Protein 5YUD (pdb70)

Foldseek 3Di:
DEDDDDLDDDDPVVCVVVCVLPFFCVCVVVVSVVVSVPLNVDPLDAADAALQCQLVQCPVQDLQDAADSVLCRLQSWHADPDQGWTARHQYSDIDDDDDLVDGVCCVVCVPPVDCRVVPPPAHDALFALCVLWVVPLVVCVVLDPDDPALPVQLVQCVQAPPNPPADDSVQVSVVPWHQSPPHNKTARVQQSTIGGRDDRPDGCLLVVCLRVVPRCSCCVPVPPPVVVVSNDDQFEPHVLLVLLVLVLVLLVDDDQFLVQVQGRLPRDQPDDFFKWWAADPDGDTHGDDVLSVLRVFWFEAAQEDAPLQCLVVRVSVCSNVLSPDDRHSSVPASDEQEDADPPCLQPLDDVCSSVVSSVDPDDVDDCVSDVVSCQVPQESDEYEYNHADLPRDYCPCRVPRLPDCVSRRYTYYYRDHQQRCQRPVVSGGTHIYGPFGRNNSLSVVVVPLDPPPCQVVLVVSVCVVFPLLHRPLHGRCVLVSLLSNQPLPDGLDSDPDPRCSSVVSSVVVCCVVPVPPCVVVVLLLQLCLVVLLCLLVADDFFCWQPCCVSSPCRPVPDVSNSVWFHWDDDPDPGTGGTDDDSSSLLSNLVSLVVQLLVVDDVCVVVNVVRLVVCQWLLSCVAVCVVSLVSNLSVQDPRRLLVSLLSLLCRCPPPPQTPFLDPDHVSCVSGPCSVVVSVVLQVVCVVPVQVSSQVSLQVSVLSLVSSCVSPHCDPSNVVSVLVSAAAEEYELQVLVSPPPLPPDLHDRYAYEDEFEDDDDDDDVVVCVVVVVVVCLFPQFAADPCLCVQAAAPVRVVCVVVVVVVVVVVVSPSRPDGDDPPCSVVSNPVDPQRAAAYYHYEYEACPQLDDVSVVVVLCVLPNHQEAEYAYHHDLPCQVSCCVSCVVLSLHAEEYAYEDHNNQCRCCVVVVSLSQHQEYHYAEDDDDVSSPLVVNQVSYQHEEYYDHYDLDDCPLVSDPPCLPHQHAHLEYEEEQSDLHDVSNLVSQQVHNLSYNHEAYHYAEHNAHDPCCSVCVSHADYAHDAYEYQHHDLPCQLPVVLPHQAYAEEHYEHDDADDLVSVCSCLVSVLVRAAYAYYEDYADNVNQPCCLSVQQSLLVHPHYEYYYYQDHAQPPVLVSVVVCQVDDRNALYAEEEYNYDVNDDPPCVCVSLVPNADHLNYEEYEDDDDPNADEDDCLVSVLPPCVRSQDYQEYEYARHSDDVVSVVSVVVSPPPRGDHDYYDHHDHRHDYDSDNVVVVVD/DDDDDDPLVVLVVLLVVLVVLVVVQDDDADPCNVVVCVVVVVSVVVSVVVSCVSVVVNCVSCVVVVCVVVCVVVD

Secondary structure (DSSP, 8-state):
------------SGGGTHHHHSS-STTHHHHHHHHHHHHHHS--------GGGHHHHTTTS-TT-SS-HHHHHHHT-EE-SSTT-EE-SSS--EE-S--TTS-HHHHHHHH--SSTTTT------S--SSTTSTTHHHHTTT-SS--SSHHHHHGGGGTSTTS-S-S-HHHHHHTTEEE-SSTT-EEETTTTEEE----TT--HHHHHHHH-TT-HHHHTTS-SHHHHHHT--SS----TTHHHHHHHHHHHSSSSSS-SSS--SSSS------EE---SSS----B--HHHHHHT--SS---EE-SSSSHHHHHHHHHHHHHSS-SHHHHH-S--EEE--STTTTS---THHHHHHHTS--SS--TIIIIIHHHHSSTT-EEEEE--SS-S--TTIIIIIIT-STTT--EEEEEEEGGGHHHHTTTS-S--EE----HHHHHHHHHHHS---SSHHHHHHHHHH-SHHHHTS--SHHHHHHHHT--SSSSS-S-S-TTHHHHHHHHHHHHHHHTTS-HHHHHHHHHHHHHHHHHHH-------TTTHHHHT-GGG--HHHHTTEE----SSSS--EES-HHHHHHHHHHHHHHTT-TT--TTTHHHHHHHTT--SHHIIIIITHHHHHHHHHH--TTHHHHHHHHHHHTT-SS---S-S----SGGGG-SHHHHHHHHHHHHHHH-HHHHHHHHHHHHHHHHHHHHTSS--TTTHHHHHHHHTTTEEEETHHHHT-STTSS----SEEEEEEE-------STTGGGGGGGGGTTTS-----TTTTTT---HHHHHHHHHHHHHHHHHHHHH-----S-SSTTHHHHSSS---EEEEEEEE--GGG--HHHHHHHHHHHTTEEEE-EEESS-SSHHHHHHHHHTT-----S-EEESS--TTTTTHHHHHH----S-EEE-SS---IIIIITT-TTT--SS-EEE--SS---SSTT-TTSTT---S---EE---SSS--HHHHHHHHHHGGGS----EE-S-----S-SHHHHTS--S-S------SS---STTTTTGGG----S-----S---S-HHHHHHHHHHHHHT---S---PPPPSSGGGGGGHHHHGGGG-SS------SS--TTTHHHHHHHHHHSSSSTT--EEEE--STT--GGGHHHHTTT--S-TT--EEEE---SS----TTHHHHTTHHHHH---S--EESS----HHHHHHHHHTTTTS-SS---B----PPS-----GGGGT-/------HHHHHHHHHHHHHHHHHS------SS-HHHHHHHHHHHHHHHHHHHHHHHHHHHHHTTHHHHHHHHHH-

Organism: Mus musculus (NCBI:txid10090)

Solvent-accessible surface area: 63124 Å² total; per-residue (Å²): 155,109,66,61,138,90,68,36,156,33,57,89,129,86,7,73,89,19,16,115,68,25,27,67,41,57,77,7,116,85,22,29,68,70,17,51,122,49,17,112,167,27,41,51,90,72,60,130,107,40,26,46,55,2,18,94,18,14,114,112,8,74,65,23,29,4,0,7,12,60,29,2,8,48,4,1,1,72,15,24,62,69,121,31,0,5,21,4,14,13,4,18,1,8,10,12,1,5,5,24,103,22,86,2,72,60,13,9,147,112,73,25,98,60,31,48,138,121,133,50,135,25,54,40,52,58,42,23,44,17,74,13,5,120,147,29,31,106,172,30,186,69,32,55,75,204,48,168,93,46,126,19,0,50,113,24,5,148,111,10,31,136,72,40,161,53,21,41,37,168,61,2,6,57,6,0,0,3,14,35,39,138,152,15,6,0,19,0,50,53,50,24,0,0,1,0,51,34,89,138,52,25,62,0,62,75,20,6,19,66,58,28,78,172,3,132,28,6,90,89,120,27,64,72,124,50,58,48,95,86,91,125,52,130,58,10,130,97,80,126,105,98,56,8,68,106,20,49,32,32,4,111,122,139,74,35,20,96,93,33,117,65,97,2,89,56,95,99,51,72,26,30,17,40,13,26,3,75,57,96,82,123,90,84,98,91,50,24,27,13,34,37,10,11,20,44,7,46,40,10,18,0,12,26,10,33,29,32,10,9,26,52,78,16,1,21,48,6,1,51,28,13,11,56,80,46,22,27,14,12,58,37,10,57,34,0,15,24,20,24,60,56,87,20,19,100,62,147,19,106,17,84,24,34,33,60,56,24,158,32,87,42,74,98,37,36,128,124,30,25,63,68,36,48,102,128,61,59,43,40,1,6,33,0,24,53,30,82,48,23,148,18,71,14,81,70,23,52,140,58,15,29,80,114,45,187,96,20,113,5,0,0,14,16,2,3,28,23,24,94,9,49,101,23,72,167,154,11,24,48,16,10,39,39,110,62,13,7,10,30,2,1,6,11,12,5,23,62,42,26,92,77,88,74,26,14,22,82,12,16,44,25,0,16,32,22,50,118,9,0,78,26,5,6,46,7,31,27,2,4,34,0,12,5,41,22,163,43,91,133,14,11,3,130,58,162,63,13,17,21,35,4,1,86,6,5,33,95,43,5,30,123,121,62,145,103,93,18,144,28,17,116,53,22,18,24,40,13,1,51,14,4,8,35,17,11,122,28,40,45,56,90,4,81,83,113,47,13,78,134,4,44,19,78,145,109,59,108,120,27,13,29,12,14,12,42,57,53,44,51,224,136,176,122,58,23,108,15,17,5,49,12,4,7,14,4,4,4,0,14,24,3,8,51,7,5,34,47,120,94,94,124,56,41,72,72,0,50,150,29,6,125,42,0,68,1,7,2,32,0,4,16,3,13,6,40,6,2,26,9,9,17,26,96,55,27,51,87,4,10,9,64,4,3,42,25,3,13,113,18,35,68,154,208,95,47,18,80,65,7,16,62,42,73,110,11,3,143,36,9,50,31,6,98,54,24,20,66,1,2,48,8,1,35,28,31,12,89,146,24,2,55,21,4,5,3,4,10,2,2,8,1,2,4,17,3,3,30,25,66,93,19,109,74,85,1,42,61,51,3,58,107,8,6,125,61,40,51,3,14,7,42,0,4,55,43,7,126,8,20,88,109,46,74,20,89,108,13,52,12,33,22,28,20,21,86,47,30,84,153,122,58,60,71,78,54,21,45,73,31,48,183,39,95,22,106,111,44,7,24,108,8,126,36,17,63,56,8,30,36,28,32,54,76,12,84,129,45,53,48,78,35,60,105,58,31,84,77,6,50,80,35,44,97,120,62,37,39,18,147,36,26,2,107,73,1,39,58,52,179,98,10,78,8,37,89,2,31,13,45,3,8,19,52,66,3,36,76,151,61,51,23,94,34,16,61,80,4,21,40,29,8,110,20,3,4,22,94,10,45,47,9,35,21,20,13,77,47,14,30,77,11,22,123,115,81,37,51,12,33,12,92,5,9,12,6,54,71,2,54,44,164,0,2,64,21,25,82,130,34,85,21,29,20,89,22,12,60,0,47,56,40,50,23,68,52,118,7,19,8,57,68,13,30,111,116,44,6,50,66,28,25,5,4,32,31,108,66,80,91,101,14,48,52,20,26,81,88,18,70,98,24,152,32,101,13,20,65,40,0,25,15,8,30,46,134,13,50,108,31,6,3,79,26,35,44,104,11,21,85,103,19,105,18,58,42,31,43,21,56,24,8,1,0,42,116,55,0,82,29,16,10,51,20,15,101,120,10,59,57,13,43,4,1,0,102,64,31,42,20,122,0,21,11,72,43,34,19,94,62,93,48,18,89,60,13,42,10,54,23,108,16,70,93,82,94,121,10,2,65,85,25,4,93,19,20,5,96,28,28,49,11,34,18,14,40,5,2,25,24,34,25,2,32,85,22,1,47,34,6,14,132,78,14,68,105,22,70,47,8,70,51,33,17,16,42,16,12,14,49,78,58,8,27,53,28,23,7,135,6,5,66,71,33,27,10,85,102,5,54,34,25,29,26,11,25,62,136,9,20,39,57,101,12,26,85,61,29,21,131,47,28,49,71,8,61,51,13,87,45,28,21,12,3,48,32,82,103,25,19,53,110,93,12,37,70,36,24,94,49,14,25,78,67,11,39,160,18,28,10,24,2,9,15,18,12,12,14,142,88,132,40,15,92,48,32,78,89,55,35,62,95,64,29,148,29,7,47,19,23,69,51,25,10,35,72,108,32,113,19,28,70,64,62,67,146,163,205,104,65,73,190,21,39,23,38,83,24,23,55,2,1,46,41,17,14,33,14,20,60,9,50,40,89,60,81,42,23,58,46,82,64,110,30,14,9,118,28,22,12,38,35,4,47,12,7,24,24,22,64,86,9,21,17,16,5,11,76,14,1,44,39,8,47,52,25,25,49,58,16,25,26,26

Nearest PDB structures (foldseek):
  5yud-assembly1_A  TM=1.001E+00  e=0.000E+00  Mus musculus
  8fml-assembly1_A  TM=8.914E-01  e=0.000E+00  Mus musculus
  8fvu-assembly1_A  TM=9.067E-01  e=2.645E-96  Homo sapiens
  7rav-assembly1_A  TM=8.375E-01  e=1.268E-72  Mus musculus
  8fw9-assembly1_C  TM=7.090E-01  e=2.696E-23  Homo sapiens

Sequence (1313 aa):
DRISEIDYEFLPELSALLGVDAFQVAKSQEEEEHKERMKMKKGFNSQMRSEAKRLKTFETYDTFRSWTPQEMAAAGFYHTGVRLGVQCFCCSLILFGNSLRKLPIERHKKLRPECEFLQGKDVGNIGKYDIRVKRPEKMLRGGKARYHEEEARLESFEDWPFYAHGTSPRVLSAAGFVFTGKRDTVQCFSCGGSLGNWEEGDDPWKEHAKWFPKCEFLQSKKSSEEIAQYIQSYEGFVSEQLRDNYTKATFRHMNLPEVCSSLGTDHLLSCDVSIISKHISQPVQEALTIPEVFSNLNSVMCVEGETGSGKTTFLKRIAFLWASGCCPLLYRFQLVFYLSLSSITPDQGLANIICAQLLGAGGCISEVCLSSSIQQLQHQVLFLLDDYSGLASLPQALHTLITKNYLSRTCLLIAVHTNRVRDIRLYLGTSLEIQEFPFYNTVSVLRKFFSHDIICVEKLIIYFIDNKDLQGVYKTPLFVAAVCTDWIQNASAQDKFQDVTLFQSYMQYLSLKYKATAEPLQATVSSCGQLALTGLFSSCFEFNSDDLAEAGVDEDEKLTTLLMSKFTAQRLRPVYRFLGPLFQEFLAAVRLTELLSSDRQEDQDLGLYYLRQIDSPLKAINSFNIFLYYVSSHSSSKAAPTVVSHLLQLVDEKESLENMSENEDYMKLHPQTFLWFQFVRGLWLVSPESSSSFVSEHLLRLALIFAYESNTVAECSPFILQFLRGKTLALRVLNLQYFRDHPESLLLLRSLKVSINGNKMSSYVDYSFKTYFENLQPPAIDEEYTSAFEHISEWRRNFAQDEEIIKNYENIRPRALPDISEGYWKLSPKPCKIPKLEVQVNNTDAADQALLQVLMEVFSASQSIEFRLFNSSGFLESICPALELSKASVTKCSMSRLELSRAEQELLLTLPALQSLEVSETNQLPEQLFHNLHKFLGLKELCVRLDGKPNVLSVLPREFPNLLHMEKLSIQTSTESDLSKLVKFIQNFPNLHVFHLKCDFLSNCESLMAVLASCKKLREIEFSGRCFEAMTFVNILPNFVSLKILNLKDQQFPDKETSEKFAQALGSLRNLEELLVPTGDGIHQVAKLIVRQCLQLPCLRVLTFHDILDDDSVIEIARAATSGGFQKLENLDISMNHKITEEGYRNFFQALDNLPNLQELNICRNIPGRIQVQATTVKALGQCVSRLPSLIRLHMLSWLLDEEDMKVINDVKERHPQSKRLIIFWKLIVPFSPVILEAAARLSSGLRINSAKDDAAGQAIANSGSGSGSRIEDSDYATEVSNMSRAQILQQAGTSVLAQANQVPQNVLSLLR

Radius of gyration: 41.06 Å; Cα contacts (8 Å, |Δi|>4): 2087; chains: 2; bounding box: 75×101×120 Å

B-factor: mean 105.03, std 44.94, range [1.0, 519.92]

GO terms:
  GO:0005524 ATP binding (F, IDA)
  GO:0072557 IPAF inflammasome complex (C, IDA)
  GO:0032731 positive regulation of interleukin-1 beta production (P, IDA)
  GO:0050829 defense response to Gram-negative bacterium (P, TAS)
  GO:0042742 defense response to bacterium (P, IMP)
  GO:0016045 detection of bacterium (P, IMP)
  GO:0050829 defense response to Gram-negative bacterium (P, IMP)
  GO:0006954 inflammatory response (P, IMP)
  GO:0070269 pyroptotic inflammatory response (P, IMP)
  GO:0046718 symbiont entry into host cell (P, IDA)
  GO:0046718 symbiont entry into host cell (P, IMP)
  GO:0005515 protein binding (F, IPI)

Structure (mmCIF, N/CA/C/O backbone):
data_5YUD
#
_entry.id   5YUD
#
_cell.length_a   1
_cell.length_b   1
_cell.length_c   1
_cell.angle_alpha   90.00
_cell.angle_beta   90.00
_cell.angle_gamma   90.00
#
_symmetry.space_group_name_H-M   'P 1'
#
loop_
_entity.id
_entity.type
_entity.pdbx_description
1 polymer 'Baculoviral IAP repeat-containing protein 1e'
2 polymer 'Phase 2 flagellin,Flagellin'
3 non-polymer "ADENOSINE-5'-TRIPHOSPHATE"
#
loop_
_atom_site.group_PDB
_atom_site.id
_atom_site.type_symbol
_atom_site.label_atom_id
_atom_site.label_alt_id
_atom_site.label_comp_id
_atom_site.label_asym_id
_atom_site.label_entity_id
_atom_site.label_seq_id
_atom_site.pdbx_PDB_ins_code
_atom_site.Cartn_x
_atom_site.Cartn_y
_atom_site.Cartn_z
_atom_site.occupancy
_atom_site.B_iso_or_equiv
_atom_site.auth_seq_id
_atom_site.auth_comp_id
_atom_site.auth_asym_id
_atom_site.auth_atom_id
_atom_site.pdbx_PDB_model_num
ATOM 1 N N . ASP A 1 10 ? 106.332 119.845 175.390 1.00 30.00 10 ASP A N 1
ATOM 2 C CA . ASP A 1 10 ? 106.400 118.396 175.541 1.00 30.00 10 ASP A CA 1
ATOM 3 C C . ASP A 1 10 ? 106.528 117.709 174.188 1.00 30.00 10 ASP A C 1
ATOM 4 O O . ASP A 1 10 ? 105.554 117.592 173.449 1.00 30.00 10 ASP A O 1
ATOM 9 N N . ARG A 1 11 ? 107.734 117.254 173.871 1.00 30.00 11 ARG A N 1
ATOM 10 C CA . ARG A 1 11 ? 107.990 116.582 172.608 1.00 30.00 11 ARG A CA 1
ATOM 11 C C . ARG A 1 11 ? 107.182 115.293 172.511 1.00 30.00 11 ARG A C 1
ATOM 12 O O . ARG A 1 11 ? 106.440 114.912 173.419 1.00 30.00 11 ARG A O 1
ATOM 20 N N . ILE A 1 12 ? 107.339 114.614 171.379 1.00 30.00 12 ILE A N 1
ATOM 21 C CA . ILE A 1 12 ? 106.732 113.314 171.138 1.00 30.00 12 ILE A CA 1
ATOM 22 C C . ILE A 1 12 ? 107.659 112.534 170.214 1.00 30.00 12 ILE A C 1
ATOM 23 O O . ILE A 1 12 ? 108.780 112.966 169.931 1.00 30.00 12 ILE A O 1
ATOM 28 N N . SER A 1 13 ? 107.194 111.384 169.732 1.00 30.00 13 SER A N 1
ATOM 29 C CA . SER A 1 13 ? 108.070 110.516 168.960 1.00 30.00 13 SER A CA 1
ATOM 30 C C . SER A 1 13 ? 107.285 109.764 167.894 1.00 30.00 13 SER A C 1
ATOM 31 O O . SER A 1 13 ? 106.060 109.631 167.966 1.00 30.00 13 SER A O 1
ATOM 34 N N . GLU A 1 14 ? 108.031 109.289 166.895 1.00 30.00 14 GLU A N 1
ATOM 35 C CA . GLU A 1 14 ? 107.521 108.500 165.769 1.00 30.00 14 GLU A CA 1
ATOM 36 C C . GLU A 1 14 ? 106.405 109.191 164.997 1.00 30.00 14 GLU A C 1
ATOM 37 O O . GLU A 1 14 ? 106.488 110.381 164.699 1.00 30.00 14 GLU A O 1
ATOM 43 N N . ILE A 1 15 ? 105.360 108.434 164.674 1.00 123.33 15 ILE A N 1
ATOM 44 C CA . ILE A 1 15 ? 104.205 109.009 163.983 1.00 123.33 15 ILE A CA 1
ATOM 45 C C . ILE A 1 15 ? 104.611 109.680 162.669 1.00 123.33 15 ILE A C 1
ATOM 46 O O . ILE A 1 15 ? 104.629 110.905 162.542 1.00 123.33 15 ILE A O 1
ATOM 51 N N . ASP A 1 16 ? 104.917 108.851 161.676 1.00 124.51 16 ASP A N 1
ATOM 52 C CA . ASP A 1 16 ? 105.269 109.357 160.363 1.00 124.51 16 ASP A CA 1
ATOM 53 C C . ASP A 1 16 ? 104.061 110.156 159.903 1.00 124.51 16 ASP A C 1
ATOM 54 O O . ASP A 1 16 ? 102.926 109.699 160.021 1.00 124.51 16 ASP A O 1
ATOM 59 N N . TYR A 1 17 ? 104.304 111.349 159.380 1.00 124.32 17 TYR A N 1
ATOM 60 C CA . TYR A 1 17 ? 103.227 112.232 158.956 1.00 124.32 17 TYR A CA 1
ATOM 61 C C . TYR A 1 17 ? 102.778 111.859 157.546 1.00 124.32 17 TYR A C 1
ATOM 62 O O . TYR A 1 17 ? 103.207 110.851 156.980 1.00 124.32 17 TYR A O 1
ATOM 71 N N . GLU A 1 18 ? 101.899 112.669 156.958 1.00 113.75 18 GLU A N 1
ATOM 72 C CA . GLU A 1 18 ? 101.343 112.372 155.646 1.00 113.75 18 GLU A CA 1
ATOM 73 C C . GLU A 1 18 ? 101.056 113.655 154.881 1.00 113.75 18 GLU A C 1
ATOM 74 O O . GLU A 1 18 ? 100.777 114.701 155.470 1.00 113.75 18 GLU A O 1
ATOM 80 N N . PHE A 1 19 ? 101.130 113.558 153.555 1.00 106.62 19 PHE A N 1
ATOM 81 C CA . PHE A 1 19 ? 100.685 114.606 152.651 1.00 106.62 19 PHE A CA 1
ATOM 82 C C . PHE A 1 19 ? 99.558 114.063 151.784 1.00 106.62 19 PHE A C 1
ATOM 83 O O . PHE A 1 19 ? 99.524 112.874 151.458 1.00 106.62 19 PHE A O 1
ATOM 91 N N . LEU A 1 20 ? 98.652 114.948 151.405 1.00 100.46 20 LEU A N 1
ATOM 92 C CA . LEU A 1 20 ? 97.350 114.555 150.879 1.00 100.46 20 LEU A CA 1
ATOM 93 C C . LEU A 1 20 ? 97.430 113.803 149.555 1.00 100.46 20 LEU A C 1
ATOM 94 O O . LEU A 1 20 ? 97.867 114.379 148.550 1.00 100.46 20 LEU A O 1
ATOM 99 N N . PRO A 1 21 ? 97.029 112.531 149.508 1.00 99.36 21 PRO A N 1
ATOM 100 C CA . PRO A 1 21 ? 96.830 111.869 148.211 1.00 99.36 21 PRO A CA 1
ATOM 101 C C . PRO A 1 21 ? 95.568 112.303 147.485 1.00 99.36 21 PRO A C 1
ATOM 102 O O . PRO A 1 21 ? 95.484 112.116 146.265 1.00 99.36 21 PRO A O 1
ATOM 106 N N . GLU A 1 22 ? 94.586 112.858 148.191 1.00 90.46 22 GLU A N 1
ATOM 107 C CA . GLU A 1 22 ? 93.230 113.011 147.676 1.00 90.46 22 GLU A CA 1
ATOM 108 C C . GLU A 1 22 ? 93.140 113.787 146.370 1.00 90.46 22 GLU A C 1
ATOM 109 O O . GLU A 1 22 ? 92.921 113.207 145.303 1.00 90.46 22 GLU A O 1
ATOM 115 N N . LEU A 1 23 ? 93.317 115.104 146.452 1.00 73.20 23 LEU A N 1
ATOM 116 C CA . LEU A 1 23 ? 93.224 115.974 145.291 1.00 73.20 23 LEU A CA 1
ATOM 117 C C . LEU A 1 23 ? 94.412 115.825 144.365 1.00 73.20 23 LEU A C 1
ATOM 118 O O . LEU A 1 23 ? 94.361 116.307 143.230 1.00 73.20 23 LEU A O 1
ATOM 123 N N . SER A 1 24 ? 95.470 115.162 144.819 1.00 72.38 24 SER A N 1
ATOM 124 C CA . SER A 1 24 ? 96.705 115.128 144.062 1.00 72.38 24 SER A CA 1
ATOM 125 C C . SER A 1 24 ? 96.569 114.408 142.732 1.00 72.38 24 SER A C 1
ATOM 126 O O . SER A 1 24 ? 97.479 114.506 141.905 1.00 72.38 24 SER A O 1
ATOM 129 N N . ALA A 1 25 ? 95.465 113.700 142.497 1.00 59.54 25 ALA A N 1
ATOM 130 C CA . ALA A 1 25 ? 95.265 113.070 141.200 1.00 59.54 25 ALA A CA 1
ATOM 131 C C . ALA A 1 25 ? 95.163 114.088 140.078 1.00 59.54 25 ALA A C 1
ATOM 132 O O . ALA A 1 25 ? 95.377 113.737 138.914 1.00 59.54 25 ALA A O 1
ATOM 134 N N . LEU A 1 26 ? 94.823 115.333 140.401 1.00 64.48 26 LEU A N 1
ATOM 135 C CA . LEU A 1 26 ? 94.833 116.393 139.404 1.00 64.48 26 LEU A CA 1
ATOM 136 C C . LEU A 1 26 ? 96.236 116.610 138.864 1.00 64.48 26 LEU A C 1
ATOM 137 O O . LEU A 1 26 ? 96.486 116.507 137.658 1.00 64.48 26 LEU A O 1
ATOM 142 N N . LEU A 1 27 ? 97.172 116.899 139.768 1.00 69.07 27 LEU A N 1
ATOM 143 C CA . LEU A 1 27 ? 98.526 117.263 139.384 1.00 69.07 27 LEU A CA 1
ATOM 144 C C . LEU A 1 27 ? 99.161 116.198 138.513 1.00 69.07 27 LEU A C 1
ATOM 145 O O . LEU A 1 27 ? 100.046 116.500 137.706 1.00 69.07 27 LEU A O 1
ATOM 150 N N . GLY A 1 28 ? 98.714 114.950 138.652 1.00 66.13 28 GLY A N 1
ATOM 151 C CA . GLY A 1 28 ? 99.195 113.888 137.793 1.00 66.13 28 GLY A CA 1
ATOM 152 C C . GLY A 1 28 ? 98.983 114.164 136.325 1.00 66.13 28 GLY A C 1
ATOM 153 O O . GLY A 1 28 ? 99.651 113.556 135.484 1.00 66.13 28 GLY A O 1
ATOM 154 N N . VAL A 1 29 ? 98.062 115.064 135.994 1.00 61.11 29 VAL A N 1
ATOM 155 C CA . VAL A 1 29 ? 97.898 115.478 134.608 1.00 61.11 29 VAL A CA 1
ATOM 156 C C . VAL A 1 29 ? 99.072 116.339 134.170 1.00 61.11 29 VAL A C 1
ATOM 157 O O . VAL A 1 29 ? 99.740 116.056 133.170 1.00 61.11 29 VAL A O 1
ATOM 161 N N . ASP A 1 30 ? 99.340 117.405 134.919 1.00 62.32 30 ASP A N 1
ATOM 162 C CA . ASP A 1 30 ? 100.400 118.330 134.545 1.00 62.32 30 ASP A CA 1
ATOM 163 C C . ASP A 1 30 ? 101.760 117.660 134.652 1.00 62.32 30 ASP A C 1
ATOM 164 O O . ASP A 1 30 ? 102.591 117.755 133.743 1.00 62.32 30 ASP A O 1
ATOM 169 N N . ALA A 1 31 ? 101.995 116.970 135.757 1.00 69.04 31 ALA A N 1
ATOM 170 C CA . ALA A 1 31 ? 103.154 116.107 135.895 1.00 69.04 31 ALA A CA 1
ATOM 171 C C . ALA A 1 31 ? 102.862 114.768 135.233 1.00 69.04 31 ALA A C 1
ATOM 172 O O . ALA A 1 31 ? 101.918 114.653 134.447 1.00 69.04 31 ALA A O 1
ATOM 174 N N . PHE A 1 32 ? 103.684 113.761 135.512 1.00 97.01 32 PHE A N 1
ATOM 175 C CA . PHE A 1 32 ? 103.499 112.432 134.919 1.00 97.01 32 PHE A CA 1
ATOM 176 C C . PHE A 1 32 ? 102.616 111.552 135.799 1.00 97.01 32 PHE A C 1
ATOM 177 O O . PHE A 1 32 ? 101.454 111.301 135.470 1.00 97.01 32 PHE A O 1
ATOM 185 N N . GLN A 1 33 ? 103.155 111.082 136.923 1.00 114.22 33 GLN A N 1
ATOM 186 C CA . GLN A 1 33 ? 102.435 110.152 137.783 1.00 114.22 33 GLN A CA 1
ATOM 187 C C . GLN A 1 33 ? 102.675 110.465 139.251 1.00 114.22 33 GLN A C 1
ATOM 188 O O . GLN A 1 33 ? 103.821 110.624 139.679 1.00 114.22 33 GLN A O 1
ATOM 194 N N . VAL A 1 34 ? 101.587 110.529 140.017 1.00 120.45 34 VAL A N 1
ATOM 195 C CA . VAL A 1 34 ? 101.685 110.827 141.440 1.00 120.45 34 VAL A CA 1
ATOM 196 C C . VAL A 1 34 ? 102.073 109.596 142.240 1.00 120.45 34 VAL A C 1
ATOM 197 O O . VAL A 1 34 ? 102.713 109.714 143.289 1.00 120.45 34 VAL A O 1
ATOM 201 N N . ALA A 1 35 ? 101.716 108.403 141.761 1.00 121.19 35 ALA A N 1
ATOM 202 C CA . ALA A 1 35 ? 101.959 107.189 142.528 1.00 121.19 35 ALA A CA 1
ATOM 203 C C . ALA A 1 35 ? 103.403 107.104 142.983 1.00 121.19 35 ALA A C 1
ATOM 204 O O . ALA A 1 35 ? 103.699 106.498 144.018 1.00 121.19 35 ALA A O 1
ATOM 206 N N . LYS A 1 36 ? 104.307 107.730 142.247 1.00 133.73 36 LYS A N 1
ATOM 207 C CA . LYS A 1 36 ? 105.706 107.781 142.618 1.00 133.73 36 LYS A CA 1
ATOM 208 C C . LYS A 1 36 ? 106.027 108.938 143.552 1.00 133.73 36 LYS A C 1
ATOM 209 O O . LYS A 1 36 ? 107.192 109.112 143.922 1.00 133.73 36 LYS A O 1
ATOM 215 N N . SER A 1 37 ? 105.036 109.732 143.945 1.00 142.89 37 SER A N 1
ATOM 216 C CA . SER A 1 37 ? 105.312 110.814 144.879 1.00 142.89 37 SER A CA 1
ATOM 217 C C . SER A 1 37 ? 105.620 110.278 146.267 1.00 142.89 37 SER A C 1
ATOM 218 O O . SER A 1 37 ? 106.600 110.689 146.897 1.00 142.89 37 SER A O 1
ATOM 221 N N . GLN A 1 38 ? 104.772 109.378 146.768 1.00 151.72 38 GLN A N 1
ATOM 222 C CA . GLN A 1 38 ? 104.945 108.844 148.115 1.00 151.72 38 GLN A CA 1
ATOM 223 C C . GLN A 1 38 ? 106.367 108.368 148.334 1.00 151.72 38 GLN A C 1
ATOM 224 O O . GLN A 1 38 ? 106.941 108.558 149.412 1.00 151.72 38 GLN A O 1
ATOM 230 N N . GLU A 1 39 ? 106.952 107.757 147.308 1.00 151.12 39 GLU A N 1
ATOM 231 C CA . GLU A 1 39 ? 108.331 107.301 147.389 1.00 151.12 39 GLU A CA 1
ATOM 232 C C . GLU A 1 39 ? 109.265 108.437 147.769 1.00 151.12 39 GLU A C 1
ATOM 233 O O . GLU A 1 39 ? 110.187 108.250 148.570 1.00 151.12 39 GLU A O 1
ATOM 239 N N . GLU A 1 40 ? 109.048 109.624 147.206 1.00 149.93 40 GLU A N 1
ATOM 240 C CA . GLU A 1 40 ? 109.819 110.776 147.650 1.00 149.93 40 GLU A CA 1
ATOM 241 C C . GLU A 1 40 ? 109.561 111.059 149.120 1.00 149.93 40 GLU A C 1
ATOM 242 O O . GLU A 1 40 ? 110.500 111.257 149.897 1.00 149.93 40 GLU A O 1
ATOM 248 N N . GLU A 1 41 ? 108.295 111.073 149.525 1.00 144.88 41 GLU A N 1
ATOM 249 C CA . GLU A 1 41 ? 108.001 111.401 150.911 1.00 144.88 41 GLU A CA 1
ATOM 250 C C . GLU A 1 41 ? 108.500 110.339 151.876 1.00 144.88 41 GLU A C 1
ATOM 251 O O . GLU A 1 41 ? 108.536 110.592 153.084 1.00 144.88 41 GLU A O 1
ATOM 257 N N . GLU A 1 42 ? 108.897 109.170 151.376 1.00 138.98 42 GLU A N 1
ATOM 258 C CA . GLU A 1 42 ? 109.524 108.183 152.241 1.00 138.98 42 GLU A CA 1
ATOM 259 C C . GLU A 1 42 ? 110.786 108.731 152.879 1.00 138.98 42 GLU A C 1
ATOM 260 O O . GLU A 1 42 ? 111.114 108.367 154.012 1.00 138.98 42 GLU A O 1
ATOM 266 N N . HIS A 1 43 ? 111.500 109.612 152.176 1.00 133.13 43 HIS A N 1
ATOM 267 C CA . HIS A 1 43 ? 112.692 110.217 152.755 1.00 133.13 43 HIS A CA 1
ATOM 268 C C . HIS A 1 43 ? 112.364 110.977 154.022 1.00 133.13 43 HIS A C 1
ATOM 269 O O . HIS A 1 43 ? 113.191 111.050 154.935 1.00 133.13 43 HIS A O 1
ATOM 276 N N . LYS A 1 44 ? 111.162 111.540 154.096 1.00 128.74 44 LYS A N 1
ATOM 277 C CA . LYS A 1 44 ? 110.842 112.444 155.189 1.00 128.74 44 LYS A CA 1
ATOM 278 C C . LYS A 1 44 ? 110.998 111.751 156.534 1.00 128.74 44 LYS A C 1
ATOM 279 O O . LYS A 1 44 ? 111.784 112.190 157.381 1.00 128.74 44 LYS A O 1
ATOM 285 N N . GLU A 1 45 ? 110.280 110.646 156.740 1.00 135.56 45 GLU A N 1
ATOM 286 C CA . GLU A 1 45 ? 110.473 109.888 157.970 1.00 135.56 45 GLU A CA 1
ATOM 287 C C . GLU A 1 45 ? 111.915 109.421 158.087 1.00 135.56 45 GLU A C 1
ATOM 288 O O . GLU A 1 45 ? 112.478 109.386 159.186 1.00 135.56 45 GLU A O 1
ATOM 294 N N . ARG A 1 46 ? 112.536 109.078 156.961 1.00 134.26 46 ARG A N 1
ATOM 295 C CA . ARG A 1 46 ? 113.955 108.761 156.988 1.00 134.26 46 ARG A CA 1
ATOM 296 C C . ARG A 1 46 ? 114.756 109.965 157.442 1.00 134.26 46 ARG A C 1
ATOM 297 O O . ARG A 1 46 ? 115.720 109.836 158.203 1.00 134.26 46 ARG A O 1
ATOM 305 N N . MET A 1 47 ? 114.351 111.151 157.006 1.00 127.71 47 MET A N 1
ATOM 306 C CA . MET A 1 47 ? 115.020 112.370 157.433 1.00 127.71 47 MET A CA 1
ATOM 307 C C . MET A 1 47 ? 114.622 112.745 158.854 1.00 127.71 47 MET A C 1
ATOM 308 O O . MET A 1 47 ? 115.477 112.865 159.739 1.00 127.71 47 MET A O 1
ATOM 313 N N . LYS A 1 48 ? 113.323 112.961 159.078 1.00 115.93 48 LYS A N 1
ATOM 314 C CA . LYS A 1 48 ? 112.829 113.473 160.354 1.00 115.93 48 LYS A CA 1
ATOM 315 C C . LYS A 1 48 ? 113.442 112.739 161.539 1.00 115.93 48 LYS A C 1
ATOM 316 O O . LYS A 1 48 ? 113.942 113.365 162.480 1.00 115.93 48 LYS A O 1
ATOM 322 N N . MET A 1 49 ? 113.410 111.406 161.506 1.00 125.23 49 MET A N 1
ATOM 323 C CA . MET A 1 49 ? 113.932 110.621 162.619 1.00 125.23 49 MET A CA 1
ATOM 324 C C . MET A 1 49 ? 115.377 110.986 162.913 1.00 125.23 49 MET A C 1
ATOM 325 O O . MET A 1 49 ? 115.781 111.086 164.076 1.00 125.23 49 MET A O 1
ATOM 330 N N . LYS A 1 50 ? 116.161 111.213 161.867 1.00 122.82 50 LYS A N 1
ATOM 331 C CA . LYS A 1 50 ? 117.554 111.581 162.044 1.00 122.82 50 LYS A CA 1
ATOM 332 C C . LYS A 1 50 ? 117.707 113.000 162.572 1.00 122.82 50 LYS A C 1
ATOM 333 O O . LYS A 1 50 ? 118.790 113.361 163.040 1.00 122.82 50 LYS A O 1
ATOM 339 N N . LYS A 1 51 ? 116.660 113.809 162.501 1.00 113.06 51 LYS A N 1
ATOM 340 C CA . LYS A 1 51 ? 116.699 115.140 163.080 1.00 113.06 51 LYS A CA 1
ATOM 341 C C . LYS A 1 51 ? 116.445 115.073 164.577 1.00 113.06 51 LYS A C 1
ATOM 342 O O .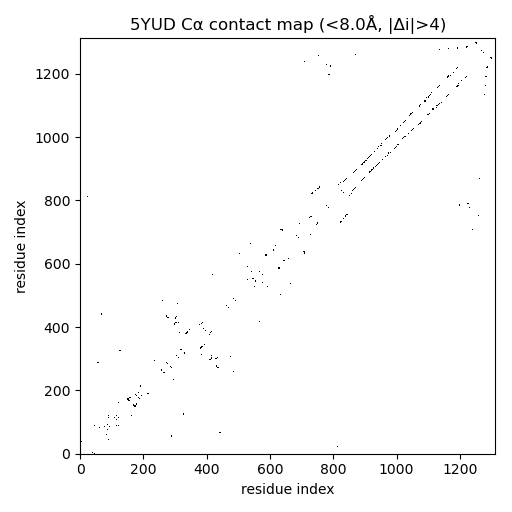 LYS A 1 51 ? 115.800 114.148 165.076 1.00 113.06 51 LYS A O 1
ATOM 348 N N . GLY A 1 52 ? 116.963 116.062 165.300 1.00 111.68 52 GLY A N 1
ATOM 349 C CA . GLY A 1 52 ? 116.630 116.195 166.701 1.00 111.68 52 GLY A CA 1
ATOM 350 C C . GLY A 1 52 ? 115.180 116.596 166.849 1.00 111.68 52 GLY A C 1
ATOM 351 O O . GLY A 1 52 ? 114.772 117.655 166.347 1.00 111.68 52 GLY A O 1
ATOM 352 N N . PHE A 1 53 ? 114.386 115.775 167.539 1.00 99.02 53 PHE A N 1
ATOM 353 C CA . PHE A 1 53 ? 113.021 116.180 167.852 1.00 99.02 53 PHE A CA 1
ATOM 354 C C . PHE A 1 53 ? 113.023 117.300 168.871 1.00 99.02 53 PHE A C 1
ATOM 355 O O . PHE A 1 53 ? 112.106 118.126 168.899 1.00 99.02 53 PHE A O 1
ATOM 363 N N . ASN A 1 54 ? 114.089 117.339 169.656 1.00 100.42 54 ASN A N 1
ATOM 364 C CA . ASN A 1 54 ? 114.391 118.467 170.526 1.00 100.42 54 ASN A CA 1
ATOM 365 C C . ASN A 1 54 ? 113.324 119.004 171.460 1.00 100.42 54 ASN A C 1
ATOM 366 O O . ASN A 1 54 ? 112.652 118.257 172.167 1.00 100.42 54 ASN A O 1
ATOM 371 N N . SER A 1 55 ? 113.173 120.327 171.431 1.00 30.00 55 SER A N 1
ATOM 372 C CA . SER A 1 55 ? 112.217 120.998 172.309 1.00 30.00 55 SER A CA 1
ATOM 373 C C . SER A 1 55 ? 112.251 122.497 172.041 1.00 30.00 55 SER A C 1
ATOM 374 O O . SER A 1 55 ? 112.823 122.961 171.047 1.00 30.00 55 SER A O 1
ATOM 377 N N . GLN A 1 56 ? 111.610 123.246 172.934 1.00 30.00 56 GLN A N 1
ATOM 378 C CA . GLN A 1 56 ? 111.498 124.691 172.814 1.00 30.00 56 GLN A CA 1
ATOM 379 C C . GLN A 1 56 ? 112.853 125.339 172.586 1.00 30.00 56 GLN A C 1
ATOM 380 O O . GLN A 1 56 ? 113.872 124.895 173.116 1.00 30.00 56 GLN A O 1
ATOM 386 N N . MET A 1 57 ? 112.855 126.393 171.779 1.00 30.00 57 MET A N 1
ATOM 387 C CA . MET A 1 57 ? 114.076 127.115 171.465 1.00 30.00 57 MET A CA 1
ATOM 388 C C . MET A 1 57 ? 113.901 128.613 171.640 1.00 30.00 57 MET A C 1
ATOM 389 O O . MET A 1 57 ? 114.587 129.242 172.450 1.00 30.00 57 MET A O 1
ATOM 394 N N . ARG A 1 58 ? 113.000 129.188 170.851 1.00 30.00 58 ARG A N 1
ATOM 395 C CA . ARG A 1 58 ? 112.905 130.626 170.695 1.00 30.00 58 ARG A CA 1
ATOM 396 C C . ARG A 1 58 ? 111.456 131.033 170.498 1.00 30.00 58 ARG A C 1
ATOM 397 O O . ARG A 1 58 ? 110.663 130.288 169.919 1.00 30.00 58 ARG A O 1
ATOM 405 N N . SER A 1 59 ? 111.123 132.232 170.965 1.00 30.00 59 SER A N 1
ATOM 406 C CA . SER A 1 59 ? 109.876 132.858 170.559 1.00 30.00 59 SER A CA 1
ATOM 407 C C . SER A 1 59 ? 109.993 133.317 169.117 1.00 30.00 59 SER A C 1
ATOM 408 O O . SER A 1 59 ? 111.079 133.656 168.641 1.00 30.00 59 SER A O 1
ATOM 411 N N . GLU A 1 60 ? 108.847 133.349 168.434 1.00 30.00 60 GLU A N 1
ATOM 412 C CA . GLU A 1 60 ? 108.822 133.473 166.978 1.00 30.00 60 GLU A CA 1
ATOM 413 C C . GLU A 1 60 ? 109.711 134.591 166.449 1.00 30.00 60 GLU A C 1
ATOM 414 O O . GLU A 1 60 ? 110.449 134.388 165.481 1.00 30.00 60 GLU A O 1
ATOM 420 N N . ALA A 1 61 ? 109.691 135.762 167.086 1.00 30.00 61 ALA A N 1
ATOM 421 C CA . ALA A 1 61 ? 110.282 136.943 166.459 1.00 30.00 61 ALA A CA 1
ATOM 422 C C . ALA A 1 61 ? 111.706 136.697 165.986 1.00 30.00 61 ALA A C 1
ATOM 423 O O . ALA A 1 61 ? 112.185 137.371 165.070 1.00 30.00 61 ALA A O 1
ATOM 425 N N . LYS A 1 62 ? 112.392 135.732 166.586 1.00 30.00 62 LYS A N 1
ATOM 426 C CA . LYS A 1 62 ? 113.663 135.288 166.037 1.00 30.00 62 LYS A CA 1
ATOM 427 C C . LYS A 1 62 ? 113.470 134.603 164.694 1.00 30.00 62 LYS A C 1
ATOM 428 O O . LYS A 1 62 ? 114.267 134.792 163.770 1.00 30.00 62 LYS A O 1
ATOM 434 N N . ARG A 1 63 ? 112.412 133.798 164.570 1.00 30.00 63 ARG A N 1
ATOM 435 C CA . ARG A 1 63 ? 112.364 132.809 163.502 1.00 30.00 63 ARG A CA 1
ATOM 436 C C . ARG A 1 63 ? 112.551 133.432 162.133 1.00 30.00 63 ARG A C 1
ATOM 437 O O . ARG A 1 63 ? 113.063 132.777 161.222 1.00 30.00 63 ARG A O 1
ATOM 445 N N . LEU A 1 64 ? 112.164 134.692 161.964 1.00 30.00 64 LEU A N 1
ATOM 446 C CA . LEU A 1 64 ? 112.359 135.332 160.671 1.00 30.00 64 LEU A CA 1
ATOM 447 C C . LEU A 1 64 ? 113.817 135.283 160.258 1.00 30.00 64 LEU A C 1
ATOM 448 O O . LEU A 1 64 ? 114.140 134.983 159.103 1.00 30.00 64 LEU A O 1
ATOM 453 N N . LYS A 1 65 ? 114.717 135.551 161.199 1.00 30.00 65 LYS A N 1
ATOM 454 C CA . LYS A 1 65 ? 116.129 135.417 160.891 1.00 30.00 65 LYS A CA 1
ATOM 455 C C . LYS A 1 65 ? 116.454 134.022 160.400 1.00 30.00 65 LYS A C 1
ATOM 456 O O . LYS A 1 65 ? 117.306 133.859 159.522 1.00 30.00 65 LYS A O 1
ATOM 462 N N . THR A 1 66 ? 115.783 133.005 160.933 1.00 30.00 66 THR A N 1
ATOM 463 C CA . THR A 1 66 ? 116.060 131.656 160.470 1.00 30.00 66 THR A CA 1
ATOM 464 C C . THR A 1 66 ? 115.768 131.506 158.992 1.00 30.00 66 THR A C 1
ATOM 465 O O . THR A 1 66 ? 116.350 130.637 158.341 1.00 30.00 66 THR A O 1
ATOM 469 N N . PHE A 1 67 ? 114.884 132.335 158.453 1.00 30.00 67 PHE A N 1
ATOM 470 C CA . PHE A 1 67 ? 114.492 132.275 157.055 1.00 30.00 67 PHE A CA 1
ATOM 471 C C . PHE A 1 67 ? 115.289 133.211 156.171 1.00 30.00 67 PHE A C 1
ATOM 472 O O . PHE A 1 67 ? 114.953 133.360 154.994 1.00 30.00 67 PHE A O 1
ATOM 480 N N . GLU A 1 68 ? 116.314 133.865 156.714 1.00 99.24 68 GLU A N 1
ATOM 481 C CA . GLU A 1 68 ? 117.201 134.665 155.882 1.00 99.24 68 GLU A CA 1
ATOM 482 C C . GLU A 1 68 ? 117.668 133.885 154.663 1.00 99.24 68 GLU A C 1
ATOM 483 O O . GLU A 1 68 ? 117.579 134.366 153.530 1.00 99.24 68 GLU A O 1
ATOM 489 N N . THR A 1 69 ? 118.162 132.672 154.875 1.00 90.93 69 THR A N 1
ATOM 490 C CA . THR A 1 69 ? 118.623 131.831 153.783 1.00 90.93 69 THR A CA 1
ATOM 491 C C . THR A 1 69 ? 117.531 130.946 153.219 1.00 90.93 69 THR A C 1
ATOM 492 O O . THR A 1 69 ? 117.813 130.134 152.335 1.00 90.93 69 THR A O 1
ATOM 496 N N . TYR A 1 70 ? 116.310 131.055 153.727 1.00 87.18 70 TYR A N 1
ATOM 497 C CA . TYR A 1 70 ? 115.227 130.244 153.203 1.00 87.18 70 TYR A CA 1
ATOM 498 C C . TYR A 1 70 ? 115.076 130.519 151.719 1.00 87.18 70 TYR A C 1
ATOM 499 O O . TYR A 1 70 ? 115.012 131.676 151.298 1.00 87.18 70 TYR A O 1
ATOM 508 N N . ASP A 1 71 ? 115.054 129.456 150.924 1.00 101.78 71 ASP A N 1
ATOM 509 C CA . ASP A 1 71 ? 114.953 129.612 149.483 1.00 101.78 71 ASP A CA 1
ATOM 510 C C . ASP A 1 71 ? 113.717 130.423 149.129 1.00 101.78 71 ASP A C 1
ATOM 511 O O . ASP A 1 71 ? 112.605 130.091 149.539 1.00 101.78 71 ASP A O 1
ATOM 516 N N . THR A 1 72 ? 113.915 131.478 148.339 1.00 99.69 72 THR A N 1
ATOM 517 C CA . THR A 1 72 ? 112.832 132.420 148.090 1.00 99.69 72 THR A CA 1
ATOM 518 C C . THR A 1 72 ? 111.731 131.813 147.237 1.00 99.69 72 THR A C 1
ATOM 519 O O . THR A 1 72 ? 110.558 132.151 147.410 1.00 99.69 72 THR A O 1
ATOM 523 N N . PHE A 1 73 ? 112.079 130.915 146.322 1.00 94.67 73 PHE A N 1
ATOM 524 C CA . PHE A 1 73 ? 111.119 130.492 145.316 1.00 94.67 73 PHE A CA 1
ATOM 525 C C . PHE A 1 73 ? 109.931 129.738 145.898 1.00 94.67 73 PHE A C 1
ATOM 526 O O . PHE A 1 73 ? 108.966 129.483 145.173 1.00 94.67 73 PHE A O 1
ATOM 534 N N . ARG A 1 74 ? 109.952 129.412 147.182 1.00 82.30 74 ARG A N 1
ATOM 535 C CA . ARG A 1 74 ? 108.975 128.482 147.717 1.00 82.30 74 ARG A CA 1
ATOM 536 C C . ARG A 1 74 ? 107.564 129.041 147.707 1.00 82.30 74 ARG A C 1
ATOM 537 O O . ARG A 1 74 ? 107.333 130.249 147.662 1.00 82.30 74 ARG A O 1
ATOM 545 N N . SER A 1 75 ? 106.614 128.113 147.740 1.00 74.95 75 SER A N 1
ATOM 546 C CA . SER A 1 75 ? 105.203 128.427 147.851 1.00 74.95 75 SER A CA 1
ATOM 547 C C . SER A 1 75 ? 104.912 129.243 149.096 1.00 74.95 75 SER A C 1
ATOM 548 O O . SER A 1 75 ? 104.621 130.437 149.010 1.00 74.95 75 SER A O 1
ATOM 551 N N . TRP A 1 76 ? 105.011 128.615 150.260 1.00 64.12 76 TRP A N 1
ATOM 552 C CA . TRP A 1 76 ? 104.493 129.233 151.467 1.00 64.12 76 TRP A CA 1
ATOM 553 C C . TRP A 1 76 ? 105.279 130.479 151.840 1.00 64.12 76 TRP A C 1
ATOM 554 O O . TRP A 1 76 ? 106.429 130.666 151.447 1.00 64.12 76 TRP A O 1
ATOM 565 N N . THR A 1 77 ? 104.699 131.249 152.538 1.00 63.19 77 THR A N 1
ATOM 566 C CA . THR A 1 77 ? 105.356 132.498 152.880 1.00 63.19 77 THR A CA 1
ATOM 567 C C . THR A 1 77 ? 106.132 132.362 154.180 1.00 63.19 77 THR A C 1
ATOM 568 O O . THR A 1 77 ? 105.683 131.677 155.097 1.00 63.19 77 THR A O 1
ATOM 572 N N . PRO A 1 78 ? 107.310 132.976 154.268 1.00 72.39 78 PRO A N 1
ATOM 573 C CA . PRO A 1 78 ? 107.988 133.054 155.564 1.00 72.39 78 PRO A CA 1
ATOM 574 C C . PRO A 1 78 ? 107.084 133.585 156.647 1.00 72.39 78 PRO A C 1
ATOM 575 O O . PRO A 1 78 ? 107.005 133.006 157.735 1.00 72.39 78 PRO A O 1
ATOM 579 N N . GLN A 1 79 ? 106.364 134.659 156.369 1.00 69.99 79 GLN A N 1
ATOM 580 C CA . GLN A 1 79 ? 105.466 135.165 157.384 1.00 69.99 79 GLN A CA 1
ATOM 581 C C . GLN A 1 79 ? 104.271 134.258 157.613 1.00 69.99 79 GLN A C 1
ATOM 582 O O . GLN A 1 79 ? 103.578 134.429 158.617 1.00 69.99 79 GLN A O 1
ATOM 588 N N . GLU A 1 80 ? 104.003 133.308 156.718 1.00 68.27 80 GLU A N 1
ATOM 589 C CA . GLU A 1 80 ? 103.082 132.231 157.062 1.00 68.27 80 GLU A CA 1
ATOM 590 C C . GLU A 1 80 ? 103.702 131.326 158.108 1.00 68.27 80 GLU A C 1
ATOM 591 O O . GLU A 1 80 ? 103.087 131.023 159.133 1.00 68.27 80 GLU A O 1
ATOM 597 N N . MET A 1 81 ? 104.931 130.881 157.858 1.00 71.76 81 MET A N 1
ATOM 598 C CA . MET A 1 81 ? 105.637 130.097 158.856 1.00 71.76 81 MET A CA 1
ATOM 599 C C . MET A 1 81 ? 105.789 130.884 160.142 1.00 71.76 81 MET A C 1
ATOM 600 O O . MET A 1 81 ? 105.893 130.299 161.223 1.00 71.76 81 MET A O 1
ATOM 605 N N . ALA A 1 82 ? 105.811 132.209 160.035 1.00 65.73 82 ALA A N 1
ATOM 606 C CA . ALA A 1 82 ? 106.030 133.085 161.168 1.00 65.73 82 ALA A CA 1
ATOM 607 C C . ALA A 1 82 ? 105.048 132.778 162.282 1.00 65.73 82 ALA A C 1
ATOM 608 O O . ALA A 1 82 ? 105.431 132.194 163.293 1.00 65.73 82 ALA A O 1
ATOM 610 N N . ALA A 1 83 ? 103.778 133.132 162.106 1.00 69.23 83 ALA A N 1
ATOM 611 C CA . ALA A 1 83 ? 102.808 132.876 163.160 1.00 69.23 83 ALA A CA 1
ATOM 612 C C . ALA A 1 83 ? 102.784 131.413 163.566 1.00 69.23 83 ALA A C 1
ATOM 613 O O . ALA A 1 83 ? 102.377 131.099 164.688 1.00 69.23 83 ALA A O 1
ATOM 615 N N . ALA A 1 84 ? 103.206 130.513 162.686 1.00 71.23 84 ALA A N 1
ATOM 616 C CA . ALA A 1 84 ? 103.480 129.147 163.095 1.00 71.23 84 ALA A CA 1
ATOM 617 C C . ALA A 1 84 ? 104.737 129.042 163.936 1.00 71.23 84 ALA A C 1
ATOM 618 O O . ALA A 1 84 ? 104.928 128.031 164.617 1.00 71.23 84 ALA A O 1
ATOM 620 N N . GLY A 1 85 ? 105.597 130.052 163.899 1.00 66.69 85 GLY A N 1
ATOM 621 C CA . GLY A 1 85 ? 106.777 130.065 164.735 1.00 66.69 85 GLY A CA 1
ATOM 622 C C . GLY A 1 85 ? 107.785 129.018 164.339 1.00 66.69 85 GLY A C 1
ATOM 623 O O . GLY A 1 85 ? 108.798 128.855 165.020 1.00 66.69 85 GLY A O 1
ATOM 624 N N . PHE A 1 86 ? 107.531 128.315 163.237 1.00 61.70 86 PHE A N 1
ATOM 625 C CA . PHE A 1 86 ? 108.384 127.197 162.865 1.00 61.70 86 PHE A CA 1
ATOM 626 C C . PHE A 1 86 ? 109.811 127.655 162.647 1.00 61.70 86 PHE A C 1
ATOM 627 O O . PHE A 1 86 ? 110.077 128.547 161.841 1.00 61.70 86 PHE A O 1
ATOM 635 N N . TYR A 1 87 ? 110.734 127.026 163.355 1.00 73.67 87 TYR A N 1
ATOM 636 C CA . TYR A 1 87 ? 112.133 127.245 163.057 1.00 73.67 87 TYR A CA 1
ATOM 637 C C . TYR A 1 87 ? 112.430 126.772 161.644 1.00 73.67 87 TYR A C 1
ATOM 638 O O . TYR A 1 87 ? 111.794 125.850 161.130 1.00 73.67 87 TYR A O 1
ATOM 647 N N . HIS A 1 88 ? 113.384 127.431 160.998 1.00 78.10 88 HIS A N 1
ATOM 648 C CA . HIS A 1 88 ? 113.898 126.979 159.713 1.00 78.10 88 HIS A CA 1
ATOM 649 C C . HIS A 1 88 ? 115.209 126.243 159.910 1.00 78.10 88 HIS A C 1
ATOM 650 O O . HIS A 1 88 ? 116.227 126.859 160.234 1.00 78.10 88 HIS A O 1
ATOM 657 N N . THR A 1 89 ? 115.200 124.945 159.662 1.00 75.38 89 THR A N 1
ATOM 658 C CA . THR A 1 89 ? 116.425 124.169 159.690 1.00 75.38 89 THR A CA 1
ATOM 659 C C . THR A 1 89 ? 116.977 124.008 158.285 1.00 75.38 89 THR A C 1
ATOM 660 O O . THR A 1 89 ? 116.233 123.895 157.308 1.00 75.38 89 THR A O 1
ATOM 664 N N . GLY A 1 90 ? 118.305 124.023 158.195 1.00 30.00 90 GLY A N 1
ATOM 665 C CA . GLY A 1 90 ? 118.961 123.968 156.907 1.00 30.00 90 GLY A CA 1
ATOM 666 C C . GLY A 1 90 ? 118.795 122.654 156.182 1.00 30.00 90 GLY A C 1
ATOM 667 O O . GLY A 1 90 ? 118.892 122.624 154.953 1.00 30.00 90 GLY A O 1
ATOM 668 N N . VAL A 1 91 ? 118.559 121.567 156.911 1.00 80.24 91 VAL A N 1
ATOM 669 C CA . VAL A 1 91 ? 118.465 120.252 156.291 1.00 80.24 91 VAL A CA 1
ATOM 670 C C . VAL A 1 91 ? 117.246 120.213 155.382 1.00 80.24 91 VAL A C 1
ATOM 671 O O . VAL A 1 91 ? 116.124 120.506 155.811 1.00 80.24 91 VAL A O 1
ATOM 675 N N . ARG A 1 92 ? 117.464 119.842 154.120 1.00 73.92 92 ARG A N 1
ATOM 676 C CA . ARG A 1 92 ? 116.466 119.998 153.060 1.00 73.92 92 ARG A CA 1
ATOM 677 C C . ARG A 1 92 ? 115.895 121.403 153.212 1.00 73.92 92 ARG A C 1
ATOM 678 O O . ARG A 1 92 ? 116.666 122.365 153.325 1.00 73.92 92 ARG A O 1
ATOM 686 N N . LEU A 1 93 ? 114.585 121.569 153.220 1.00 80.45 93 LEU A N 1
ATOM 687 C CA . LEU A 1 93 ? 113.982 122.853 153.505 1.00 80.45 93 LEU A CA 1
ATOM 688 C C . LEU A 1 93 ? 113.475 122.968 154.935 1.00 80.45 93 LEU A C 1
ATOM 689 O O . LEU A 1 93 ? 113.011 124.041 155.323 1.00 80.45 93 LEU A O 1
ATOM 694 N N . GLY A 1 94 ? 113.603 121.918 155.739 1.00 76.46 94 GLY A N 1
ATOM 695 C CA . GLY A 1 94 ? 112.699 121.690 156.853 1.00 76.46 94 GLY A CA 1
ATOM 696 C C . GLY A 1 94 ? 112.346 122.850 157.764 1.00 76.46 94 GLY A C 1
ATOM 697 O O . GLY A 1 94 ? 113.167 123.723 158.057 1.00 76.46 94 GLY A O 1
ATOM 698 N N . VAL A 1 95 ? 111.087 122.875 158.188 1.00 73.50 95 VAL A N 1
ATOM 699 C CA . VAL A 1 95 ? 110.593 123.838 159.156 1.00 73.50 95 VAL A CA 1
ATOM 700 C C . VAL A 1 95 ? 110.014 123.059 160.323 1.00 73.50 95 VAL A C 1
ATOM 701 O O . VAL A 1 95 ? 109.575 121.920 160.175 1.00 73.50 95 VAL A O 1
ATOM 705 N N . GLN A 1 96 ? 110.005 123.688 161.495 1.00 62.22 96 GLN A N 1
ATOM 706 C CA . GLN A 1 96 ? 109.992 122.932 162.742 1.00 62.22 96 GLN A CA 1
ATOM 707 C C . GLN A 1 96 ? 108.974 123.501 163.714 1.00 62.22 96 GLN A C 1
ATOM 708 O O . GLN A 1 96 ? 109.112 124.644 164.152 1.00 62.22 96 GLN A O 1
ATOM 714 N N . CYS A 1 97 ? 107.987 122.697 164.095 1.00 62.21 97 CYS A N 1
ATOM 715 C CA . CYS A 1 97 ? 107.091 123.113 165.164 1.00 62.21 97 CYS A CA 1
ATOM 716 C C . CYS A 1 97 ? 107.878 123.134 166.454 1.00 62.21 97 CYS A C 1
ATOM 717 O O . CYS A 1 97 ? 108.479 122.125 166.827 1.00 62.21 97 CYS A O 1
ATOM 720 N N . PHE A 1 98 ? 107.936 124.284 167.106 1.00 67.98 98 PHE A N 1
ATOM 721 C CA . PHE A 1 98 ? 108.600 124.266 168.395 1.00 67.98 98 PHE A CA 1
ATOM 722 C C . PHE A 1 98 ? 107.661 123.833 169.514 1.00 67.98 98 PHE A C 1
ATOM 723 O O . PHE A 1 98 ? 108.001 122.938 170.291 1.00 67.98 98 PHE A O 1
ATOM 731 N N . CYS A 1 99 ? 106.471 124.424 169.607 1.00 68.30 99 CYS A N 1
ATOM 732 C CA . CYS A 1 99 ? 105.531 123.946 170.610 1.00 68.30 99 CYS A CA 1
ATOM 733 C C . CYS A 1 99 ? 105.176 122.503 170.336 1.00 68.30 99 CYS A C 1
ATOM 734 O O . CYS A 1 99 ? 105.417 121.617 171.160 1.00 68.30 99 CYS A O 1
ATOM 737 N N . CYS A 1 100 ? 104.628 122.245 169.160 1.00 66.88 100 CYS A N 1
ATOM 738 C CA . CYS A 1 100 ? 104.523 120.876 168.720 1.00 66.88 100 CYS A CA 1
ATOM 739 C C . CYS A 1 100 ? 105.921 120.377 168.387 1.00 66.88 100 CYS A C 1
ATOM 740 O O . CYS A 1 100 ? 106.914 121.086 168.544 1.00 66.88 100 CYS A O 1
ATOM 743 N N . SER A 1 101 ? 106.020 119.124 167.970 1.00 64.16 101 SER A N 1
ATOM 744 C CA . SER A 1 101 ? 107.283 118.623 167.456 1.00 64.16 101 SER A CA 1
ATOM 745 C C . SER A 1 101 ? 107.385 118.695 165.945 1.00 64.16 101 SER A C 1
ATOM 746 O O . SER A 1 101 ? 108.486 118.555 165.409 1.00 64.16 101 SER A O 1
ATOM 749 N N . LEU A 1 102 ? 106.280 118.943 165.260 1.00 61.68 102 LEU A N 1
ATOM 750 C CA . LEU A 1 102 ? 106.156 118.531 163.874 1.00 61.68 102 LEU A CA 1
ATOM 751 C C . LEU A 1 102 ? 107.119 119.302 162.981 1.00 61.68 102 LEU A C 1
ATOM 752 O O . LEU A 1 102 ? 107.563 120.404 163.305 1.00 61.68 102 LEU A O 1
ATOM 757 N N . ILE A 1 103 ? 107.464 118.686 161.856 1.00 59.60 103 ILE A N 1
ATOM 758 C CA . ILE A 1 103 ? 108.413 119.242 160.903 1.00 59.60 103 ILE A CA 1
ATOM 759 C C . ILE A 1 103 ? 107.942 118.916 159.497 1.00 59.60 103 ILE A C 1
ATOM 760 O O . ILE A 1 103 ? 107.541 117.781 159.221 1.00 59.60 103 ILE A O 1
ATOM 765 N N . LEU A 1 104 ? 107.998 119.904 158.605 1.00 65.92 104 LEU A N 1
ATOM 766 C CA . LEU A 1 104 ? 107.347 119.809 157.309 1.00 65.92 104 LEU A CA 1
ATOM 767 C C . LEU A 1 104 ? 108.298 120.089 156.161 1.00 65.92 104 LEU A C 1
ATOM 768 O O . LEU A 1 104 ? 109.240 120.878 156.279 1.00 65.92 104 LEU A O 1
ATOM 773 N N . PHE A 1 105 ? 107.999 119.448 155.030 1.00 79.19 105 PHE A N 1
ATOM 774 C CA . PHE A 1 105 ? 108.721 119.667 153.782 1.00 79.19 105 PHE A CA 1
ATOM 775 C C . PHE A 1 105 ? 107.760 120.116 152.689 1.00 79.19 105 PHE A C 1
ATOM 776 O O . PHE A 1 105 ? 107.781 121.287 152.304 1.00 79.19 105 PHE A O 1
ATOM 784 N N . GLY A 1 106 ? 106.909 119.224 152.186 1.00 90.58 106 GLY A N 1
ATOM 785 C CA . GLY A 1 106 ? 106.050 119.552 151.063 1.00 90.58 106 GLY A CA 1
ATOM 786 C C . GLY A 1 106 ? 105.013 120.599 151.420 1.00 90.58 106 GLY A C 1
ATOM 787 O O . GLY A 1 106 ? 104.198 120.390 152.333 1.00 90.58 106 GLY A O 1
ATOM 788 N N . ASN A 1 107 ? 104.993 121.703 150.683 1.00 77.78 107 ASN A N 1
ATOM 789 C CA . ASN A 1 107 ? 104.053 122.789 150.903 1.00 77.78 107 ASN A CA 1
ATOM 790 C C . ASN A 1 107 ? 102.820 122.611 150.033 1.00 77.78 107 ASN A C 1
ATOM 791 O O . ASN A 1 107 ? 102.873 121.996 148.968 1.00 77.78 107 ASN A O 1
ATOM 796 N N . SER A 1 108 ? 101.709 123.174 150.488 1.00 84.21 108 SER A N 1
ATOM 797 C CA . SER A 1 108 ? 100.459 123.095 149.752 1.00 84.21 108 SER A CA 1
ATOM 798 C C . SER A 1 108 ? 99.924 124.489 149.466 1.00 84.21 108 SER A C 1
ATOM 799 O O . SER A 1 108 ? 99.862 125.330 150.360 1.00 84.21 108 SER A O 1
ATOM 802 N N . LEU A 1 109 ? 99.539 124.733 148.220 1.00 30.00 109 LEU A N 1
ATOM 803 C CA . LEU A 1 109 ? 99.003 126.032 147.844 1.00 30.00 109 LEU A CA 1
ATOM 804 C C . LEU A 1 109 ? 97.616 126.249 148.424 1.00 30.00 109 LEU A C 1
ATOM 805 O O . LEU A 1 109 ? 97.308 127.339 148.915 1.00 30.00 109 LEU A O 1
ATOM 810 N N . ARG A 1 110 ? 96.777 125.220 148.389 1.00 70.77 110 ARG A N 1
ATOM 811 C CA . ARG A 1 110 ? 95.403 125.311 148.856 1.00 70.77 110 ARG A CA 1
ATOM 812 C C . ARG A 1 110 ? 95.296 125.415 150.360 1.00 70.77 110 ARG A C 1
ATOM 813 O O . ARG A 1 110 ? 94.185 125.562 150.873 1.00 70.77 110 ARG A O 1
ATOM 821 N N . LYS A 1 111 ? 96.409 125.325 151.078 1.00 73.72 111 LYS A N 1
ATOM 822 C CA . LYS A 1 111 ? 96.381 125.083 152.511 1.00 73.72 111 LYS A CA 1
ATOM 823 C C . LYS A 1 111 ? 97.366 126.005 153.198 1.00 73.72 111 LYS A C 1
ATOM 824 O O . LYS A 1 111 ? 98.561 125.969 152.894 1.00 73.72 111 LYS A O 1
ATOM 830 N N . LEU A 1 112 ? 96.878 126.819 154.124 1.00 64.67 112 LEU A N 1
ATOM 831 C CA . LEU A 1 112 ? 97.786 127.613 154.928 1.00 64.67 112 LEU A CA 1
ATOM 832 C C . LEU A 1 112 ? 98.520 126.734 155.935 1.00 64.67 112 LEU A C 1
ATOM 833 O O . LEU A 1 112 ? 98.002 125.701 156.365 1.00 64.67 112 LEU A O 1
ATOM 838 N N . PRO A 1 113 ? 99.733 127.127 156.322 1.00 54.68 113 PRO A N 1
ATOM 839 C CA . PRO A 1 113 ? 100.456 126.363 157.345 1.00 54.68 113 PRO A CA 1
ATOM 840 C C . PRO A 1 113 ? 99.659 126.112 158.610 1.00 54.68 113 PRO A C 1
ATOM 841 O O . PRO A 1 113 ? 99.653 124.980 159.110 1.00 54.68 113 PRO A O 1
ATOM 845 N N . ILE A 1 114 ? 98.966 127.128 159.127 1.00 51.26 114 ILE A N 1
ATOM 846 C CA . ILE A 1 114 ? 98.260 126.984 160.397 1.00 51.26 114 ILE A CA 1
ATOM 847 C C . ILE A 1 114 ? 97.474 125.688 160.412 1.00 51.26 114 ILE A C 1
ATOM 848 O O . ILE A 1 114 ? 97.547 124.907 161.365 1.00 51.26 114 ILE A O 1
ATOM 853 N N . GLU A 1 115 ? 96.747 125.425 159.330 1.00 49.13 115 GLU A N 1
ATOM 854 C CA . GLU A 1 115 ? 96.026 124.175 159.158 1.00 49.13 115 GLU A CA 1
ATOM 855 C C . GLU A 1 115 ? 96.912 123.000 159.508 1.00 49.13 115 GLU A C 1
ATOM 856 O O . GLU A 1 115 ? 96.683 122.314 160.508 1.00 49.13 115 GLU A O 1
ATOM 862 N N . ARG A 1 116 ? 97.938 122.787 158.684 1.00 52.22 116 ARG A N 1
ATOM 863 C CA . ARG A 1 116 ? 98.809 121.634 158.854 1.00 52.22 116 ARG A CA 1
ATOM 864 C C . ARG A 1 116 ? 99.287 121.525 160.290 1.00 52.22 116 ARG A C 1
ATOM 865 O O . ARG A 1 116 ? 99.304 120.433 160.865 1.00 52.22 116 ARG A O 1
ATOM 873 N N . HIS A 1 117 ? 99.639 122.648 160.907 1.00 57.60 117 HIS A N 1
ATOM 874 C CA . HIS A 1 117 ? 99.984 122.582 162.318 1.00 57.60 117 HIS A CA 1
ATOM 875 C C . HIS A 1 117 ? 98.740 122.303 163.143 1.00 57.60 117 HIS A C 1
ATOM 876 O O . HIS A 1 117 ? 98.731 121.403 163.989 1.00 57.60 117 HIS A O 1
ATOM 883 N N . LYS A 1 118 ? 97.663 123.037 162.874 1.00 55.33 118 LYS A N 1
ATOM 884 C CA . LYS A 1 118 ? 96.462 122.898 163.687 1.00 55.33 118 LYS A CA 1
ATOM 885 C C . LYS A 1 118 ? 95.808 121.543 163.471 1.00 55.33 118 LYS A C 1
ATOM 886 O O . LYS A 1 118 ? 95.379 120.897 164.432 1.00 55.33 118 LYS A O 1
ATOM 892 N N . LYS A 1 119 ? 95.722 121.096 162.220 1.00 54.79 119 LYS A N 1
ATOM 893 C CA . LYS A 1 119 ? 95.201 119.763 161.955 1.00 54.79 119 LYS A CA 1
ATOM 894 C C . LYS A 1 119 ? 96.002 118.710 162.696 1.00 54.79 119 LYS A C 1
ATOM 895 O O . LYS A 1 119 ? 95.496 118.033 163.598 1.00 54.79 119 LYS A O 1
ATOM 901 N N . LEU A 1 120 ? 97.275 118.583 162.342 1.00 57.48 120 LEU A N 1
ATOM 902 C CA . LEU A 1 120 ? 97.988 117.344 162.600 1.00 57.48 120 LEU A CA 1
ATOM 903 C C . LEU A 1 120 ? 98.312 117.163 164.076 1.00 57.48 120 LEU A C 1
ATOM 904 O O . LEU A 1 120 ? 98.191 116.055 164.608 1.00 57.48 120 LEU A O 1
ATOM 909 N N . ARG A 1 121 ? 98.723 118.227 164.757 1.00 65.95 121 ARG A N 1
ATOM 910 C CA . ARG A 1 121 ? 99.083 118.162 166.170 1.00 65.95 121 ARG A CA 1
ATOM 911 C C . ARG A 1 121 ? 98.151 119.067 166.960 1.00 65.95 121 ARG A C 1
ATOM 912 O O . ARG A 1 121 ? 98.555 120.133 167.440 1.00 65.95 121 ARG A O 1
ATOM 920 N N . PRO A 1 122 ? 96.915 118.668 167.125 1.00 74.31 122 PRO A N 1
ATOM 921 C CA . PRO A 1 122 ? 95.951 119.533 167.806 1.00 74.31 122 PRO A CA 1
ATOM 922 C C . PRO A 1 122 ? 96.248 119.616 169.289 1.00 74.31 122 PRO A C 1
ATOM 923 O O . PRO A 1 122 ? 95.514 119.054 170.106 1.00 74.31 122 PRO A O 1
ATOM 927 N N . GLU A 1 123 ? 97.340 120.283 169.652 1.00 88.05 123 GLU A N 1
ATOM 928 C CA . GLU A 1 123 ? 97.759 120.235 171.042 1.00 88.05 123 GLU A CA 1
ATOM 929 C C . GLU A 1 123 ? 98.120 121.565 171.704 1.00 88.05 123 GLU A C 1
ATOM 930 O O . GLU A 1 123 ? 97.376 122.062 172.552 1.00 88.05 123 GLU A O 1
ATOM 936 N N . CYS A 1 124 ? 99.290 122.111 171.396 1.00 87.47 124 CYS A N 1
ATOM 937 C CA . CYS A 1 124 ? 99.889 123.109 172.262 1.00 87.47 124 CYS A CA 1
ATOM 938 C C . CYS A 1 124 ? 99.908 124.535 171.741 1.00 87.47 124 CYS A C 1
ATOM 939 O O . CYS A 1 124 ? 100.295 125.430 172.497 1.00 87.47 124 CYS A O 1
ATOM 942 N N . GLU A 1 125 ? 99.520 124.798 170.499 1.00 100.25 125 GLU A N 1
ATOM 943 C CA . GLU A 1 125 ? 99.932 126.102 169.998 1.00 100.25 125 GLU A CA 1
ATOM 944 C C . GLU A 1 125 ? 98.955 127.219 170.327 1.00 100.25 125 GLU A C 1
ATOM 945 O O . GLU A 1 125 ? 99.203 128.006 171.243 1.00 100.25 125 GLU A O 1
ATOM 951 N N . PHE A 1 126 ? 97.844 127.302 169.609 1.00 104.44 126 PHE A N 1
ATOM 952 C CA . PHE A 1 126 ? 96.815 128.256 169.984 1.00 104.44 126 PHE A CA 1
ATOM 953 C C . PHE A 1 126 ? 95.872 127.687 171.022 1.00 104.44 126 PHE A C 1
ATOM 954 O O . PHE A 1 126 ? 95.046 128.424 171.563 1.00 104.44 126 PHE A O 1
ATOM 962 N N . LEU A 1 127 ? 96.002 126.405 171.336 1.00 108.40 127 LEU A N 1
ATOM 963 C CA . LEU A 1 127 ? 95.355 125.877 172.522 1.00 108.40 127 LEU A CA 1
ATOM 964 C C . LEU A 1 127 ? 95.920 126.487 173.788 1.00 108.40 127 LEU A C 1
ATOM 965 O O . LEU A 1 127 ? 95.457 126.154 174.882 1.00 108.40 127 LEU A O 1
ATOM 970 N N . GLN A 1 128 ? 96.927 127.348 173.648 1.00 120.58 128 GLN A N 1
ATOM 971 C CA . GLN A 1 128 ? 97.377 128.232 174.713 1.00 120.58 128 GLN A CA 1
ATOM 972 C C . GLN A 1 128 ? 98.094 127.482 175.828 1.00 120.58 128 GLN A C 1
ATOM 973 O O . GLN A 1 128 ? 97.900 127.760 177.011 1.00 120.58 128 GLN A O 1
ATOM 979 N N . GLY A 1 129 ? 98.937 126.526 175.445 1.00 132.67 129 GLY A N 1
ATOM 980 C CA . GLY A 1 129 ? 100.010 126.135 176.337 1.00 132.67 129 GLY A CA 1
ATOM 981 C C . GLY A 1 129 ? 100.972 127.264 176.647 1.00 132.67 129 GLY A C 1
ATOM 982 O O . GLY A 1 129 ? 101.812 127.116 177.542 1.00 132.67 129 GLY A O 1
ATOM 983 N N . LYS A 1 130 ? 100.861 128.386 175.932 1.00 147.94 130 LYS A N 1
AT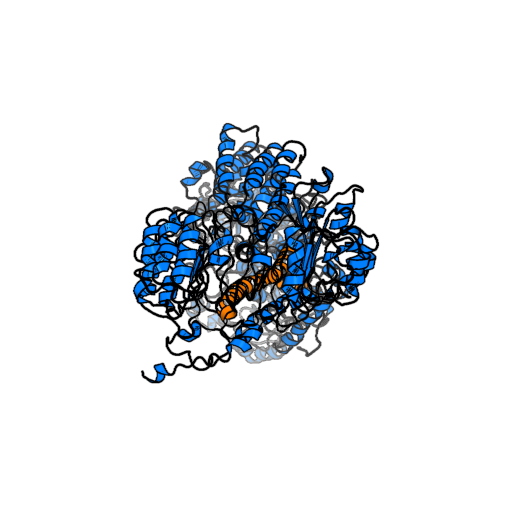OM 984 C CA . LYS A 1 130 ? 101.562 129.628 176.245 1.00 147.94 130 LYS A CA 1
ATOM 985 C C . LYS A 1 130 ? 103.080 129.451 176.157 1.00 147.94 130 LYS A C 1
ATOM 986 O O . LYS A 1 130 ? 103.792 129.364 177.152 1.00 147.94 130 LYS A O 1
ATOM 992 N N . ASP A 1 131 ? 103.534 129.296 174.920 1.00 156.19 131 ASP A N 1
ATOM 993 C CA . ASP A 1 131 ? 104.950 129.324 174.626 1.00 156.19 131 ASP A CA 1
ATOM 994 C C . ASP A 1 131 ? 105.662 130.651 174.416 1.00 156.19 131 ASP A C 1
ATOM 995 O O . ASP A 1 131 ? 106.682 130.903 175.059 1.00 156.19 131 ASP A O 1
ATOM 1000 N N . VAL A 1 132 ? 105.151 131.513 173.533 1.00 146.74 132 VAL A N 1
ATOM 1001 C CA . VAL A 1 132 ? 105.988 132.539 172.916 1.00 146.74 132 VAL A CA 1
ATOM 1002 C C . VAL A 1 132 ? 105.236 133.849 172.769 1.00 146.74 132 VAL A C 1
ATOM 1003 O O . VAL A 1 132 ? 104.015 133.907 172.904 1.00 146.74 132 VAL A O 1
ATOM 1007 N N . GLY A 1 133 ? 105.990 134.891 172.415 1.00 137.74 133 GLY A N 1
ATOM 1008 C CA . GLY A 1 133 ? 105.469 136.230 172.185 1.00 137.74 133 GLY A CA 1
ATOM 1009 C C . GLY A 1 133 ? 106.257 136.893 171.063 1.00 137.74 133 GLY A C 1
ATOM 1010 O O . GLY A 1 133 ? 107.472 136.710 170.968 1.00 137.74 133 GLY A O 1
ATOM 1011 N N . ASN A 1 134 ? 105.578 137.688 170.245 1.00 122.86 134 ASN A N 1
ATOM 1012 C CA . ASN A 1 134 ? 106.239 138.431 169.178 1.00 122.86 134 ASN A CA 1
ATOM 1013 C C . ASN A 1 134 ? 105.991 139.910 169.419 1.00 122.86 134 ASN A C 1
ATOM 1014 O O . ASN A 1 134 ? 105.602 140.312 170.514 1.00 122.86 134 ASN A O 1
ATOM 1019 N N . ILE A 1 135 ? 106.217 140.732 168.404 1.00 110.25 135 ILE A N 1
ATOM 1020 C CA . ILE A 1 135 ? 105.962 142.151 168.572 1.00 110.25 135 ILE A CA 1
ATOM 1021 C C . ILE A 1 135 ? 106.340 142.629 169.953 1.00 110.25 135 ILE A C 1
ATOM 1022 O O . ILE A 1 135 ? 105.765 143.598 170.461 1.00 110.25 135 ILE A O 1
ATOM 1027 N N . GLY A 1 136 ? 107.307 141.954 170.579 1.00 112.86 136 GLY A N 1
ATOM 1028 C CA . GLY A 1 136 ? 107.610 142.163 171.977 1.00 112.86 136 GLY A CA 1
ATOM 1029 C C . GLY A 1 136 ? 108.090 143.558 172.282 1.00 112.86 136 GLY A C 1
ATOM 1030 O O . GLY A 1 136 ? 108.722 144.212 171.466 1.00 112.86 136 GLY A O 1
ATOM 1031 N N . LYS A 1 137 ? 107.779 144.016 173.488 1.00 142.00 137 LYS A N 1
ATOM 1032 C CA . LYS A 1 137 ? 107.923 145.435 173.766 1.00 142.00 137 LYS A CA 1
ATOM 1033 C C . LYS A 1 137 ? 108.749 145.699 175.013 1.00 142.00 137 LYS A C 1
ATOM 1034 O O . LYS A 1 137 ? 109.796 146.343 174.920 1.00 142.00 137 LYS A O 1
ATOM 1040 N N . TYR A 1 138 ? 108.312 145.187 176.162 1.00 163.30 138 TYR A N 1
ATOM 1041 C CA . TYR A 1 138 ? 108.697 145.660 177.489 1.00 163.30 138 TYR A CA 1
ATOM 1042 C C . TYR A 1 138 ? 108.106 147.026 177.799 1.00 163.30 138 TYR A C 1
ATOM 1043 O O . TYR A 1 138 ? 108.655 147.765 178.615 1.00 163.30 138 TYR A O 1
ATOM 1052 N N . ASP A 1 139 ? 107.013 147.389 177.127 1.00 180.84 139 ASP A N 1
ATOM 1053 C CA . ASP A 1 139 ? 106.115 148.467 177.536 1.00 180.84 139 ASP A CA 1
ATOM 1054 C C . ASP A 1 139 ? 104.766 147.889 177.950 1.00 180.84 139 ASP A C 1
ATOM 1055 O O . ASP A 1 139 ? 104.369 148.008 179.112 1.00 180.84 139 ASP A O 1
ATOM 1060 N N . ILE A 1 140 ? 104.054 147.236 177.025 1.00 198.59 140 ILE A N 1
ATOM 1061 C CA . ILE A 1 140 ? 102.882 146.442 177.376 1.00 198.59 140 ILE A CA 1
ATOM 1062 C C . ILE A 1 140 ? 103.268 145.266 178.255 1.00 198.59 140 ILE A C 1
ATOM 1063 O O . ILE A 1 140 ? 102.403 144.508 178.696 1.00 198.59 140 ILE A O 1
ATOM 1068 N N . ARG A 1 141 ? 104.562 145.044 178.443 1.00 176.48 141 ARG A N 1
ATOM 1069 C CA . ARG A 1 141 ? 105.019 144.253 179.565 1.00 176.48 141 ARG A CA 1
ATOM 1070 C C . ARG A 1 141 ? 105.071 145.085 180.827 1.00 176.48 141 ARG A C 1
ATOM 1071 O O . ARG A 1 141 ? 104.947 144.547 181.929 1.00 176.48 141 ARG A O 1
ATOM 1079 N N . VAL A 1 142 ? 105.260 146.393 180.684 1.00 168.36 142 VAL A N 1
ATOM 1080 C CA . VAL A 1 142 ? 105.793 147.184 181.783 1.00 168.36 142 VAL A CA 1
ATOM 1081 C C . VAL A 1 142 ? 104.965 148.437 182.044 1.00 168.36 142 VAL A C 1
ATOM 1082 O O . VAL A 1 142 ? 104.239 148.501 183.044 1.00 168.36 142 VAL A O 1
ATOM 1086 N N . LYS A 1 143 ? 105.044 149.424 181.135 1.00 174.45 143 LYS A N 1
ATOM 1087 C CA . LYS A 1 143 ? 104.456 150.751 181.345 1.00 174.45 143 LYS A CA 1
ATOM 1088 C C . LYS A 1 143 ? 103.032 150.646 181.868 1.00 174.45 143 LYS A C 1
ATOM 1089 O O . LYS A 1 143 ? 102.768 150.960 183.032 1.00 174.45 143 LYS A O 1
ATOM 1095 N N . ARG A 1 144 ? 102.112 150.190 181.028 1.00 169.07 144 ARG A N 1
ATOM 1096 C CA . ARG A 1 144 ? 100.771 149.902 181.525 1.00 169.07 144 ARG A CA 1
ATOM 1097 C C . ARG A 1 144 ? 100.785 148.797 182.575 1.00 169.07 144 ARG A C 1
ATOM 1098 O O . ARG A 1 144 ? 100.214 149.000 183.659 1.00 169.07 144 ARG A O 1
ATOM 1106 N N . PRO A 1 145 ? 101.405 147.635 182.347 1.00 160.66 145 PRO A N 1
ATOM 1107 C CA . PRO A 1 145 ? 101.208 146.524 183.292 1.00 160.66 145 PRO A CA 1
ATOM 1108 C C . PRO A 1 145 ? 101.713 146.778 184.693 1.00 160.66 145 PRO A C 1
ATOM 1109 O O . PRO A 1 145 ? 100.993 146.500 185.661 1.00 160.66 145 PRO A O 1
ATOM 1113 N N . GLU A 1 146 ? 102.927 147.294 184.847 1.00 160.62 146 GLU A N 1
ATOM 1114 C CA . GLU A 1 146 ? 103.464 147.266 186.196 1.00 160.62 146 GLU A CA 1
ATOM 1115 C C . GLU A 1 146 ? 102.738 148.227 187.113 1.00 160.62 146 GLU A C 1
ATOM 1116 O O . GLU A 1 146 ? 102.982 148.210 188.323 1.00 160.62 146 GLU A O 1
ATOM 1122 N N . LYS A 1 147 ? 101.849 149.044 186.561 1.00 168.31 147 LYS A N 1
ATOM 1123 C CA . LYS A 1 147 ? 100.916 149.831 187.347 1.00 168.31 147 LYS A CA 1
ATOM 1124 C C . LYS A 1 147 ? 100.194 148.939 188.344 1.00 168.31 147 LYS A C 1
ATOM 1125 O O . LYS A 1 147 ? 100.459 149.000 189.546 1.00 168.31 147 LYS A O 1
ATOM 1131 N N . MET A 1 148 ? 99.310 148.075 187.840 1.00 173.66 148 MET A N 1
ATOM 1132 C CA . MET A 1 148 ? 98.507 147.225 188.710 1.00 173.66 148 MET A CA 1
ATOM 1133 C C . MET A 1 148 ? 99.363 146.394 189.646 1.00 173.66 148 MET A C 1
ATOM 1134 O O . MET A 1 148 ? 98.877 145.941 190.687 1.00 173.66 148 MET A O 1
ATOM 1139 N N . LEU A 1 149 ? 100.638 146.220 189.323 1.00 162.50 149 LEU A N 1
ATOM 1140 C CA . LEU A 1 149 ? 101.530 145.445 190.166 1.00 162.50 149 LEU A CA 1
ATOM 1141 C C . LEU A 1 149 ? 101.718 146.122 191.513 1.00 162.50 149 LEU A C 1
ATOM 1142 O O . LEU A 1 149 ? 102.412 145.592 192.385 1.00 162.50 149 LEU A O 1
ATOM 1147 N N . ARG A 1 150 ? 101.125 147.302 191.681 1.00 163.56 150 ARG A N 1
ATOM 1148 C CA . ARG A 1 150 ? 100.976 147.862 193.012 1.00 163.56 150 ARG A CA 1
ATOM 1149 C C . ARG A 1 150 ? 100.386 146.811 193.934 1.00 163.56 150 ARG A C 1
ATOM 1150 O O . ARG A 1 150 ? 99.352 146.211 193.629 1.00 163.56 150 ARG A O 1
ATOM 1158 N N . GLY A 1 151 ? 101.052 146.591 195.062 1.00 154.00 151 GLY A N 1
ATOM 1159 C CA . GLY A 1 151 ? 100.676 145.494 195.926 1.00 154.00 151 GLY A CA 1
ATOM 1160 C C . GLY A 1 151 ? 100.702 144.145 195.253 1.00 154.00 151 GLY A C 1
ATOM 1161 O O . GLY A 1 151 ? 100.085 143.202 195.751 1.00 154.00 151 GLY A O 1
ATOM 1162 N N . GLY A 1 152 ? 101.419 144.013 194.138 1.00 153.94 152 GLY A N 1
ATOM 1163 C CA . GLY A 1 152 ? 101.432 142.757 193.419 1.00 153.94 152 GLY A CA 1
ATOM 1164 C C . GLY A 1 152 ? 102.095 141.618 194.149 1.00 153.94 152 GLY A C 1
ATOM 1165 O O . GLY A 1 152 ? 102.166 140.511 193.608 1.00 153.94 152 GLY A O 1
ATOM 1166 N N . LYS A 1 153 ? 102.575 141.858 195.364 1.00 159.20 153 LYS A N 1
ATOM 1167 C CA . LYS A 1 153 ? 103.323 140.862 196.112 1.00 159.20 153 LYS A CA 1
ATOM 1168 C C . LYS A 1 153 ? 103.204 141.177 197.595 1.00 159.20 153 LYS A C 1
ATOM 1169 O O . LYS A 1 153 ? 102.788 142.269 197.990 1.00 159.20 153 LYS A O 1
ATOM 1175 N N . ALA A 1 154 ? 103.576 140.200 198.412 1.00 167.89 154 ALA A N 1
ATOM 1176 C CA . ALA A 1 154 ? 103.832 140.471 199.814 1.00 167.89 154 ALA A CA 1
ATOM 1177 C C . ALA A 1 154 ? 105.144 141.232 199.961 1.00 167.89 154 ALA A C 1
ATOM 1178 O O . ALA A 1 154 ? 105.997 141.230 199.070 1.00 167.89 154 ALA A O 1
ATOM 1180 N N . ARG A 1 155 ? 105.299 141.882 201.110 1.00 153.46 155 ARG A N 1
ATOM 1181 C CA . ARG A 1 155 ? 106.407 142.806 201.305 1.00 153.46 155 ARG A CA 1
ATOM 1182 C C . ARG A 1 155 ? 107.748 142.131 201.072 1.00 153.46 155 ARG A C 1
ATOM 1183 O O . ARG A 1 155 ? 108.061 141.107 201.685 1.00 153.46 155 ARG A O 1
ATOM 1191 N N . TYR A 1 156 ? 108.537 142.712 200.170 1.00 152.33 156 TYR A N 1
ATOM 1192 C CA . TYR A 1 156 ? 109.912 142.291 199.930 1.00 152.33 156 TYR A CA 1
ATOM 1193 C C . TYR A 1 156 ? 110.817 143.511 199.976 1.00 152.33 156 TYR A C 1
ATOM 1194 O O . TYR A 1 156 ? 110.746 144.376 199.098 1.00 152.33 156 TYR A O 1
ATOM 1203 N N . HIS A 1 157 ? 111.664 143.585 200.994 1.00 140.82 157 HIS A N 1
ATOM 1204 C CA . HIS A 1 157 ? 112.812 144.469 200.946 1.00 140.82 157 HIS A CA 1
ATOM 1205 C C . HIS A 1 157 ? 114.082 143.760 200.491 1.00 140.82 157 HIS A C 1
ATOM 1206 O O . HIS A 1 157 ? 115.067 144.430 200.164 1.00 140.82 157 HIS A O 1
ATOM 1213 N N . GLU A 1 158 ? 114.069 142.434 200.414 1.00 150.88 158 GLU A N 1
ATOM 1214 C CA . GLU A 1 158 ? 115.273 141.652 200.196 1.00 150.88 158 GLU A CA 1
ATOM 1215 C C . GLU A 1 158 ? 115.085 140.723 199.007 1.00 150.88 158 GLU A C 1
ATOM 1216 O O . GLU A 1 158 ? 113.966 140.310 198.687 1.00 150.88 158 GLU A O 1
ATOM 1222 N N . GLU A 1 159 ? 116.199 140.385 198.360 1.00 150.45 159 GLU A N 1
ATOM 1223 C CA . GLU A 1 159 ? 116.136 139.631 197.116 1.00 150.45 159 GLU A CA 1
ATOM 1224 C C . GLU A 1 159 ? 115.903 138.144 197.324 1.00 150.45 159 GLU A C 1
ATOM 1225 O O . GLU A 1 159 ? 115.452 137.468 196.395 1.00 150.45 159 GLU A O 1
ATOM 1231 N N . GLU A 1 160 ? 116.184 137.622 198.514 1.00 152.12 160 GLU A N 1
ATOM 1232 C CA . GLU A 1 160 ? 116.016 136.194 198.745 1.00 152.12 160 GLU A CA 1
ATOM 1233 C C . GLU A 1 160 ? 114.545 135.822 198.827 1.00 152.12 160 GLU A C 1
ATOM 1234 O O . GLU A 1 160 ? 114.087 134.892 198.154 1.00 152.12 160 GLU A O 1
ATOM 1240 N N . ALA A 1 161 ? 113.796 136.532 199.671 1.00 159.52 161 ALA A N 1
ATOM 1241 C CA . ALA A 1 161 ? 112.380 136.241 199.837 1.00 159.52 161 ALA A CA 1
ATOM 1242 C C . ALA A 1 161 ? 111.617 136.429 198.534 1.00 159.52 161 ALA A C 1
ATOM 1243 O O . ALA A 1 161 ? 110.623 135.738 198.290 1.00 159.52 161 ALA A O 1
ATOM 1245 N N . ARG A 1 162 ? 112.060 137.362 197.693 1.00 163.09 162 ARG A N 1
ATOM 1246 C CA . ARG A 1 162 ? 111.431 137.541 196.392 1.00 163.09 162 ARG A CA 1
ATOM 1247 C C . ARG A 1 162 ? 111.939 136.526 195.375 1.00 163.09 162 ARG A C 1
ATOM 1248 O O . ARG A 1 162 ? 111.174 136.078 194.516 1.00 163.09 162 ARG A O 1
ATOM 1256 N N . LEU A 1 163 ? 113.221 136.154 195.458 1.00 157.82 163 LEU A N 1
ATOM 1257 C CA . LEU A 1 163 ? 113.723 135.030 194.671 1.00 157.82 163 LEU A CA 1
ATOM 1258 C C . LEU A 1 163 ? 112.799 133.836 194.790 1.00 157.82 163 LEU A C 1
ATOM 1259 O O . LEU A 1 163 ? 112.559 133.114 193.817 1.00 157.82 163 LEU A O 1
ATOM 1264 N N . GLU A 1 164 ? 112.270 133.627 195.989 1.00 164.30 164 GLU A N 1
ATOM 1265 C CA . GLU A 1 164 ? 111.319 132.559 196.234 1.00 164.30 164 GLU A CA 1
ATOM 1266 C C . GLU A 1 164 ? 110.178 132.592 195.232 1.00 164.30 164 GLU A C 1
ATOM 1267 O O . GLU A 1 164 ? 109.714 131.543 194.772 1.00 164.30 164 GLU A O 1
ATOM 1273 N N . SER A 1 165 ? 109.721 133.792 194.869 1.00 179.57 165 SER A N 1
ATOM 1274 C CA . SER A 1 165 ? 108.618 133.904 193.923 1.00 179.57 165 SER A CA 1
ATOM 1275 C C . SER A 1 165 ? 108.955 133.258 192.587 1.00 179.57 165 SER A C 1
ATOM 1276 O O . SER A 1 165 ? 108.061 132.752 191.900 1.00 179.57 165 SER A O 1
ATOM 1279 N N . PHE A 1 166 ? 110.237 133.238 192.217 1.00 192.40 166 PHE A N 1
ATOM 1280 C CA . PHE A 1 166 ? 110.650 132.648 190.949 1.00 192.40 166 PHE A CA 1
ATOM 1281 C C . PHE A 1 166 ? 110.388 131.158 190.868 1.00 192.40 166 PHE A C 1
ATOM 1282 O O . PHE A 1 166 ? 110.586 130.575 189.797 1.00 192.40 166 PHE A O 1
ATOM 1290 N N . GLU A 1 167 ? 109.976 130.531 191.970 1.00 194.85 167 GLU A N 1
ATOM 1291 C CA . GLU A 1 167 ? 109.591 129.126 191.937 1.00 194.85 167 GLU A CA 1
ATOM 1292 C C . GLU A 1 167 ? 108.622 128.853 190.799 1.00 194.85 167 GLU A C 1
ATOM 1293 O O . GLU A 1 167 ? 108.748 127.861 190.074 1.00 194.85 167 GLU A O 1
ATOM 1299 N N . ASP A 1 168 ? 107.658 129.745 190.616 1.00 191.50 168 ASP A N 1
ATOM 1300 C CA . ASP A 1 168 ? 106.596 129.527 189.653 1.00 191.50 168 ASP A CA 1
ATOM 1301 C C . ASP A 1 168 ? 107.023 129.844 188.230 1.00 191.50 168 ASP A C 1
ATOM 1302 O O . ASP A 1 168 ? 106.526 129.223 187.285 1.00 191.50 168 ASP A O 1
ATOM 1307 N N . TRP A 1 169 ? 107.958 130.774 188.078 1.00 188.40 169 TRP A N 1
ATOM 1308 C CA . TRP A 1 169 ? 108.176 131.459 186.806 1.00 188.40 169 TRP A CA 1
ATOM 1309 C C . TRP A 1 169 ? 108.543 130.546 185.640 1.00 188.40 169 TRP A C 1
ATOM 1310 O O . TRP A 1 169 ? 107.819 130.544 184.629 1.00 188.40 169 TRP A O 1
ATOM 1321 N N . PRO A 1 170 ? 109.521 129.813 185.695 1.00 179.64 170 PRO A N 1
ATOM 1322 C CA . PRO A 1 170 ? 110.082 129.311 184.423 1.00 179.64 170 PRO A CA 1
ATOM 1323 C C . PRO A 1 170 ? 109.548 127.977 183.914 1.00 179.64 170 PRO A C 1
ATOM 1324 O O . PRO A 1 170 ? 110.237 126.953 183.938 1.00 179.64 170 PRO A O 1
ATOM 1328 N N . PHE A 1 171 ? 108.320 127.934 183.416 1.00 157.34 171 PHE A N 1
ATOM 1329 C CA . PHE A 1 171 ? 108.138 126.888 182.423 1.00 157.34 171 PHE A CA 1
ATOM 1330 C C . PHE A 1 171 ? 108.568 127.358 181.045 1.00 157.34 171 PHE A C 1
ATOM 1331 O O . PHE A 1 171 ? 109.156 126.586 180.280 1.00 157.34 171 PHE A O 1
ATOM 1339 N N . TYR A 1 172 ? 108.236 128.604 180.702 1.00 164.97 172 TYR A N 1
ATOM 1340 C CA . TYR A 1 172 ? 108.699 129.176 179.446 1.00 164.97 172 TYR A CA 1
ATOM 1341 C C . TYR A 1 172 ? 110.188 128.966 179.287 1.00 164.97 172 TYR A C 1
ATOM 1342 O O . TYR A 1 172 ? 110.649 128.382 178.302 1.00 164.97 172 TYR A O 1
ATOM 1351 N N . ALA A 1 173 ? 110.954 129.411 180.274 1.00 172.81 173 ALA A N 1
ATOM 1352 C CA . ALA A 1 173 ? 112.397 129.416 180.144 1.00 172.81 173 ALA A CA 1
ATOM 1353 C C . ALA A 1 173 ? 113.005 128.139 180.690 1.00 172.81 173 ALA A C 1
ATOM 1354 O O . ALA A 1 173 ? 113.434 127.274 179.921 1.00 172.81 173 ALA A O 1
ATOM 1356 N N . HIS A 1 174 ? 113.031 128.007 182.015 1.00 158.91 174 HIS A N 1
ATOM 1357 C CA . HIS A 1 174 ? 113.916 127.050 182.677 1.00 158.91 174 HIS A CA 1
ATOM 1358 C C . HIS A 1 174 ? 115.327 127.170 182.113 1.00 158.91 174 HIS A C 1
ATOM 1359 O O . HIS A 1 174 ? 116.064 126.188 182.006 1.00 158.91 174 HIS A O 1
ATOM 1366 N N . GLY A 1 175 ? 115.698 128.395 181.735 1.00 148.79 175 GLY A N 1
ATOM 1367 C CA . GLY A 1 175 ? 116.982 128.657 181.096 1.00 148.79 175 GLY A CA 1
ATOM 1368 C C . GLY A 1 175 ? 117.735 129.744 181.849 1.00 148.79 175 GLY A C 1
ATOM 1369 O O . GLY A 1 175 ? 118.703 129.436 182.546 1.00 148.79 175 GLY A O 1
ATOM 1370 N N . THR A 1 176 ? 117.314 131.000 181.753 1.00 134.88 176 THR A N 1
ATOM 1371 C CA . THR A 1 176 ? 118.003 132.063 182.462 1.00 134.88 176 THR A CA 1
ATOM 1372 C C . THR A 1 176 ? 117.750 131.949 183.957 1.00 134.88 176 THR A C 1
ATOM 1373 O O . THR A 1 176 ? 116.620 131.732 184.400 1.00 134.88 176 THR A O 1
ATOM 1377 N N . SER A 1 177 ? 118.810 132.108 184.733 1.00 129.17 177 SER A N 1
ATOM 1378 C CA . SER A 1 177 ? 118.736 131.812 186.152 1.00 129.17 177 SER A CA 1
ATOM 1379 C C . SER A 1 177 ? 117.824 132.805 186.850 1.00 129.17 177 SER A C 1
ATOM 1380 O O . SER A 1 177 ? 117.980 134.017 186.672 1.00 129.17 177 SER A O 1
ATOM 1383 N N . PRO A 1 178 ? 116.879 132.339 187.650 1.00 139.02 178 PRO A N 1
ATOM 1384 C CA . PRO A 1 178 ? 116.249 133.228 188.629 1.00 139.02 178 PRO A CA 1
ATOM 1385 C C . PRO A 1 178 ? 117.261 133.967 189.474 1.00 139.02 178 PRO A C 1
ATOM 1386 O O . PRO A 1 178 ? 116.973 135.062 189.970 1.00 139.02 178 PRO A O 1
ATOM 1390 N N . ARG A 1 179 ? 118.451 133.395 189.648 1.00 142.69 179 ARG A N 1
ATOM 1391 C CA . ARG A 1 179 ? 119.487 134.041 190.440 1.00 142.69 179 ARG A CA 1
ATOM 1392 C C . ARG A 1 179 ? 119.834 135.413 189.886 1.00 142.69 179 ARG A C 1
ATOM 1393 O O . ARG A 1 179 ? 119.740 136.424 190.590 1.00 142.69 179 ARG A O 1
ATOM 1401 N N . VAL A 1 180 ? 120.247 135.464 188.621 1.00 142.93 180 VAL A N 1
ATOM 1402 C CA . VAL A 1 180 ? 120.734 136.716 188.054 1.00 142.93 180 VAL A CA 1
ATOM 1403 C C . VAL A 1 180 ? 119.672 137.795 188.160 1.00 142.93 180 VAL A C 1
ATOM 1404 O O . VAL A 1 180 ? 119.962 138.948 188.503 1.00 142.93 180 VAL A O 1
ATOM 1408 N N . LEU A 1 181 ? 118.425 137.440 187.877 1.00 153.37 181 LEU A N 1
ATOM 1409 C CA . LEU A 1 181 ? 117.351 138.406 188.037 1.00 153.37 181 LEU A CA 1
ATOM 1410 C C . LEU A 1 181 ? 117.226 138.818 189.492 1.00 153.37 181 LEU A C 1
ATOM 1411 O O . LEU A 1 181 ? 117.074 140.005 189.801 1.00 153.37 181 LEU A O 1
ATOM 1416 N N . SER A 1 182 ? 117.288 137.846 190.400 1.00 153.77 182 SER A N 1
ATOM 1417 C CA . SER A 1 182 ? 117.401 138.177 191.811 1.00 153.77 182 SER A CA 1
ATOM 1418 C C . SER A 1 182 ? 118.676 138.956 192.064 1.00 153.77 182 SER A C 1
ATOM 1419 O O . SER A 1 182 ? 118.669 139.961 192.776 1.00 153.77 182 SER A O 1
ATOM 1422 N N . ALA A 1 183 ? 119.781 138.526 191.456 1.00 154.45 183 ALA A N 1
ATOM 1423 C CA . ALA A 1 183 ? 120.997 139.321 191.527 1.00 154.45 183 ALA A CA 1
ATOM 1424 C C . ALA A 1 183 ? 120.771 140.733 191.024 1.00 154.45 183 ALA A C 1
ATOM 1425 O O . ALA A 1 183 ? 121.518 141.643 191.391 1.00 154.45 183 ALA A O 1
ATOM 1427 N N . ALA A 1 184 ? 119.766 140.934 190.183 1.00 155.43 184 ALA A N 1
ATOM 1428 C CA . ALA A 1 184 ? 119.300 142.266 189.856 1.00 155.43 184 ALA A CA 1
ATOM 1429 C C . ALA A 1 184 ? 118.094 142.682 190.684 1.00 155.43 184 ALA A C 1
ATOM 1430 O O . ALA A 1 184 ? 117.607 143.804 190.522 1.00 155.43 184 ALA A O 1
ATOM 1432 N N . GLY A 1 185 ? 117.604 141.815 191.563 1.00 157.38 185 GLY A N 1
ATOM 1433 C CA . GLY A 1 185 ? 116.490 142.174 192.415 1.00 157.38 185 GLY A CA 1
ATOM 1434 C C . GLY A 1 185 ? 115.177 142.370 191.689 1.00 157.38 185 GLY A C 1
ATOM 1435 O O . GLY A 1 185 ? 114.570 143.441 191.782 1.00 157.38 185 GLY A O 1
ATOM 1436 N N . PHE A 1 186 ? 114.719 141.354 190.968 1.00 171.19 186 PHE A N 1
ATOM 1437 C CA . PHE A 1 186 ? 113.419 141.398 190.319 1.00 171.19 186 PHE A CA 1
ATOM 1438 C C . PHE A 1 186 ? 112.459 140.405 190.955 1.00 171.19 186 PHE A C 1
ATOM 1439 O O . PHE A 1 186 ? 112.872 139.396 191.530 1.00 171.19 186 PHE A O 1
ATOM 1447 N N . VAL A 1 187 ? 111.168 140.710 190.852 1.00 176.51 187 VAL A N 1
ATOM 1448 C CA . VAL A 1 187 ? 110.112 139.917 191.469 1.00 176.51 187 VAL A CA 1
ATOM 1449 C C . VAL A 1 187 ? 109.221 139.365 190.374 1.00 176.51 187 VAL A C 1
ATOM 1450 O O . VAL A 1 187 ? 108.805 140.105 189.477 1.00 176.51 187 VAL A O 1
ATOM 1454 N N . PHE A 1 188 ? 108.885 138.086 190.479 1.00 183.65 188 PHE A N 1
ATOM 1455 C CA . PHE A 1 188 ? 107.946 137.458 189.561 1.00 183.65 188 PHE A CA 1
ATOM 1456 C C . PHE A 1 188 ? 106.552 137.595 190.150 1.00 183.65 188 PHE A C 1
ATOM 1457 O O . PHE A 1 188 ? 106.228 136.963 191.159 1.00 183.65 188 PHE A O 1
ATOM 1465 N N . THR A 1 189 ? 105.729 138.427 189.519 1.00 172.96 189 THR A N 1
ATOM 1466 C CA . THR A 1 189 ? 104.389 138.653 190.030 1.00 172.96 189 THR A CA 1
ATOM 1467 C C . THR A 1 189 ? 103.494 137.457 189.799 1.00 172.96 189 THR A C 1
ATOM 1468 O O . THR A 1 189 ? 102.490 137.301 190.498 1.00 172.96 189 THR A O 1
ATOM 1472 N N . GLY A 1 190 ? 103.841 136.612 188.838 1.00 177.81 190 GLY A N 1
ATOM 1473 C CA . GLY A 1 190 ? 103.042 135.492 188.453 1.00 177.81 190 GLY A CA 1
ATOM 1474 C C . GLY A 1 190 ? 102.258 135.713 187.181 1.00 177.81 190 GLY A C 1
ATOM 1475 O O . GLY A 1 190 ? 101.958 134.746 186.478 1.00 177.81 190 GLY A O 1
ATOM 1476 N N . LYS A 1 191 ? 101.976 136.954 186.812 1.00 175.15 191 LYS A N 1
ATOM 1477 C CA . LYS A 1 191 ? 101.257 137.141 185.566 1.00 175.15 191 LYS A CA 1
ATOM 1478 C C . LYS A 1 191 ? 102.289 136.882 184.479 1.00 175.15 191 LYS A C 1
ATOM 1479 O O . LYS A 1 191 ? 103.325 137.544 184.438 1.00 175.15 191 LYS A O 1
ATOM 1485 N N . ARG A 1 192 ? 102.014 135.896 183.624 1.00 168.48 192 ARG A N 1
ATOM 1486 C CA . ARG A 1 192 ? 102.923 135.504 182.543 1.00 168.48 192 ARG A CA 1
ATOM 1487 C C . ARG A 1 192 ? 104.311 135.239 183.109 1.00 168.48 192 ARG A C 1
ATOM 1488 O O . ARG A 1 192 ? 104.461 134.537 184.106 1.00 168.48 192 ARG A O 1
ATOM 1496 N N . ASP A 1 193 ? 105.325 135.807 182.465 1.00 174.42 193 ASP A N 1
ATOM 1497 C CA . ASP A 1 193 ? 106.697 135.699 182.942 1.00 174.42 193 ASP A CA 1
ATOM 1498 C C . ASP A 1 193 ? 107.206 136.983 183.583 1.00 174.42 193 ASP A C 1
ATOM 1499 O O . ASP A 1 193 ? 108.405 137.095 183.852 1.00 174.42 193 ASP A O 1
ATOM 1504 N N . THR A 1 194 ? 106.331 137.961 183.787 1.00 181.26 194 THR A N 1
ATOM 1505 C CA . THR A 1 194 ? 106.733 139.288 184.231 1.00 181.26 194 THR A CA 1
ATOM 1506 C C . THR A 1 194 ? 107.617 139.243 185.469 1.00 181.26 194 THR A C 1
ATOM 1507 O O . THR A 1 194 ? 107.365 138.487 186.409 1.00 181.26 194 THR A O 1
ATOM 1511 N N . VAL A 1 195 ? 108.657 140.073 185.458 1.00 172.09 195 VAL A N 1
ATOM 1512 C CA . VAL A 1 195 ? 109.539 140.272 186.599 1.00 172.09 195 VAL A CA 1
ATOM 1513 C C . VAL A 1 195 ? 109.755 141.766 186.772 1.00 172.09 195 VAL A C 1
ATOM 1514 O O . VAL A 1 195 ? 109.796 142.516 185.795 1.00 172.09 195 VAL A O 1
ATOM 1518 N N . GLN A 1 196 ? 109.904 142.202 188.022 1.00 166.13 196 GLN A N 1
ATOM 1519 C CA . GLN A 1 196 ? 109.822 143.625 188.317 1.00 166.13 196 GLN A CA 1
ATOM 1520 C C . GLN A 1 196 ? 110.839 144.055 189.363 1.00 166.13 196 GLN A C 1
ATOM 1521 O O . GLN A 1 196 ? 111.080 143.338 190.336 1.00 166.13 196 GLN A O 1
ATOM 1527 N N . CYS A 1 197 ? 111.398 145.252 189.179 1.00 149.92 197 CYS A N 1
ATOM 1528 C CA . CYS A 1 197 ? 112.312 145.849 190.148 1.00 149.92 197 CYS A CA 1
ATOM 1529 C C . CYS A 1 197 ? 111.498 146.682 191.124 1.00 149.92 197 CYS A C 1
ATOM 1530 O O . CYS A 1 197 ? 110.992 147.749 190.768 1.00 149.92 197 CYS A O 1
ATOM 1533 N N . PHE A 1 198 ? 111.428 146.212 192.368 1.00 141.17 198 PHE A N 1
ATOM 1534 C CA . PHE A 1 198 ? 110.512 146.779 193.349 1.00 141.17 198 PHE A CA 1
ATOM 1535 C C . PHE A 1 198 ? 110.792 148.253 193.597 1.00 141.17 198 PHE A C 1
ATOM 1536 O O . PHE A 1 198 ? 109.861 149.060 193.695 1.00 141.17 198 PHE A O 1
ATOM 1544 N N . SER A 1 199 ? 112.064 148.621 193.706 1.00 131.98 199 SER A N 1
ATOM 1545 C CA . SER A 1 199 ? 112.442 149.986 194.033 1.00 131.98 199 SER A CA 1
ATOM 1546 C C . SER A 1 199 ? 111.863 150.953 193.018 1.00 131.98 199 SER A C 1
ATOM 1547 O O . SER A 1 199 ? 110.945 151.717 193.328 1.00 131.98 199 SER A O 1
ATOM 1550 N N . CYS A 1 200 ? 112.384 150.909 191.794 1.00 124.90 200 CYS A N 1
ATOM 1551 C CA . CYS A 1 200 ? 111.832 151.736 190.735 1.00 124.90 200 CYS A CA 1
ATOM 1552 C C . CYS A 1 200 ? 110.426 151.312 190.355 1.00 124.90 200 CYS A C 1
ATOM 1553 O O . CYS A 1 200 ? 109.776 152.014 189.576 1.00 124.90 200 CYS A O 1
ATOM 1556 N N . GLY A 1 201 ? 109.952 150.182 190.865 1.00 139.43 201 GLY A N 1
ATOM 1557 C CA . GLY A 1 201 ? 108.672 149.657 190.447 1.00 139.43 201 GLY A CA 1
ATOM 1558 C C . GLY A 1 201 ? 108.743 149.144 189.028 1.00 139.43 201 GLY A C 1
ATOM 1559 O O . GLY A 1 201 ? 107.727 148.759 188.447 1.00 139.43 201 GLY A O 1
ATOM 1560 N N . GLY A 1 202 ? 109.942 149.128 188.461 1.00 147.98 202 GLY A N 1
ATOM 1561 C CA . GLY A 1 202 ? 110.104 148.815 187.062 1.00 147.98 202 GLY A CA 1
ATOM 1562 C C . GLY A 1 202 ? 110.144 147.326 186.779 1.00 147.98 202 GLY A C 1
ATOM 1563 O O . GLY A 1 202 ? 110.700 146.551 187.543 1.00 147.98 202 GLY A O 1
ATOM 1564 N N . SER A 1 203 ? 109.565 146.935 185.642 1.00 160.84 203 SER A N 1
ATOM 1565 C CA . SER A 1 203 ? 109.436 145.528 185.279 1.00 160.84 203 SER A CA 1
ATOM 1566 C C . SER A 1 203 ? 109.915 145.296 183.856 1.00 160.84 203 SER A C 1
ATOM 1567 O O . SER A 1 203 ? 110.308 146.225 183.153 1.00 160.84 203 SER A O 1
ATOM 1570 N N . LEU A 1 204 ? 109.865 144.033 183.439 1.00 173.73 204 LEU A N 1
ATOM 1571 C CA . LEU A 1 204 ? 110.237 143.588 182.098 1.00 173.73 204 LEU A CA 1
ATOM 1572 C C . LEU A 1 204 ? 109.642 142.209 181.858 1.00 173.73 204 LEU A C 1
ATOM 1573 O O . LEU A 1 204 ? 108.823 141.717 182.641 1.00 173.73 204 LEU A O 1
ATOM 1578 N N . GLY A 1 205 ? 110.089 141.578 180.786 1.00 182.90 205 GLY A N 1
ATOM 1579 C CA . GLY A 1 205 ? 109.645 140.248 180.452 1.00 182.90 205 GLY A CA 1
ATOM 1580 C C . GLY A 1 205 ? 110.418 139.742 179.261 1.00 182.90 205 GLY A C 1
ATOM 1581 O O . GLY A 1 205 ? 111.535 140.188 179.002 1.00 182.90 205 GLY A O 1
ATOM 1582 N N . ASN A 1 206 ? 109.831 138.765 178.572 1.00 187.80 206 ASN A N 1
ATOM 1583 C CA . ASN A 1 206 ? 110.268 138.340 177.242 1.00 187.80 206 ASN A CA 1
ATOM 1584 C C . ASN A 1 206 ? 111.781 138.147 177.195 1.00 187.80 206 ASN A C 1
ATOM 1585 O O . ASN A 1 206 ? 112.525 138.931 176.610 1.00 187.80 206 ASN A O 1
ATOM 1590 N N . TRP A 1 207 ? 112.223 137.095 177.847 1.00 182.99 207 TRP A N 1
ATOM 1591 C CA . TRP A 1 207 ? 113.635 136.934 178.145 1.00 182.99 207 TRP A CA 1
ATOM 1592 C C . TRP A 1 207 ? 114.295 136.037 177.112 1.00 182.99 207 TRP A C 1
ATOM 1593 O O . TRP A 1 207 ? 114.053 134.827 177.077 1.00 182.99 207 TRP A O 1
ATOM 1604 N N . GLU A 1 208 ? 115.139 136.632 176.279 1.00 186.19 208 GLU A N 1
ATOM 1605 C CA . GLU A 1 208 ? 116.022 135.826 175.460 1.00 186.19 208 GLU A CA 1
ATOM 1606 C C . GLU A 1 208 ? 117.077 135.200 176.350 1.00 186.19 208 GLU A C 1
ATOM 1607 O O . GLU A 1 208 ? 117.587 135.833 177.277 1.00 186.19 208 GLU A O 1
ATOM 1613 N N . GLU A 1 209 ? 117.375 133.939 176.090 1.00 191.94 209 GLU A N 1
ATOM 1614 C CA . GLU A 1 209 ? 118.450 133.286 176.808 1.00 191.94 209 GLU A CA 1
ATOM 1615 C C . GLU A 1 209 ? 119.723 134.098 176.624 1.00 191.94 209 GLU A C 1
ATOM 1616 O O . GLU A 1 209 ? 120.135 134.378 175.495 1.00 191.94 209 GLU A O 1
ATOM 1622 N N . GLY A 1 210 ? 120.324 134.504 177.736 1.00 186.54 210 GLY A N 1
ATOM 1623 C CA . GLY A 1 210 ? 121.506 135.338 177.705 1.00 186.54 210 GLY A CA 1
ATOM 1624 C C . GLY A 1 210 ? 121.290 136.811 177.969 1.00 186.54 210 GLY A C 1
ATOM 1625 O O . GLY A 1 210 ? 122.197 137.603 177.702 1.00 186.54 210 GLY A O 1
ATOM 1626 N N . ASP A 1 211 ? 120.132 137.206 178.485 1.00 184.49 211 ASP A N 1
ATOM 1627 C CA . ASP A 1 211 ? 119.829 138.616 178.694 1.00 184.49 211 ASP A CA 1
ATOM 1628 C C . ASP A 1 211 ? 120.250 139.037 180.096 1.00 184.49 211 ASP A C 1
ATOM 1629 O O . ASP A 1 211 ? 119.738 138.509 181.088 1.00 184.49 211 ASP A O 1
ATOM 1634 N N . ASP A 1 212 ? 121.173 139.997 180.178 1.00 166.66 212 ASP A N 1
ATOM 1635 C CA . ASP A 1 212 ? 121.403 140.388 181.563 1.00 166.66 212 ASP A CA 1
ATOM 1636 C C . ASP A 1 212 ? 120.498 141.549 181.942 1.00 166.66 212 ASP A C 1
ATOM 1637 O O . ASP A 1 212 ? 120.295 142.466 181.147 1.00 166.66 212 ASP A O 1
ATOM 1642 N N . PRO A 1 213 ? 119.934 141.529 183.138 1.00 153.84 213 PRO A N 1
ATOM 1643 C CA . PRO A 1 213 ? 119.247 142.731 183.610 1.00 153.84 213 PRO A CA 1
ATOM 1644 C C . PRO A 1 213 ? 120.208 143.880 183.732 1.00 153.84 213 PRO A C 1
ATOM 1645 O O . PRO A 1 213 ? 119.924 144.997 183.289 1.00 153.84 213 PRO A O 1
ATOM 1649 N N . TRP A 1 214 ? 121.371 143.605 184.316 1.00 156.10 214 TRP A N 1
ATOM 1650 C CA . TRP A 1 214 ? 122.413 144.611 184.430 1.00 156.10 214 TRP A CA 1
ATOM 1651 C C . TRP A 1 214 ? 122.782 145.156 183.061 1.00 156.10 214 TRP A C 1
ATOM 1652 O O . TRP A 1 214 ? 123.170 146.321 182.932 1.00 156.10 214 TRP A O 1
ATOM 1663 N N . LYS A 1 215 ? 122.676 144.326 182.026 1.00 159.83 215 LYS A N 1
ATOM 1664 C CA . LYS A 1 215 ? 122.481 144.862 180.686 1.00 159.83 215 LYS A CA 1
ATOM 1665 C C . LYS A 1 215 ? 121.185 145.657 180.611 1.00 159.83 215 LYS A C 1
ATOM 1666 O O . LYS A 1 215 ? 121.190 146.873 180.399 1.00 159.83 215 LYS A O 1
ATOM 1672 N N . GLU A 1 216 ? 120.058 144.976 180.798 1.00 163.05 216 GLU A N 1
ATOM 1673 C CA . GLU A 1 216 ? 118.776 145.547 180.409 1.00 163.05 216 GLU A CA 1
ATOM 1674 C C . GLU A 1 216 ? 118.392 146.753 181.256 1.00 163.05 216 GLU A C 1
ATOM 1675 O O . GLU A 1 216 ? 117.829 147.722 180.735 1.00 163.05 216 GLU A O 1
ATOM 1681 N N . HIS A 1 217 ? 118.685 146.716 182.553 1.00 156.48 217 HIS A N 1
ATOM 1682 C CA . HIS A 1 217 ? 117.920 147.500 183.517 1.00 156.48 217 HIS A CA 1
ATOM 1683 C C . HIS A 1 217 ? 117.893 148.987 183.188 1.00 156.48 217 HIS A C 1
ATOM 1684 O O . HIS A 1 217 ? 116.835 149.537 182.864 1.00 156.48 217 HIS A O 1
ATOM 1691 N N . ALA A 1 218 ? 119.051 149.645 183.255 1.00 149.57 218 ALA A N 1
ATOM 1692 C CA . ALA A 1 218 ? 119.085 151.090 183.048 1.00 149.57 218 ALA A CA 1
ATOM 1693 C C . ALA A 1 218 ? 118.585 151.471 181.669 1.00 149.57 218 ALA A C 1
ATOM 1694 O O . ALA A 1 218 ? 117.960 152.525 181.513 1.00 149.57 218 ALA A O 1
ATOM 1696 N N . LYS A 1 219 ? 118.866 150.643 180.660 1.00 153.82 219 LYS A N 1
ATOM 1697 C CA . LYS A 1 219 ? 118.292 150.880 179.345 1.00 153.82 219 LYS A CA 1
ATOM 1698 C C . LYS A 1 219 ? 116.811 151.141 179.472 1.00 153.82 219 LYS A C 1
ATOM 1699 O O . LYS A 1 219 ? 116.280 152.116 178.932 1.00 153.82 219 LYS A O 1
ATOM 1705 N N . TRP A 1 220 ? 116.131 150.278 180.192 1.00 155.04 220 TRP A N 1
ATOM 1706 C CA . TRP A 1 220 ? 114.717 150.467 180.393 1.00 155.04 220 TRP A CA 1
ATOM 1707 C C . TRP A 1 220 ? 114.404 151.204 181.680 1.00 155.04 220 TRP A C 1
ATOM 1708 O O . TRP A 1 220 ? 113.274 151.666 181.852 1.00 155.04 220 TRP A O 1
ATOM 1719 N N . PHE A 1 221 ? 115.377 151.352 182.575 1.00 145.22 221 PHE A N 1
ATOM 1720 C CA . PHE A 1 221 ? 115.161 152.048 183.841 1.00 145.22 221 PHE A CA 1
ATOM 1721 C C . PHE A 1 221 ? 116.433 152.770 184.232 1.00 145.22 221 PHE A C 1
ATOM 1722 O O . PHE A 1 221 ? 117.162 152.349 185.133 1.00 145.22 221 PHE A O 1
ATOM 1730 N N . PRO A 1 222 ? 116.729 153.874 183.568 1.00 131.93 222 PRO A N 1
ATOM 1731 C CA . PRO A 1 222 ? 117.970 154.590 183.867 1.00 131.93 222 PRO A CA 1
ATOM 1732 C C . PRO A 1 222 ? 117.989 155.182 185.252 1.00 131.93 222 PRO A C 1
ATOM 1733 O O . PRO A 1 222 ? 119.048 155.244 185.883 1.00 131.93 222 PRO A O 1
ATOM 1737 N N . LYS A 1 223 ? 116.844 155.629 185.743 1.00 133.84 223 LYS A N 1
ATOM 1738 C CA . LYS A 1 223 ? 116.773 156.348 187.000 1.00 133.84 223 LYS A CA 1
ATOM 1739 C C . LYS A 1 223 ? 116.450 155.445 188.179 1.00 133.84 223 LYS A C 1
ATOM 1740 O O . LYS A 1 223 ? 116.208 155.951 189.278 1.00 133.84 223 LYS A O 1
ATOM 1746 N N . CYS A 1 224 ? 116.416 154.130 187.972 1.00 149.37 224 CYS A N 1
ATOM 1747 C CA . CYS A 1 224 ? 116.180 153.198 189.069 1.00 149.37 224 CYS A CA 1
ATOM 1748 C C . CYS A 1 224 ? 117.199 153.395 190.183 1.00 149.37 224 CYS A C 1
ATOM 1749 O O . CYS A 1 224 ? 118.408 153.262 189.967 1.00 149.37 224 CYS A O 1
ATOM 1752 N N . GLU A 1 225 ? 116.699 153.668 191.388 1.00 152.14 225 GLU A N 1
ATOM 1753 C CA . GLU A 1 225 ? 117.580 153.992 192.505 1.00 152.14 225 GLU A CA 1
ATOM 1754 C C . GLU A 1 225 ? 118.372 152.774 192.944 1.00 152.14 225 GLU A C 1
ATOM 1755 O O . GLU A 1 225 ? 119.600 152.831 193.070 1.00 152.14 225 GLU A O 1
ATOM 1761 N N . PHE A 1 226 ? 117.673 151.662 193.176 1.00 150.37 226 PHE A N 1
ATOM 1762 C CA . PHE A 1 226 ? 118.294 150.410 193.583 1.00 150.37 226 PHE A CA 1
ATOM 1763 C C . PHE A 1 226 ? 119.515 150.126 192.733 1.00 150.37 226 PHE A C 1
ATOM 1764 O O . PHE A 1 226 ? 120.612 149.876 193.243 1.00 150.37 226 PHE A O 1
ATOM 1772 N N . LEU A 1 227 ? 119.333 150.196 191.420 1.00 148.47 227 LEU A N 1
ATOM 1773 C CA . LEU A 1 227 ? 120.457 150.113 190.506 1.00 148.47 227 LEU A CA 1
ATOM 1774 C C . LEU A 1 227 ? 121.474 151.206 190.793 1.00 148.47 227 LEU A C 1
ATOM 1775 O O . LEU A 1 227 ? 122.621 150.930 191.163 1.00 148.47 227 LEU A O 1
ATOM 1780 N N . GLN A 1 228 ? 121.062 152.464 190.616 1.00 143.92 228 GLN A N 1
ATOM 1781 C CA . GLN A 1 228 ? 121.986 153.583 190.753 1.00 143.92 228 GLN A CA 1
ATOM 1782 C C . GLN A 1 228 ? 122.605 153.634 192.140 1.00 143.92 228 GLN A C 1
ATOM 1783 O O . GLN A 1 228 ? 123.699 154.181 192.313 1.00 143.92 228 GLN A O 1
ATOM 1789 N N . SER A 1 229 ? 121.933 153.061 193.135 1.00 143.32 229 SER A N 1
ATOM 1790 C CA . SER A 1 229 ? 122.525 152.966 194.459 1.00 143.32 229 SER A CA 1
ATOM 1791 C C . SER A 1 229 ? 123.649 151.949 194.525 1.00 143.32 229 SER A C 1
ATOM 1792 O O . SER A 1 229 ? 124.309 151.847 195.563 1.00 143.32 229 SER A O 1
ATOM 1795 N N . LYS A 1 230 ? 123.872 151.184 193.462 1.00 138.78 230 LYS A N 1
ATOM 1796 C CA . LYS A 1 230 ? 124.856 150.116 193.521 1.00 138.78 230 LYS A CA 1
ATOM 1797 C C . LYS A 1 230 ? 125.820 150.148 192.349 1.00 138.78 230 LYS A C 1
ATOM 1798 O O . LYS A 1 230 ? 127.026 150.328 192.532 1.00 138.78 230 LYS A O 1
ATOM 1804 N N . LYS A 1 231 ? 125.297 149.958 191.146 1.00 145.35 231 LYS A N 1
ATOM 1805 C CA . LYS A 1 231 ? 126.140 149.743 189.980 1.00 145.35 231 LYS A CA 1
ATOM 1806 C C . LYS A 1 231 ? 126.966 150.972 189.601 1.00 145.35 231 LYS A C 1
ATOM 1807 O O . LYS A 1 231 ? 127.753 150.895 188.653 1.00 145.35 231 LYS A O 1
ATOM 1813 N N . SER A 1 232 ? 126.803 152.088 190.300 1.00 143.38 232 SER A N 1
ATOM 1814 C CA . SER A 1 232 ? 127.484 153.371 190.029 1.00 143.38 232 SER A CA 1
ATOM 1815 C C . SER A 1 232 ? 127.058 153.892 188.653 1.00 143.38 232 SER A C 1
ATOM 1816 O O . SER A 1 232 ? 125.878 153.782 188.291 1.00 143.38 232 SER A O 1
ATOM 1819 N N . SER A 1 233 ? 127.981 154.445 187.867 1.00 136.25 233 SER A N 1
ATOM 1820 C CA . SER A 1 233 ? 127.581 155.284 186.745 1.00 136.25 233 SER A CA 1
ATOM 1821 C C . SER A 1 233 ? 128.275 154.910 185.451 1.00 136.25 233 SER A C 1
ATOM 1822 O O . SER A 1 233 ? 127.659 154.320 184.561 1.00 136.25 233 SER A O 1
ATOM 1825 N N . GLU A 1 234 ? 129.575 155.194 185.374 1.00 136.26 234 GLU A N 1
ATOM 1826 C CA . GLU A 1 234 ? 130.309 155.020 184.128 1.00 136.26 234 GLU A CA 1
ATOM 1827 C C . GLU A 1 234 ? 129.989 153.687 183.489 1.00 136.26 234 GLU A C 1
ATOM 1828 O O . GLU A 1 234 ? 129.956 153.570 182.261 1.00 136.26 234 GLU A O 1
ATOM 1834 N N . GLU A 1 235 ? 129.712 152.689 184.318 1.00 146.24 235 GLU A N 1
ATOM 1835 C CA . GLU A 1 235 ? 129.260 151.394 183.843 1.00 146.24 235 GLU A CA 1
ATOM 1836 C C . GLU A 1 235 ? 128.127 151.526 182.843 1.00 146.24 235 GLU A C 1
ATOM 1837 O O . GLU A 1 235 ? 128.083 150.803 181.845 1.00 146.24 235 GLU A O 1
ATOM 1843 N N . ILE A 1 236 ? 127.204 152.449 183.085 1.00 145.59 236 ILE A N 1
ATOM 1844 C CA . ILE A 1 236 ? 125.946 152.405 182.356 1.00 145.59 236 ILE A CA 1
ATOM 1845 C C . ILE A 1 236 ? 126.174 152.682 180.878 1.00 145.59 236 ILE A C 1
ATOM 1846 O O . ILE A 1 236 ? 125.764 151.896 180.018 1.00 145.59 236 ILE A O 1
ATOM 1851 N N . ALA A 1 237 ? 126.881 153.768 180.563 1.00 137.83 237 ALA A N 1
ATOM 1852 C CA . ALA A 1 237 ? 127.126 154.119 179.174 1.00 137.83 237 ALA A CA 1
ATOM 1853 C C . ALA A 1 237 ? 127.868 153.014 178.455 1.00 137.83 237 ALA A C 1
ATOM 1854 O O . ALA A 1 237 ? 127.879 152.965 177.221 1.00 137.83 237 ALA A O 1
ATOM 1856 N N . GLN A 1 238 ? 128.491 152.131 179.211 1.00 138.90 238 GLN A N 1
ATOM 1857 C CA . GLN A 1 238 ? 129.119 150.952 178.666 1.00 138.90 238 GLN A CA 1
ATOM 1858 C C . GLN A 1 238 ? 127.996 149.981 178.364 1.00 138.90 238 GLN A C 1
ATOM 1859 O O . GLN A 1 238 ? 127.753 149.626 177.208 1.00 138.90 238 GLN A O 1
ATOM 1865 N N . TYR A 1 239 ? 127.292 149.574 179.417 1.00 144.31 239 TYR A N 1
ATOM 1866 C CA . TYR A 1 239 ? 126.123 148.723 179.254 1.00 144.31 239 TYR A CA 1
ATOM 1867 C C . TYR A 1 239 ? 125.105 149.335 178.311 1.00 144.31 239 TYR A C 1
ATOM 1868 O O . TYR A 1 239 ? 124.405 148.611 177.595 1.00 144.31 239 TYR A O 1
ATOM 1877 N N . ILE A 1 240 ? 125.007 150.665 178.286 1.00 140.40 240 ILE A N 1
ATOM 1878 C CA . ILE A 1 240 ? 123.972 151.287 177.476 1.00 140.40 240 ILE A CA 1
ATOM 1879 C C . ILE A 1 240 ? 124.130 150.887 176.025 1.00 140.40 240 ILE A C 1
ATOM 1880 O O . ILE A 1 240 ? 123.186 150.997 175.238 1.00 140.40 240 ILE A O 1
ATOM 1885 N N . GLN A 1 241 ? 125.300 150.390 175.653 1.00 148.61 241 GLN A N 1
ATOM 1886 C CA . GLN A 1 241 ? 125.527 149.974 174.286 1.00 148.61 241 GLN A CA 1
ATOM 1887 C C . GLN A 1 241 ? 124.869 148.620 174.089 1.00 148.61 241 GLN A C 1
ATOM 1888 O O . GLN A 1 241 ? 125.236 147.640 174.743 1.00 148.61 241 GLN A O 1
ATOM 1894 N N . SER A 1 242 ? 123.900 148.571 173.192 1.00 163.52 242 SER A N 1
ATOM 1895 C CA . SER A 1 242 ? 123.072 147.394 173.004 1.00 163.52 242 SER A CA 1
ATOM 1896 C C . SER A 1 242 ? 122.401 147.510 171.650 1.00 163.52 242 SER A C 1
ATOM 1897 O O . SER A 1 242 ? 122.714 148.407 170.864 1.00 163.52 242 SER A O 1
ATOM 1900 N N . TYR A 1 243 ? 121.470 146.603 171.371 1.00 130.10 243 TYR A N 1
ATOM 1901 C CA . TYR A 1 243 ? 120.927 146.553 170.022 1.00 130.10 243 TYR A CA 1
ATOM 1902 C C . TYR A 1 243 ? 119.983 147.710 169.711 1.00 130.10 243 TYR A C 1
ATOM 1903 O O . TYR A 1 243 ? 120.185 148.434 168.733 1.00 130.10 243 TYR A O 1
ATOM 1912 N N . GLU A 1 244 ? 118.939 147.884 170.513 1.00 100.14 244 GLU A N 1
ATOM 1913 C CA . GLU A 1 244 ? 117.786 148.661 170.081 1.00 100.14 244 GLU A CA 1
ATOM 1914 C C . GLU A 1 244 ? 118.145 150.134 169.923 1.00 100.14 244 GLU A C 1
ATOM 1915 O O . GLU A 1 244 ? 119.195 150.602 170.364 1.00 100.14 244 GLU A O 1
ATOM 1921 N N . GLY A 1 245 ? 117.260 150.860 169.254 1.00 63.57 245 GLY A N 1
ATOM 1922 C CA . GLY A 1 245 ? 117.464 152.257 168.960 1.00 63.57 245 GLY A CA 1
ATOM 1923 C C . GLY A 1 245 ? 117.700 153.129 170.171 1.00 63.57 245 GLY A C 1
ATOM 1924 O O . GLY A 1 245 ? 117.524 152.699 171.312 1.00 63.57 245 GLY A O 1
ATOM 1925 N N . PHE A 1 246 ? 118.093 154.374 169.903 1.00 53.60 246 PHE A N 1
ATOM 1926 C CA . PHE A 1 246 ? 118.689 155.251 170.903 1.00 53.60 246 PHE A CA 1
ATOM 1927 C C . PHE A 1 246 ? 117.890 155.336 172.194 1.00 53.60 246 PHE A C 1
ATOM 1928 O O . PHE A 1 246 ? 118.463 155.585 173.258 1.00 53.60 246 PHE A O 1
ATOM 1936 N N . VAL A 1 247 ? 116.580 155.152 172.132 1.00 57.67 247 VAL A N 1
ATOM 1937 C CA . VAL A 1 247 ? 115.793 155.056 173.350 1.00 57.67 247 VAL A CA 1
ATOM 1938 C C . VAL A 1 247 ? 114.848 153.875 173.253 1.00 57.67 247 VAL A C 1
ATOM 1939 O O . VAL A 1 247 ? 115.030 152.993 172.416 0.00 63.21 247 VAL A O 1
ATOM 1943 N N . SER A 1 404 ? 95.240 169.862 174.281 1.00 106.91 404 SER A N 1
ATOM 1944 C CA . SER A 1 404 ? 95.135 169.005 173.109 1.00 106.91 404 SER A CA 1
ATOM 1945 C C . SER A 1 404 ? 96.496 168.608 172.618 1.00 106.91 404 SER A C 1
ATOM 1946 O O . SER A 1 404 ? 96.660 168.261 171.449 1.00 106.91 404 SER A O 1
ATOM 1949 N N . GLU A 1 405 ? 97.479 168.699 173.511 1.00 109.68 405 GLU A N 1
ATOM 1950 C CA . GLU A 1 405 ? 98.830 168.312 173.143 1.00 109.68 405 GLU A CA 1
ATOM 1951 C C . GLU A 1 405 ? 98.828 166.944 172.482 1.00 109.68 405 GLU A C 1
ATOM 1952 O O . GLU A 1 405 ? 99.357 166.770 171.380 1.00 109.68 405 GLU A O 1
ATOM 1958 N N . GLN A 1 406 ? 98.187 165.972 173.119 1.00 108.47 406 GLN A N 1
ATOM 1959 C CA . GLN A 1 406 ? 98.054 164.651 172.530 1.00 108.47 406 GLN A CA 1
ATOM 1960 C C . GLN A 1 406 ? 96.770 164.461 171.730 1.00 108.47 406 GLN A C 1
ATOM 1961 O O . GLN A 1 406 ? 96.672 163.484 170.982 1.00 108.47 406 GLN A O 1
ATOM 1967 N N . LEU A 1 407 ? 95.789 165.358 171.846 1.00 108.17 407 LEU A N 1
ATOM 1968 C CA . LEU A 1 407 ? 94.522 165.120 171.155 1.00 108.17 407 LEU A CA 1
ATOM 1969 C C . LEU A 1 407 ? 94.670 165.256 169.654 1.00 108.17 407 LEU A C 1
ATOM 1970 O O . LEU A 1 407 ? 93.985 164.563 168.893 1.00 108.17 407 LEU A O 1
ATOM 1975 N N . ARG A 1 408 ? 95.566 166.133 169.218 1.00 110.81 408 ARG A N 1
ATOM 1976 C CA . ARG A 1 408 ? 95.868 166.297 167.810 1.00 110.81 408 ARG A CA 1
ATOM 1977 C C . ARG A 1 408 ? 96.283 164.991 167.175 1.00 110.81 408 ARG A C 1
ATOM 1978 O O . ARG A 1 408 ? 96.236 164.857 165.950 1.00 110.81 408 ARG A O 1
ATOM 1986 N N . ASP A 1 409 ? 96.677 164.032 167.990 1.00 112.85 409 ASP A N 1
ATOM 1987 C CA . ASP A 1 409 ? 97.204 162.786 167.486 1.00 112.85 409 ASP A CA 1
ATOM 1988 C C . ASP A 1 409 ? 96.087 161.829 167.112 1.00 112.85 409 ASP A C 1
ATOM 1989 O O . ASP A 1 409 ? 96.164 161.156 166.081 1.00 112.85 409 ASP A O 1
ATOM 1994 N N . ASN A 1 410 ? 95.052 161.740 167.949 1.00 119.65 410 ASN A N 1
ATOM 1995 C CA . ASN A 1 410 ? 93.923 160.878 167.624 1.00 119.65 410 ASN A CA 1
ATOM 1996 C C . ASN A 1 410 ? 93.398 161.204 166.243 1.00 119.65 410 ASN A C 1
ATOM 1997 O O . ASN A 1 410 ? 93.058 160.311 165.461 1.00 119.65 410 ASN A O 1
ATOM 2002 N N . TYR A 1 411 ? 93.345 162.492 165.924 1.00 132.40 411 TYR A N 1
ATOM 2003 C CA . TYR A 1 411 ? 93.013 162.905 164.574 1.00 132.40 411 TYR A CA 1
ATOM 2004 C C . TYR A 1 411 ? 93.942 162.221 163.591 1.00 132.40 411 TYR A C 1
ATOM 2005 O O . TYR A 1 411 ? 93.505 161.462 162.720 1.00 132.40 411 TYR A O 1
ATOM 2014 N N . THR A 1 412 ? 95.245 162.436 163.772 1.00 134.88 412 THR A N 1
ATOM 2015 C CA . THR A 1 412 ? 96.229 161.715 162.982 1.00 134.88 412 THR A CA 1
ATOM 2016 C C . THR A 1 412 ? 95.912 160.231 162.985 1.00 134.88 412 THR A C 1
ATOM 2017 O O . THR A 1 412 ? 95.815 159.601 161.928 1.00 134.88 412 THR A O 1
ATOM 2021 N N . LYS A 1 413 ? 95.690 159.667 164.171 1.00 139.81 413 LYS A N 1
ATOM 2022 C CA . LYS A 1 413 ? 95.269 158.277 164.246 1.00 139.81 413 LYS A CA 1
ATOM 2023 C C . LYS A 1 413 ? 94.011 158.060 163.424 1.00 139.81 413 LYS A C 1
ATOM 2024 O O . LYS A 1 413 ? 94.009 157.292 162.456 1.00 139.81 413 LYS A O 1
ATOM 2030 N N . ALA A 1 414 ? 92.947 158.787 163.765 1.00 143.87 414 ALA A N 1
ATOM 2031 C CA . ALA A 1 414 ? 91.664 158.580 163.109 1.00 143.87 414 ALA A CA 1
ATOM 2032 C C . ALA A 1 414 ? 91.796 158.662 161.600 1.00 143.87 414 ALA A C 1
ATOM 2033 O O . ALA A 1 414 ? 91.215 157.846 160.878 1.00 143.87 414 ALA A O 1
ATOM 2035 N N . THR A 1 415 ? 92.582 159.622 161.108 1.00 150.57 415 THR A N 1
ATOM 2036 C CA . THR A 1 415 ? 92.736 159.794 159.669 1.00 150.57 415 THR A CA 1
ATOM 2037 C C . THR A 1 415 ? 93.077 158.475 158.998 1.00 150.57 415 THR A C 1
ATOM 2038 O O . THR A 1 415 ? 92.363 158.009 158.105 1.00 150.57 415 THR A O 1
ATOM 2042 N N . PHE A 1 416 ? 94.155 157.841 159.443 1.00 144.42 416 PHE A N 1
ATOM 2043 C CA . PHE A 1 416 ? 94.532 156.575 158.840 1.00 144.42 416 PHE A CA 1
ATOM 2044 C C . PHE A 1 416 ? 93.566 155.481 159.233 1.00 144.42 416 PHE A C 1
ATOM 2045 O O . PHE A 1 416 ? 93.354 154.530 158.474 1.00 144.42 416 PHE A O 1
ATOM 2053 N N . ARG A 1 417 ? 92.978 155.599 160.418 1.00 144.58 417 ARG A N 1
ATOM 2054 C CA . ARG A 1 417 ? 91.937 154.669 160.819 1.00 144.58 417 ARG A CA 1
ATOM 2055 C C . ARG A 1 417 ? 90.778 154.701 159.834 1.00 144.58 417 ARG A C 1
ATOM 2056 O O . ARG A 1 417 ? 90.188 153.661 159.523 1.00 144.58 417 ARG A O 1
ATOM 2064 N N . HIS A 1 418 ? 90.460 155.877 159.306 1.00 157.60 418 HIS A N 1
ATOM 2065 C CA . HIS A 1 418 ? 89.494 155.952 158.225 1.00 157.60 418 HIS A CA 1
ATOM 2066 C C . HIS A 1 418 ? 90.095 155.387 156.948 1.00 157.60 418 HIS A C 1
ATOM 2067 O O . HIS A 1 418 ? 91.313 155.268 156.801 1.00 157.60 418 HIS A O 1
ATOM 2074 N N . MET A 1 419 ? 89.225 155.040 156.012 1.00 166.39 419 MET A N 1
ATOM 2075 C CA . MET A 1 419 ? 89.692 154.399 154.797 1.00 166.39 419 MET A CA 1
ATOM 2076 C C . MET A 1 419 ? 90.272 155.438 153.854 1.00 166.39 419 MET A C 1
ATOM 2077 O O . MET A 1 419 ? 89.576 156.357 153.413 1.00 166.39 419 MET A O 1
ATOM 2082 N N . ASN A 1 420 ? 91.557 155.291 153.569 1.00 168.01 420 ASN A N 1
ATOM 2083 C CA . ASN A 1 420 ? 92.248 156.068 152.556 1.00 168.01 420 ASN A CA 1
ATOM 2084 C C . ASN A 1 420 ? 93.061 155.133 151.673 1.00 168.01 420 ASN A C 1
ATOM 2085 O O . ASN A 1 420 ? 92.805 155.003 150.473 1.00 168.01 420 ASN A O 1
ATOM 2090 N N . LEU A 1 421 ? 94.042 154.480 152.275 1.00 178.23 421 LEU A N 1
ATOM 2091 C CA . LEU A 1 421 ? 95.019 153.619 151.630 1.00 178.23 421 LEU A CA 1
ATOM 2092 C C . LEU A 1 421 ? 94.394 152.331 151.097 1.00 178.23 421 LEU A C 1
ATOM 2093 O O . LEU A 1 421 ? 94.708 151.934 149.968 1.00 178.23 421 LEU A O 1
ATOM 2098 N N . PRO A 1 422 ? 93.530 151.644 151.855 1.00 184.07 422 PRO A N 1
ATOM 2099 C CA . PRO A 1 422 ? 92.930 150.409 151.336 1.00 184.07 422 PRO A CA 1
ATOM 2100 C C . PRO A 1 422 ? 92.211 150.622 150.012 1.00 184.07 422 PRO A C 1
ATOM 2101 O O . PRO A 1 422 ? 91.759 151.720 149.684 1.00 184.07 422 PRO A O 1
ATOM 2105 N N . GLU A 1 423 ? 92.106 149.528 149.254 1.00 182.38 423 GLU A N 1
ATOM 2106 C CA . GLU A 1 423 ? 91.680 149.556 147.854 1.00 182.38 423 GLU A CA 1
ATOM 2107 C C . GLU A 1 423 ? 92.585 150.498 147.054 1.00 182.38 423 GLU A C 1
ATOM 2108 O O . GLU A 1 423 ? 92.134 151.416 146.366 1.00 182.38 423 GLU A O 1
ATOM 2114 N N . VAL A 1 424 ? 93.894 150.272 147.185 1.00 180.37 424 VAL A N 1
ATOM 2115 C CA . VAL A 1 424 ? 94.876 151.004 146.392 1.00 180.37 424 VAL A CA 1
ATOM 2116 C C . VAL A 1 424 ? 94.985 150.420 144.988 1.00 180.37 424 VAL A C 1
ATOM 2117 O O . VAL A 1 424 ? 95.166 151.154 144.010 1.00 180.37 424 VAL A O 1
ATOM 2121 N N . CYS A 1 425 ? 94.873 149.099 144.862 1.00 181.39 425 CYS A N 1
ATOM 2122 C CA . CYS A 1 425 ? 94.841 148.465 143.552 1.00 181.39 425 CYS A CA 1
ATOM 2123 C C . CYS A 1 425 ? 93.520 148.800 142.872 1.00 181.39 425 CYS A C 1
ATOM 2124 O O . CYS A 1 425 ? 92.448 148.510 143.414 1.00 181.39 425 CYS A O 1
ATOM 2127 N N . SER A 1 426 ? 93.594 149.397 141.680 1.00 174.94 426 SER A N 1
ATOM 2128 C CA . SER A 1 426 ? 92.390 149.869 141.003 1.00 174.94 426 SER A CA 1
ATOM 2129 C C . SER A 1 426 ? 91.408 148.746 140.709 1.00 174.94 426 SER A C 1
ATOM 2130 O O . SER A 1 426 ? 90.237 149.021 140.420 1.00 174.94 426 SER A O 1
ATOM 2133 N N . SER A 1 427 ? 91.863 147.494 140.759 1.00 174.65 427 SER A N 1
ATOM 2134 C CA . SER A 1 427 ? 90.995 146.336 140.603 1.00 174.65 427 SER A CA 1
ATOM 2135 C C . SER A 1 427 ? 89.852 146.399 141.604 1.00 174.65 427 SER A C 1
ATOM 2136 O O . SER A 1 427 ? 88.709 146.680 141.231 1.00 174.65 427 SER A O 1
ATOM 2139 N N . LEU A 1 428 ? 90.167 146.181 142.878 1.00 176.41 428 LEU A N 1
ATOM 2140 C CA . LEU A 1 428 ? 89.207 146.242 143.970 1.00 176.41 428 LEU A CA 1
ATOM 2141 C C . LEU A 1 428 ? 89.966 145.950 145.255 1.00 176.41 428 LEU A C 1
ATOM 2142 O O . LEU A 1 428 ? 91.079 145.416 145.231 1.00 176.41 428 LEU A O 1
ATOM 2147 N N . GLY A 1 429 ? 89.355 146.315 146.375 1.00 176.26 429 GLY A N 1
ATOM 2148 C CA . GLY A 1 429 ? 89.966 146.171 147.678 1.00 176.26 429 GLY A CA 1
ATOM 2149 C C . GLY A 1 429 ? 89.590 144.904 148.417 1.00 176.26 429 GLY A C 1
ATOM 2150 O O . GLY A 1 429 ? 89.639 144.892 149.649 1.00 176.26 429 GLY A O 1
ATOM 2151 N N . THR A 1 430 ? 89.229 143.835 147.694 1.00 171.51 430 THR A N 1
ATOM 2152 C CA . THR A 1 430 ? 88.617 142.644 148.285 1.00 171.51 430 THR A CA 1
ATOM 2153 C C . THR A 1 430 ? 89.315 142.230 149.572 1.00 171.51 430 THR A C 1
ATOM 2154 O O . THR A 1 430 ? 88.659 141.908 150.568 1.00 171.51 430 THR A O 1
ATOM 2158 N N . ASP A 1 431 ? 90.640 142.255 149.567 1.00 165.90 431 ASP A N 1
ATOM 2159 C CA . ASP A 1 431 ? 91.422 142.247 150.793 1.00 165.90 431 ASP A CA 1
ATOM 2160 C C . ASP A 1 431 ? 92.067 143.621 150.900 1.00 165.90 431 ASP A C 1
ATOM 2161 O O . ASP A 1 431 ? 92.997 143.940 150.153 1.00 165.90 431 ASP A O 1
ATOM 2166 N N . HIS A 1 432 ? 91.558 144.436 151.822 1.00 170.88 432 HIS A N 1
ATOM 2167 C CA . HIS A 1 432 ? 91.992 145.823 151.917 1.00 170.88 432 HIS A CA 1
ATOM 2168 C C . HIS A 1 432 ? 93.342 145.930 152.610 1.00 170.88 432 HIS A C 1
ATOM 2169 O O . HIS A 1 432 ? 94.202 146.712 152.189 1.00 170.88 432 HIS A O 1
ATOM 2176 N N . LEU A 1 433 ? 93.542 145.152 153.668 1.00 162.25 433 LEU A N 1
ATOM 2177 C CA . LEU A 1 433 ? 94.861 144.964 154.253 1.00 162.25 433 LEU A CA 1
ATOM 2178 C C . LEU A 1 433 ? 95.479 143.736 153.602 1.00 162.25 433 LEU A C 1
ATOM 2179 O O . LEU A 1 433 ? 95.021 142.609 153.817 1.00 162.25 433 LEU A O 1
ATOM 2184 N N . LEU A 1 434 ? 96.510 143.956 152.802 1.00 144.29 434 LEU A N 1
ATOM 2185 C CA . LEU A 1 434 ? 97.234 142.886 152.134 1.00 144.29 434 LEU A CA 1
ATOM 2186 C C . LEU A 1 434 ? 98.527 142.673 152.903 1.00 144.29 434 LEU A C 1
ATOM 2187 O O . LEU A 1 434 ? 99.421 143.522 152.855 1.00 144.29 434 LEU A O 1
ATOM 2192 N N . SER A 1 435 ? 98.648 141.547 153.601 1.00 113.13 435 SER A N 1
ATOM 2193 C CA . SER A 1 435 ? 99.896 141.286 154.306 1.00 113.13 435 SER A CA 1
ATOM 2194 C C . SER A 1 435 ? 100.689 140.339 153.422 1.00 113.13 435 SER A C 1
ATOM 2195 O O . SER A 1 435 ? 100.534 139.121 153.465 1.00 113.13 435 SER A O 1
ATOM 2198 N N . CYS A 1 436 ? 101.558 140.934 152.622 1.00 114.44 436 CYS A N 1
ATOM 2199 C CA . CYS A 1 436 ? 102.675 140.269 151.978 1.00 114.44 436 CYS A CA 1
ATOM 2200 C C . CYS A 1 436 ? 103.717 141.360 151.896 1.00 114.44 436 CYS A C 1
ATOM 2201 O O . CYS A 1 436 ? 103.403 142.470 151.463 1.00 114.44 436 CYS A O 1
ATOM 2204 N N . ASP A 1 437 ? 104.928 141.083 152.330 1.00 106.65 437 ASP A N 1
ATOM 2205 C CA . ASP A 1 437 ? 105.782 142.179 152.735 1.00 106.65 437 ASP A CA 1
ATOM 2206 C C . ASP A 1 437 ? 107.066 142.203 151.927 1.00 106.65 437 ASP A C 1
ATOM 2207 O O . ASP A 1 437 ? 107.554 141.176 151.451 1.00 106.65 437 ASP A O 1
ATOM 2212 N N . VAL A 1 438 ? 107.603 143.398 151.788 1.00 86.53 438 VAL A N 1
ATOM 2213 C CA . VAL A 1 438 ? 108.735 143.646 150.914 1.00 86.53 438 VAL A CA 1
ATOM 2214 C C . VAL A 1 438 ? 110.026 143.339 151.656 1.00 86.53 438 VAL A C 1
ATOM 2215 O O . VAL A 1 438 ? 110.208 143.740 152.812 1.00 86.53 438 VAL A O 1
ATOM 2219 N N . SER A 1 439 ? 110.925 142.622 150.993 1.00 78.47 439 SER A N 1
ATOM 2220 C CA . SER A 1 439 ? 112.180 142.224 151.607 1.00 78.47 439 SER A CA 1
ATOM 2221 C C . SER A 1 439 ? 113.141 143.396 151.596 1.00 78.47 439 SER A C 1
ATOM 2222 O O . SER A 1 439 ? 113.513 143.893 150.531 1.00 78.47 439 SER A O 1
ATOM 2225 N N . ILE A 1 440 ? 113.563 143.818 152.771 1.00 77.87 440 ILE A N 1
ATOM 2226 C CA . ILE A 1 440 ? 114.427 144.977 152.895 1.00 77.87 440 ILE A CA 1
ATOM 2227 C C . ILE A 1 440 ? 115.834 144.520 153.226 1.00 77.87 440 ILE A C 1
ATOM 2228 O O . ILE A 1 440 ? 116.045 143.527 153.930 1.00 77.87 440 ILE A O 1
ATOM 2233 N N . ILE A 1 441 ? 116.804 145.249 152.697 1.00 76.86 441 ILE A N 1
ATOM 2234 C CA . ILE A 1 441 ? 118.206 145.055 153.014 1.00 76.86 441 ILE A CA 1
ATOM 2235 C C . ILE A 1 441 ? 118.747 146.360 153.566 1.00 76.86 441 ILE A C 1
ATOM 2236 O O . ILE A 1 441 ? 118.351 147.443 153.119 1.00 76.86 441 ILE A O 1
ATOM 2241 N N . SER A 1 442 ? 119.627 146.260 154.555 1.00 78.71 442 SER A N 1
ATOM 2242 C CA . SER A 1 442 ? 120.311 147.414 155.115 1.00 78.71 442 SER A CA 1
ATOM 2243 C C . SER A 1 442 ? 121.786 147.302 154.780 1.00 78.71 442 SER A C 1
ATOM 2244 O O . SER A 1 442 ? 122.505 146.507 155.388 1.00 78.71 442 SER A O 1
ATOM 2247 N N . LYS A 1 443 ? 122.240 148.134 153.856 1.00 87.26 443 LYS A N 1
ATOM 2248 C CA . LYS A 1 443 ? 123.619 148.141 153.400 1.00 87.26 443 LYS A CA 1
ATOM 2249 C C . LYS A 1 443 ? 124.383 149.194 154.186 1.00 87.26 443 LYS A C 1
ATOM 2250 O O . LYS A 1 443 ? 123.828 150.242 154.528 1.00 87.26 443 LYS A O 1
ATOM 2256 N N . HIS A 1 444 ? 125.642 148.911 154.490 1.00 87.24 444 HIS A N 1
ATOM 2257 C CA . HIS A 1 444 ? 126.414 149.850 155.281 1.00 87.24 444 HIS A CA 1
ATOM 2258 C C . HIS A 1 444 ? 127.055 150.930 154.422 1.00 87.24 444 HIS A C 1
ATOM 2259 O O . HIS A 1 444 ? 127.508 150.684 153.300 1.00 87.24 444 HIS A O 1
ATOM 2266 N N . ILE A 1 445 ? 127.088 152.142 154.975 1.00 92.91 445 ILE A N 1
ATOM 2267 C CA . ILE A 1 445 ? 127.723 153.267 154.298 1.00 92.91 445 ILE A CA 1
ATOM 2268 C C . ILE A 1 445 ? 129.191 152.974 154.025 1.00 92.91 445 ILE A C 1
ATOM 2269 O O . ILE A 1 445 ? 129.606 152.792 152.876 1.00 92.91 445 ILE A O 1
ATOM 2274 N N . SER A 1 446 ? 129.996 152.927 155.087 1.00 99.64 446 SER A N 1
ATOM 2275 C CA . SER A 1 446 ? 131.433 153.138 154.978 1.00 99.64 446 SER A CA 1
ATOM 2276 C C . SER A 1 446 ? 132.207 151.890 154.561 1.00 99.64 446 SER A C 1
ATOM 2277 O O . SER A 1 446 ? 133.390 152.008 154.229 1.00 99.64 446 SER A O 1
ATOM 2280 N N . GLN A 1 447 ? 131.586 150.712 154.581 1.00 105.39 447 GLN A N 1
ATOM 2281 C CA . GLN A 1 447 ? 132.186 149.466 154.117 1.00 105.39 447 GLN A CA 1
ATOM 2282 C C . GLN A 1 447 ? 131.091 148.572 153.548 1.00 105.39 447 GLN A C 1
ATOM 2283 O O . GLN A 1 447 ? 129.908 148.762 153.853 1.00 105.39 447 GLN A O 1
ATOM 2289 N N . PRO A 1 448 ? 131.454 147.585 152.715 1.00 97.92 448 PRO A N 1
ATOM 2290 C CA . PRO A 1 448 ? 130.467 146.968 151.812 1.00 97.92 448 PRO A CA 1
ATOM 2291 C C . PRO A 1 448 ? 129.333 146.189 152.468 1.00 97.92 448 PRO A C 1
ATOM 2292 O O . PRO A 1 448 ? 128.390 145.845 151.751 1.00 97.92 448 PRO A O 1
ATOM 2296 N N . VAL A 1 449 ? 129.391 145.860 153.759 1.00 107.22 449 VAL A N 1
ATOM 2297 C CA . VAL A 1 449 ? 128.508 144.825 154.303 1.00 107.22 449 VAL A CA 1
ATOM 2298 C C . VAL A 1 449 ? 127.040 145.129 154.024 1.00 107.22 449 VAL A C 1
ATOM 2299 O O . VAL A 1 449 ? 126.554 146.238 154.268 1.00 107.22 449 VAL A O 1
ATOM 2303 N N . GLN A 1 450 ? 126.338 144.136 153.465 1.00 109.66 450 GLN A N 1
ATOM 2304 C CA . GLN A 1 450 ? 124.949 144.280 153.048 1.00 109.66 450 GLN A CA 1
ATOM 2305 C C . GLN A 1 450 ? 123.921 143.937 154.114 1.00 109.66 450 GLN A C 1
ATOM 2306 O O . GLN A 1 450 ? 122.768 144.347 153.970 1.00 109.66 450 GLN A O 1
ATOM 2312 N N . GLU A 1 451 ? 124.289 143.190 155.153 1.00 97.50 451 GLU A N 1
ATOM 2313 C CA . GLU A 1 451 ? 123.464 143.050 156.352 1.00 97.50 451 GLU A CA 1
ATOM 2314 C C . GLU A 1 451 ? 121.978 142.830 156.063 1.00 97.50 451 GLU A C 1
ATOM 2315 O O . GLU A 1 451 ? 121.178 143.758 156.214 1.00 97.50 451 GLU A O 1
ATOM 2321 N N . ALA A 1 452 ? 121.600 141.641 155.599 1.00 86.08 452 ALA A N 1
ATOM 2322 C CA . ALA A 1 452 ? 120.188 141.354 155.368 1.00 86.08 452 ALA A CA 1
ATOM 2323 C C . ALA A 1 452 ? 119.399 141.452 156.669 1.00 86.08 452 ALA A C 1
ATOM 2324 O O . ALA A 1 452 ? 119.906 141.148 157.749 1.00 86.08 452 ALA A O 1
ATOM 2326 N N . LEU A 1 453 ? 118.141 141.879 156.562 1.00 30.00 453 LEU A N 1
ATOM 2327 C CA . LEU A 1 453 ? 117.305 142.122 157.728 1.00 30.00 453 LEU A CA 1
ATOM 2328 C C . LEU A 1 453 ? 115.906 141.573 157.510 1.00 30.00 453 LEU A C 1
ATOM 2329 O O . LEU A 1 453 ? 115.544 141.135 156.418 1.00 30.00 453 LEU A O 1
ATOM 2334 N N . THR A 1 454 ? 115.129 141.587 158.587 1.00 88.06 454 THR A N 1
ATOM 2335 C CA . THR A 1 454 ? 113.712 141.264 158.569 1.00 88.06 454 THR A CA 1
ATOM 2336 C C . THR A 1 454 ? 112.935 142.459 159.090 1.00 88.06 454 THR A C 1
ATOM 2337 O O . THR A 1 454 ? 113.403 143.169 159.983 1.00 88.06 454 THR A O 1
ATOM 2341 N N . ILE A 1 455 ? 111.737 142.651 158.556 1.00 102.24 455 ILE A N 1
ATOM 2342 C CA . ILE A 1 455 ? 110.997 143.884 158.818 1.00 102.24 455 ILE A CA 1
ATOM 2343 C C . ILE A 1 455 ? 110.843 144.178 160.304 1.00 102.24 455 ILE A C 1
ATOM 2344 O O . ILE A 1 455 ? 111.211 145.280 160.730 1.00 102.24 455 ILE A O 1
ATOM 2349 N N . PRO A 1 456 ? 110.301 143.282 161.127 1.00 101.57 456 PRO A N 1
ATOM 2350 C CA . PRO A 1 456 ? 110.114 143.641 162.534 1.00 101.57 456 PRO A CA 1
ATOM 2351 C C . PRO A 1 456 ? 111.401 144.081 163.178 1.00 101.57 456 PRO A C 1
ATOM 2352 O O . PRO A 1 456 ? 111.420 145.051 163.941 1.00 101.57 456 PRO A O 1
ATOM 2356 N N . GLU A 1 457 ? 112.493 143.394 162.868 1.00 87.77 457 GLU A N 1
ATOM 2357 C CA . GLU A 1 457 ? 113.799 143.874 163.286 1.00 87.77 457 GLU A CA 1
ATOM 2358 C C . GLU A 1 457 ? 114.024 145.299 162.812 1.00 87.77 457 GLU A C 1
ATOM 2359 O O . GLU A 1 457 ? 114.432 146.172 163.586 1.00 87.77 457 GLU A O 1
ATOM 2365 N N . VAL A 1 458 ? 113.757 145.546 161.531 1.00 87.72 458 VAL A N 1
ATOM 2366 C CA . VAL A 1 458 ? 114.042 146.847 160.941 1.00 87.72 458 VAL A CA 1
ATOM 2367 C C . VAL A 1 458 ? 113.352 147.944 161.724 1.00 87.72 458 VAL A C 1
ATOM 2368 O O . VAL A 1 458 ? 113.878 149.052 161.873 1.00 87.72 458 VAL A O 1
ATOM 2372 N N . PHE A 1 459 ? 112.169 147.647 162.242 1.00 93.18 459 PHE A N 1
ATOM 2373 C CA . PHE A 1 459 ? 111.470 148.576 163.109 1.00 93.18 459 PHE A CA 1
ATOM 2374 C C . PHE A 1 459 ? 112.394 149.140 164.170 1.00 93.18 459 PHE A C 1
ATOM 2375 O O . PHE A 1 459 ? 112.799 150.303 164.099 1.00 93.18 459 PHE A O 1
ATOM 2383 N N . SER A 1 460 ? 112.763 148.299 165.132 1.00 102.61 460 SER A N 1
ATOM 2384 C CA . SER A 1 460 ? 113.583 148.751 166.245 1.00 102.61 460 SER A CA 1
ATOM 2385 C C . SER A 1 460 ? 114.911 149.310 165.781 1.00 102.61 460 SER A C 1
ATOM 2386 O O . SER A 1 460 ? 115.542 150.076 166.515 1.00 102.61 460 SER A O 1
ATOM 2389 N N . ASN A 1 461 ? 115.345 148.954 164.578 1.00 87.19 461 ASN A N 1
ATOM 2390 C CA . ASN A 1 461 ? 116.561 149.532 164.040 1.00 87.19 461 ASN A CA 1
ATOM 2391 C C . ASN A 1 461 ? 116.414 151.008 163.713 1.00 87.19 461 ASN A C 1
ATOM 2392 O O . ASN A 1 461 ? 117.413 151.660 163.402 1.00 87.19 461 ASN A O 1
ATOM 2397 N N . LEU A 1 462 ? 115.211 151.555 163.785 1.00 76.04 462 LEU A N 1
ATOM 2398 C CA . LEU A 1 462 ? 115.004 152.933 163.373 1.00 76.04 462 LEU A CA 1
ATOM 2399 C C . LEU A 1 462 ? 115.687 153.905 164.326 1.00 76.04 462 LEU A C 1
ATOM 2400 O O . LEU A 1 462 ? 115.370 153.942 165.518 1.00 76.04 462 LEU A O 1
ATOM 2405 N N . ASN A 1 463 ? 116.676 154.633 163.824 1.00 81.95 463 ASN A N 1
ATOM 2406 C CA . ASN A 1 463 ? 117.315 155.678 164.611 1.00 81.95 463 ASN A CA 1
ATOM 2407 C C . ASN A 1 463 ? 117.487 156.915 163.743 1.00 81.95 463 ASN A C 1
ATOM 2408 O O . ASN A 1 463 ? 118.161 156.861 162.717 1.00 81.95 463 ASN A O 1
ATOM 2413 N N . SER A 1 464 ? 116.875 158.024 164.148 1.00 78.44 464 SER A N 1
ATOM 2414 C CA . SER A 1 464 ? 116.979 159.282 163.408 1.00 78.44 464 SER A CA 1
ATOM 2415 C C . SER A 1 464 ? 116.619 159.111 161.930 1.00 78.44 464 SER A C 1
ATOM 2416 O O . SER A 1 464 ? 115.584 158.539 161.594 1.00 78.44 464 SER A O 1
ATOM 2419 N N . VAL A 1 465 ? 117.487 159.617 161.061 1.00 69.82 465 VAL A N 1
ATOM 2420 C CA . VAL A 1 465 ? 117.312 159.532 159.616 1.00 69.82 465 VAL A CA 1
ATOM 2421 C C . VAL A 1 465 ? 117.534 158.122 159.089 1.00 69.82 465 VAL A C 1
ATOM 2422 O O . VAL A 1 465 ? 118.224 157.320 159.711 1.00 69.82 465 VAL A O 1
ATOM 2426 N N . MET A 1 466 ? 116.939 157.821 157.940 1.00 60.44 466 MET A N 1
ATOM 2427 C CA . MET A 1 466 ? 117.076 156.504 157.349 1.00 60.44 466 MET A CA 1
ATOM 2428 C C . MET A 1 466 ? 116.729 156.563 155.871 1.00 60.44 466 MET A C 1
ATOM 2429 O O . MET A 1 466 ? 116.159 157.537 155.378 1.00 60.44 466 MET A O 1
ATOM 2434 N N . CYS A 1 467 ? 117.060 155.483 155.170 1.00 60.62 467 CYS A N 1
ATOM 2435 C CA . CYS A 1 467 ? 117.213 155.526 153.712 1.00 60.62 467 CYS A CA 1
ATOM 2436 C C . CYS A 1 467 ? 115.930 155.191 152.960 1.00 60.62 467 CYS A C 1
ATOM 2437 O O . CYS A 1 467 ? 115.348 156.061 152.310 1.00 60.62 467 CYS A O 1
ATOM 2440 N N . VAL A 1 468 ? 115.499 153.932 153.019 1.00 60.00 468 VAL A N 1
ATOM 2441 C CA . VAL A 1 468 ? 114.319 153.474 152.290 1.00 60.00 468 VAL A CA 1
ATOM 2442 C C . VAL A 1 468 ? 114.530 153.660 150.794 1.00 60.00 468 VAL A C 1
ATOM 2443 O O . VAL A 1 468 ? 113.971 154.576 150.181 1.00 60.00 468 VAL A O 1
ATOM 2447 N N . GLU A 1 469 ? 115.359 152.811 150.202 1.00 58.34 469 GLU A N 1
ATOM 2448 C CA . GLU A 1 469 ? 115.721 152.925 148.799 1.00 58.34 469 GLU A CA 1
ATOM 2449 C C . GLU A 1 469 ? 115.060 151.831 147.974 1.00 58.34 469 GLU A C 1
ATOM 2450 O O . GLU A 1 469 ? 114.804 150.728 148.460 1.00 58.34 469 GLU A O 1
ATOM 2456 N N . GLY A 1 470 ? 114.796 152.157 146.715 1.00 52.81 470 GLY A N 1
ATOM 2457 C CA . GLY A 1 470 ? 114.242 151.205 145.776 1.00 52.81 470 GLY A CA 1
ATOM 2458 C C . GLY A 1 470 ? 114.140 151.856 144.414 1.00 52.81 470 GLY A C 1
ATOM 2459 O O . GLY A 1 470 ? 114.737 152.907 144.175 1.00 52.81 470 GLY A O 1
ATOM 2460 N N . GLU A 1 471 ? 113.340 151.304 143.506 1.00 30.00 471 GLU A N 1
ATOM 2461 C CA . GLU A 1 471 ? 113.255 151.911 142.174 1.00 30.00 471 GLU A CA 1
ATOM 2462 C C . GLU A 1 471 ? 111.964 152.685 141.938 1.00 30.00 471 GLU A C 1
ATOM 2463 O O . GLU A 1 471 ? 111.918 153.903 142.112 1.00 30.00 471 GLU A O 1
ATOM 2469 N N . THR A 1 472 ? 110.922 151.964 141.536 1.00 30.00 472 THR A N 1
ATOM 2470 C CA . THR A 1 472 ? 109.605 152.537 141.301 1.00 30.00 472 THR A CA 1
ATOM 2471 C C . THR A 1 472 ? 108.594 151.405 141.258 1.00 30.00 472 THR A C 1
ATOM 2472 O O . THR A 1 472 ? 108.909 150.296 140.819 1.00 30.00 472 THR A O 1
ATOM 2476 N N . GLY A 1 473 ? 107.386 151.686 141.738 1.00 30.00 473 GLY A N 1
ATOM 2477 C CA . GLY A 1 473 ? 106.337 150.687 141.772 1.00 30.00 473 GLY A CA 1
ATOM 2478 C C . GLY A 1 473 ? 106.807 149.436 142.480 1.00 30.00 473 GLY A C 1
ATOM 2479 O O . GLY A 1 473 ? 106.220 148.361 142.348 1.00 30.00 473 GLY A O 1
ATOM 2480 N N . SER A 1 474 ? 107.886 149.576 143.229 1.00 4.73 474 SER A N 1
ATOM 2481 C CA . SER A 1 474 ? 108.550 148.465 143.877 1.00 4.54 474 SER A CA 1
ATOM 2482 C C . SER A 1 474 ? 108.092 148.285 145.307 1.00 4.42 474 SER A C 1
ATOM 2483 O O . SER A 1 474 ? 108.638 147.441 146.019 1.00 4.19 474 SER A O 1
ATOM 2486 N N . GLY A 1 475 ? 107.096 149.048 145.738 1.00 7.11 475 GLY A N 1
ATOM 2487 C CA . GLY A 1 475 ? 106.676 149.047 147.118 1.00 6.23 475 GLY A CA 1
ATOM 2488 C C . GLY A 1 475 ? 107.061 150.270 147.907 1.00 5.46 475 GLY A C 1
ATOM 2489 O O . GLY A 1 475 ? 106.943 150.246 149.135 1.00 5.97 475 GLY A O 1
ATOM 2490 N N . LYS A 1 476 ? 107.530 151.328 147.251 1.00 3.91 476 LYS A N 1
ATOM 2491 C CA . LYS A 1 476 ? 107.925 152.546 147.940 1.00 5.42 476 LYS A CA 1
ATOM 2492 C C . LYS A 1 476 ? 106.876 152.964 148.950 1.00 8.94 476 LYS A C 1
ATOM 2493 O O . LYS A 1 476 ? 107.068 152.837 150.161 1.00 7.58 476 LYS A O 1
ATOM 2499 N N . THR A 1 477 ? 105.744 153.437 148.440 1.00 15.53 477 THR A N 1
ATOM 2500 C CA . THR A 1 477 ? 104.731 154.009 149.311 1.00 15.53 477 THR A CA 1
ATOM 2501 C C . THR A 1 477 ? 104.106 152.943 150.194 1.00 14.11 477 THR A C 1
ATOM 2502 O O . THR A 1 477 ? 103.895 153.163 151.392 1.00 13.08 477 THR A O 1
ATOM 2506 N N . THR A 1 478 ? 103.829 151.774 149.619 1.00 7.31 478 THR A N 1
ATOM 2507 C CA . THR A 1 478 ? 103.085 150.736 150.321 1.00 8.57 478 THR A CA 1
ATOM 2508 C C . THR A 1 478 ? 103.705 150.430 151.673 1.00 5.13 478 THR A C 1
ATOM 2509 O O . THR A 1 478 ? 103.016 150.391 152.697 1.00 4.94 478 THR A O 1
ATOM 2513 N N . PHE A 1 479 ? 105.018 150.218 151.690 1.00 3.92 479 PHE A N 1
ATOM 2514 C CA . PHE A 1 479 ? 105.691 149.810 152.914 1.00 3.95 479 PHE A CA 1
ATOM 2515 C C . PHE A 1 479 ? 105.458 150.809 154.033 1.00 3.89 479 PHE A C 1
ATOM 2516 O O . PHE A 1 479 ? 105.058 150.436 155.140 1.00 3.91 479 PHE A O 1
ATOM 2524 N N . LEU A 1 480 ? 105.706 152.088 153.762 1.00 3.81 480 LEU A N 1
ATOM 2525 C CA . LEU A 1 480 ? 105.399 153.113 154.748 1.00 3.75 480 LEU A CA 1
ATOM 2526 C C . LEU A 1 480 ? 103.934 153.082 155.134 1.00 3.75 480 LEU A C 1
ATOM 2527 O O . LEU A 1 480 ? 103.583 153.239 156.307 1.00 3.74 480 LEU A O 1
ATOM 2532 N N . LYS A 1 481 ? 103.061 152.882 154.153 1.00 3.75 481 LYS A N 1
ATOM 2533 C CA . LYS A 1 481 ? 101.641 152.942 154.448 1.00 3.76 481 LYS A CA 1
ATOM 2534 C C . LYS A 1 481 ? 101.244 151.935 155.514 1.00 3.83 481 LYS A C 1
ATOM 2535 O O . LYS A 1 481 ? 100.376 152.230 156.341 1.00 3.83 481 LYS A O 1
ATOM 2541 N N . ARG A 1 482 ? 101.863 150.752 155.523 1.00 17.18 482 ARG A N 1
ATOM 2542 C CA . ARG A 1 482 ? 101.578 149.807 156.595 1.00 17.18 482 ARG A CA 1
ATOM 2543 C C . ARG A 1 482 ? 101.793 150.441 157.952 1.00 17.18 482 ARG A C 1
ATOM 2544 O O . ARG A 1 482 ? 100.985 150.253 158.867 1.00 17.18 482 ARG A O 1
ATOM 2552 N N . ILE A 1 483 ? 102.865 151.218 158.093 1.00 15.54 483 ILE A N 1
ATOM 2553 C CA . ILE A 1 483 ? 103.227 151.749 159.401 1.00 15.54 483 ILE A CA 1
ATOM 2554 C C . ILE A 1 483 ? 102.035 152.436 160.041 1.00 15.54 483 ILE A C 1
ATOM 2555 O O . ILE A 1 483 ? 101.572 152.044 161.116 1.00 15.54 483 ILE A O 1
ATOM 2560 N N . ALA A 1 484 ? 101.490 153.432 159.355 1.00 15.42 484 ALA A N 1
ATOM 2561 C CA . ALA A 1 484 ? 100.358 154.176 159.879 1.00 15.42 484 ALA A CA 1
ATOM 2562 C C . ALA A 1 484 ? 99.223 153.238 160.246 1.00 15.42 484 ALA A C 1
ATOM 2563 O O . ALA A 1 484 ? 98.897 153.083 161.427 1.00 15.42 484 ALA A O 1
ATOM 2565 N N . PHE A 1 485 ? 98.647 152.582 159.237 1.00 14.00 485 PHE A N 1
ATOM 2566 C CA . PHE A 1 485 ? 97.497 151.717 159.456 1.00 14.00 485 PHE A CA 1
ATOM 2567 C C . PHE A 1 485 ? 97.781 150.695 160.535 1.00 14.00 485 PHE A C 1
ATOM 2568 O O . PHE A 1 485 ? 96.849 150.201 161.176 1.00 14.00 485 PHE A O 1
ATOM 2576 N N . LEU A 1 486 ? 99.052 150.376 160.751 1.00 13.56 486 LEU A N 1
ATOM 2577 C CA . LEU A 1 486 ? 99.458 149.727 161.985 1.00 13.56 486 LEU A CA 1
ATOM 2578 C C . LEU A 1 486 ? 99.515 150.734 163.122 1.00 13.56 486 LEU A C 1
ATOM 2579 O O . LEU A 1 486 ? 98.793 150.605 164.112 1.00 13.56 486 LEU A O 1
ATOM 2584 N N . TRP A 1 487 ? 100.350 151.761 162.973 1.00 13.04 487 TRP A N 1
ATOM 2585 C CA . TRP A 1 487 ? 100.651 152.701 164.044 1.00 13.04 487 TRP A CA 1
ATOM 2586 C C . TRP A 1 487 ? 99.410 153.135 164.794 1.00 13.04 487 TRP A C 1
ATOM 2587 O O . TRP A 1 487 ? 99.440 153.294 166.015 1.00 13.04 487 TRP A O 1
ATOM 2598 N N . ALA A 1 488 ? 98.312 153.328 164.078 1.00 13.12 488 ALA A N 1
ATOM 2599 C CA . ALA A 1 488 ? 97.056 153.591 164.757 1.00 13.12 488 ALA A CA 1
ATOM 2600 C C . ALA A 1 488 ? 96.631 152.395 165.594 1.00 13.12 488 ALA A C 1
ATOM 2601 O O . ALA A 1 488 ? 96.300 152.537 166.775 1.00 13.12 488 ALA A O 1
ATOM 2603 N N . SER A 1 489 ? 96.649 151.210 165.001 1.00 12.36 489 SER A N 1
ATOM 2604 C CA . SER A 1 489 ? 96.108 150.018 165.630 1.00 12.36 489 SER A CA 1
ATOM 2605 C C . SER A 1 489 ? 97.091 149.424 166.632 1.00 12.36 489 SER A C 1
ATOM 2606 O O . SER A 1 489 ? 98.302 149.637 166.556 1.00 12.36 489 SER A O 1
ATOM 2609 N N . GLY A 1 490 ? 96.553 148.677 167.592 1.00 438.13 490 GLY A N 1
ATOM 2610 C CA . GLY A 1 490 ? 97.394 147.949 168.521 1.00 419.09 490 GLY A CA 1
ATOM 2611 C C . GLY A 1 490 ? 98.129 146.834 167.810 1.00 374.15 490 GLY A C 1
ATOM 2612 O O . GLY A 1 490 ? 97.499 145.901 167.286 1.00 369.77 490 GLY A O 1
ATOM 2613 N N . CYS A 1 491 ? 99.454 146.885 167.828 1.00 400.01 491 CYS A N 1
ATOM 2614 C CA . CYS A 1 491 ? 100.306 145.973 167.079 1.00 411.94 491 CYS A CA 1
ATOM 2615 C C . CYS A 1 491 ? 101.746 146.048 167.571 1.00 417.81 491 CYS A C 1
ATOM 2616 O O . CYS A 1 491 ? 102.014 146.525 168.680 1.00 420.61 491 CYS A O 1
ATOM 2619 N N . CYS A 1 492 ? 102.671 145.565 166.738 1.00 426.10 492 CYS A N 1
ATOM 2620 C CA . CYS A 1 492 ? 104.090 145.339 166.991 1.00 442.69 492 CYS A CA 1
ATOM 2621 C C . CYS A 1 492 ? 104.767 146.559 167.613 1.00 456.90 492 CYS A C 1
ATOM 2622 O O . CYS A 1 492 ? 104.250 147.679 167.514 1.00 446.89 492 CYS A O 1
ATOM 2625 N N . PRO A 1 493 ? 105.909 146.376 168.284 1.00 476.41 493 PRO A N 1
ATOM 2626 C CA . PRO A 1 493 ? 106.368 147.400 169.234 1.00 484.37 493 PRO A CA 1
ATOM 2627 C C . PRO A 1 493 ? 106.614 148.764 168.644 1.00 430.85 493 PRO A C 1
ATOM 2628 O O . PRO A 1 493 ? 106.087 149.757 169.159 1.00 429.69 493 PRO A O 1
ATOM 2632 N N . LEU A 1 494 ? 107.370 148.823 167.547 1.00 431.44 494 LEU A N 1
ATOM 2633 C CA . LEU A 1 494 ? 107.995 150.069 167.123 1.00 449.14 494 LEU A CA 1
ATOM 2634 C C . LEU A 1 494 ? 107.011 151.210 167.186 1.00 492.14 494 LEU A C 1
ATOM 2635 O O . LEU A 1 494 ? 107.337 152.319 167.619 1.00 493.29 494 LEU A O 1
ATOM 2640 N N . LEU A 1 495 ? 105.786 150.934 166.770 1.00 506.55 495 LEU A N 1
ATOM 2641 C CA . LEU A 1 495 ? 104.727 151.914 166.855 1.00 519.92 495 LEU A CA 1
ATOM 2642 C C . LEU A 1 495 ? 104.589 152.415 168.278 1.00 500.54 495 LEU A C 1
ATOM 2643 O O . LEU A 1 495 ? 104.641 153.621 168.540 1.00 509.28 495 LEU A O 1
ATOM 2648 N N . TYR A 1 496 ? 104.491 151.485 169.220 1.00 508.48 496 TYR A N 1
ATOM 2649 C CA . TYR A 1 496 ? 103.901 151.801 170.504 1.00 472.58 496 TYR A CA 1
ATOM 2650 C C . TYR A 1 496 ? 104.696 152.851 171.264 1.00 447.71 496 TYR A C 1
ATOM 2651 O O . TYR A 1 496 ? 104.223 153.331 172.296 1.00 444.80 496 TYR A O 1
ATOM 2660 N N . ARG A 1 497 ? 105.883 153.224 170.778 1.00 119.26 497 ARG A N 1
ATOM 2661 C CA . ARG A 1 497 ? 106.682 154.239 171.458 1.00 119.26 497 ARG A CA 1
ATOM 2662 C C . ARG A 1 497 ? 106.271 155.667 171.090 1.00 119.26 497 ARG A C 1
ATOM 2663 O O . ARG A 1 497 ? 106.264 156.549 171.954 1.00 119.26 497 ARG A O 1
ATOM 2671 N N . PHE A 1 498 ? 105.941 155.929 169.831 1.00 119.59 498 PHE A N 1
ATOM 2672 C CA . PHE A 1 498 ? 105.634 157.293 169.425 1.00 119.59 498 PHE A CA 1
ATOM 2673 C C . PHE A 1 498 ? 104.186 157.638 169.722 1.00 119.59 498 PHE A C 1
ATOM 2674 O O . PHE A 1 498 ? 103.297 156.789 169.641 1.00 119.59 498 PHE A O 1
ATOM 2682 N N . GLN A 1 499 ? 103.946 158.896 170.066 1.00 120.97 499 GLN A N 1
ATOM 2683 C CA . GLN A 1 499 ? 102.606 159.443 169.943 1.00 120.97 499 GLN A CA 1
ATOM 2684 C C . GLN A 1 499 ? 102.410 160.291 168.691 1.00 120.97 499 GLN A C 1
ATOM 2685 O O . GLN A 1 499 ? 101.322 160.840 168.508 1.00 120.97 499 GLN A O 1
ATOM 2691 N N . LEU A 1 500 ? 103.415 160.415 167.822 1.00 122.08 500 LEU A N 1
ATOM 2692 C CA . LEU A 1 500 ? 103.223 161.148 166.575 1.00 122.08 500 LEU A CA 1
ATOM 2693 C C . LEU A 1 500 ? 103.846 160.445 165.380 1.00 122.08 500 LEU A C 1
ATOM 2694 O O . LEU A 1 500 ? 104.936 159.874 165.468 1.00 122.08 500 LEU A O 1
ATOM 2699 N N . VAL A 1 501 ? 103.130 160.498 164.261 1.00 117.51 501 VAL A N 1
ATOM 2700 C CA . VAL A 1 501 ? 103.608 160.031 162.967 1.00 117.51 501 VAL A CA 1
ATOM 2701 C C . VAL A 1 501 ? 103.125 161.008 161.912 1.00 117.51 501 VAL A C 1
ATOM 2702 O O . VAL A 1 501 ? 101.941 161.355 161.880 1.00 117.51 501 VAL A O 1
ATOM 2706 N N . PHE A 1 502 ? 104.023 161.449 161.047 1.00 109.90 502 PHE A N 1
ATOM 2707 C CA . PHE A 1 502 ? 103.669 162.392 159.997 1.00 109.90 502 PHE A CA 1
ATOM 2708 C C . PHE A 1 502 ? 103.929 161.721 158.664 1.00 109.90 502 PHE A C 1
ATOM 2709 O O . PHE A 1 502 ? 105.081 161.464 158.305 1.00 109.90 502 PHE A O 1
ATOM 2717 N N . TYR A 1 503 ? 102.871 161.427 157.941 1.00 114.91 503 TYR A N 1
ATOM 2718 C CA . TYR A 1 503 ? 102.991 160.824 156.626 1.00 114.91 503 TYR A CA 1
ATOM 2719 C C . TYR A 1 503 ? 102.648 161.871 155.586 1.00 114.91 503 TYR A C 1
ATOM 2720 O O . TYR A 1 503 ? 101.478 162.226 155.416 1.00 114.91 503 TYR A O 1
ATOM 2729 N N . LEU A 1 504 ? 103.662 162.355 154.887 1.00 115.25 504 LEU A N 1
ATOM 2730 C CA . LEU A 1 504 ? 103.462 163.203 153.723 1.00 115.25 504 LEU A CA 1
ATOM 2731 C C . LEU A 1 504 ? 104.393 162.715 152.627 1.00 115.25 504 LEU A C 1
ATOM 2732 O O . LEU A 1 504 ? 105.615 162.851 152.736 1.00 115.25 504 LEU A O 1
ATOM 2737 N N . SER A 1 505 ? 103.815 162.179 151.565 1.00 108.53 505 SER A N 1
ATOM 2738 C CA . SER A 1 505 ? 104.571 161.699 150.423 1.00 108.53 505 SER A CA 1
ATOM 2739 C C . SER A 1 505 ? 104.795 162.794 149.399 1.00 108.53 505 SER A C 1
ATOM 2740 O O . SER A 1 505 ? 105.270 162.522 148.292 1.00 108.53 505 SER A O 1
ATOM 2743 N N . LEU A 1 506 ? 104.442 164.019 149.739 1.00 96.50 506 LEU A N 1
ATOM 2744 C CA . LEU A 1 506 ? 104.253 165.052 148.743 1.00 96.50 506 LEU A CA 1
ATOM 2745 C C . LEU A 1 506 ? 105.595 165.612 148.312 1.00 96.50 506 LEU A C 1
ATOM 2746 O O . LEU A 1 506 ? 106.358 166.122 149.136 1.00 96.50 506 LEU A O 1
ATOM 2751 N N . SER A 1 507 ? 105.895 165.487 147.026 1.00 92.55 507 SER A N 1
ATOM 2752 C CA . SER A 1 507 ? 106.858 166.392 146.427 1.00 92.55 507 SER A CA 1
ATOM 2753 C C . SER A 1 507 ? 106.193 167.708 146.081 1.00 92.55 507 SER A C 1
ATOM 2754 O O . SER A 1 507 ? 106.872 168.723 145.904 1.00 92.55 507 SER A O 1
ATOM 2757 N N . SER A 1 508 ? 104.866 167.696 145.983 1.00 106.58 508 SER A N 1
ATOM 2758 C CA . SER A 1 508 ? 104.131 168.881 145.569 1.00 106.58 508 SER A CA 1
ATOM 2759 C C . SER A 1 508 ? 104.367 170.029 146.527 1.00 106.58 508 SER A C 1
ATOM 2760 O O . SER A 1 508 ? 104.482 171.188 146.119 1.00 106.58 508 SER A O 1
ATOM 2763 N N . ILE A 1 509 ? 104.418 169.723 147.815 1.00 109.76 509 ILE A N 1
ATOM 2764 C CA . ILE A 1 509 ? 104.621 170.751 148.818 1.00 109.76 509 ILE A CA 1
ATOM 2765 C C . ILE A 1 509 ? 105.978 171.412 148.660 1.00 109.76 509 ILE A C 1
ATOM 2766 O O . ILE A 1 509 ? 106.133 172.598 148.964 1.00 109.76 509 ILE A O 1
ATOM 2771 N N . THR A 1 510 ? 106.967 170.675 148.163 1.00 120.19 510 THR A N 1
ATOM 2772 C CA . THR A 1 510 ? 108.361 171.089 148.300 1.00 120.19 510 THR A CA 1
ATOM 2773 C C . THR A 1 510 ? 108.658 172.500 147.813 1.00 120.19 510 THR A C 1
ATOM 2774 O O . THR A 1 510 ? 109.435 173.197 148.486 1.00 120.19 510 THR A O 1
ATOM 2778 N N . PRO A 1 511 ? 108.107 172.989 146.701 1.00 126.53 511 PRO A N 1
ATOM 2779 C CA . PRO A 1 511 ? 108.401 174.375 146.326 1.00 126.53 511 PRO A CA 1
ATOM 2780 C C . PRO A 1 511 ? 107.899 175.360 147.348 1.00 126.53 511 PRO A C 1
ATOM 2781 O O . PRO A 1 511 ? 108.537 176.394 147.579 1.00 126.53 511 PRO A O 1
ATOM 2785 N N . ASP A 1 512 ? 106.781 175.043 147.986 1.00 114.83 512 ASP A N 1
ATOM 2786 C CA . ASP A 1 512 ? 106.125 175.977 148.877 1.00 114.83 512 ASP A CA 1
ATOM 2787 C C . ASP A 1 512 ? 107.103 176.443 149.935 1.00 114.83 512 ASP A C 1
ATOM 2788 O O . ASP A 1 512 ? 108.005 175.708 150.335 1.00 114.83 512 ASP A O 1
ATOM 2793 N N . GLN A 1 513 ? 106.944 177.688 150.369 1.00 115.60 513 GLN A N 1
ATOM 2794 C CA . GLN A 1 513 ? 107.512 178.052 151.655 1.00 115.60 513 GLN A CA 1
ATOM 2795 C C . GLN A 1 513 ? 107.019 177.087 152.715 1.00 115.60 513 GLN A C 1
ATOM 2796 O O . GLN A 1 513 ? 107.757 176.725 153.638 1.00 115.60 513 GLN A O 1
ATOM 2802 N N . GLY A 1 514 ? 105.775 176.642 152.583 1.00 125.56 514 GLY A N 1
ATOM 2803 C CA . GLY A 1 514 ? 105.256 175.563 153.388 1.00 125.56 514 GLY A CA 1
ATOM 2804 C C . GLY A 1 514 ? 104.527 176.037 154.628 1.00 125.56 514 GLY A C 1
ATOM 2805 O O . GLY A 1 514 ? 104.545 177.211 155.003 1.00 125.56 514 GLY A O 1
ATOM 2806 N N . LEU A 1 515 ? 103.878 175.078 155.280 1.00 120.16 515 LEU A N 1
ATOM 2807 C CA . LEU A 1 515 ? 103.057 175.329 156.452 1.00 120.16 515 LEU A CA 1
ATOM 2808 C C . LEU A 1 515 ? 102.967 174.056 157.270 1.00 120.16 515 LEU A C 1
ATOM 2809 O O . LEU A 1 515 ? 103.357 172.975 156.830 1.00 120.16 515 LEU A O 1
ATOM 2814 N N . ALA A 1 516 ? 102.471 174.206 158.491 1.00 123.25 516 ALA A N 1
ATOM 2815 C CA . ALA A 1 516 ? 101.812 173.077 159.122 1.00 123.25 516 ALA A CA 1
ATOM 2816 C C . ALA A 1 516 ? 100.710 172.555 158.216 1.00 123.25 516 ALA A C 1
ATOM 2817 O O . ALA A 1 516 ? 100.458 171.349 158.151 1.00 123.25 516 ALA A O 1
ATOM 2819 N N . ASN A 1 517 ? 100.054 173.460 157.493 1.00 133.91 517 ASN A N 1
ATOM 2820 C CA . ASN A 1 517 ? 98.995 173.074 156.575 1.00 133.91 517 ASN A CA 1
ATOM 2821 C C . ASN A 1 517 ? 99.480 172.112 155.510 1.00 133.91 517 ASN A C 1
ATOM 2822 O O . ASN A 1 517 ? 98.660 171.440 154.876 1.00 133.91 517 ASN A O 1
ATOM 2827 N N . ILE A 1 518 ? 100.791 172.039 155.292 1.00 132.42 518 ILE A N 1
ATOM 2828 C CA . ILE A 1 518 ? 101.340 170.917 154.544 1.00 132.42 518 ILE A CA 1
ATOM 2829 C C . ILE A 1 518 ? 100.761 169.627 155.089 1.00 132.42 518 ILE A C 1
ATOM 2830 O O . ILE A 1 518 ? 100.322 168.744 154.343 1.00 132.42 518 ILE A O 1
ATOM 2835 N N . ILE A 1 519 ? 100.729 169.519 156.413 1.00 148.06 519 ILE A N 1
ATOM 2836 C CA . ILE A 1 519 ? 100.127 168.361 157.045 1.00 148.06 519 ILE A CA 1
ATOM 2837 C C . ILE A 1 519 ? 98.622 168.385 156.856 1.00 148.06 519 ILE A C 1
ATOM 2838 O O . ILE A 1 519 ? 97.982 167.329 156.773 1.00 148.06 519 ILE A O 1
ATOM 2843 N N . CYS A 1 520 ? 98.031 169.578 156.753 1.00 152.16 520 CYS A N 1
ATOM 2844 C CA . CYS A 1 520 ? 96.584 169.656 156.621 1.00 152.16 520 CYS A CA 1
ATOM 2845 C C . CYS A 1 520 ? 96.098 168.913 155.395 1.00 152.16 520 CYS A C 1
ATOM 2846 O O . CYS A 1 520 ? 94.908 168.595 155.307 1.00 152.16 520 CYS A O 1
ATOM 2849 N N . ALA A 1 521 ? 96.997 168.621 154.457 1.00 148.34 521 ALA A N 1
ATOM 2850 C CA . ALA A 1 521 ? 96.710 167.604 153.461 1.00 148.34 521 ALA A CA 1
ATOM 2851 C C . ALA A 1 521 ? 96.145 166.363 154.129 1.00 148.34 521 ALA A C 1
ATOM 2852 O O . ALA A 1 521 ? 95.115 165.828 153.709 1.00 148.34 521 ALA A O 1
ATOM 2854 N N . GLN A 1 522 ? 96.808 165.889 155.177 1.00 151.28 522 GLN A N 1
ATOM 2855 C CA . GLN A 1 522 ? 96.292 164.730 155.887 1.00 151.28 522 GLN A CA 1
ATOM 2856 C C . GLN A 1 522 ? 95.247 165.108 156.925 1.00 151.28 522 GLN A C 1
ATOM 2857 O O . GLN A 1 522 ? 94.321 164.328 157.171 1.00 151.28 522 GLN A O 1
ATOM 2863 N N . LEU A 1 523 ? 95.387 166.282 157.548 1.00 158.59 523 LEU A N 1
ATOM 2864 C CA . LEU A 1 523 ? 94.420 166.716 158.552 1.00 158.59 523 LEU A CA 1
ATOM 2865 C C . LEU A 1 523 ? 93.003 166.669 158.026 1.00 158.59 523 LEU A C 1
ATOM 2866 O O . LEU A 1 523 ? 92.076 166.289 158.748 1.00 158.59 523 LEU A O 1
ATOM 2871 N N . LEU A 1 524 ? 92.821 167.053 156.769 1.00 178.54 524 LEU A N 1
ATOM 2872 C CA . LEU A 1 524 ? 91.521 167.460 156.260 1.00 178.54 524 LEU A CA 1
ATOM 2873 C C . LEU A 1 524 ? 90.920 168.486 157.221 1.00 178.54 524 LEU A C 1
ATOM 2874 O O . LEU A 1 524 ? 89.941 168.246 157.925 1.00 178.54 524 LEU A O 1
ATOM 2879 N N . GLY A 1 525 ? 91.587 169.634 157.262 1.00 163.98 525 GLY A N 1
ATOM 2880 C CA . GLY A 1 525 ? 91.183 170.669 158.189 1.00 163.98 525 GLY A CA 1
ATOM 2881 C C . GLY A 1 525 ? 91.225 170.166 159.614 1.00 163.98 525 GLY A C 1
ATOM 2882 O O . GLY A 1 525 ? 92.111 169.400 160.005 1.00 163.98 525 GLY A O 1
ATOM 2883 N N . ALA A 1 526 ? 90.242 170.593 160.402 1.00 149.48 526 ALA A N 1
ATOM 2884 C CA . ALA A 1 526 ? 90.171 170.298 161.827 1.00 149.48 526 ALA A CA 1
ATOM 2885 C C . ALA A 1 526 ? 91.403 170.795 162.563 1.00 149.48 526 ALA A C 1
ATOM 2886 O O . ALA A 1 526 ? 91.723 170.305 163.647 1.00 149.48 526 ALA A O 1
ATOM 2888 N N . GLY A 1 527 ? 92.103 171.762 161.980 1.00 157.88 527 GLY A N 1
ATOM 2889 C CA . GLY A 1 527 ? 93.296 172.326 162.573 1.00 157.88 527 GLY A CA 1
ATOM 2890 C C . GLY A 1 527 ? 93.096 173.745 163.055 1.00 157.88 527 GLY A C 1
ATOM 2891 O O . GLY A 1 527 ? 91.980 174.146 163.393 1.00 157.88 527 GLY A O 1
ATOM 2892 N N . GLY A 1 528 ? 94.179 174.515 163.083 1.00 156.77 528 GLY A N 1
ATOM 2893 C CA . GLY A 1 528 ? 94.131 175.946 163.289 1.00 156.77 528 GLY A CA 1
ATOM 2894 C C . GLY A 1 528 ? 94.643 176.432 164.627 1.00 156.77 528 GLY A C 1
ATOM 2895 O O . GLY A 1 528 ? 95.044 177.597 164.728 1.00 156.77 528 GLY A O 1
ATOM 2896 N N . CYS A 1 529 ? 94.670 175.589 165.651 1.00 135.35 529 CYS A N 1
ATOM 2897 C CA . CYS A 1 529 ? 95.545 175.909 166.766 1.00 135.35 529 CYS A CA 1
ATOM 2898 C C . CYS A 1 529 ? 96.954 175.436 166.477 1.00 135.35 529 CYS A C 1
ATOM 2899 O O . CYS A 1 529 ? 97.906 175.899 167.115 1.00 135.35 529 CYS A O 1
ATOM 2902 N N . ILE A 1 530 ? 97.088 174.541 165.499 1.00 135.25 530 ILE A N 1
ATOM 2903 C CA . ILE A 1 530 ? 98.381 174.038 165.076 1.00 135.25 530 ILE A CA 1
ATOM 2904 C C . ILE A 1 530 ? 99.255 175.202 164.666 1.00 135.25 530 ILE A C 1
ATOM 2905 O O . ILE A 1 530 ? 98.870 176.018 163.824 1.00 135.25 530 ILE A O 1
ATOM 2910 N N . SER A 1 531 ? 100.439 175.286 165.258 1.00 119.69 531 SER A N 1
ATOM 2911 C CA . SER A 1 531 ? 101.294 176.438 165.032 1.00 119.69 531 SER A CA 1
ATOM 2912 C C . SER A 1 531 ? 102.730 176.031 165.291 1.00 119.69 531 SER A C 1
ATOM 2913 O O . SER A 1 531 ? 102.991 175.083 166.028 1.00 119.69 531 SER A O 1
ATOM 2916 N N . GLU A 1 532 ? 103.661 176.767 164.680 1.00 104.69 532 GLU A N 1
ATOM 2917 C CA . GLU A 1 532 ? 105.065 176.585 165.024 1.00 104.69 532 GLU A CA 1
ATOM 2918 C C . GLU A 1 532 ? 105.241 176.618 166.530 1.00 104.69 532 GLU A C 1
ATOM 2919 O O . GLU A 1 532 ? 105.995 175.819 167.097 1.00 104.69 532 GLU A O 1
ATOM 2925 N N . VAL A 1 533 ? 104.543 177.540 167.188 1.00 105.18 533 VAL A N 1
ATOM 2926 C CA . VAL A 1 533 ? 104.366 177.516 168.631 1.00 105.18 533 VAL A CA 1
ATOM 2927 C C . VAL A 1 533 ? 103.970 176.105 169.020 1.00 105.18 533 VAL A C 1
ATOM 2928 O O . VAL A 1 533 ? 104.750 175.369 169.631 1.00 105.18 533 VAL A O 1
ATOM 2932 N N . CYS A 1 534 ? 102.762 175.709 168.628 1.00 110.31 534 CYS A N 1
ATOM 2933 C CA . CYS A 1 534 ? 102.263 174.392 168.982 1.00 110.31 534 CYS A CA 1
ATOM 2934 C C . CYS A 1 534 ? 103.041 173.269 168.317 1.00 110.31 534 CYS A C 1
ATOM 2935 O O . CYS A 1 534 ? 102.851 172.109 168.688 1.00 110.31 534 CYS A O 1
ATOM 2938 N N . LEU A 1 535 ? 103.910 173.570 167.356 1.00 106.41 535 LEU A N 1
ATOM 2939 C CA . LEU A 1 535 ? 104.666 172.506 166.718 1.00 106.41 535 LEU A CA 1
ATOM 2940 C C . LEU A 1 535 ? 106.134 172.562 167.078 1.00 106.41 535 LEU A C 1
ATOM 2941 O O . LEU A 1 535 ? 106.600 171.771 167.895 1.00 106.41 535 LEU A O 1
ATOM 2946 N N . SER A 1 536 ? 106.853 173.511 166.487 1.00 99.96 536 SER A N 1
ATOM 2947 C CA . SER A 1 536 ? 108.309 173.478 166.449 1.00 99.96 536 SER A CA 1
ATOM 2948 C C . SER A 1 536 ? 108.928 173.148 167.798 1.00 99.96 536 SER A C 1
ATOM 2949 O O . SER A 1 536 ? 109.536 172.085 167.963 1.00 99.96 536 SER A O 1
ATOM 2952 N N . SER A 1 537 ? 108.778 174.042 168.773 1.00 98.54 537 SER A N 1
ATOM 2953 C CA . SER A 1 537 ? 109.334 173.765 170.090 1.00 98.54 537 SER A CA 1
ATOM 2954 C C . SER A 1 537 ? 108.659 172.566 170.733 1.00 98.54 537 SER A C 1
ATOM 2955 O O . SER A 1 537 ? 109.295 171.831 171.495 1.00 98.54 537 SER A O 1
ATOM 2958 N N . SER A 1 538 ? 107.377 172.353 170.443 1.00 99.34 538 SER A N 1
ATOM 2959 C CA . SER A 1 538 ? 106.730 171.121 170.874 1.00 99.34 538 SER A CA 1
ATOM 2960 C C . SER A 1 538 ? 107.313 169.929 170.132 1.00 99.34 538 SER A C 1
ATOM 2961 O O . SER A 1 538 ? 107.468 168.842 170.700 1.00 99.34 538 SER A O 1
ATOM 2964 N N . ILE A 1 539 ? 107.652 170.119 168.857 1.00 96.83 539 ILE A N 1
ATOM 2965 C CA . ILE A 1 539 ? 108.330 169.068 168.117 1.00 96.83 539 ILE A CA 1
ATOM 2966 C C . ILE A 1 539 ? 109.688 168.779 168.731 1.00 96.83 539 ILE A C 1
ATOM 2967 O O . ILE A 1 539 ? 110.172 167.646 168.672 1.00 96.83 539 ILE A O 1
ATOM 2972 N N . GLN A 1 540 ? 110.328 169.779 169.334 1.00 93.08 540 GLN A N 1
ATOM 2973 C CA . GLN A 1 540 ? 111.519 169.509 170.126 1.00 93.08 540 GLN A CA 1
ATOM 2974 C C . GLN A 1 540 ? 111.226 169.403 171.614 1.00 93.08 540 GLN A C 1
ATOM 2975 O O . GLN A 1 540 ? 112.152 169.143 172.387 1.00 93.08 540 GLN A O 1
ATOM 2981 N N . GLN A 1 541 ? 109.979 169.624 172.037 1.00 90.63 541 GLN A N 1
ATOM 2982 C CA . GLN A 1 541 ? 109.612 169.368 173.424 1.00 90.63 541 GLN A CA 1
ATOM 2983 C C . GLN A 1 541 ? 109.985 167.933 173.730 1.00 90.63 541 GLN A C 1
ATOM 2984 O O . GLN A 1 541 ? 110.935 167.671 174.472 1.00 90.63 541 GLN A O 1
ATOM 2990 N N . LEU A 1 542 ? 109.264 166.998 173.135 1.00 89.89 542 LEU A N 1
ATOM 2991 C CA . LEU A 1 542 ? 109.771 165.647 173.028 1.00 89.89 542 LEU A CA 1
ATOM 2992 C C . LEU A 1 542 ? 110.654 165.572 171.800 1.00 89.89 542 LEU A C 1
ATOM 2993 O O . LEU A 1 542 ? 110.366 166.199 170.781 1.00 89.89 542 LEU A O 1
ATOM 2998 N N . GLN A 1 543 ? 111.759 164.849 171.905 1.00 30.00 543 GLN A N 1
ATOM 2999 C CA . GLN A 1 543 ? 112.482 164.551 170.680 1.00 30.00 543 GLN A CA 1
ATOM 3000 C C . GLN A 1 543 ? 111.872 163.369 169.946 1.00 30.00 543 GLN A C 1
ATOM 3001 O O . GLN A 1 543 ? 111.593 163.450 168.748 1.00 30.00 543 GLN A O 1
ATOM 3007 N N . HIS A 1 544 ? 111.650 162.264 170.648 1.00 99.94 544 HIS A N 1
ATOM 3008 C CA . HIS A 1 544 ? 111.613 161.012 169.910 1.00 99.94 544 HIS A CA 1
ATOM 3009 C C . HIS A 1 544 ? 110.271 160.726 169.265 1.00 99.94 544 HIS A C 1
ATOM 3010 O O . HIS A 1 544 ? 110.234 160.278 168.118 1.00 99.94 544 HIS A O 1
ATOM 3017 N N . GLN A 1 545 ? 109.161 160.950 169.967 1.00 107.00 545 GLN A N 1
ATOM 3018 C CA . GLN A 1 545 ? 107.879 160.583 169.374 1.00 107.00 545 GLN A CA 1
ATOM 3019 C C . GLN A 1 545 ? 107.633 161.289 168.052 1.00 107.00 545 GLN A C 1
ATOM 3020 O O . GLN A 1 545 ? 106.696 160.922 167.336 1.00 107.00 545 GLN A O 1
ATOM 3026 N N . VAL A 1 546 ? 108.443 162.294 167.724 1.00 110.45 546 VAL A N 1
ATOM 3027 C CA . VAL A 1 546 ? 108.446 162.851 166.384 1.00 110.45 546 VAL A CA 1
ATOM 3028 C C . VAL A 1 546 ? 108.715 161.752 165.371 1.00 110.45 546 VAL A C 1
ATOM 3029 O O . VAL A 1 546 ? 109.605 160.912 165.553 1.00 110.45 546 VAL A O 1
ATOM 3033 N N . LEU A 1 547 ? 107.939 161.746 164.294 1.00 105.99 547 LEU A N 1
ATOM 3034 C CA . LEU A 1 547 ? 108.233 160.874 163.171 1.00 105.99 547 LEU A CA 1
ATOM 3035 C C . LEU A 1 547 ? 107.688 161.503 161.899 1.00 105.99 547 LEU A C 1
ATOM 3036 O O . LEU A 1 547 ? 106.655 162.178 161.914 1.00 105.99 547 LEU A O 1
ATOM 3041 N N . PHE A 1 548 ? 108.396 161.276 160.799 1.00 97.13 548 PHE A N 1
ATOM 3042 C CA . PHE A 1 548 ? 107.959 161.718 159.490 1.00 97.13 548 PHE A CA 1
ATOM 3043 C C . PHE A 1 548 ? 108.019 160.572 158.498 1.00 97.13 548 PHE A C 1
ATOM 3044 O O . PHE A 1 548 ? 108.808 159.636 158.645 1.00 97.13 548 PHE A O 1
ATOM 3052 N N . LEU A 1 549 ? 107.166 160.661 157.486 1.00 99.05 549 LEU A N 1
ATOM 3053 C CA . LEU A 1 549 ? 107.185 159.750 156.352 1.00 99.05 549 LEU A CA 1
ATOM 3054 C C . LEU A 1 549 ? 107.170 160.592 155.089 1.00 99.05 549 LEU A C 1
ATOM 3055 O O . LEU A 1 549 ? 106.215 161.338 154.855 1.00 99.05 549 LEU A O 1
ATOM 3060 N N . LEU A 1 550 ? 108.222 160.478 154.283 1.00 93.72 550 LEU A N 1
ATOM 3061 C CA . LEU A 1 550 ? 108.422 161.366 153.149 1.00 93.72 550 LEU A CA 1
ATOM 3062 C C . LEU A 1 550 ? 108.642 160.581 151.867 1.00 93.72 550 LEU A C 1
ATOM 3063 O O . LEU A 1 550 ? 109.469 159.665 151.826 1.00 93.72 550 LEU A O 1
ATOM 3068 N N . ASP A 1 551 ? 107.897 160.948 150.828 1.00 94.68 551 ASP A N 1
ATOM 3069 C CA . ASP A 1 551 ? 108.269 160.687 149.443 1.00 94.68 551 ASP A CA 1
ATOM 3070 C C . ASP A 1 551 ? 108.765 161.998 148.849 1.00 94.68 551 ASP A C 1
ATOM 3071 O O . ASP A 1 551 ? 107.971 162.906 148.582 1.00 94.68 551 ASP A O 1
ATOM 3076 N N . ASP A 1 552 ? 110.074 162.078 148.617 1.00 86.85 552 ASP A N 1
ATOM 3077 C CA . ASP A 1 552 ? 110.748 163.333 148.313 1.00 86.85 552 ASP A CA 1
ATOM 3078 C C . ASP A 1 552 ? 112.228 163.064 148.094 1.00 86.85 552 ASP A C 1
ATOM 3079 O O . ASP A 1 552 ? 112.683 161.924 148.220 1.00 86.85 552 ASP A O 1
ATOM 3084 N N . TYR A 1 553 ? 112.981 164.104 147.783 1.00 74.01 553 TYR A N 1
ATOM 3085 C CA . TYR A 1 553 ? 114.395 163.908 147.564 1.00 74.01 553 TYR A CA 1
ATOM 3086 C C . TYR A 1 553 ? 115.156 165.207 147.399 1.00 74.01 553 TYR A C 1
ATOM 3087 O O . TYR A 1 553 ? 114.576 166.286 147.282 1.00 74.01 553 TYR A O 1
ATOM 3096 N N . SER A 1 554 ? 116.473 165.073 147.387 1.00 30.00 554 SER A N 1
ATOM 3097 C CA . SER A 1 554 ? 117.377 166.215 147.256 1.00 30.00 554 SER A CA 1
ATOM 3098 C C . SER A 1 554 ? 117.553 167.179 148.433 1.00 30.00 554 SER A C 1
ATOM 3099 O O . SER A 1 554 ? 118.670 167.451 148.867 1.00 30.00 554 SER A O 1
ATOM 3102 N N . GLY A 1 555 ? 116.440 167.694 148.929 1.00 74.01 555 GLY A N 1
ATOM 3103 C CA . GLY A 1 555 ? 116.419 168.717 149.959 1.00 74.01 555 GLY A CA 1
ATOM 3104 C C . GLY A 1 555 ? 116.444 170.108 149.340 1.00 74.01 555 GLY A C 1
ATOM 3105 O O . GLY A 1 555 ? 116.482 171.116 150.040 1.00 74.01 555 GLY A O 1
ATOM 3106 N N . LEU A 1 556 ? 116.367 170.104 148.015 1.00 79.32 556 LEU A N 1
ATOM 3107 C CA . LEU A 1 556 ? 116.411 171.301 147.206 1.00 79.32 556 LEU A CA 1
ATOM 3108 C C . LEU A 1 556 ? 115.266 172.226 147.540 1.00 79.32 556 LEU A C 1
ATOM 3109 O O . LEU A 1 556 ? 115.436 173.442 147.531 1.00 79.32 556 LEU A O 1
ATOM 3114 N N . ALA A 1 557 ? 114.096 171.660 147.818 1.00 30.00 557 ALA A N 1
ATOM 3115 C CA . ALA A 1 557 ? 112.950 172.484 148.163 1.00 30.00 557 ALA A CA 1
ATOM 3116 C C . ALA A 1 557 ? 113.331 173.254 149.417 1.00 30.00 557 ALA A C 1
ATOM 3117 O O . ALA A 1 557 ? 113.837 172.681 150.383 1.00 30.00 557 ALA A O 1
ATOM 3119 N N . SER A 1 558 ? 113.056 174.552 149.416 1.00 103.02 558 SER A N 1
ATOM 3120 C CA . SER A 1 558 ? 113.448 175.381 150.541 1.00 103.02 558 SER A CA 1
ATOM 3121 C C . SER A 1 558 ? 112.357 175.505 151.576 1.00 103.02 558 SER A C 1
ATOM 3122 O O . SER A 1 558 ? 111.347 176.173 151.353 1.00 103.02 558 SER A O 1
ATOM 3125 N N . LEU A 1 559 ? 112.557 174.837 152.707 1.00 97.99 559 LEU A N 1
ATOM 3126 C CA . LEU A 1 559 ? 111.604 174.910 153.798 1.00 97.99 559 LEU A CA 1
ATOM 3127 C C . LEU A 1 559 ? 112.279 175.057 155.154 1.00 97.99 559 LEU A C 1
ATOM 3128 O O . LEU A 1 559 ? 113.082 174.208 155.541 1.00 97.99 559 LEU A O 1
ATOM 3133 N N . PRO A 1 560 ? 111.966 176.131 155.889 1.00 83.21 560 PRO A N 1
ATOM 3134 C CA . PRO A 1 560 ? 112.558 176.087 157.224 1.00 83.21 560 PRO A CA 1
ATOM 3135 C C . PRO A 1 560 ? 112.252 174.785 157.922 1.00 83.21 560 PRO A C 1
ATOM 3136 O O . PRO A 1 560 ? 113.012 174.359 158.796 1.00 83.21 560 PRO A O 1
ATOM 3140 N N . GLN A 1 561 ? 111.164 174.124 157.538 1.00 81.90 561 GLN A N 1
ATOM 3141 C CA . GLN A 1 561 ? 110.698 172.982 158.305 1.00 81.90 561 GLN A CA 1
ATOM 3142 C C . GLN A 1 561 ? 111.597 171.785 158.050 1.00 81.90 561 GLN A C 1
ATOM 3143 O O . GLN A 1 561 ? 112.431 171.437 158.888 1.00 81.90 561 GLN A O 1
ATOM 3149 N N . ALA A 1 562 ? 111.476 171.172 156.878 1.00 82.61 562 ALA A N 1
ATOM 3150 C CA . ALA A 1 562 ? 112.287 169.999 156.596 1.00 82.61 562 ALA A CA 1
ATOM 3151 C C . ALA A 1 562 ? 113.700 170.406 156.223 1.00 82.61 562 ALA A C 1
ATOM 3152 O O . ALA A 1 562 ? 114.681 169.863 156.743 1.00 82.61 562 ALA A O 1
ATOM 3154 N N . LEU A 1 563 ? 113.822 171.385 155.334 1.00 80.19 563 LEU A N 1
ATOM 3155 C CA . LEU A 1 563 ? 115.128 171.733 154.800 1.00 80.19 563 LEU A CA 1
ATOM 3156 C C . LEU A 1 563 ? 115.952 172.482 155.825 1.00 80.19 563 LEU A C 1
ATOM 3157 O O . LEU A 1 563 ? 116.875 171.918 156.418 1.00 80.19 563 LEU A O 1
ATOM 3162 N N . HIS A 1 564 ? 115.585 173.736 156.081 1.00 89.88 564 HIS A N 1
ATOM 3163 C CA . HIS A 1 564 ? 116.434 174.600 156.884 1.00 89.88 564 HIS A CA 1
ATOM 3164 C C . HIS A 1 564 ? 116.576 174.091 158.309 1.00 89.88 564 HIS A C 1
ATOM 3165 O O . HIS A 1 564 ? 117.396 174.620 159.066 1.00 89.88 564 HIS A O 1
ATOM 3172 N N . THR A 1 565 ? 115.821 173.063 158.681 1.00 81.80 565 THR A N 1
ATOM 3173 C CA . THR A 1 565 ? 115.907 172.492 160.015 1.00 81.80 565 THR A CA 1
ATOM 3174 C C . THR A 1 565 ? 116.218 171.005 159.979 1.00 81.80 565 THR A C 1
ATOM 3175 O O . THR A 1 565 ? 117.260 170.582 160.491 1.00 81.80 565 THR A O 1
ATOM 3179 N N . LEU A 1 566 ? 115.352 170.202 159.374 1.00 74.49 566 LEU A N 1
ATOM 3180 C CA . LEU A 1 566 ? 115.255 168.808 159.766 1.00 74.49 566 LEU A CA 1
ATOM 3181 C C . LEU A 1 566 ? 116.467 168.009 159.334 1.00 74.49 566 LEU A C 1
ATOM 3182 O O . LEU A 1 566 ? 117.282 167.612 160.170 1.00 74.49 566 LEU A O 1
ATOM 3187 N N . ILE A 1 567 ? 116.602 167.770 158.033 1.00 73.27 567 ILE A N 1
ATOM 3188 C CA . ILE A 1 567 ? 117.679 166.903 157.580 1.00 73.27 567 ILE A CA 1
ATOM 3189 C C . ILE A 1 567 ? 119.025 167.527 157.884 1.00 73.27 567 ILE A C 1
ATOM 3190 O O . ILE A 1 567 ? 119.994 166.823 158.188 1.00 73.27 567 ILE A O 1
ATOM 3195 N N . THR A 1 568 ? 119.109 168.849 157.816 1.00 81.30 568 THR A N 1
ATOM 3196 C CA . THR A 1 568 ? 120.353 169.540 158.105 1.00 81.30 568 THR A CA 1
ATOM 3197 C C . THR A 1 568 ? 120.864 169.211 159.497 1.00 81.30 568 THR A C 1
ATOM 3198 O O . THR A 1 568 ? 121.848 168.481 159.634 1.00 81.30 568 THR A O 1
ATOM 3202 N N . LYS A 1 569 ? 120.200 169.709 160.532 1.00 77.19 569 LYS A N 1
ATOM 3203 C CA . LYS A 1 569 ? 120.700 169.589 161.897 1.00 77.19 569 LYS A CA 1
ATOM 3204 C C . LYS A 1 569 ? 119.877 168.560 162.658 1.00 77.19 569 LYS A C 1
ATOM 3205 O O . LYS A 1 569 ? 118.720 168.815 163.004 1.00 77.19 569 LYS A O 1
ATOM 3211 N N . ASN A 1 570 ? 120.472 167.399 162.922 1.00 71.73 570 ASN A N 1
ATOM 3212 C CA . ASN A 1 570 ? 119.826 166.462 163.826 1.00 71.73 570 ASN A CA 1
ATOM 3213 C C . ASN A 1 570 ? 120.103 166.789 165.278 1.00 71.73 570 ASN A C 1
ATOM 3214 O O . ASN A 1 570 ? 119.192 166.722 166.103 1.00 71.73 570 ASN A O 1
ATOM 3219 N N . TYR A 1 571 ? 121.340 167.139 165.627 1.00 71.49 571 TYR A N 1
ATOM 3220 C CA . TYR A 1 571 ? 121.610 167.148 167.056 1.00 71.49 571 TYR A CA 1
ATOM 3221 C C . TYR A 1 571 ? 120.904 168.289 167.761 1.00 71.49 571 TYR A C 1
ATOM 3222 O O . TYR A 1 571 ? 120.981 168.374 168.988 1.00 71.49 571 TYR A O 1
ATOM 3231 N N . LEU A 1 572 ? 120.236 169.171 167.022 1.00 74.17 572 LEU A N 1
ATOM 3232 C CA . LEU A 1 572 ? 119.207 169.994 167.635 1.00 74.17 572 LEU A CA 1
ATOM 3233 C C . LEU A 1 572 ? 117.917 169.217 167.844 1.00 74.17 572 LEU A C 1
ATOM 3234 O O . LEU A 1 572 ? 117.116 169.584 168.708 1.00 74.17 572 LEU A O 1
ATOM 3239 N N . SER A 1 573 ? 117.708 168.152 167.077 1.00 73.73 573 SER A N 1
ATOM 3240 C CA . SER A 1 573 ? 116.420 167.479 166.993 1.00 73.73 573 SER A CA 1
ATOM 3241 C C . SER A 1 573 ? 116.585 165.988 167.214 1.00 73.73 573 SER A C 1
ATOM 3242 O O . SER A 1 573 ? 115.940 165.406 168.089 1.00 73.73 573 SER A O 1
ATOM 3245 N N . ARG A 1 574 ? 117.396 165.372 166.353 1.00 80.15 574 ARG A N 1
ATOM 3246 C CA . ARG A 1 574 ? 117.727 163.947 166.381 1.00 80.15 574 ARG A CA 1
ATOM 3247 C C . ARG A 1 574 ? 116.459 163.091 166.329 1.00 80.15 574 ARG A C 1
ATOM 3248 O O . ARG A 1 574 ? 116.201 162.240 167.179 1.00 80.15 574 ARG A O 1
ATOM 3256 N N . THR A 1 575 ? 115.671 163.327 165.289 1.00 83.67 575 THR A N 1
ATOM 3257 C CA . THR A 1 575 ? 114.408 162.637 165.107 1.00 83.67 575 THR A CA 1
ATOM 3258 C C . THR A 1 575 ? 114.465 161.769 163.863 1.00 83.67 575 THR A C 1
ATOM 3259 O O . THR A 1 575 ? 115.266 161.997 162.956 1.00 83.67 575 THR A O 1
ATOM 3263 N N . CYS A 1 576 ? 113.593 160.773 163.832 1.00 89.86 576 CYS A N 1
ATOM 3264 C CA . CYS A 1 576 ? 113.694 159.673 162.888 1.00 89.86 576 CYS A CA 1
ATOM 3265 C C . CYS A 1 576 ? 112.819 159.896 161.668 1.00 89.86 576 CYS A C 1
ATOM 3266 O O . CYS A 1 576 ? 111.707 160.419 161.774 1.00 89.86 576 CYS A O 1
ATOM 3269 N N . LEU A 1 577 ? 113.330 159.490 160.508 1.00 75.74 577 LEU A N 1
ATOM 3270 C CA . LEU A 1 577 ? 112.568 159.580 159.275 1.00 75.74 577 LEU A CA 1
ATOM 3271 C C . LEU A 1 577 ? 112.868 158.390 158.385 1.00 75.74 577 LEU A C 1
ATOM 3272 O O . LEU A 1 577 ? 114.001 157.905 158.336 1.00 75.74 577 LEU A O 1
ATOM 3277 N N . LEU A 1 578 ? 111.849 157.945 157.668 1.00 77.38 578 LEU A N 1
ATOM 3278 C CA . LEU A 1 578 ? 111.999 157.006 156.571 1.00 77.38 578 LEU A CA 1
ATOM 3279 C C . LEU A 1 578 ? 111.638 157.744 155.295 1.00 77.38 578 LEU A C 1
ATOM 3280 O O . LEU A 1 578 ? 110.588 158.387 155.228 1.00 77.38 578 LEU A O 1
ATOM 3285 N N . ILE A 1 579 ? 112.502 157.670 154.292 1.00 69.32 579 ILE A N 1
ATOM 3286 C CA . ILE A 1 579 ? 112.367 158.508 153.111 1.00 69.32 579 ILE A CA 1
ATOM 3287 C C . ILE A 1 579 ? 112.211 157.622 151.892 1.00 69.32 579 ILE A C 1
ATOM 3288 O O . ILE A 1 579 ? 113.171 156.979 151.457 1.00 69.32 579 ILE A O 1
ATOM 3293 N N . ALA A 1 580 ? 111.023 157.618 151.306 1.00 66.53 580 ALA A N 1
ATOM 3294 C CA . ALA A 1 580 ? 110.873 156.979 150.012 1.00 66.53 580 ALA A CA 1
ATOM 3295 C C . ALA A 1 580 ? 111.765 157.694 149.015 1.00 66.53 580 ALA A C 1
ATOM 3296 O O . ALA A 1 580 ? 111.697 158.916 148.871 1.00 66.53 580 ALA A O 1
ATOM 3298 N N . VAL A 1 581 ? 112.633 156.941 148.352 1.00 52.98 581 VAL A N 1
ATOM 3299 C CA . VAL A 1 581 ? 113.561 157.533 147.402 1.00 52.98 581 VAL A CA 1
ATOM 3300 C C . VAL A 1 581 ? 113.601 156.659 146.167 1.00 52.98 581 VAL A C 1
ATOM 3301 O O . VAL A 1 581 ? 113.930 155.472 146.254 1.00 52.98 581 VAL A O 1
ATOM 3305 N N . HIS A 1 582 ? 113.266 157.233 145.022 1.00 54.71 582 HIS A N 1
ATOM 3306 C CA . HIS A 1 582 ? 113.567 156.549 143.782 1.00 54.71 582 HIS A CA 1
ATOM 3307 C C . HIS A 1 582 ? 115.074 156.465 143.630 1.00 54.71 582 HIS A C 1
ATOM 3308 O O . HIS A 1 582 ? 115.791 157.433 143.891 1.00 54.71 582 HIS A O 1
ATOM 3315 N N . THR A 1 583 ? 115.552 155.302 143.190 1.00 57.28 583 THR A N 1
ATOM 3316 C CA . THR A 1 583 ? 116.984 155.031 143.212 1.00 57.28 583 THR A CA 1
ATOM 3317 C C . THR A 1 583 ? 117.804 156.147 142.594 1.00 57.28 583 THR A C 1
ATOM 3318 O O . THR A 1 583 ? 118.896 156.453 143.080 1.00 57.28 583 THR A O 1
ATOM 3322 N N . ASN A 1 584 ? 117.289 156.790 141.555 1.00 58.00 584 ASN A N 1
ATOM 3323 C CA . ASN A 1 584 ? 118.071 157.807 140.881 1.00 58.00 584 ASN A CA 1
ATOM 3324 C C . ASN A 1 584 ? 118.283 159.044 141.733 1.00 58.00 584 ASN A C 1
ATOM 3325 O O . ASN A 1 584 ? 119.093 159.899 141.367 1.00 58.00 584 ASN A O 1
ATOM 3330 N N . ARG A 1 585 ? 117.590 159.156 142.851 1.00 60.81 585 ARG A N 1
ATOM 3331 C CA . ARG A 1 585 ? 117.688 160.328 143.698 1.00 60.81 585 ARG A CA 1
ATOM 3332 C C . ARG A 1 585 ? 118.632 160.146 144.878 1.00 60.81 585 ARG A C 1
ATOM 3333 O O . ARG A 1 585 ? 118.825 161.090 145.648 1.00 60.81 585 ARG A O 1
ATOM 3341 N N . VAL A 1 586 ? 119.229 158.967 145.036 1.00 56.91 586 VAL A N 1
ATOM 3342 C CA . VAL A 1 586 ? 120.055 158.707 146.211 1.00 56.91 586 VAL A CA 1
ATOM 3343 C C . VAL A 1 586 ? 121.338 159.514 146.163 1.00 56.91 586 VAL A C 1
ATOM 3344 O O . VAL A 1 586 ? 121.670 160.247 147.102 1.00 56.91 586 VAL A O 1
ATOM 3348 N N . ARG A 1 587 ? 122.072 159.396 145.062 1.00 53.69 587 ARG A N 1
ATOM 3349 C CA . ARG A 1 587 ? 123.475 159.781 145.014 1.00 53.69 587 ARG A CA 1
ATOM 3350 C C . ARG A 1 587 ? 123.668 161.274 145.126 1.00 53.69 587 ARG A C 1
ATOM 3351 O O . ARG A 1 587 ? 124.806 161.752 145.087 1.00 53.69 587 ARG A O 1
ATOM 3359 N N . ASP A 1 588 ? 122.579 162.025 145.199 1.00 63.06 588 ASP A N 1
ATOM 3360 C CA . ASP A 1 588 ? 122.685 163.425 145.561 1.00 63.06 588 ASP A CA 1
ATOM 3361 C C . ASP A 1 588 ? 122.733 163.621 147.075 1.00 63.06 588 ASP A C 1
ATOM 3362 O O . ASP A 1 588 ? 123.548 164.405 147.571 1.00 63.06 588 ASP A O 1
ATOM 3367 N N . ILE A 1 589 ? 121.836 162.997 147.821 1.00 50.16 589 ILE A N 1
ATOM 3368 C CA . ILE A 1 589 ? 121.774 163.249 149.261 1.00 50.16 589 ILE A CA 1
ATOM 3369 C C . ILE A 1 589 ? 122.251 162.123 150.157 1.00 50.16 589 ILE A C 1
ATOM 3370 O O . ILE A 1 589 ? 121.836 162.036 151.311 1.00 50.16 589 ILE A O 1
ATOM 3375 N N . ARG A 1 590 ? 123.107 161.251 149.651 1.00 50.02 590 ARG A N 1
ATOM 3376 C CA . ARG A 1 590 ? 123.463 160.101 150.475 1.00 50.02 590 ARG A CA 1
ATOM 3377 C C . ARG A 1 590 ? 124.314 160.479 151.689 1.00 50.02 590 ARG A C 1
ATOM 3378 O O . ARG A 1 590 ? 124.138 159.902 152.766 1.00 50.02 590 ARG A O 1
ATOM 3386 N N . LEU A 1 591 ? 125.225 161.450 151.556 1.00 51.24 591 LEU A N 1
ATOM 3387 C CA . LEU A 1 591 ? 126.164 161.700 152.652 1.00 51.24 591 LEU A CA 1
ATOM 3388 C C . LEU A 1 591 ? 125.452 162.122 153.926 1.00 51.24 591 LEU A C 1
ATOM 3389 O O . LEU A 1 591 ? 125.926 161.820 155.025 1.00 51.24 591 LEU A O 1
ATOM 3394 N N . TYR A 1 592 ? 124.317 162.802 153.815 1.00 50.83 592 TYR A N 1
ATOM 3395 C CA . TYR A 1 592 ? 123.567 163.100 155.024 1.00 50.83 592 TYR A CA 1
ATOM 3396 C C . TYR A 1 592 ? 122.888 161.863 155.563 1.00 50.83 592 TYR A C 1
ATOM 3397 O O . TYR A 1 592 ? 122.503 161.831 156.734 1.00 50.83 592 TYR A O 1
ATOM 3406 N N . LEU A 1 593 ? 122.770 160.841 154.738 1.00 59.61 593 LEU A N 1
ATOM 3407 C CA . LEU A 1 593 ? 121.857 159.746 154.975 1.00 59.61 593 LEU A CA 1
ATOM 3408 C C . LEU A 1 593 ? 122.586 158.628 155.699 1.00 59.61 593 LEU A C 1
ATOM 3409 O O . LEU A 1 593 ? 123.741 158.330 155.392 1.00 59.61 593 LEU A O 1
ATOM 3414 N N . GLY A 1 594 ? 121.905 158.006 156.650 1.00 62.47 594 GLY A N 1
ATOM 3415 C CA . GLY A 1 594 ? 122.516 156.947 157.414 1.00 62.47 594 GLY A CA 1
ATOM 3416 C C . GLY A 1 594 ? 122.729 155.714 156.558 1.00 62.47 594 GLY A C 1
ATOM 3417 O O . GLY A 1 594 ? 122.644 155.740 155.331 1.00 62.47 594 GLY A O 1
ATOM 3418 N N . THR A 1 595 ? 123.054 154.615 157.231 1.00 78.13 595 THR A N 1
ATOM 3419 C CA . THR A 1 595 ? 123.285 153.365 156.525 1.00 78.13 595 THR A CA 1
ATOM 3420 C C . THR A 1 595 ? 122.002 152.884 155.860 1.00 78.13 595 THR A C 1
ATOM 3421 O O . THR A 1 595 ? 120.889 153.219 156.270 1.00 78.13 595 THR A O 1
ATOM 3425 N N . SER A 1 596 ? 122.176 152.075 154.826 1.00 76.77 596 SER A N 1
ATOM 3426 C CA . SER A 1 596 ? 121.117 151.888 153.854 1.00 76.77 596 SER A CA 1
ATOM 3427 C C . SER A 1 596 ? 119.901 151.217 154.468 1.00 76.77 596 SER A C 1
ATOM 3428 O O . SER A 1 596 ? 120.002 150.442 155.418 1.00 76.77 596 SER A O 1
ATOM 3431 N N . LEU A 1 597 ? 118.737 151.571 153.944 1.00 68.47 597 LEU A N 1
ATOM 3432 C CA . LEU A 1 597 ? 117.561 150.715 153.959 1.00 68.47 597 LEU A CA 1
ATOM 3433 C C . LEU A 1 597 ? 117.157 150.538 152.509 1.00 68.47 597 LEU A C 1
ATOM 3434 O O . LEU A 1 597 ? 116.651 151.476 151.886 1.00 68.47 597 LEU A O 1
ATOM 3439 N N . GLU A 1 598 ? 117.357 149.344 151.973 1.00 68.53 598 GLU A N 1
ATOM 3440 C CA . GLU A 1 598 ? 117.148 149.138 150.554 1.00 68.53 598 GLU A CA 1
ATOM 3441 C C . GLU A 1 598 ? 116.406 147.834 150.338 1.00 68.53 598 GLU A C 1
ATOM 3442 O O . GLU A 1 598 ? 116.276 147.006 151.241 1.00 68.53 598 GLU A O 1
ATOM 3448 N N . ILE A 1 599 ? 115.928 147.657 149.114 1.00 53.29 599 ILE A N 1
ATOM 3449 C CA . ILE A 1 599 ? 115.048 146.557 148.763 1.00 53.29 599 ILE A CA 1
ATOM 3450 C C . ILE A 1 599 ? 115.765 145.649 147.787 1.00 53.29 599 ILE A C 1
ATOM 3451 O O . ILE A 1 599 ? 116.325 146.118 146.792 1.00 53.29 599 ILE A O 1
ATOM 3456 N N . GLN A 1 600 ? 115.944 144.390 148.160 1.00 67.92 600 GLN A N 1
ATOM 3457 C CA . GLN A 1 600 ? 116.704 143.488 147.306 1.00 67.92 600 GLN A CA 1
ATOM 3458 C C . GLN A 1 600 ? 116.062 143.236 145.959 1.00 67.92 600 GLN A C 1
ATOM 3459 O O . GLN A 1 600 ? 116.714 143.395 144.925 1.00 67.92 600 GLN A O 1
ATOM 3465 N N . GLU A 1 601 ? 114.787 142.898 146.050 1.00 30.00 601 GLU A N 1
ATOM 3466 C CA . GLU A 1 601 ? 113.885 142.595 144.960 1.00 30.00 601 GLU A CA 1
ATOM 3467 C C . GLU A 1 601 ? 112.587 142.083 145.600 1.00 30.00 601 GLU A C 1
ATOM 3468 O O . GLU A 1 601 ? 112.384 142.187 146.812 1.00 30.00 601 GLU A O 1
ATOM 3474 N N . PHE A 1 602 ? 111.681 141.548 144.801 1.00 88.09 602 PHE A N 1
ATOM 3475 C CA . PHE A 1 602 ? 110.452 141.044 145.375 1.00 88.09 602 PHE A CA 1
ATOM 3476 C C . PHE A 1 602 ? 110.503 139.528 145.480 1.00 88.09 602 PHE A C 1
ATOM 3477 O O . PHE A 1 602 ? 110.623 138.830 144.480 1.00 88.09 602 PHE A O 1
ATOM 3485 N N . PRO A 1 603 ? 110.390 139.014 146.705 1.00 89.76 603 PRO A N 1
ATOM 3486 C CA . PRO A 1 603 ? 110.363 137.572 146.936 1.00 89.76 603 PRO A CA 1
ATOM 3487 C C . PRO A 1 603 ? 109.280 136.931 146.090 1.00 89.76 603 PRO A C 1
ATOM 3488 O O . PRO A 1 603 ? 108.138 137.387 146.069 1.00 89.76 603 PRO A O 1
ATOM 3492 N N . PHE A 1 604 ? 109.642 135.848 145.415 1.00 91.80 604 PHE A N 1
ATOM 3493 C CA . PHE A 1 604 ? 108.689 135.176 144.548 1.00 91.80 604 PHE A CA 1
ATOM 3494 C C . PHE A 1 604 ? 107.474 134.668 145.301 1.00 91.80 604 PHE A C 1
ATOM 3495 O O . PHE A 1 604 ? 106.419 134.481 144.694 1.00 91.80 604 PHE A O 1
ATOM 3503 N N . TYR A 1 605 ? 107.588 134.445 146.606 1.00 91.32 605 TYR A N 1
ATOM 3504 C CA . TYR A 1 605 ? 106.454 133.889 147.324 1.00 91.32 605 TYR A CA 1
ATOM 3505 C C . TYR A 1 605 ? 105.361 134.917 147.572 1.00 91.32 605 TYR A C 1
ATOM 3506 O O . TYR A 1 605 ? 104.175 134.592 147.446 1.00 91.32 605 TYR A O 1
ATOM 3515 N N . ASN A 1 606 ? 105.720 136.155 147.917 1.00 102.80 606 ASN A N 1
ATOM 3516 C CA . ASN A 1 606 ? 104.683 137.150 148.171 1.00 102.80 606 ASN A CA 1
ATOM 3517 C C . ASN A 1 606 ? 103.772 137.304 146.969 1.00 102.80 606 ASN A C 1
ATOM 3518 O O . ASN A 1 606 ? 102.563 137.505 147.118 1.00 102.80 606 ASN A O 1
ATOM 3523 N N . THR A 1 607 ? 104.335 137.211 145.770 1.00 104.44 607 THR A N 1
ATOM 3524 C CA . THR A 1 607 ? 103.524 137.070 144.575 1.00 104.44 607 THR A CA 1
ATOM 3525 C C . THR A 1 607 ? 102.521 135.955 144.792 1.00 104.44 607 THR A C 1
ATOM 3526 O O . THR A 1 607 ? 101.310 136.188 144.835 1.00 104.44 607 THR A O 1
ATOM 3530 N N . VAL A 1 608 ? 103.033 134.735 144.940 1.00 107.23 608 VAL A N 1
ATOM 3531 C CA . VAL A 1 608 ? 102.153 133.598 145.151 1.00 107.23 608 VAL A CA 1
ATOM 3532 C C . VAL A 1 608 ? 101.249 133.848 146.341 1.00 107.23 608 VAL A C 1
ATOM 3533 O O . VAL A 1 608 ? 100.085 133.435 146.344 1.00 107.23 608 VAL A O 1
ATOM 3537 N N . SER A 1 609 ? 101.747 134.549 147.355 1.00 107.53 609 SER A N 1
ATOM 3538 C CA . SER A 1 609 ? 100.854 135.023 148.400 1.00 107.53 609 SER A CA 1
ATOM 3539 C C . SER A 1 609 ? 99.767 135.909 147.816 1.00 107.53 609 SER A C 1
ATOM 3540 O O . SER A 1 609 ? 98.575 135.688 148.049 1.00 107.53 609 SER A O 1
ATOM 3543 N N . VAL A 1 610 ? 100.164 136.930 147.056 1.00 110.80 610 VAL A N 1
ATOM 3544 C CA . VAL A 1 610 ? 99.175 137.808 146.440 1.00 110.80 610 VAL A CA 1
ATOM 3545 C C . VAL A 1 610 ? 98.237 137.002 145.566 1.00 110.80 610 VAL A C 1
ATOM 3546 O O . VAL A 1 610 ? 97.011 137.089 145.688 1.00 110.80 610 VAL A O 1
ATOM 3550 N N . LEU A 1 611 ? 98.806 136.193 144.680 1.00 110.19 611 LEU A N 1
ATOM 3551 C CA . LEU A 1 611 ? 97.980 135.483 143.720 1.00 110.19 611 LEU A CA 1
ATOM 3552 C C . LEU A 1 611 ? 96.976 134.583 144.410 1.00 110.19 611 LEU A C 1
ATOM 3553 O O . LEU A 1 611 ? 95.906 134.316 143.858 1.00 110.19 611 LEU A O 1
ATOM 3558 N N . ARG A 1 612 ? 97.286 134.123 145.620 1.00 122.52 612 ARG A N 1
ATOM 3559 C CA . ARG A 1 612 ? 96.266 133.459 146.417 1.00 122.52 612 ARG A CA 1
ATOM 3560 C C . ARG A 1 612 ? 95.071 134.367 146.637 1.00 122.52 612 ARG A C 1
ATOM 3561 O O . ARG A 1 612 ? 93.964 134.077 146.176 1.00 122.52 612 ARG A O 1
ATOM 3569 N N . LYS A 1 613 ? 95.277 135.464 147.358 1.00 128.83 613 LYS A N 1
ATOM 3570 C CA . LYS A 1 613 ? 94.181 136.332 147.758 1.00 128.83 613 LYS A CA 1
ATOM 3571 C C . LYS A 1 613 ? 93.269 136.672 146.592 1.00 128.83 613 LYS A C 1
ATOM 3572 O O . LYS A 1 613 ? 92.132 136.196 146.529 1.00 128.83 613 LYS A O 1
ATOM 3578 N N . PHE A 1 614 ? 93.776 137.448 145.638 1.00 129.59 614 PHE A N 1
ATOM 3579 C CA . PHE A 1 614 ? 92.904 138.026 144.628 1.00 129.59 614 PHE A CA 1
ATOM 3580 C C . PHE A 1 614 ? 92.240 136.985 143.751 1.00 129.59 614 PHE A C 1
ATOM 3581 O O . PHE A 1 614 ? 91.395 137.347 142.928 1.00 129.59 614 PHE A O 1
ATOM 3589 N N . PHE A 1 615 ? 92.581 135.715 143.905 1.00 122.02 615 PHE A N 1
ATOM 3590 C CA . PHE A 1 615 ? 91.918 134.668 143.155 1.00 122.02 615 PHE A CA 1
ATOM 3591 C C . PHE A 1 615 ? 91.201 133.706 144.078 1.00 122.02 615 PHE A C 1
ATOM 3592 O O . PHE A 1 615 ? 91.429 133.664 145.289 1.00 122.02 615 PHE A O 1
ATOM 3600 N N . SER A 1 616 ? 90.310 132.947 143.463 1.00 125.12 616 SER A N 1
ATOM 3601 C CA . SER A 1 616 ? 89.680 131.792 144.063 1.00 125.12 616 SER A CA 1
ATOM 3602 C C . SER A 1 616 ? 90.564 130.563 143.955 1.00 125.12 616 SER A C 1
ATOM 3603 O O . SER A 1 616 ? 90.100 129.457 144.245 1.00 125.12 616 SER A O 1
ATOM 3606 N N . HIS A 1 617 ? 91.810 130.750 143.503 1.00 122.58 617 HIS A N 1
ATOM 3607 C CA . HIS A 1 617 ? 92.841 129.709 143.507 1.00 122.58 617 HIS A CA 1
ATOM 3608 C C . HIS A 1 617 ? 92.491 128.609 142.509 1.00 122.58 617 HIS A C 1
ATOM 3609 O O . HIS A 1 617 ? 92.623 127.416 142.782 1.00 122.58 617 HIS A O 1
ATOM 3616 N N . ASP A 1 618 ? 92.116 129.032 141.316 1.00 118.17 618 ASP A N 1
ATOM 3617 C CA . ASP A 1 618 ? 91.267 128.281 140.408 1.00 118.17 618 ASP A CA 1
ATOM 3618 C C . ASP A 1 618 ? 92.022 127.274 139.598 1.00 118.17 618 ASP A C 1
ATOM 3619 O O . ASP A 1 618 ? 91.514 126.847 138.557 1.00 118.17 618 ASP A O 1
ATOM 3624 N N . ILE A 1 619 ? 93.236 126.941 140.028 1.00 101.74 619 ILE A N 1
ATOM 3625 C CA . ILE A 1 619 ? 94.157 126.108 139.272 1.00 101.74 619 ILE A CA 1
ATOM 3626 C C . ILE A 1 619 ? 94.601 126.962 138.098 1.00 101.74 619 ILE A C 1
ATOM 3627 O O . ILE A 1 619 ? 94.987 126.459 137.040 1.00 101.74 619 ILE A O 1
ATOM 3632 N N . ILE A 1 620 ? 94.515 128.277 138.272 1.00 103.59 620 ILE A N 1
ATOM 3633 C CA . ILE A 1 620 ? 95.321 129.170 137.454 1.00 103.59 620 ILE A CA 1
ATOM 3634 C C . ILE A 1 620 ? 96.728 129.264 138.017 1.00 103.59 620 ILE A C 1
ATOM 3635 O O . ILE A 1 620 ? 97.716 129.071 137.300 1.00 103.59 620 ILE A O 1
ATOM 3640 N N . CYS A 1 621 ? 96.840 129.515 139.320 1.00 102.49 621 CYS A N 1
ATOM 3641 C CA . CYS A 1 621 ? 98.157 129.520 139.939 1.00 102.49 621 CYS A CA 1
ATOM 3642 C C . CYS A 1 621 ? 98.789 128.151 139.852 1.00 102.49 621 CYS A C 1
ATOM 3643 O O . CYS A 1 621 ? 99.998 128.030 139.636 1.00 102.49 621 CYS A O 1
ATOM 3646 N N . VAL A 1 622 ? 97.987 127.106 140.022 1.00 103.19 622 VAL A N 1
ATOM 3647 C CA . VAL A 1 622 ? 98.502 125.758 139.838 1.00 103.19 622 VAL A CA 1
ATOM 3648 C C . VAL A 1 622 ? 99.175 125.652 138.484 1.00 103.19 622 VAL A C 1
ATOM 3649 O O . VAL A 1 622 ? 100.295 125.149 138.358 1.00 103.19 622 VAL A O 1
ATOM 3653 N N . GLU A 1 623 ? 98.516 126.165 137.456 1.00 96.15 623 GLU A N 1
ATOM 3654 C CA . GLU A 1 623 ? 99.117 126.124 136.138 1.00 96.15 623 GLU A CA 1
ATOM 3655 C C . GLU A 1 623 ? 100.302 127.064 136.014 1.00 96.15 623 GLU A C 1
ATOM 3656 O O . GLU A 1 623 ? 101.065 126.939 135.055 1.00 96.15 623 GLU A O 1
ATOM 3662 N N . LYS A 1 624 ? 100.497 127.975 136.964 1.00 85.33 624 LYS A N 1
ATOM 3663 C CA . LYS A 1 624 ? 101.633 128.877 136.867 1.00 85.33 624 LYS A CA 1
ATOM 3664 C C . LYS A 1 624 ? 102.944 128.190 137.191 1.00 85.33 624 LYS A C 1
ATOM 3665 O O . LYS A 1 624 ? 103.815 128.069 136.327 1.00 85.33 624 LYS A O 1
ATOM 3671 N N . LEU A 1 625 ? 103.098 127.765 138.444 1.00 86.32 625 LEU A N 1
ATOM 3672 C CA . LEU A 1 625 ? 104.394 127.305 138.921 1.00 86.32 625 LEU A CA 1
ATOM 3673 C C . LEU A 1 625 ? 104.991 126.278 137.985 1.00 86.32 625 LEU A C 1
ATOM 3674 O O . LEU A 1 625 ? 106.208 126.245 137.772 1.00 86.32 625 LEU A O 1
ATOM 3679 N N . ILE A 1 626 ? 104.138 125.443 137.401 1.00 91.00 626 ILE A N 1
ATOM 3680 C CA . ILE A 1 626 ? 104.607 124.400 136.503 1.00 91.00 626 ILE A CA 1
ATOM 3681 C C . ILE A 1 626 ? 105.443 125.000 135.387 1.00 91.00 626 ILE A C 1
ATOM 3682 O O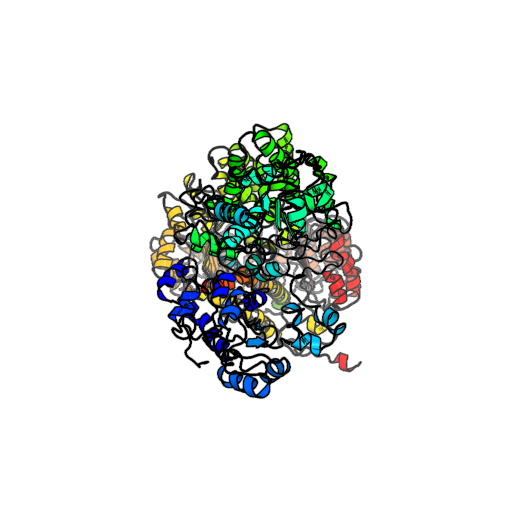 . ILE A 1 626 ? 106.509 124.480 135.039 1.00 91.00 626 ILE A O 1
ATOM 3687 N N . ILE A 1 627 ? 104.987 126.116 134.820 1.00 98.15 627 ILE A N 1
ATOM 3688 C CA . ILE A 1 627 ? 105.881 126.924 133.998 1.00 98.15 627 ILE A CA 1
ATOM 3689 C C . ILE A 1 627 ? 107.124 127.277 134.793 1.00 98.15 627 ILE A C 1
ATOM 3690 O O . ILE A 1 627 ? 108.242 126.889 134.439 1.00 98.15 627 ILE A O 1
ATOM 3695 N N . TYR A 1 628 ? 106.947 127.994 135.899 1.00 92.39 628 TYR A N 1
ATOM 3696 C CA . TYR A 1 628 ? 108.131 128.447 136.608 1.00 92.39 628 TYR A CA 1
ATOM 3697 C C . TYR A 1 628 ? 108.944 127.303 137.187 1.00 92.39 628 TYR A C 1
ATOM 3698 O O . TYR A 1 628 ? 110.022 127.553 137.726 1.00 92.39 628 TYR A O 1
ATOM 3707 N N . PHE A 1 629 ? 108.466 126.065 137.114 1.00 99.88 629 PHE A N 1
ATOM 3708 C CA . PHE A 1 629 ? 109.432 124.983 137.182 1.00 99.88 629 PHE A CA 1
ATOM 3709 C C . PHE A 1 629 ? 110.148 124.783 135.862 1.00 99.88 629 PHE A C 1
ATOM 3710 O O . PHE A 1 629 ? 111.375 124.653 135.839 1.00 99.88 629 PHE A O 1
ATOM 3718 N N . ILE A 1 630 ? 109.408 124.733 134.755 1.00 112.40 630 ILE A N 1
ATOM 3719 C CA . ILE A 1 630 ? 110.056 124.535 133.463 1.00 112.40 630 ILE A CA 1
ATOM 3720 C C . ILE A 1 630 ? 111.124 125.596 133.257 1.00 112.40 630 ILE A C 1
ATOM 3721 O O . ILE A 1 630 ? 112.324 125.305 133.213 1.00 112.40 630 ILE A O 1
ATOM 3726 N N . ASP A 1 631 ? 110.700 126.841 133.158 1.00 112.39 631 ASP A N 1
ATOM 3727 C CA . ASP A 1 631 ? 111.627 127.948 133.102 1.00 112.39 631 ASP A CA 1
ATOM 3728 C C . ASP A 1 631 ? 112.228 128.156 134.483 1.00 112.39 631 ASP A C 1
ATOM 3729 O O . ASP A 1 631 ? 111.577 127.922 135.501 1.00 112.39 631 ASP A O 1
ATOM 3734 N N . ASN A 1 632 ? 113.486 128.577 134.521 1.00 113.58 632 ASN A N 1
ATOM 3735 C CA . ASN A 1 632 ? 114.092 128.834 135.817 1.00 113.58 632 ASN A CA 1
ATOM 3736 C C . ASN A 1 632 ? 114.569 130.269 135.902 1.00 113.58 632 ASN A C 1
ATOM 3737 O O . ASN A 1 632 ? 113.900 131.122 136.495 1.00 113.58 632 ASN A O 1
ATOM 3742 N N . LYS A 1 633 ? 115.713 130.552 135.283 1.00 116.04 633 LYS A N 1
ATOM 3743 C CA . LYS A 1 633 ? 116.102 131.941 135.103 1.00 116.04 633 LYS A CA 1
ATOM 3744 C C . LYS A 1 633 ? 115.054 132.658 134.286 1.00 116.04 633 LYS A C 1
ATOM 3745 O O . LYS A 1 633 ? 114.693 133.802 134.577 1.00 116.04 633 LYS A O 1
ATOM 3751 N N . ASP A 1 634 ? 114.518 131.969 133.283 1.00 112.96 634 ASP A N 1
ATOM 3752 C CA . ASP A 1 634 ? 113.443 132.512 132.480 1.00 112.96 634 ASP A CA 1
ATOM 3753 C C . ASP A 1 634 ? 112.194 132.745 133.301 1.00 112.96 634 ASP A C 1
ATOM 3754 O O . ASP A 1 634 ? 111.208 133.263 132.770 1.00 112.96 634 ASP A O 1
ATOM 3759 N N . LEU A 1 635 ? 112.205 132.345 134.566 1.00 97.71 635 LEU A N 1
ATOM 3760 C CA . LEU A 1 635 ? 111.044 132.473 135.425 1.00 97.71 635 LEU A CA 1
ATOM 3761 C C . LEU A 1 635 ? 111.386 133.242 136.683 1.00 97.71 635 LEU A C 1
ATOM 3762 O O . LEU A 1 635 ? 110.917 134.362 136.888 1.00 97.71 635 LEU A O 1
ATOM 3767 N N . GLN A 1 636 ? 112.219 132.640 137.526 1.00 90.94 636 GLN A N 1
ATOM 3768 C CA . GLN A 1 636 ? 112.367 133.118 138.888 1.00 90.94 636 GLN A CA 1
ATOM 3769 C C . GLN A 1 636 ? 112.759 134.581 138.947 1.00 90.94 636 GLN A C 1
ATOM 3770 O O . GLN A 1 636 ? 112.498 135.238 139.957 1.00 90.94 636 GLN A O 1
ATOM 3776 N N . GLY A 1 637 ? 113.357 135.109 137.889 1.00 86.21 637 GLY A N 1
ATOM 3777 C CA . GLY A 1 637 ? 113.683 136.514 137.843 1.00 86.21 637 GLY A CA 1
ATOM 3778 C C . GLY A 1 637 ? 112.642 137.398 137.206 1.00 86.21 637 GLY A C 1
ATOM 3779 O O . GLY A 1 637 ? 112.840 138.614 137.139 1.00 86.21 637 GLY A O 1
ATOM 3780 N N . VAL A 1 638 ? 111.531 136.827 136.740 1.00 80.43 638 VAL A N 1
ATOM 3781 C CA . VAL A 1 638 ? 110.530 137.614 136.028 1.00 80.43 638 VAL A CA 1
ATOM 3782 C C . VAL A 1 638 ? 109.996 138.732 136.909 1.00 80.43 638 VAL A C 1
ATOM 3783 O O . VAL A 1 638 ? 109.887 139.886 136.483 1.00 80.43 638 VAL A O 1
ATOM 3787 N N . TYR A 1 639 ? 109.662 138.411 138.145 1.00 73.71 639 TYR A N 1
ATOM 3788 C CA . TYR A 1 639 ? 109.020 139.367 139.028 1.00 73.71 639 TYR A CA 1
ATOM 3789 C C . TYR A 1 639 ? 110.067 140.166 139.776 1.00 73.71 639 TYR A C 1
ATOM 3790 O O . TYR A 1 639 ? 111.003 139.601 140.344 1.00 73.71 639 TYR A O 1
ATOM 3799 N N . LYS A 1 640 ? 109.929 141.482 139.733 1.00 85.62 640 LYS A N 1
ATOM 3800 C CA . LYS A 1 640 ? 110.808 142.364 140.479 1.00 85.62 640 LYS A CA 1
ATOM 3801 C C . LYS A 1 640 ? 109.961 143.359 141.244 1.00 85.62 640 LYS A C 1
ATOM 3802 O O . LYS A 1 640 ? 110.023 143.431 142.470 1.00 85.62 640 LYS A O 1
ATOM 3808 N N . THR A 1 641 ? 109.200 144.160 140.535 1.00 96.18 641 THR A N 1
ATOM 3809 C CA . THR A 1 641 ? 108.206 144.967 141.200 1.00 96.18 641 THR A CA 1
ATOM 3810 C C . THR A 1 641 ? 106.930 144.167 141.359 1.00 96.18 641 THR A C 1
ATOM 3811 O O . THR A 1 641 ? 106.431 143.566 140.409 1.00 96.18 641 THR A O 1
ATOM 3815 N N . PRO A 1 642 ? 106.361 144.159 142.561 1.00 107.45 642 PRO A N 1
ATOM 3816 C CA . PRO A 1 642 ? 104.984 143.683 142.698 1.00 107.45 642 PRO A CA 1
ATOM 3817 C C . PRO A 1 642 ? 104.057 144.404 141.762 1.00 107.45 642 PRO A C 1
ATOM 3818 O O . PRO A 1 642 ? 102.988 143.885 141.433 1.00 107.45 642 PRO A O 1
ATOM 3822 N N . LEU A 1 643 ? 104.446 145.596 141.324 1.00 103.99 643 LEU A N 1
ATOM 3823 C CA . LEU A 1 643 ? 103.731 146.263 140.255 1.00 103.99 643 LEU A CA 1
ATOM 3824 C C . LEU A 1 643 ? 103.545 145.342 139.065 1.00 103.99 643 LEU A C 1
ATOM 3825 O O . LEU A 1 643 ? 102.490 145.365 138.426 1.00 103.99 643 LEU A O 1
ATOM 3830 N N . PHE A 1 644 ? 104.542 144.512 138.759 1.00 98.44 644 PHE A N 1
ATOM 3831 C CA . PHE A 1 644 ? 104.334 143.501 137.733 1.00 98.44 644 PHE A CA 1
ATOM 3832 C C . PHE A 1 644 ? 103.181 142.593 138.108 1.00 98.44 644 PHE A C 1
ATOM 3833 O O . PHE A 1 644 ? 102.312 142.299 137.282 1.00 98.44 644 PHE A O 1
ATOM 3841 N N . VAL A 1 645 ? 103.151 142.139 139.355 1.00 115.45 645 VAL A N 1
ATOM 3842 C CA . VAL A 1 645 ? 101.962 141.450 139.828 1.00 115.45 645 VAL A CA 1
ATOM 3843 C C . VAL A 1 645 ? 100.760 142.366 139.708 1.00 115.45 645 VAL A C 1
ATOM 3844 O O . VAL A 1 645 ? 99.705 141.977 139.195 1.00 115.45 645 VAL A O 1
ATOM 3848 N N . ALA A 1 646 ? 100.912 143.611 140.164 1.00 132.31 646 ALA A N 1
ATOM 3849 C CA . ALA A 1 646 ? 99.824 144.572 140.052 1.00 132.31 646 ALA A CA 1
ATOM 3850 C C . ALA A 1 646 ? 99.369 144.707 138.610 1.00 132.31 646 ALA A C 1
ATOM 3851 O O . ALA A 1 646 ? 98.175 144.871 138.338 1.00 132.31 646 ALA A O 1
ATOM 3853 N N . ALA A 1 647 ? 100.307 144.631 137.668 1.00 135.75 647 ALA A N 1
ATOM 3854 C CA . ALA A 1 647 ? 99.917 144.582 136.267 1.00 135.75 647 ALA A CA 1
ATOM 3855 C C . ALA A 1 647 ? 99.059 143.359 136.005 1.00 135.75 647 ALA A C 1
ATOM 3856 O O . ALA A 1 647 ? 97.988 143.454 135.398 1.00 135.75 647 ALA A O 1
ATOM 3858 N N . VAL A 1 648 ? 99.498 142.199 136.481 1.00 143.09 648 VAL A N 1
ATOM 3859 C CA . VAL A 1 648 ? 98.635 141.032 136.409 1.00 143.09 648 VAL A CA 1
ATOM 3860 C C . VAL A 1 648 ? 97.372 141.277 137.210 1.00 143.09 648 VAL A C 1
ATOM 3861 O O . VAL A 1 648 ? 96.266 140.961 136.760 1.00 143.09 648 VAL A O 1
ATOM 3865 N N . CYS A 1 649 ? 97.509 141.950 138.358 1.00 147.04 649 CYS A N 1
ATOM 3866 C CA . CYS A 1 649 ? 96.404 142.111 139.300 1.00 147.04 649 CYS A CA 1
ATOM 3867 C C . CYS A 1 649 ? 95.156 142.676 138.651 1.00 147.04 649 CYS A C 1
ATOM 3868 O O . CYS A 1 649 ? 94.070 142.576 139.232 1.00 147.04 649 CYS A O 1
ATOM 3871 N N . THR A 1 650 ? 95.282 143.277 137.468 1.00 152.44 650 THR A N 1
ATOM 3872 C CA . THR A 1 650 ? 94.099 143.526 136.660 1.00 152.44 650 THR A CA 1
ATOM 3873 C C . THR A 1 650 ? 93.234 142.280 136.611 1.00 152.44 650 THR A C 1
ATOM 3874 O O . THR A 1 650 ? 92.025 142.337 136.858 1.00 152.44 650 THR A O 1
ATOM 3878 N N . ASP A 1 651 ? 93.839 141.140 136.286 1.00 169.41 651 ASP A N 1
ATOM 3879 C CA . ASP A 1 651 ? 93.275 139.829 136.587 1.00 169.41 651 ASP A CA 1
ATOM 3880 C C . ASP A 1 651 ? 91.882 139.635 136.008 1.00 169.41 651 ASP A C 1
ATOM 3881 O O . ASP A 1 651 ? 91.128 138.780 136.476 1.00 169.41 651 ASP A O 1
ATOM 3886 N N . TRP A 1 652 ? 91.489 140.457 135.046 1.00 187.25 652 TRP A N 1
ATOM 3887 C CA . TRP A 1 652 ? 90.404 140.136 134.137 1.00 187.25 652 TRP A CA 1
ATOM 3888 C C . TRP A 1 652 ? 90.920 139.742 132.768 1.00 187.25 652 TRP A C 1
ATOM 3889 O O . TRP A 1 652 ? 90.116 139.368 131.911 1.00 187.25 652 TRP A O 1
ATOM 3900 N N . ILE A 1 653 ? 92.243 139.788 132.564 1.00 192.45 653 ILE A N 1
ATOM 3901 C CA . ILE A 1 653 ? 92.826 140.130 131.262 1.00 192.45 653 ILE A CA 1
ATOM 3902 C C . ILE A 1 653 ? 92.130 139.380 130.136 1.00 192.45 653 ILE A C 1
ATOM 3903 O O . ILE A 1 653 ? 91.724 139.970 129.128 1.00 192.45 653 ILE A O 1
ATOM 3908 N N . GLN A 1 654 ? 91.963 138.073 130.296 1.00 201.56 654 GLN A N 1
ATOM 3909 C CA . GLN A 1 654 ? 91.059 137.367 129.406 1.00 201.56 654 GLN A CA 1
ATOM 3910 C C . GLN A 1 654 ? 89.761 137.154 130.157 1.00 201.56 654 GLN A C 1
ATOM 3911 O O . GLN A 1 654 ? 88.801 137.909 129.974 1.00 201.56 654 GLN A O 1
ATOM 3917 N N . ASN A 1 655 ? 89.726 136.145 131.020 1.00 198.03 655 ASN A N 1
ATOM 3918 C CA . ASN A 1 655 ? 88.808 136.136 132.147 1.00 198.03 655 ASN A CA 1
ATOM 3919 C C . ASN A 1 655 ? 89.499 136.481 133.461 1.00 198.03 655 ASN A C 1
ATOM 3920 O O . ASN A 1 655 ? 88.819 136.669 134.475 1.00 198.03 655 ASN A O 1
ATOM 3925 N N . ALA A 1 656 ? 90.821 136.594 133.451 1.00 177.69 656 ALA A N 1
ATOM 3926 C CA . ALA A 1 656 ? 91.634 136.458 134.651 1.00 177.69 656 ALA A CA 1
ATOM 3927 C C . ALA A 1 656 ? 93.023 136.999 134.333 1.00 177.69 656 ALA A C 1
ATOM 3928 O O . ALA A 1 656 ? 93.195 137.736 133.356 1.00 177.69 656 ALA A O 1
ATOM 3930 N N . SER A 1 657 ? 93.994 136.689 135.191 1.00 156.28 657 SER A N 1
ATOM 3931 C CA . SER A 1 657 ? 95.384 136.794 134.777 1.00 156.28 657 SER A CA 1
ATOM 3932 C C . SER A 1 657 ? 95.460 136.194 133.385 1.00 156.28 657 SER A C 1
ATOM 3933 O O . SER A 1 657 ? 95.609 136.919 132.398 1.00 156.28 657 SER A O 1
ATOM 3936 N N . ALA A 1 658 ? 95.291 134.879 133.305 1.00 156.42 658 ALA A N 1
ATOM 3937 C CA . ALA A 1 658 ? 94.986 134.164 132.076 1.00 156.42 658 ALA A CA 1
ATOM 3938 C C . ALA A 1 658 ? 94.878 132.691 132.423 1.00 156.42 658 ALA A C 1
ATOM 3939 O O . ALA A 1 658 ? 95.395 132.235 133.446 1.00 156.42 658 ALA A O 1
ATOM 3941 N N . GLN A 1 659 ? 94.197 131.958 131.559 1.00 152.19 659 GLN A N 1
ATOM 3942 C CA . GLN A 1 659 ? 94.229 130.508 131.560 1.00 152.19 659 GLN A CA 1
ATOM 3943 C C . GLN A 1 659 ? 95.256 129.971 130.580 1.00 152.19 659 GLN A C 1
ATOM 3944 O O . GLN A 1 659 ? 95.319 128.758 130.361 1.00 152.19 659 GLN A O 1
ATOM 3950 N N . ASP A 1 660 ? 96.059 130.851 129.991 1.00 152.65 660 ASP A N 1
ATOM 3951 C CA . ASP A 1 660 ? 96.859 130.549 128.817 1.00 152.65 660 ASP A CA 1
ATOM 3952 C C . ASP A 1 660 ? 98.308 130.255 129.177 1.00 152.65 660 ASP A C 1
ATOM 3953 O O . ASP A 1 660 ? 98.861 130.802 130.134 1.00 152.65 660 ASP A O 1
ATOM 3958 N N . LYS A 1 661 ? 98.914 129.388 128.374 1.00 127.82 661 LYS A N 1
ATOM 3959 C CA . LYS A 1 661 ? 100.273 128.937 128.598 1.00 127.82 661 LYS A CA 1
ATOM 3960 C C . LYS A 1 661 ? 101.256 130.065 128.305 1.00 127.82 661 LYS A C 1
ATOM 3961 O O . LYS A 1 661 ? 100.877 131.179 127.935 1.00 127.82 661 LYS A O 1
ATOM 3967 N N . PHE A 1 662 ? 102.541 129.753 128.464 1.00 114.22 662 PHE A N 1
ATOM 3968 C CA . PHE A 1 662 ? 103.592 130.756 128.396 1.00 114.22 662 PHE A CA 1
ATOM 3969 C C . PHE A 1 662 ? 103.211 132.015 129.150 1.00 114.22 662 PHE A C 1
ATOM 3970 O O . PHE A 1 662 ? 102.975 133.047 128.517 1.00 114.22 662 PHE A O 1
ATOM 3978 N N . GLN A 1 663 ? 103.150 131.990 130.476 1.00 105.81 663 GLN A N 1
ATOM 3979 C CA . GLN A 1 663 ? 102.933 133.275 131.120 1.00 105.81 663 GLN A CA 1
ATOM 3980 C C . GLN A 1 663 ? 104.314 133.850 131.339 1.00 105.81 663 GLN A C 1
ATOM 3981 O O . GLN A 1 663 ? 104.969 133.609 132.348 1.00 105.81 663 GLN A O 1
ATOM 3987 N N . ASP A 1 664 ? 104.722 134.653 130.370 1.00 111.23 664 ASP A N 1
ATOM 3988 C CA . ASP A 1 664 ? 105.876 135.529 130.396 1.00 111.23 664 ASP A CA 1
ATOM 3989 C C . ASP A 1 664 ? 105.406 136.806 129.738 1.00 111.23 664 ASP A C 1
ATOM 3990 O O . ASP A 1 664 ? 105.292 137.871 130.355 1.00 111.23 664 ASP A O 1
ATOM 3995 N N . VAL A 1 665 ? 105.137 136.651 128.442 1.00 122.35 665 VAL A N 1
ATOM 3996 C CA . VAL A 1 665 ? 104.474 137.673 127.647 1.00 122.35 665 VAL A CA 1
ATOM 3997 C C . VAL A 1 665 ? 103.271 138.209 128.395 1.00 122.35 665 VAL A C 1
ATOM 3998 O O . VAL A 1 665 ? 103.210 139.391 128.750 1.00 122.35 665 VAL A O 1
ATOM 4002 N N . THR A 1 666 ? 102.304 137.327 128.654 1.00 117.56 666 THR A N 1
ATOM 4003 C CA . THR A 1 666 ? 101.048 137.733 129.266 1.00 117.56 666 THR A CA 1
ATOM 4004 C C . THR A 1 666 ? 101.293 138.652 130.442 1.00 117.56 666 THR A C 1
ATOM 4005 O O . THR A 1 666 ? 100.568 139.632 130.639 1.00 117.56 666 THR A O 1
ATOM 4009 N N . LEU A 1 667 ? 102.316 138.361 131.228 1.00 107.87 667 LEU A N 1
ATOM 4010 C CA . LEU A 1 667 ? 102.775 139.343 132.188 1.00 107.87 667 LEU A CA 1
ATOM 4011 C C . LEU A 1 667 ? 103.194 140.611 131.464 1.00 107.87 667 LEU A C 1
ATOM 4012 O O . LEU A 1 667 ? 102.510 141.637 131.536 1.00 107.87 667 LEU A O 1
ATOM 4017 N N . PHE A 1 668 ? 104.314 140.534 130.752 1.00 105.19 668 PHE A N 1
ATOM 4018 C CA . PHE A 1 668 ? 104.840 141.702 130.061 1.00 105.19 668 PHE A CA 1
ATOM 4019 C C . PHE A 1 668 ? 103.774 142.359 129.202 1.00 105.19 668 PHE A C 1
ATOM 4020 O O . PHE A 1 668 ? 103.486 143.552 129.353 1.00 105.19 668 PHE A O 1
ATOM 4028 N N . GLN A 1 669 ? 103.152 141.575 128.321 1.00 97.98 669 GLN A N 1
ATOM 4029 C CA . GLN A 1 669 ? 102.142 142.104 127.415 1.00 97.98 669 GLN A CA 1
ATOM 4030 C C . GLN A 1 669 ? 101.147 142.976 128.154 1.00 97.98 669 GLN A C 1
ATOM 4031 O O . GLN A 1 669 ? 100.792 144.063 127.688 1.00 97.98 669 GLN A O 1
ATOM 4037 N N . SER A 1 670 ? 100.711 142.531 129.325 1.00 94.08 670 SER A N 1
ATOM 4038 C CA . SER A 1 670 ? 99.851 143.372 130.143 1.00 94.08 670 SER A CA 1
ATOM 4039 C C . SER A 1 670 ? 100.614 144.576 130.662 1.00 94.08 670 SER A C 1
ATOM 4040 O O . SER A 1 670 ? 100.131 145.712 130.594 1.00 94.08 670 SER A O 1
ATOM 4043 N N . TYR A 1 671 ? 101.815 144.341 131.183 1.00 76.90 671 TYR A N 1
ATOM 4044 C CA . TYR A 1 671 ? 102.496 145.375 131.944 1.00 76.90 671 TYR A CA 1
ATOM 4045 C C . TYR A 1 671 ? 102.666 146.644 131.134 1.00 76.90 671 TYR A C 1
ATOM 4046 O O . TYR A 1 671 ? 102.478 147.749 131.651 1.00 76.90 671 TYR A O 1
ATOM 4055 N N . MET A 1 672 ? 103.040 146.508 129.871 1.00 79.32 672 MET A N 1
ATOM 4056 C CA . MET A 1 672 ? 103.114 147.674 129.012 1.00 79.32 672 MET A CA 1
ATOM 4057 C C . MET A 1 672 ? 101.769 148.360 128.985 1.00 79.32 672 MET A C 1
ATOM 4058 O O . MET A 1 672 ? 101.600 149.452 129.535 1.00 79.32 672 MET A O 1
ATOM 4063 N N . GLN A 1 673 ? 100.799 147.696 128.367 1.00 81.37 673 GLN A N 1
ATOM 4064 C CA . GLN A 1 673 ? 99.499 148.310 128.180 1.00 81.37 673 GLN A CA 1
ATOM 4065 C C . GLN A 1 673 ? 98.872 148.700 129.501 1.00 81.37 673 GLN A C 1
ATOM 4066 O O . GLN A 1 673 ? 97.945 149.513 129.514 1.00 81.37 673 GLN A O 1
ATOM 4072 N N . TYR A 1 674 ? 99.363 148.160 130.612 1.00 76.55 674 TYR A N 1
ATOM 4073 C CA . TYR A 1 674 ? 99.082 148.805 131.882 1.00 76.55 674 TYR A CA 1
ATOM 4074 C C . TYR A 1 674 ? 99.557 150.246 131.849 1.00 76.55 674 TYR A C 1
ATOM 4075 O O . TYR A 1 674 ? 98.746 151.175 131.855 1.00 76.55 674 TYR A O 1
ATOM 4084 N N . LEU A 1 675 ? 100.878 150.432 131.805 1.00 75.96 675 LEU A N 1
ATOM 4085 C CA . LEU A 1 675 ? 101.450 151.765 131.941 1.00 75.96 675 LEU A CA 1
ATOM 4086 C C . LEU A 1 675 ? 100.858 152.743 130.952 1.00 75.96 675 LEU A C 1
ATOM 4087 O O . LEU A 1 675 ? 100.814 153.947 131.222 1.00 75.96 675 LEU A O 1
ATOM 4092 N N . SER A 1 676 ? 100.419 152.252 129.800 1.00 71.27 676 SER A N 1
ATOM 4093 C CA . SER A 1 676 ? 99.614 153.073 128.919 1.00 71.27 676 SER A CA 1
ATOM 4094 C C . SER A 1 676 ? 98.489 153.672 129.739 1.00 71.27 676 SER A C 1
ATOM 4095 O O . SER A 1 676 ? 98.513 154.863 130.051 1.00 71.27 676 SER A O 1
ATOM 4098 N N . LEU A 1 677 ? 97.559 152.822 130.167 1.00 77.47 677 LEU A N 1
ATOM 4099 C CA . LEU A 1 677 ? 96.316 153.243 130.803 1.00 77.47 677 LEU A CA 1
ATOM 4100 C C . LEU A 1 677 ? 96.536 154.314 131.857 1.00 77.47 677 LEU A C 1
ATOM 4101 O O . LEU A 1 677 ? 96.069 155.447 131.707 1.00 77.47 677 LEU A O 1
ATOM 4106 N N . LYS A 1 678 ? 97.238 153.953 132.928 1.00 72.41 678 LYS A N 1
ATOM 4107 C CA . LYS A 1 678 ? 97.545 154.913 133.978 1.00 72.41 678 LYS A CA 1
ATOM 4108 C C . LYS A 1 678 ? 98.129 156.189 133.404 1.00 72.41 678 LYS A C 1
ATOM 4109 O O . LYS A 1 678 ? 97.670 157.293 133.708 1.00 72.41 678 LYS A O 1
ATOM 4115 N N . TYR A 1 679 ? 99.141 156.058 132.566 1.00 68.34 679 TYR A N 1
ATOM 4116 C CA . TYR A 1 679 ? 99.836 157.218 132.048 1.00 68.34 679 TYR A CA 1
ATOM 4117 C C . TYR A 1 679 ? 99.314 157.683 130.708 1.00 68.34 679 TYR A C 1
ATOM 4118 O O . TYR A 1 679 ? 99.933 158.551 130.087 1.00 68.34 679 TYR A O 1
ATOM 4127 N N . LYS A 1 680 ? 98.191 157.150 130.240 1.00 71.54 680 LYS A N 1
ATOM 4128 C CA . LYS A 1 680 ? 97.650 157.660 128.990 1.00 71.54 680 LYS A CA 1
ATOM 4129 C C . LYS A 1 680 ? 96.779 158.843 129.366 1.00 71.54 680 LYS A C 1
ATOM 4130 O O . LYS A 1 680 ? 95.610 158.699 129.731 1.00 71.54 680 LYS A O 1
ATOM 4136 N N . ALA A 1 681 ? 97.376 160.016 129.244 1.00 78.01 681 ALA A N 1
ATOM 4137 C CA . ALA A 1 681 ? 96.750 161.321 129.227 1.00 78.01 681 ALA A CA 1
ATOM 4138 C C . ALA A 1 681 ? 97.424 161.976 128.040 1.00 78.01 681 ALA A C 1
ATOM 4139 O O . ALA A 1 681 ? 96.776 162.330 127.053 1.00 78.01 681 ALA A O 1
ATOM 4141 N N . THR A 1 682 ? 98.742 162.126 128.144 1.00 96.61 682 THR A N 1
ATOM 4142 C CA . THR A 1 682 ? 99.624 162.209 126.988 1.00 96.61 682 THR A CA 1
ATOM 4143 C C . THR A 1 682 ? 100.504 160.967 127.004 1.00 96.61 682 THR A C 1
ATOM 4144 O O . THR A 1 682 ? 101.431 160.866 127.814 1.00 96.61 682 THR A O 1
ATOM 4148 N N . ALA A 1 683 ? 100.220 160.030 126.106 1.00 96.93 683 ALA A N 1
ATOM 4149 C CA . ALA A 1 683 ? 101.072 158.870 125.912 1.00 96.93 683 ALA A CA 1
ATOM 4150 C C . ALA A 1 683 ? 102.104 159.088 124.819 1.00 96.93 683 ALA A C 1
ATOM 4151 O O . ALA A 1 683 ? 103.002 158.255 124.654 1.00 96.93 683 ALA A O 1
ATOM 4153 N N . GLU A 1 684 ? 101.984 160.179 124.070 1.00 96.12 684 GLU A N 1
ATOM 4154 C CA . GLU A 1 684 ? 102.994 160.539 123.081 1.00 96.12 684 GLU A CA 1
ATOM 4155 C C . GLU A 1 684 ? 104.401 160.544 123.656 1.00 96.12 684 GLU A C 1
ATOM 4156 O O . GLU A 1 684 ? 105.284 159.907 123.061 1.00 96.12 684 GLU A O 1
ATOM 4162 N N . PRO A 1 685 ? 104.683 161.204 124.783 1.00 93.64 685 PRO A N 1
ATOM 4163 C CA . PRO A 1 685 ? 106.029 161.070 125.354 1.00 93.64 685 PRO A CA 1
ATOM 4164 C C . PRO A 1 685 ? 106.366 159.631 125.678 1.00 93.64 685 PRO A C 1
ATOM 4165 O O . PRO A 1 685 ? 107.455 159.154 125.342 1.00 93.64 685 PRO A O 1
ATOM 4169 N N . LEU A 1 686 ? 105.431 158.919 126.299 1.00 96.60 686 LEU A N 1
ATOM 4170 C CA . LEU A 1 686 ? 105.632 157.534 126.692 1.00 96.60 686 LEU A CA 1
ATOM 4171 C C . LEU A 1 686 ? 106.172 156.700 125.546 1.00 96.60 686 LEU A C 1
ATOM 4172 O O . LEU A 1 686 ? 107.316 156.237 125.592 1.00 96.60 686 LEU A O 1
ATOM 4177 N N . GLN A 1 687 ? 105.351 156.508 124.518 1.00 95.47 687 GLN A N 1
ATOM 4178 C CA . GLN A 1 687 ? 105.787 155.734 123.368 1.00 95.47 687 GLN A CA 1
ATOM 4179 C C . GLN A 1 687 ? 107.116 156.245 122.851 1.00 95.47 687 GLN A C 1
ATOM 4180 O O . GLN A 1 687 ? 108.023 155.458 122.563 1.00 95.47 687 GLN A O 1
ATOM 4186 N N . ALA A 1 688 ? 107.261 157.566 122.765 1.00 101.39 688 ALA A N 1
ATOM 4187 C CA . ALA A 1 688 ? 108.535 158.143 122.360 1.00 101.39 688 ALA A CA 1
ATOM 4188 C C . ALA A 1 688 ? 109.656 157.675 123.272 1.00 101.39 688 ALA A C 1
ATOM 4189 O O . ALA A 1 688 ? 110.694 157.195 122.804 1.00 101.39 688 ALA A O 1
ATOM 4191 N N . THR A 1 689 ? 109.463 157.803 124.584 1.00 101.43 689 THR A N 1
ATOM 4192 C CA . THR A 1 689 ? 110.448 157.279 125.522 1.00 101.43 689 THR A CA 1
ATOM 4193 C C . THR A 1 689 ? 110.674 155.796 125.293 1.00 101.43 689 THR A C 1
ATOM 4194 O O . THR A 1 689 ? 111.809 155.353 125.092 1.00 101.43 689 THR A O 1
ATOM 4198 N N . VAL A 1 690 ? 109.592 155.017 125.321 1.00 98.38 690 VAL A N 1
ATOM 4199 C CA . VAL A 1 690 ? 109.674 153.591 125.025 1.00 98.38 690 VAL A CA 1
ATOM 4200 C C . VAL A 1 690 ? 110.455 153.367 123.745 1.00 98.38 690 VAL A C 1
ATOM 4201 O O . VAL A 1 690 ? 111.365 152.534 123.683 1.00 98.38 690 VAL A O 1
ATOM 4205 N N . SER A 1 691 ? 110.108 154.119 122.705 1.00 107.12 691 SER A N 1
ATOM 4206 C CA . SER A 1 691 ? 110.789 153.976 121.427 1.00 107.12 691 SER A CA 1
ATOM 4207 C C . SER A 1 691 ? 112.265 154.299 121.562 1.00 107.12 691 SER A C 1
ATOM 4208 O O . SER A 1 691 ? 113.129 153.484 121.223 1.00 107.12 691 SER A O 1
ATOM 4211 N N . SER A 1 692 ? 112.573 155.487 122.071 1.00 108.06 692 SER A N 1
ATOM 4212 C CA . SER A 1 692 ? 113.953 155.945 122.054 1.00 108.06 692 SER A CA 1
ATOM 4213 C C . SER A 1 692 ? 114.829 155.138 123.002 1.00 108.06 692 SER A C 1
ATOM 4214 O O . SER A 1 692 ? 116.021 154.964 122.735 1.00 108.06 692 SER A O 1
ATOM 4217 N N . CYS A 1 693 ? 114.269 154.625 124.097 1.00 99.21 693 CYS A N 1
ATOM 4218 C CA . CYS A 1 693 ? 115.091 153.843 125.011 1.00 99.21 693 CYS A CA 1
ATOM 4219 C C . CYS A 1 693 ? 115.351 152.455 124.451 1.00 99.21 693 CYS A C 1
ATOM 4220 O O . CYS A 1 693 ? 116.485 151.973 124.472 1.00 99.21 693 CYS A O 1
ATOM 4223 N N . GLY A 1 694 ? 114.316 151.811 123.925 1.00 99.43 694 GLY A N 1
ATOM 4224 C CA . GLY A 1 694 ? 114.438 150.456 123.431 1.00 99.43 694 GLY A CA 1
ATOM 4225 C C . GLY A 1 694 ? 115.573 150.298 122.447 1.00 99.43 694 GLY A C 1
ATOM 4226 O O . GLY A 1 694 ? 116.081 149.195 122.245 1.00 99.43 694 GLY A O 1
ATOM 4227 N N . GLN A 1 695 ? 115.979 151.400 121.819 1.00 92.64 695 GLN A N 1
ATOM 4228 C CA . GLN A 1 695 ? 117.199 151.367 121.029 1.00 92.64 695 GLN A CA 1
ATOM 4229 C C . GLN A 1 695 ? 118.362 150.843 121.852 1.00 92.64 695 GLN A C 1
ATOM 4230 O O . GLN A 1 695 ? 119.298 150.251 121.305 1.00 92.64 695 GLN A O 1
ATOM 4236 N N . LEU A 1 696 ? 118.322 151.050 123.167 1.00 89.57 696 LEU A N 1
ATOM 4237 C CA . LEU A 1 696 ? 119.219 150.314 124.045 1.00 89.57 696 LEU A CA 1
ATOM 4238 C C . LEU A 1 696 ? 118.906 148.831 123.982 1.00 89.57 696 LEU A C 1
ATOM 4239 O O . LEU A 1 696 ? 119.794 147.999 123.765 1.00 89.57 696 LEU A O 1
ATOM 4244 N N . ALA A 1 697 ? 117.634 148.483 124.148 1.00 92.21 697 ALA A N 1
ATOM 4245 C CA . ALA A 1 697 ? 117.244 147.087 124.065 1.00 92.21 697 ALA A CA 1
ATOM 4246 C C . ALA A 1 697 ? 117.581 146.484 122.713 1.00 92.21 697 ALA A C 1
ATOM 4247 O O . ALA A 1 697 ? 117.743 145.264 122.621 1.00 92.21 697 ALA A O 1
ATOM 4249 N N . LEU A 1 698 ? 117.682 147.301 121.664 1.00 91.29 698 LEU A N 1
ATOM 4250 C CA . LEU A 1 698 ? 118.241 146.809 120.412 1.00 91.29 698 LEU A CA 1
ATOM 4251 C C . LEU A 1 698 ? 119.553 146.101 120.662 1.00 91.29 698 LEU A C 1
ATOM 4252 O O . LEU A 1 698 ? 119.794 145.002 120.153 1.00 91.29 698 LEU A O 1
ATOM 4257 N N . THR A 1 699 ? 120.409 146.714 121.468 1.00 96.15 699 THR A N 1
ATOM 4258 C CA . THR A 1 699 ? 121.705 146.123 121.727 1.00 96.15 699 THR A CA 1
ATOM 4259 C C . THR A 1 699 ? 121.603 144.803 122.467 1.00 96.15 699 THR A C 1
ATOM 4260 O O . THR A 1 699 ? 122.616 144.112 122.602 1.00 96.15 699 THR A O 1
ATO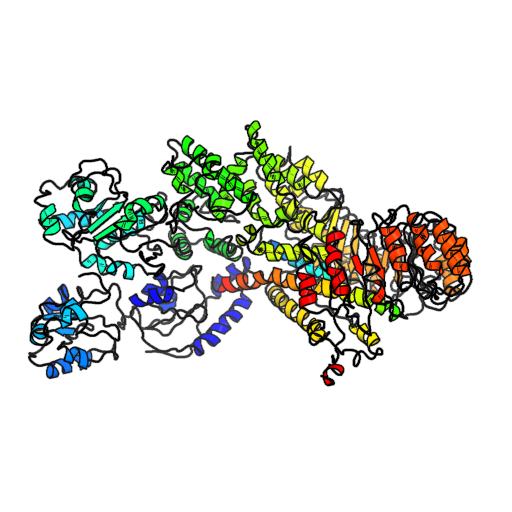M 4264 N N . GLY A 1 700 ? 120.415 144.437 122.946 1.00 90.51 700 GLY A N 1
ATOM 4265 C CA . GLY A 1 700 ? 120.237 143.101 123.485 1.00 90.51 700 GLY A CA 1
ATOM 4266 C C . GLY A 1 700 ? 120.655 142.035 122.499 1.00 90.51 700 GLY A C 1
ATOM 4267 O O . GLY A 1 700 ? 121.467 141.164 122.812 1.00 90.51 700 GLY A O 1
ATOM 4268 N N . LEU A 1 701 ? 120.116 142.099 121.280 1.00 92.18 701 LEU A N 1
ATOM 4269 C CA . LEU A 1 701 ? 120.590 141.217 120.218 1.00 92.18 701 LEU A CA 1
ATOM 4270 C C . LEU A 1 701 ? 122.056 141.463 119.922 1.00 92.18 701 LEU A C 1
ATOM 4271 O O . LEU A 1 701 ? 122.807 140.524 119.641 1.00 92.18 701 LEU A O 1
ATOM 4276 N N . PHE A 1 702 ? 122.470 142.728 119.946 1.00 106.07 702 PHE A N 1
ATOM 4277 C CA . PHE A 1 702 ? 123.858 143.075 119.679 1.00 106.07 702 PHE A CA 1
ATOM 4278 C C . PHE A 1 702 ? 124.799 142.276 120.564 1.00 106.07 702 PHE A C 1
ATOM 4279 O O . PHE A 1 702 ? 125.570 141.441 120.085 1.00 106.07 702 PHE A O 1
ATOM 4287 N N . SER A 1 703 ? 124.732 142.511 121.864 1.00 110.98 703 SER A N 1
ATOM 4288 C CA . SER A 1 703 ? 125.531 141.760 122.817 1.00 110.98 703 SER A CA 1
ATOM 4289 C C . SER A 1 703 ? 124.882 141.911 124.182 1.00 110.98 703 SER A C 1
ATOM 4290 O O . SER A 1 703 ? 123.818 142.518 124.320 1.00 110.98 703 SER A O 1
ATOM 4293 N N . SER A 1 704 ? 125.519 141.349 125.196 1.00 104.62 704 SER A N 1
ATOM 4294 C CA . SER A 1 704 ? 125.152 141.676 126.564 1.00 104.62 704 SER A CA 1
ATOM 4295 C C . SER A 1 704 ? 126.216 142.624 127.085 1.00 104.62 704 SER A C 1
ATOM 4296 O O . SER A 1 704 ? 127.303 142.201 127.480 1.00 104.62 704 SER A O 1
ATOM 4299 N N . CYS A 1 705 ? 125.896 143.908 127.092 1.00 99.71 705 CYS A N 1
ATOM 4300 C CA . CYS A 1 705 ? 126.615 144.881 127.898 1.00 99.71 705 CYS A CA 1
ATOM 4301 C C . CYS A 1 705 ? 125.541 145.775 128.487 1.00 99.71 705 CYS A C 1
ATOM 4302 O O . CYS A 1 705 ? 124.888 146.514 127.753 1.00 99.71 705 CYS A O 1
ATOM 4305 N N . PHE A 1 706 ? 125.339 145.696 129.793 1.00 92.43 706 PHE A N 1
ATOM 4306 C CA . PHE A 1 706 ? 124.236 146.397 130.429 1.00 92.43 706 PHE A CA 1
ATOM 4307 C C . PHE A 1 706 ? 124.665 147.677 131.122 1.00 92.43 706 PHE A C 1
ATOM 4308 O O . PHE A 1 706 ? 123.824 148.358 131.713 1.00 92.43 706 PHE A O 1
ATOM 4316 N N . GLU A 1 707 ? 125.951 148.018 131.054 1.00 90.31 707 GLU A N 1
ATOM 4317 C CA . GLU A 1 707 ? 126.451 149.206 131.735 1.00 90.31 707 GLU A CA 1
ATOM 4318 C C . GLU A 1 707 ? 125.719 150.457 131.271 1.00 90.31 707 GLU A C 1
ATOM 4319 O O . GLU A 1 707 ? 125.260 151.260 132.092 1.00 90.31 707 GLU A O 1
ATOM 4325 N N . PHE A 1 708 ? 125.585 150.629 129.957 1.00 82.69 708 PHE A N 1
ATOM 4326 C CA . PHE A 1 708 ? 124.835 151.731 129.372 1.00 82.69 708 PHE A CA 1
ATOM 4327 C C . PHE A 1 708 ? 125.333 153.069 129.917 1.00 82.69 708 PHE A C 1
ATOM 4328 O O . PHE A 1 708 ? 124.655 153.748 130.683 1.00 82.69 708 PHE A O 1
ATOM 4336 N N . ASN A 1 709 ? 126.537 153.437 129.508 1.00 88.26 709 ASN A N 1
ATOM 4337 C CA . ASN A 1 709 ? 127.110 154.636 130.083 1.00 88.26 709 ASN A CA 1
ATOM 4338 C C . ASN A 1 709 ? 126.350 155.855 129.575 1.00 88.26 709 ASN A C 1
ATOM 4339 O O . ASN A 1 709 ? 125.424 155.754 128.772 1.00 88.26 709 ASN A O 1
ATOM 4344 N N . SER A 1 710 ? 126.726 157.031 130.067 1.00 30.00 710 SER A N 1
ATOM 4345 C CA . SER A 1 710 ? 126.005 158.226 129.652 1.00 30.00 710 SER A CA 1
ATOM 4346 C C . SER A 1 710 ? 126.122 158.440 128.154 1.00 30.00 710 SER A C 1
ATOM 4347 O O . SER A 1 710 ? 125.252 159.070 127.544 1.00 30.00 710 SER A O 1
ATOM 4350 N N . ASP A 1 711 ? 127.182 157.913 127.546 1.00 99.07 711 ASP A N 1
ATOM 4351 C CA . ASP A 1 711 ? 127.443 158.186 126.142 1.00 99.07 711 ASP A CA 1
ATOM 4352 C C . ASP A 1 711 ? 126.469 157.458 125.226 1.00 99.07 711 ASP A C 1
ATOM 4353 O O . ASP A 1 711 ? 125.755 158.094 124.445 1.00 99.07 711 ASP A O 1
ATOM 4358 N N . ASP A 1 712 ? 126.403 156.129 125.319 1.00 97.98 712 ASP A N 1
ATOM 4359 C CA . ASP A 1 712 ? 125.575 155.396 124.369 1.00 97.98 712 ASP A CA 1
ATOM 4360 C C . ASP A 1 712 ? 124.106 155.730 124.538 1.00 97.98 712 ASP A C 1
ATOM 4361 O O . ASP A 1 712 ? 123.312 155.489 123.624 1.00 97.98 712 ASP A O 1
ATOM 4366 N N . LEU A 1 713 ? 123.739 156.304 125.681 1.00 108.38 713 LEU A N 1
ATOM 4367 C CA . LEU A 1 713 ? 122.409 156.865 125.846 1.00 108.38 713 LEU A CA 1
ATOM 4368 C C . LEU A 1 713 ? 122.104 157.928 124.804 1.00 108.38 713 LEU A C 1
ATOM 4369 O O . LEU A 1 713 ? 120.931 158.161 124.499 1.00 108.38 713 LEU A O 1
ATOM 4374 N N . ALA A 1 714 ? 123.130 158.586 124.262 1.00 106.70 714 ALA A N 1
ATOM 4375 C CA . ALA A 1 714 ? 122.894 159.530 123.178 1.00 106.70 714 ALA A CA 1
ATOM 4376 C C . ALA A 1 714 ? 122.258 158.832 121.990 1.00 106.70 714 ALA A C 1
ATOM 4377 O O . ALA A 1 714 ? 121.366 159.385 121.337 1.00 106.70 714 ALA A O 1
ATOM 4379 N N . GLU A 1 715 ? 122.699 157.610 121.700 1.00 99.43 715 GLU A N 1
ATOM 4380 C CA . GLU A 1 715 ? 122.024 156.821 120.683 1.00 99.43 715 GLU A CA 1
ATOM 4381 C C . GLU A 1 715 ? 120.567 156.601 121.045 1.00 99.43 715 GLU A C 1
ATOM 4382 O O . GLU A 1 715 ? 119.704 156.586 120.164 1.00 99.43 715 GLU A O 1
ATOM 4388 N N . ALA A 1 716 ? 120.274 156.438 122.333 1.00 106.72 716 ALA A N 1
ATOM 4389 C CA . ALA A 1 716 ? 118.889 156.426 122.780 1.00 106.72 716 ALA A CA 1
ATOM 4390 C C . ALA A 1 716 ? 118.324 157.833 122.889 1.00 106.72 716 ALA A C 1
ATOM 4391 O O . ALA A 1 716 ? 117.122 158.033 122.690 1.00 106.72 716 ALA A O 1
ATOM 4393 N N . GLY A 1 717 ? 119.163 158.810 123.214 1.00 116.53 717 GLY A N 1
ATOM 4394 C CA . GLY A 1 717 ? 118.734 160.187 123.269 1.00 116.53 717 GLY A CA 1
ATOM 4395 C C . GLY A 1 717 ? 117.923 160.580 124.483 1.00 116.53 717 GLY A C 1
ATOM 4396 O O . GLY A 1 717 ? 117.557 161.754 124.597 1.00 116.53 717 GLY A O 1
ATOM 4397 N N . VAL A 1 718 ? 117.612 159.654 125.391 1.00 122.59 718 VAL A N 1
ATOM 4398 C CA . VAL A 1 718 ? 116.837 160.027 126.572 1.00 122.59 718 VAL A CA 1
ATOM 4399 C C . VAL A 1 718 ? 117.677 160.853 127.534 1.00 122.59 718 VAL A C 1
ATOM 4400 O O . VAL A 1 718 ? 117.319 161.981 127.886 1.00 122.59 718 VAL A O 1
ATOM 4404 N N . ASP A 1 719 ? 118.780 160.269 127.984 1.00 124.66 719 ASP A N 1
ATOM 4405 C CA . ASP A 1 719 ? 119.710 160.938 128.888 1.00 124.66 719 ASP A CA 1
ATOM 4406 C C . ASP A 1 719 ? 119.081 161.438 130.184 1.00 124.66 719 ASP A C 1
ATOM 4407 O O . ASP A 1 719 ? 118.312 160.728 130.831 1.00 124.66 719 ASP A O 1
ATOM 4412 N N . GLU A 1 720 ? 119.400 162.677 130.546 1.00 124.80 720 GLU A N 1
ATOM 4413 C CA . GLU A 1 720 ? 118.881 163.255 131.774 1.00 124.80 720 GLU A CA 1
ATOM 4414 C C . GLU A 1 720 ? 117.538 163.931 131.561 1.00 124.80 720 GLU A C 1
ATOM 4415 O O . GLU A 1 720 ? 116.958 164.446 132.523 1.00 124.80 720 GLU A O 1
ATOM 4421 N N . ASP A 1 721 ? 117.036 163.942 130.326 1.00 103.97 721 ASP A N 1
ATOM 4422 C CA . ASP A 1 721 ? 115.703 164.470 130.084 1.00 103.97 721 ASP A CA 1
ATOM 4423 C C . ASP A 1 721 ? 114.737 163.892 131.095 1.00 103.97 721 ASP A C 1
ATOM 4424 O O . ASP A 1 721 ? 113.949 164.622 131.706 1.00 103.97 721 ASP A O 1
ATOM 4429 N N . GLU A 1 722 ? 114.805 162.581 131.287 1.00 86.92 722 GLU A N 1
ATOM 4430 C CA . GLU A 1 722 ? 114.303 161.885 132.466 1.00 86.92 722 GLU A CA 1
ATOM 4431 C C . GLU A 1 722 ? 112.948 162.412 132.905 1.00 86.92 722 GLU A C 1
ATOM 4432 O O . GLU A 1 722 ? 112.765 162.928 134.007 1.00 86.92 722 GLU A O 1
ATOM 4438 N N . LYS A 1 723 ? 111.989 162.272 132.007 1.00 73.37 723 LYS A N 1
ATOM 4439 C CA . LYS A 1 723 ? 110.615 162.367 132.443 1.00 73.37 723 LYS A CA 1
ATOM 4440 C C . LYS A 1 723 ? 110.371 161.261 133.449 1.00 73.37 723 LYS A C 1
ATOM 4441 O O . LYS A 1 723 ? 110.988 160.196 133.385 1.00 73.37 723 LYS A O 1
ATOM 4447 N N . LEU A 1 724 ? 109.484 161.531 134.403 1.00 67.37 724 LEU A N 1
ATOM 4448 C CA . LEU A 1 724 ? 109.135 160.515 135.385 1.00 67.37 724 LEU A CA 1
ATOM 4449 C C . LEU A 1 724 ? 108.881 159.180 134.707 1.00 67.37 724 LEU A C 1
ATOM 4450 O O . LEU A 1 724 ? 109.237 158.120 135.236 1.00 67.37 724 LEU A O 1
ATOM 4455 N N . THR A 1 725 ? 108.279 159.226 133.522 1.00 64.85 725 THR A N 1
ATOM 4456 C CA . THR A 1 725 ? 108.071 158.036 132.711 1.00 64.85 725 THR A CA 1
ATOM 4457 C C . THR A 1 725 ? 109.346 157.219 132.566 1.00 64.85 725 THR A C 1
ATOM 4458 O O . THR A 1 725 ? 109.337 155.996 132.744 1.00 64.85 725 THR A O 1
ATOM 4462 N N . THR A 1 726 ? 110.457 157.888 132.250 1.00 63.10 726 THR A N 1
ATOM 4463 C CA . THR A 1 726 ? 111.702 157.188 131.960 1.00 63.10 726 THR A CA 1
ATOM 4464 C C . THR A 1 726 ? 112.042 156.168 133.029 1.00 63.10 726 THR A C 1
ATOM 4465 O O . THR A 1 726 ? 112.580 155.098 132.725 1.00 63.10 726 THR A O 1
ATOM 4469 N N . LEU A 1 727 ? 111.710 156.471 134.279 1.00 60.15 727 LEU A N 1
ATOM 4470 C CA . LEU A 1 727 ? 112.100 155.609 135.383 1.00 60.15 727 LEU A CA 1
ATOM 4471 C C . LEU A 1 727 ? 111.555 154.207 135.207 1.00 60.15 727 LEU A C 1
ATOM 4472 O O . LEU A 1 727 ? 112.234 153.222 135.513 1.00 60.15 727 LEU A O 1
ATOM 4477 N N . LEU A 1 728 ? 110.347 154.097 134.665 1.00 55.22 728 LEU A N 1
ATOM 4478 C CA . LEU A 1 728 ? 109.636 152.831 134.625 1.00 55.22 728 LEU A CA 1
ATOM 4479 C C . LEU A 1 728 ? 110.401 151.767 133.868 1.00 55.22 728 LEU A C 1
ATOM 4480 O O . LEU A 1 728 ? 110.013 150.598 133.896 1.00 55.22 728 LEU A O 1
ATOM 4485 N N . MET A 1 729 ? 111.460 152.157 133.179 1.00 54.61 729 MET A N 1
ATOM 4486 C CA . MET A 1 729 ? 112.338 151.240 132.486 1.00 54.61 729 MET A CA 1
ATOM 4487 C C . MET A 1 729 ? 113.685 151.130 133.181 1.00 54.61 729 MET A C 1
ATOM 4488 O O . MET A 1 729 ? 114.102 150.038 133.568 1.00 54.61 729 MET A O 1
ATOM 4493 N N . SER A 1 730 ? 114.386 152.241 133.334 1.00 58.38 730 SER A N 1
ATOM 4494 C CA . SER A 1 730 ? 115.802 152.234 133.640 1.00 58.38 730 SER A CA 1
ATOM 4495 C C . SER A 1 730 ? 116.040 152.887 134.992 1.00 58.38 730 SER A C 1
ATOM 4496 O O . SER A 1 730 ? 115.161 153.552 135.544 1.00 58.38 730 SER A O 1
ATOM 4499 N N . LYS A 1 731 ? 117.227 152.661 135.543 1.00 56.76 731 LYS A N 1
ATOM 4500 C CA . LYS A 1 731 ? 117.599 153.245 136.822 1.00 56.76 731 LYS A CA 1
ATOM 4501 C C . LYS A 1 731 ? 119.092 153.544 136.802 1.00 56.76 731 LYS A C 1
ATOM 4502 O O . LYS A 1 731 ? 119.726 153.543 135.746 1.00 56.76 731 LYS A O 1
ATOM 4508 N N . PHE A 1 732 ? 119.648 153.830 137.972 1.00 50.55 732 PHE A N 1
ATOM 4509 C CA . PHE A 1 732 ? 121.076 154.034 138.169 1.00 50.55 732 PHE A CA 1
ATOM 4510 C C . PHE A 1 732 ? 121.579 153.079 139.251 1.00 50.55 732 PHE A C 1
ATOM 4511 O O . PHE A 1 732 ? 120.862 152.188 139.716 1.00 50.55 732 PHE A O 1
ATOM 4519 N N . THR A 1 733 ? 122.835 153.265 139.638 1.00 48.94 733 THR A N 1
ATOM 4520 C CA . THR A 1 733 ? 123.429 152.494 140.715 1.00 48.94 733 THR A CA 1
ATOM 4521 C C . THR A 1 733 ? 124.416 153.353 141.489 1.00 48.94 733 THR A C 1
ATOM 4522 O O . THR A 1 733 ? 125.168 154.136 140.905 1.00 48.94 733 THR A O 1
ATOM 4526 N N . ALA A 1 734 ? 124.394 153.195 142.810 1.00 47.97 734 ALA A N 1
ATOM 4527 C CA . ALA A 1 734 ? 125.352 153.853 143.682 1.00 47.97 734 ALA A CA 1
ATOM 4528 C C . ALA A 1 734 ? 126.770 153.514 143.254 1.00 47.97 734 ALA A C 1
ATOM 4529 O O . ALA A 1 734 ? 127.047 152.430 142.739 1.00 47.97 734 ALA A O 1
ATOM 4531 N N . GLN A 1 735 ? 127.674 154.457 143.460 1.00 43.19 735 GLN A N 1
ATOM 4532 C CA . GLN A 1 735 ? 128.981 154.363 142.842 1.00 43.19 735 GLN A CA 1
ATOM 4533 C C . GLN A 1 735 ? 130.030 153.917 143.838 1.00 43.19 735 GLN A C 1
ATOM 4534 O O . GLN A 1 735 ? 129.984 154.268 145.021 1.00 43.19 735 GLN A O 1
ATOM 4540 N N . ARG A 1 736 ? 130.945 153.100 143.351 1.00 43.76 736 ARG A N 1
ATOM 4541 C CA . ARG A 1 736 ? 132.307 153.188 143.829 1.00 43.76 736 ARG A CA 1
ATOM 4542 C C . ARG A 1 736 ? 133.018 154.348 143.138 1.00 43.76 736 ARG A C 1
ATOM 4543 O O . ARG A 1 736 ? 133.756 155.101 143.782 1.00 43.76 736 ARG A O 1
ATOM 4551 N N . LEU A 1 737 ? 132.754 154.538 141.842 1.00 30.00 737 LEU A N 1
ATOM 4552 C CA . LEU A 1 737 ? 133.280 155.642 141.044 1.00 30.00 737 LEU A CA 1
ATOM 4553 C C . LEU A 1 737 ? 132.111 156.337 140.361 1.00 30.00 737 LEU A C 1
ATOM 4554 O O . LEU A 1 737 ? 131.245 155.668 139.788 1.00 30.00 737 LEU A O 1
ATOM 4559 N N . ARG A 1 738 ? 132.109 157.674 140.388 1.00 44.09 738 ARG A N 1
ATOM 4560 C CA . ARG A 1 738 ? 130.869 158.411 140.145 1.00 44.09 738 ARG A CA 1
ATOM 4561 C C . ARG A 1 738 ? 130.226 158.069 138.805 1.00 44.09 738 ARG A C 1
ATOM 4562 O O . ARG A 1 738 ? 129.059 157.641 138.800 1.00 44.09 738 ARG A O 1
ATOM 4570 N N . PRO A 1 739 ? 130.891 158.206 137.656 1.00 47.57 739 PRO A N 1
ATOM 4571 C CA . PRO A 1 739 ? 130.204 157.851 136.406 1.00 47.57 739 PRO A CA 1
ATOM 4572 C C . PRO A 1 739 ? 129.838 156.378 136.405 1.00 47.57 739 PRO A C 1
ATOM 4573 O O . PRO A 1 739 ? 130.709 155.512 136.478 1.00 47.57 739 PRO A O 1
ATOM 4577 N N . VAL A 1 740 ? 128.543 156.105 136.251 1.00 45.28 740 VAL A N 1
ATOM 4578 C CA . VAL A 1 740 ? 127.958 154.765 136.312 1.00 45.28 740 VAL A CA 1
ATOM 4579 C C . VAL A 1 740 ? 126.501 154.851 135.872 1.00 45.28 740 VAL A C 1
ATOM 4580 O O . VAL A 1 740 ? 125.994 155.929 135.549 1.00 45.28 740 VAL A O 1
ATOM 4584 N N . TYR A 1 741 ? 125.818 153.706 135.914 1.00 52.46 741 TYR A N 1
ATOM 4585 C CA . TYR A 1 741 ? 124.479 153.570 135.351 1.00 52.46 741 TYR A CA 1
ATOM 4586 C C . TYR A 1 741 ? 123.990 152.154 135.631 1.00 52.46 741 TYR A C 1
ATOM 4587 O O . TYR A 1 741 ? 124.772 151.283 136.021 1.00 52.46 741 TYR A O 1
ATOM 4596 N N . ARG A 1 742 ? 122.691 151.928 135.412 1.00 56.89 742 ARG A N 1
ATOM 4597 C CA . ARG A 1 742 ? 122.074 150.632 135.680 1.00 56.89 742 ARG A CA 1
ATOM 4598 C C . ARG A 1 742 ? 120.808 150.484 134.842 1.00 56.89 742 ARG A C 1
ATOM 4599 O O . ARG A 1 742 ? 120.276 151.462 134.321 1.00 56.89 742 ARG A O 1
ATOM 4607 N N . PHE A 1 743 ? 120.323 149.246 134.722 1.00 58.01 743 PHE A N 1
ATOM 4608 C CA . PHE A 1 743 ? 119.057 148.984 134.050 1.00 58.01 743 PHE A CA 1
ATOM 4609 C C . PHE A 1 743 ? 118.255 147.962 134.842 1.00 58.01 743 PHE A C 1
ATOM 4610 O O . PHE A 1 743 ? 118.803 147.215 135.653 1.00 58.01 743 PHE A O 1
ATOM 4618 N N . LEU A 1 744 ? 116.943 147.923 134.580 1.00 72.09 744 LEU A N 1
ATOM 4619 C CA . LEU A 1 744 ? 115.990 147.190 135.412 1.00 72.09 744 LEU A CA 1
ATOM 4620 C C . LEU A 1 744 ? 116.310 145.711 135.594 1.00 72.09 744 LEU A C 1
ATOM 4621 O O . LEU A 1 744 ? 116.749 145.300 136.672 1.00 72.09 744 LEU A O 1
ATOM 4626 N N . GLY A 1 745 ? 116.095 144.901 134.564 1.00 82.71 745 GLY A N 1
ATOM 4627 C CA . GLY A 1 745 ? 116.345 143.486 134.673 1.00 82.71 745 GLY A CA 1
ATOM 4628 C C . GLY A 1 745 ? 116.451 142.816 133.326 1.00 82.71 745 GLY A C 1
ATOM 4629 O O . GLY A 1 745 ? 115.829 143.230 132.345 1.00 82.71 745 GLY A O 1
ATOM 4630 N N . PRO A 1 746 ? 117.208 141.723 133.274 1.00 88.92 746 PRO A N 1
ATOM 4631 C CA . PRO A 1 746 ? 117.568 141.153 131.969 1.00 88.92 746 PRO A CA 1
ATOM 4632 C C . PRO A 1 746 ? 116.372 140.712 131.158 1.00 88.92 746 PRO A C 1
ATOM 4633 O O . PRO A 1 746 ? 116.281 141.027 129.966 1.00 88.92 746 PRO A O 1
ATOM 4637 N N . LEU A 1 747 ? 115.437 140.002 131.774 1.00 101.89 747 LEU A N 1
ATOM 4638 C CA . LEU A 1 747 ? 114.308 139.502 131.008 1.00 101.89 747 LEU A CA 1
ATOM 4639 C C . LEU A 1 747 ? 113.424 140.640 130.540 1.00 101.89 747 LEU A C 1
ATOM 4640 O O . LEU A 1 747 ? 113.059 140.709 129.361 1.00 101.89 747 LEU A O 1
ATOM 4645 N N . PHE A 1 748 ? 113.075 141.548 131.447 1.00 100.41 748 PHE A N 1
ATOM 4646 C CA . PHE A 1 748 ? 112.266 142.688 131.051 1.00 100.41 748 PHE A CA 1
ATOM 4647 C C . PHE A 1 748 ? 112.911 143.427 129.897 1.00 100.41 748 PHE A C 1
ATOM 4648 O O . PHE A 1 748 ? 112.232 143.845 128.953 1.00 100.41 748 PHE A O 1
ATOM 4656 N N . GLN A 1 749 ? 114.232 143.581 129.947 1.00 91.87 749 GLN A N 1
ATOM 4657 C CA . GLN A 1 749 ? 114.951 144.121 128.805 1.00 91.87 749 GLN A CA 1
ATOM 4658 C C . GLN A 1 749 ? 114.681 143.304 127.555 1.00 91.87 749 GLN A C 1
ATOM 4659 O O . GLN A 1 749 ? 114.202 143.832 126.547 1.00 91.87 749 GLN A O 1
ATOM 4665 N N . GLU A 1 750 ? 114.967 142.002 127.616 1.00 105.28 750 GLU A N 1
ATOM 4666 C CA . GLU A 1 750 ? 114.786 141.157 126.443 1.00 105.28 750 GLU A CA 1
ATOM 4667 C C . GLU A 1 750 ? 113.434 141.393 125.801 1.00 105.28 750 GLU A C 1
ATOM 4668 O O . GLU A 1 750 ? 113.312 141.398 124.575 1.00 105.28 750 GLU A O 1
ATOM 4674 N N . PHE A 1 751 ? 112.410 141.616 126.613 1.00 104.75 751 PHE A N 1
ATOM 4675 C CA . PHE A 1 751 ? 111.110 141.904 126.038 1.00 104.75 751 PHE A CA 1
ATOM 4676 C C . PHE A 1 751 ? 110.997 143.330 125.527 1.00 104.75 751 PHE A C 1
ATOM 4677 O O . PHE A 1 751 ? 110.276 143.567 124.555 1.00 104.75 751 PHE A O 1
ATOM 4685 N N . LEU A 1 752 ? 111.661 144.293 126.164 1.00 94.23 752 LEU A N 1
ATOM 4686 C CA . LEU A 1 752 ? 111.679 145.631 125.586 1.00 94.23 752 LEU A CA 1
ATOM 4687 C C . LEU A 1 752 ? 112.154 145.597 124.152 1.00 94.23 752 LEU A C 1
ATOM 4688 O O . LEU A 1 752 ? 111.596 146.282 123.289 1.00 94.23 752 LEU A O 1
ATOM 4693 N N . ALA A 1 753 ? 113.177 144.793 123.879 1.00 99.13 753 ALA A N 1
ATOM 4694 C CA . ALA A 1 753 ? 113.737 144.727 122.539 1.00 99.13 753 ALA A CA 1
ATOM 4695 C C . ALA A 1 753 ? 112.656 144.451 121.509 1.00 99.13 753 ALA A C 1
ATOM 4696 O O . ALA A 1 753 ? 112.456 145.235 120.578 1.00 99.13 753 ALA A O 1
ATOM 4698 N N . ALA A 1 754 ? 111.919 143.359 121.692 1.00 98.81 754 ALA A N 1
ATOM 4699 C CA . ALA A 1 754 ? 110.906 142.977 120.718 1.00 98.81 754 ALA A CA 1
ATOM 4700 C C . ALA A 1 754 ? 109.955 144.125 120.431 1.00 98.81 754 ALA A C 1
ATOM 4701 O O . ALA A 1 754 ? 109.694 144.454 119.270 1.00 98.81 754 ALA A O 1
ATOM 4703 N N . VAL A 1 755 ? 109.439 144.762 121.480 1.00 94.99 755 VAL A N 1
ATOM 4704 C CA . VAL A 1 755 ? 108.522 145.878 121.277 1.00 94.99 755 VAL A CA 1
ATOM 4705 C C . VAL A 1 755 ? 109.202 146.978 120.479 1.00 94.99 755 VAL A C 1
ATOM 4706 O O . VAL A 1 755 ? 108.722 147.385 119.415 1.00 94.99 755 VAL A O 1
ATOM 4710 N N . ARG A 1 756 ? 110.336 147.469 120.976 1.00 94.37 756 ARG A N 1
ATOM 4711 C CA . ARG A 1 756 ? 111.118 148.408 120.184 1.00 94.37 756 ARG A CA 1
ATOM 4712 C C . ARG A 1 756 ? 111.412 147.843 118.807 1.00 94.37 756 ARG A C 1
ATOM 4713 O O . ARG A 1 756 ? 111.269 148.542 117.798 1.00 94.37 756 ARG A O 1
ATOM 4721 N N . LEU A 1 757 ? 111.824 146.578 118.743 1.00 88.51 757 LEU A N 1
ATOM 4722 C CA . LEU A 1 757 ? 112.032 145.940 117.453 1.00 88.51 757 LEU A CA 1
ATOM 4723 C C . LEU A 1 757 ? 110.796 146.064 116.585 1.00 88.51 757 LEU A C 1
ATOM 4724 O O . LEU A 1 757 ? 110.853 146.580 115.472 1.00 88.51 757 LEU A O 1
ATOM 4729 N N . THR A 1 758 ? 109.662 145.600 117.089 1.00 89.92 758 THR A N 1
ATOM 4730 C CA . THR A 1 758 ? 108.473 145.622 116.259 1.00 89.92 758 THR A CA 1
ATOM 4731 C C . THR A 1 758 ? 107.929 147.020 116.041 1.00 89.92 758 THR A C 1
ATOM 4732 O O . THR A 1 758 ? 107.045 147.186 115.198 1.00 89.92 758 THR A O 1
ATOM 4736 N N . GLU A 1 759 ? 108.418 148.028 116.756 1.00 93.92 759 GLU A N 1
ATOM 4737 C CA . GLU A 1 759 ? 108.238 149.377 116.242 1.00 93.92 759 GLU A CA 1
ATOM 4738 C C . GLU A 1 759 ? 108.885 149.493 114.877 1.00 93.92 759 GLU A C 1
ATOM 4739 O O . GLU A 1 759 ? 108.255 149.922 113.906 1.00 93.92 759 GLU A O 1
ATOM 4745 N N . LEU A 1 760 ? 110.140 149.083 114.779 1.00 91.95 760 LEU A N 1
ATOM 4746 C CA . LEU A 1 760 ? 110.705 148.866 113.469 1.00 91.95 760 LEU A CA 1
ATOM 4747 C C . LEU A 1 760 ? 109.962 147.712 112.823 1.00 91.95 760 LEU A C 1
ATOM 4748 O O . LEU A 1 760 ? 109.236 146.968 113.478 1.00 91.95 760 LEU A O 1
ATOM 4753 N N . LEU A 1 761 ? 110.098 147.602 111.515 1.00 97.34 761 LEU A N 1
ATOM 4754 C CA . LEU A 1 761 ? 109.303 146.660 110.747 1.00 97.34 761 LEU A CA 1
ATOM 4755 C C . LEU A 1 761 ? 107.825 146.976 110.855 1.00 97.34 761 LEU A C 1
ATOM 4756 O O . LEU A 1 761 ? 106.979 146.119 110.610 1.00 97.34 761 LEU A O 1
ATOM 4761 N N . SER A 1 762 ? 107.496 148.212 111.194 1.00 106.84 762 SER A N 1
ATOM 4762 C CA . SER A 1 762 ? 106.158 148.722 110.966 1.00 106.84 762 SER A CA 1
ATOM 4763 C C . SER A 1 762 ? 106.211 149.321 109.576 1.00 106.84 762 SER A C 1
ATOM 4764 O O . SER A 1 762 ? 106.831 150.368 109.374 1.00 106.84 762 SER A O 1
ATOM 4767 N N . SER A 1 763 ? 105.561 148.653 108.620 1.00 124.84 763 SER A N 1
ATOM 4768 C CA . SER A 1 763 ? 105.826 148.931 107.214 1.00 124.84 763 SER A CA 1
ATOM 4769 C C . SER A 1 763 ? 105.617 150.397 106.886 1.00 124.84 763 SER A C 1
ATOM 4770 O O . SER A 1 763 ? 106.269 150.936 105.985 1.00 124.84 763 SER A O 1
ATOM 4773 N N . ASP A 1 764 ? 104.738 151.065 107.622 1.00 128.23 764 ASP A N 1
ATOM 4774 C CA . ASP A 1 764 ? 104.578 152.492 107.430 1.00 128.23 764 ASP A CA 1
ATOM 4775 C C . ASP A 1 764 ? 105.814 153.271 107.842 1.00 128.23 764 ASP A C 1
ATOM 4776 O O . ASP A 1 764 ? 105.900 154.464 107.539 1.00 128.23 764 ASP A O 1
ATOM 4781 N N . ARG A 1 765 ? 106.770 152.635 108.507 1.00 129.18 765 ARG A N 1
ATOM 4782 C CA . ARG A 1 765 ? 108.113 153.179 108.624 1.00 129.18 765 ARG A CA 1
ATOM 4783 C C . ARG A 1 765 ? 109.032 152.398 107.694 1.00 129.18 765 ARG A C 1
ATOM 4784 O O . ARG A 1 765 ? 108.999 151.164 107.672 1.00 129.18 765 ARG A O 1
ATOM 4792 N N . GLN A 1 766 ? 109.842 153.121 106.922 1.00 118.66 766 GLN A N 1
ATOM 4793 C CA . GLN A 1 766 ? 110.538 152.538 105.782 1.00 118.66 766 GLN A CA 1
ATOM 4794 C C . GLN A 1 766 ? 112.026 152.833 105.833 1.00 118.66 766 GLN A C 1
ATOM 4795 O O . GLN A 1 766 ? 112.856 151.920 105.835 1.00 118.66 766 GLN A O 1
ATOM 4801 N N . GLU A 1 767 ? 112.358 154.119 105.804 1.00 116.90 767 GLU A N 1
ATOM 4802 C CA . GLU A 1 767 ? 113.742 154.535 105.962 1.00 116.90 767 GLU A CA 1
ATOM 4803 C C . GLU A 1 767 ? 114.402 153.855 107.151 1.00 116.90 767 GLU A C 1
ATOM 4804 O O . GLU A 1 767 ? 115.526 153.355 107.047 1.00 116.90 767 GLU A O 1
ATOM 4810 N N . ASP A 1 768 ? 113.720 153.829 108.292 1.00 105.46 768 ASP A N 1
ATOM 4811 C CA . ASP A 1 768 ? 114.361 153.353 109.509 1.00 105.46 768 ASP A CA 1
ATOM 4812 C C . ASP A 1 768 ? 114.356 151.837 109.613 1.00 105.46 768 ASP A C 1
ATOM 4813 O O . ASP A 1 768 ? 115.337 151.252 110.079 1.00 105.46 768 ASP A O 1
ATOM 4818 N N . GLN A 1 769 ? 113.282 151.180 109.163 1.00 92.63 769 GLN A N 1
ATOM 4819 C CA . GLN A 1 769 ? 113.185 149.731 109.315 1.00 92.63 769 GLN A CA 1
ATOM 4820 C C . GLN A 1 769 ? 114.387 149.032 108.717 1.00 92.63 769 GLN A C 1
ATOM 4821 O O . GLN A 1 769 ? 114.638 147.861 109.018 1.00 92.63 769 GLN A O 1
ATOM 4827 N N . ASP A 1 770 ? 115.128 149.736 107.873 1.00 88.10 770 ASP A N 1
ATOM 4828 C CA . ASP A 1 770 ? 116.431 149.266 107.445 1.00 88.10 770 ASP A CA 1
ATOM 4829 C C . ASP A 1 770 ? 117.285 148.876 108.643 1.00 88.10 770 ASP A C 1
ATOM 4830 O O . ASP A 1 770 ? 118.083 147.936 108.566 1.00 88.10 770 ASP A O 1
ATOM 4835 N N . LEU A 1 771 ? 117.125 149.584 109.762 1.00 87.48 771 LEU A N 1
ATOM 4836 C CA . LEU A 1 771 ? 117.775 149.182 111.004 1.00 87.48 771 LEU A CA 1
ATOM 4837 C C . LEU A 1 771 ? 117.502 147.720 111.318 1.00 87.48 771 LEU A C 1
ATOM 4838 O O . LEU A 1 771 ? 118.421 146.899 111.379 1.00 87.48 771 LEU A O 1
ATOM 4843 N N . GLY A 1 772 ? 116.237 147.384 111.560 1.00 85.80 772 GLY A N 1
ATOM 4844 C CA . GLY A 1 772 ? 115.908 146.003 111.859 1.00 85.80 772 GLY A CA 1
ATOM 4845 C C . GLY A 1 772 ? 116.436 145.062 110.803 1.00 85.80 772 GLY A C 1
ATOM 4846 O O . GLY A 1 772 ? 117.035 144.029 111.111 1.00 85.80 772 GLY A O 1
ATOM 4847 N N . LEU A 1 773 ? 116.252 145.434 109.537 1.00 82.76 773 LEU A N 1
ATOM 4848 C CA . LEU A 1 773 ? 116.822 144.671 108.438 1.00 82.76 773 LEU A CA 1
ATOM 4849 C C . LEU A 1 773 ? 118.304 144.432 108.660 1.00 82.76 773 LEU A C 1
ATOM 4850 O O . LEU A 1 773 ? 118.836 143.374 108.310 1.00 82.76 773 LEU A O 1
ATOM 4855 N N . TYR A 1 774 ? 118.981 145.409 109.255 1.00 84.97 774 TYR A N 1
ATOM 4856 C CA . TYR A 1 774 ? 120.369 145.226 109.646 1.00 84.97 774 TYR A CA 1
ATOM 4857 C C . TYR A 1 774 ? 120.488 144.267 110.821 1.00 84.97 774 TYR A C 1
ATOM 4858 O O . TYR A 1 774 ? 121.272 143.312 110.778 1.00 84.97 774 TYR A O 1
ATOM 4867 N N . TYR A 1 775 ? 119.720 144.504 111.882 1.00 84.08 775 TYR A N 1
ATOM 4868 C CA . TYR A 1 775 ? 119.763 143.623 113.039 1.00 84.08 775 TYR A CA 1
ATOM 4869 C C . TYR A 1 775 ? 119.443 142.188 112.670 1.00 84.08 775 TYR A C 1
ATOM 4870 O O . TYR A 1 775 ? 120.329 141.332 112.690 1.00 84.08 775 TYR A O 1
ATOM 4879 N N . LEU A 1 776 ? 118.203 141.930 112.260 1.00 87.92 776 LEU A N 1
ATOM 4880 C CA . LEU A 1 776 ? 117.735 140.559 112.111 1.00 87.92 776 LEU A CA 1
ATOM 4881 C C . LEU A 1 776 ? 118.686 139.718 111.291 1.00 87.92 776 LEU A C 1
ATOM 4882 O O . LEU A 1 776 ? 118.655 138.489 111.383 1.00 87.92 776 LEU A O 1
ATOM 4887 N N . ARG A 1 777 ? 119.532 140.351 110.502 1.00 88.73 777 ARG A N 1
ATOM 4888 C CA . ARG A 1 777 ? 120.575 139.661 109.775 1.00 88.73 777 ARG A CA 1
ATOM 4889 C C . ARG A 1 777 ? 121.818 139.421 110.611 1.00 88.73 777 ARG A C 1
ATOM 4890 O O . ARG A 1 777 ? 122.822 138.960 110.070 1.00 88.73 777 ARG A O 1
ATOM 4898 N N . GLN A 1 778 ? 121.801 139.741 111.899 1.00 90.34 778 GLN A N 1
ATOM 4899 C CA . GLN A 1 778 ? 122.858 139.279 112.785 1.00 90.34 778 GLN A CA 1
ATOM 4900 C C . GLN A 1 778 ? 122.495 137.968 113.467 1.00 90.34 778 GLN A C 1
ATOM 4901 O O . GLN A 1 778 ? 123.223 137.509 114.350 1.00 90.34 778 GLN A O 1
ATOM 4907 N N . ILE A 1 779 ? 121.382 137.364 113.067 1.00 95.51 779 ILE A N 1
ATOM 4908 C CA . ILE A 1 779 ? 120.880 136.100 113.582 1.00 95.51 779 ILE A CA 1
ATOM 4909 C C . ILE A 1 779 ? 121.446 134.908 112.828 1.00 95.51 779 ILE A C 1
ATOM 4910 O O . ILE A 1 779 ? 120.896 133.807 112.917 1.00 95.51 779 ILE A O 1
ATOM 4915 N N . ASP A 1 780 ? 122.509 135.125 112.058 1.00 103.82 780 ASP A N 1
ATOM 4916 C CA . ASP A 1 780 ? 122.851 134.307 110.901 1.00 103.82 780 ASP A CA 1
ATOM 4917 C C . ASP A 1 780 ? 122.933 132.809 111.160 1.00 103.82 780 ASP A C 1
ATOM 4918 O O . ASP A 1 780 ? 122.940 132.034 110.200 1.00 103.82 780 ASP A O 1
ATOM 4923 N N . SER A 1 781 ? 123.046 132.377 112.375 1.00 30.00 781 SER A N 1
ATOM 4924 C CA . SER A 1 781 ? 123.089 130.926 112.437 1.00 30.00 781 SER A CA 1
ATOM 4925 C C . SER A 1 781 ? 121.692 130.354 112.613 1.00 30.00 781 SER A C 1
ATOM 4926 O O . SER A 1 781 ? 120.801 131.019 113.143 1.00 30.00 781 SER A O 1
ATOM 4929 N N . PRO A 1 782 ? 121.464 129.112 112.191 1.00 103.01 782 PRO A N 1
ATOM 4930 C CA . PRO A 1 782 ? 120.238 128.435 112.619 1.00 103.01 782 PRO A CA 1
ATOM 4931 C C . PRO A 1 782 ? 120.218 128.186 114.105 1.00 103.01 782 PRO A C 1
ATOM 4932 O O . PRO A 1 782 ? 119.140 128.135 114.704 1.00 103.01 782 PRO A O 1
ATOM 4936 N N . LEU A 1 783 ? 121.383 128.053 114.731 1.00 103.15 783 LEU A N 1
ATOM 4937 C CA . LEU A 1 783 ? 121.406 127.810 116.163 1.00 103.15 783 LEU A CA 1
ATOM 4938 C C . LEU A 1 783 ? 121.254 129.076 116.984 1.00 103.15 783 LEU A C 1
ATOM 4939 O O . LEU A 1 783 ? 120.903 128.988 118.164 1.00 103.15 783 LEU A O 1
ATOM 4944 N N . LYS A 1 784 ? 121.494 130.250 116.405 1.00 103.55 784 LYS A N 1
ATOM 4945 C CA . LYS A 1 784 ? 120.992 131.435 117.076 1.00 103.55 784 LYS A CA 1
ATOM 4946 C C . LYS A 1 784 ? 119.482 131.447 117.122 1.00 103.55 784 LYS A C 1
ATOM 4947 O O . LYS A 1 784 ? 118.905 132.069 118.016 1.00 103.55 784 LYS A O 1
ATOM 4953 N N . ALA A 1 785 ? 118.830 130.778 116.180 1.00 112.01 785 ALA A N 1
ATOM 4954 C CA . ALA A 1 785 ? 117.381 130.844 116.117 1.00 112.01 785 ALA A CA 1
ATOM 4955 C C . ALA A 1 785 ? 116.732 129.941 117.148 1.00 112.01 785 ALA A C 1
ATOM 4956 O O . ALA A 1 785 ? 115.762 130.333 117.800 1.00 112.01 785 ALA A O 1
ATOM 4958 N N . ILE A 1 786 ? 117.255 128.730 117.311 1.00 113.21 786 ILE A N 1
ATOM 4959 C CA . ILE A 1 786 ? 116.589 127.758 118.167 1.00 113.21 786 ILE A CA 1
ATOM 4960 C C . ILE A 1 786 ? 116.949 127.920 119.631 1.00 113.21 786 ILE A C 1
ATOM 4961 O O . ILE A 1 786 ? 116.236 127.404 120.497 1.00 113.21 786 ILE A O 1
ATOM 4966 N N . ASN A 1 787 ? 118.006 128.659 119.946 1.00 111.62 787 ASN A N 1
ATOM 4967 C CA . ASN A 1 787 ? 118.433 128.738 121.334 1.00 111.62 787 ASN A CA 1
ATOM 4968 C C . ASN A 1 787 ? 118.667 130.158 121.808 1.00 111.62 787 ASN A C 1
ATOM 4969 O O . ASN A 1 787 ? 117.967 130.640 122.700 1.00 111.62 787 ASN A O 1
ATOM 4974 N N . SER A 1 788 ? 119.669 130.813 121.236 1.00 111.21 788 SER A N 1
ATOM 4975 C CA . SER A 1 788 ? 120.092 132.129 121.682 1.00 111.21 788 SER A CA 1
ATOM 4976 C C . SER A 1 788 ? 118.915 133.065 121.859 1.00 111.21 788 SER A C 1
ATOM 4977 O O . SER A 1 788 ? 118.537 133.408 122.980 1.00 111.21 788 SER A O 1
ATOM 4980 N N . PHE A 1 789 ? 118.350 133.493 120.742 1.00 112.18 789 PHE A N 1
ATOM 4981 C CA . PHE A 1 789 ? 117.235 134.416 120.738 1.00 112.18 789 PHE A CA 1
ATOM 4982 C C . PHE A 1 789 ? 115.903 133.721 120.536 1.00 112.18 789 PHE A C 1
ATOM 4983 O O . PHE A 1 789 ? 114.892 134.394 120.317 1.00 112.18 789 PHE A O 1
ATOM 4991 N N . ASN A 1 790 ? 115.893 132.389 120.540 1.00 115.24 790 ASN A N 1
ATOM 4992 C CA . ASN A 1 790 ? 114.654 131.636 120.432 1.00 115.24 790 ASN A CA 1
ATOM 4993 C C . ASN A 1 790 ? 113.562 132.210 121.315 1.00 115.24 790 ASN A C 1
ATOM 4994 O O . ASN A 1 790 ? 112.534 132.680 120.822 1.00 115.24 790 ASN A O 1
ATOM 4999 N N . ILE A 1 791 ? 113.770 132.179 122.630 1.00 117.80 791 ILE A N 1
ATOM 5000 C CA . ILE A 1 791 ? 112.760 132.718 123.529 1.00 117.80 791 ILE A CA 1
ATOM 5001 C C . ILE A 1 791 ? 112.482 134.173 123.206 1.00 117.80 791 ILE A C 1
ATOM 5002 O O . ILE A 1 791 ? 111.377 134.669 123.446 1.00 117.80 791 ILE A O 1
ATOM 5007 N N . PHE A 1 792 ? 113.467 134.888 122.667 1.00 121.15 792 PHE A N 1
ATOM 5008 C CA . PHE A 1 792 ? 113.220 136.274 122.302 1.00 121.15 792 PHE A CA 1
ATOM 5009 C C . PHE A 1 792 ? 112.196 136.374 121.185 1.00 121.15 792 PHE A C 1
ATOM 5010 O O . PHE A 1 792 ? 111.230 137.138 121.282 1.00 121.15 792 PHE A O 1
ATOM 5018 N N . LEU A 1 793 ? 112.399 135.615 120.110 1.00 117.42 793 LEU A N 1
ATOM 5019 C CA . LEU A 1 793 ? 111.538 135.738 118.943 1.00 117.42 793 LEU A CA 1
ATOM 5020 C C . LEU A 1 793 ? 110.072 135.598 119.304 1.00 117.42 793 LEU A C 1
ATOM 5021 O O . LEU A 1 793 ? 109.209 136.169 118.630 1.00 117.42 793 LEU A O 1
ATOM 5026 N N . TYR A 1 794 ? 109.765 134.852 120.360 1.00 123.26 794 TYR A N 1
ATOM 5027 C CA . TYR A 1 794 ? 108.382 134.767 120.799 1.00 123.26 794 TYR A CA 1
ATOM 5028 C C . TYR A 1 794 ? 107.859 136.123 121.228 1.00 123.26 794 TYR A C 1
ATOM 5029 O O . TYR A 1 794 ? 106.743 136.508 120.865 1.00 123.26 794 TYR A O 1
ATOM 5038 N N . TYR A 1 795 ? 108.653 136.870 121.997 1.00 137.62 795 TYR A N 1
ATOM 5039 C CA . TYR A 1 795 ? 108.250 138.229 122.331 1.00 137.62 795 TYR A CA 1
ATOM 5040 C C . TYR A 1 795 ? 107.905 139.011 121.076 1.00 137.62 795 TYR A C 1
ATOM 5041 O O . TYR A 1 795 ? 106.990 139.840 121.080 1.00 137.62 795 TYR A O 1
ATOM 5050 N N . VAL A 1 796 ? 108.619 138.754 119.987 1.00 128.46 796 VAL A N 1
ATOM 5051 C CA . VAL A 1 796 ? 108.314 139.442 118.742 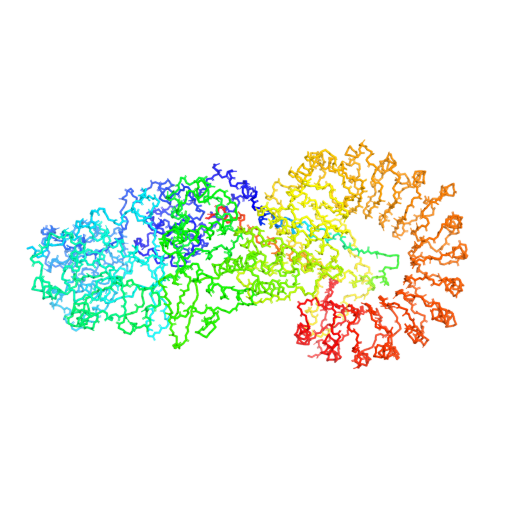1.00 128.46 796 VAL A CA 1
ATOM 5052 C C . VAL A 1 796 ? 106.960 138.994 118.213 1.00 128.46 796 VAL A C 1
ATOM 5053 O O . VAL A 1 796 ? 106.062 139.811 117.990 1.00 128.46 796 VAL A O 1
ATOM 5057 N N . SER A 1 797 ? 106.791 137.684 118.023 1.00 128.40 797 SER A N 1
ATOM 5058 C CA . SER A 1 797 ? 105.506 137.156 117.581 1.00 128.40 797 SER A CA 1
ATOM 5059 C C . SER A 1 797 ? 104.386 137.615 118.493 1.00 128.40 797 SER A C 1
ATOM 5060 O O . SER A 1 797 ? 103.251 137.816 118.049 1.00 128.40 797 SER A O 1
ATOM 5063 N N . SER A 1 798 ? 104.689 137.780 119.775 1.00 143.56 798 SER A N 1
ATOM 5064 C CA . SER A 1 798 ? 103.709 138.210 120.757 1.00 143.56 798 SER A CA 1
ATOM 5065 C C . SER A 1 798 ? 103.061 139.517 120.348 1.00 143.56 798 SER A C 1
ATOM 5066 O O . SER A 1 798 ? 101.854 139.567 120.100 1.00 143.56 798 SER A O 1
ATOM 5069 N N . HIS A 1 799 ? 103.858 140.584 120.292 1.00 140.32 799 HIS A N 1
ATOM 5070 C CA . HIS A 1 799 ? 103.286 141.908 120.126 1.00 140.32 799 HIS A CA 1
ATOM 5071 C C . HIS A 1 799 ? 102.473 142.018 118.849 1.00 140.32 799 HIS A C 1
ATOM 5072 O O . HIS A 1 799 ? 101.579 142.866 118.770 1.00 140.32 799 HIS A O 1
ATOM 5079 N N . SER A 1 800 ? 102.757 141.174 117.860 1.00 135.27 800 SER A N 1
ATOM 5080 C CA . SER A 1 800 ? 101.826 140.876 116.778 1.00 135.27 800 SER A CA 1
ATOM 5081 C C . SER A 1 800 ? 101.443 142.132 115.992 1.00 135.27 800 SER A C 1
ATOM 5082 O O . SER A 1 800 ? 100.329 142.649 116.086 1.00 135.27 800 SER A O 1
ATOM 5085 N N . SER A 1 801 ? 102.396 142.590 115.193 1.00 30.00 801 SER A N 1
ATOM 5086 C CA . SER A 1 801 ? 102.138 143.573 114.150 1.00 30.00 801 SER A CA 1
ATOM 5087 C C . SER A 1 801 ? 102.090 142.845 112.812 1.00 30.00 801 SER A C 1
ATOM 5088 O O . SER A 1 801 ? 103.096 142.273 112.378 1.00 30.00 801 SER A O 1
ATOM 5091 N N . SER A 1 802 ? 100.925 142.876 112.164 1.00 128.89 802 SER A N 1
ATOM 5092 C CA . SER A 1 802 ? 100.682 142.046 110.988 1.00 128.89 802 SER A CA 1
ATOM 5093 C C . SER A 1 802 ? 101.743 142.244 109.917 1.00 128.89 802 SER A C 1
ATOM 5094 O O . SER A 1 802 ? 102.277 141.275 109.370 1.00 128.89 802 SER A O 1
ATOM 5097 N N . LYS A 1 803 ? 102.060 143.499 109.605 1.00 112.31 803 LYS A N 1
ATOM 5098 C CA . LYS A 1 803 ? 102.916 143.784 108.460 1.00 112.31 803 LYS A CA 1
ATOM 5099 C C . LYS A 1 803 ? 104.306 143.198 108.645 1.00 112.31 803 LYS A C 1
ATOM 5100 O O . LYS A 1 803 ? 104.874 142.610 107.720 1.00 112.31 803 LYS A O 1
ATOM 5106 N N . ALA A 1 804 ? 104.865 143.347 109.842 1.00 108.35 804 ALA A N 1
ATOM 5107 C CA . ALA A 1 804 ? 106.241 142.933 110.083 1.00 108.35 804 ALA A CA 1
ATOM 5108 C C . ALA A 1 804 ? 106.426 141.440 109.855 1.00 108.35 804 ALA A C 1
ATOM 5109 O O . ALA A 1 804 ? 107.241 141.017 109.027 1.00 108.35 804 ALA A O 1
ATOM 5111 N N . ALA A 1 805 ? 105.653 140.630 110.578 1.00 111.69 805 ALA A N 1
ATOM 5112 C CA . ALA A 1 805 ? 105.985 139.225 110.821 1.00 111.69 805 ALA A CA 1
ATOM 5113 C C . ALA A 1 805 ? 106.476 138.469 109.596 1.00 111.69 805 ALA A C 1
ATOM 5114 O O . ALA A 1 805 ? 107.578 137.910 109.656 1.00 111.69 805 ALA A O 1
ATOM 5116 N N . PRO A 1 806 ? 105.760 138.424 108.474 1.00 117.07 806 PRO A N 1
ATOM 5117 C CA . PRO A 1 806 ? 106.247 137.591 107.372 1.00 117.07 806 PRO A CA 1
ATOM 5118 C C . PRO A 1 806 ? 107.571 138.074 106.836 1.00 117.07 806 PRO A C 1
ATOM 5119 O O . PRO A 1 806 ? 108.453 137.261 106.532 1.00 117.07 806 PRO A O 1
ATOM 5123 N N . THR A 1 807 ? 107.731 139.390 106.717 1.00 105.16 807 THR A N 1
ATOM 5124 C CA . THR A 1 807 ? 109.014 139.936 106.307 1.00 105.16 807 THR A CA 1
ATOM 5125 C C . THR A 1 807 ? 110.127 139.380 107.171 1.00 105.16 807 THR A C 1
ATOM 5126 O O . THR A 1 807 ? 111.205 139.041 106.675 1.00 105.16 807 THR A O 1
ATOM 5130 N N . VAL A 1 808 ? 109.875 139.264 108.471 1.00 107.46 808 VAL A N 1
ATOM 5131 C CA . VAL A 1 808 ? 110.797 138.546 109.337 1.00 107.46 808 VAL A CA 1
ATOM 5132 C C . VAL A 1 808 ? 110.925 137.106 108.877 1.00 107.46 808 VAL A C 1
ATOM 5133 O O . VAL A 1 808 ? 112.030 136.586 108.695 1.00 107.46 808 VAL A O 1
ATOM 5137 N N . VAL A 1 809 ? 109.786 136.447 108.673 1.00 112.10 809 VAL A N 1
ATOM 5138 C CA . VAL A 1 809 ? 109.793 135.025 108.358 1.00 112.10 809 VAL A CA 1
ATOM 5139 C C . VAL A 1 809 ? 110.658 134.757 107.144 1.00 112.10 809 VAL A C 1
ATOM 5140 O O . VAL A 1 809 ? 111.355 133.737 107.070 1.00 112.10 809 VAL A O 1
ATOM 5144 N N . SER A 1 810 ? 110.637 135.676 106.178 1.00 116.24 810 SER A N 1
ATOM 5145 C CA . SER A 1 810 ? 111.502 135.544 105.015 1.00 116.24 810 SER A CA 1
ATOM 5146 C C . SER A 1 810 ? 112.936 135.291 105.442 1.00 116.24 810 SER A C 1
ATOM 5147 O O . SER A 1 810 ? 113.567 134.324 105.006 1.00 116.24 810 SER A O 1
ATOM 5150 N N . HIS A 1 811 ? 113.454 136.144 106.324 1.00 116.17 811 HIS A N 1
ATOM 5151 C CA . HIS A 1 811 ? 114.811 135.972 106.819 1.00 116.17 811 HIS A CA 1
ATOM 5152 C C . HIS A 1 811 ? 115.002 134.596 107.435 1.00 116.17 811 HIS A C 1
ATOM 5153 O O . HIS A 1 811 ? 115.944 133.872 107.095 1.00 116.17 811 HIS A O 1
ATOM 5160 N N . LEU A 1 812 ? 114.115 134.218 108.352 1.00 109.72 812 LEU A N 1
ATOM 5161 C CA . LEU A 1 812 ? 114.307 132.967 109.069 1.00 109.72 812 LEU A CA 1
ATOM 5162 C C . LEU A 1 812 ? 114.254 131.785 108.122 1.00 109.72 812 LEU A C 1
ATOM 5163 O O . LEU A 1 812 ? 115.165 130.955 108.099 1.00 109.72 812 LEU A O 1
ATOM 5168 N N . LEU A 1 813 ? 113.198 131.686 107.324 1.00 104.33 813 LEU A N 1
ATOM 5169 C CA . LEU A 1 813 ? 113.151 130.576 106.389 1.00 104.33 813 LEU A CA 1
ATOM 5170 C C . LEU A 1 813 ? 114.279 130.640 105.379 1.00 104.33 813 LEU A C 1
ATOM 5171 O O . LEU A 1 813 ? 114.662 129.605 104.828 1.00 104.33 813 LEU A O 1
ATOM 5176 N N . GLN A 1 814 ? 114.836 131.824 105.142 1.00 115.53 814 GLN A N 1
ATOM 5177 C CA . GLN A 1 814 ? 116.016 131.917 104.298 1.00 115.53 814 GLN A CA 1
ATOM 5178 C C . GLN A 1 814 ? 117.222 131.255 104.936 1.00 115.53 814 GLN A C 1
ATOM 5179 O O . GLN A 1 814 ? 118.183 130.925 104.236 1.00 115.53 814 GLN A O 1
ATOM 5185 N N . LEU A 1 815 ? 117.167 131.005 106.239 1.00 115.04 815 LEU A N 1
ATOM 5186 C CA . LEU A 1 815 ? 118.388 130.786 106.998 1.00 115.04 815 LEU A CA 1
ATOM 5187 C C . LEU A 1 815 ? 119.069 129.480 106.612 1.00 115.04 815 LEU A C 1
ATOM 5188 O O . LEU A 1 815 ? 120.291 129.440 106.440 1.00 115.04 815 LEU A O 1
ATOM 5193 N N . VAL A 1 816 ? 118.298 128.402 106.458 1.00 131.72 816 VAL A N 1
ATOM 5194 C CA . VAL A 1 816 ? 118.902 127.087 106.271 1.00 131.72 816 VAL A CA 1
ATOM 5195 C C . VAL A 1 816 ? 119.783 127.015 105.042 1.00 131.72 816 VAL A C 1
ATOM 5196 O O . VAL A 1 816 ? 120.731 126.224 105.018 1.00 131.72 816 VAL A O 1
ATOM 5200 N N . ASP A 1 817 ? 119.498 127.816 104.018 1.00 139.52 817 ASP A N 1
ATOM 5201 C CA . ASP A 1 817 ? 120.123 127.660 102.704 1.00 139.52 817 ASP A CA 1
ATOM 5202 C C . ASP A 1 817 ? 119.914 126.201 102.301 1.00 139.52 817 ASP A C 1
ATOM 5203 O O . ASP A 1 817 ? 118.802 125.681 102.466 1.00 139.52 817 ASP A O 1
ATOM 5208 N N . GLU A 1 818 ? 120.927 125.508 101.796 1.00 167.51 818 GLU A N 1
ATOM 5209 C CA . GLU A 1 818 ? 120.803 124.076 101.585 1.00 167.51 818 GLU A CA 1
ATOM 5210 C C . GLU A 1 818 ? 122.176 123.435 101.701 1.00 167.51 818 GLU A C 1
ATOM 5211 O O . GLU A 1 818 ? 123.180 124.020 101.286 1.00 167.51 818 GLU A O 1
ATOM 5217 N N . LYS A 1 819 ? 122.210 122.246 102.300 1.00 168.89 819 LYS A N 1
ATOM 5218 C CA . LYS A 1 819 ? 123.389 121.386 102.360 1.00 168.89 819 LYS A CA 1
ATOM 5219 C C . LYS A 1 819 ? 124.509 122.014 103.187 1.00 168.89 819 LYS A C 1
ATOM 5220 O O . LYS A 1 819 ? 125.549 121.385 103.409 1.00 168.89 819 LYS A O 1
ATOM 5226 N N . GLU A 1 820 ? 124.319 123.242 103.662 1.00 162.31 820 GLU A N 1
ATOM 5227 C CA . GLU A 1 820 ? 125.182 123.789 104.701 1.00 162.31 820 GLU A CA 1
ATOM 5228 C C . GLU A 1 820 ? 124.516 123.478 106.032 1.00 162.31 820 GLU A C 1
ATOM 5229 O O . GLU A 1 820 ? 123.511 124.099 106.392 1.00 162.31 820 GLU A O 1
ATOM 5235 N N . SER A 1 821 ? 125.075 122.512 106.759 1.00 158.24 821 SER A N 1
ATOM 5236 C CA . SER A 1 821 ? 124.472 122.061 108.005 1.00 158.24 821 SER A CA 1
ATOM 5237 C C . SER A 1 821 ? 124.404 123.194 109.013 1.00 158.24 821 SER A C 1
ATOM 5238 O O . SER A 1 821 ? 123.338 123.767 109.260 1.00 158.24 821 SER A O 1
ATOM 5241 N N . LEU A 1 822 ? 125.558 123.540 109.571 1.00 150.42 822 LEU A N 1
ATOM 5242 C CA . LEU A 1 822 ? 125.679 124.632 110.525 1.00 150.42 822 LEU A CA 1
ATOM 5243 C C . LEU A 1 822 ? 126.821 125.509 110.048 1.00 150.42 822 LEU A C 1
ATOM 5244 O O . LEU A 1 822 ? 127.984 125.099 110.101 1.00 150.42 822 LEU A O 1
ATOM 5249 N N . GLU A 1 823 ? 126.492 126.713 109.585 1.00 137.88 823 GLU A N 1
ATOM 5250 C CA . GLU A 1 823 ? 127.538 127.636 109.169 1.00 137.88 823 GLU A CA 1
ATOM 5251 C C . GLU A 1 823 ? 128.443 127.953 110.345 1.00 137.88 823 GLU A C 1
ATOM 5252 O O . GLU A 1 823 ? 129.672 127.895 110.238 1.00 137.88 823 GLU A O 1
ATOM 5258 N N . ASN A 1 824 ? 127.846 128.271 111.483 1.00 122.26 824 ASN A N 1
ATOM 5259 C CA . ASN A 1 824 ? 128.562 128.324 112.744 1.00 122.26 824 ASN A CA 1
ATOM 5260 C C . ASN A 1 824 ? 127.686 127.657 113.780 1.00 122.26 824 ASN A C 1
ATOM 5261 O O . ASN A 1 824 ? 126.595 128.154 114.070 1.00 122.26 824 ASN A O 1
ATOM 5266 N N . MET A 1 825 ? 128.158 126.546 114.342 1.00 116.25 825 MET A N 1
ATOM 5267 C CA . MET A 1 825 ? 127.354 125.849 115.336 1.00 116.25 825 MET A CA 1
ATOM 5268 C C . MET A 1 825 ? 127.062 126.753 116.520 1.00 116.25 825 MET A C 1
ATOM 5269 O O . MET A 1 825 ? 125.928 126.807 117.002 1.00 116.25 825 MET A O 1
ATOM 5274 N N . SER A 1 826 ? 128.064 127.480 117.000 1.00 108.77 826 SER A N 1
ATOM 5275 C CA . SER A 1 826 ? 127.834 128.467 118.044 1.00 108.77 826 SER A CA 1
ATOM 5276 C C . SER A 1 826 ? 128.556 129.753 117.701 1.00 108.77 826 SER A C 1
ATOM 5277 O O . SER A 1 826 ? 129.787 129.792 117.661 1.00 108.77 826 SER A O 1
ATOM 5280 N N . GLU A 1 827 ? 127.779 130.795 117.461 1.00 98.78 827 GLU A N 1
ATOM 5281 C CA . GLU A 1 827 ? 128.223 132.171 117.561 1.00 98.78 827 GLU A CA 1
ATOM 5282 C C . GLU A 1 827 ? 127.911 132.732 118.934 1.00 98.78 827 GLU A C 1
ATOM 5283 O O . GLU A 1 827 ? 128.007 133.942 119.149 1.00 98.78 827 GLU A O 1
ATOM 5289 N N . ASN A 1 828 ? 127.507 131.857 119.849 1.00 96.52 828 ASN A N 1
ATOM 5290 C CA . ASN A 1 828 ? 126.953 132.236 121.136 1.00 96.52 828 ASN A CA 1
ATOM 5291 C C . ASN A 1 828 ? 127.856 133.208 121.879 1.00 96.52 828 ASN A C 1
ATOM 5292 O O . ASN A 1 828 ? 129.082 133.110 121.831 1.00 96.52 828 ASN A O 1
ATOM 5297 N N . GLU A 1 829 ? 127.235 134.157 122.556 1.00 93.07 829 GLU A N 1
ATOM 5298 C CA . GLU A 1 829 ? 127.939 135.071 123.437 1.00 93.07 829 GLU A CA 1
ATOM 5299 C C . GLU A 1 829 ? 127.918 134.523 124.861 1.00 93.07 829 GLU A C 1
ATOM 5300 O O . GLU A 1 829 ? 127.649 133.343 125.093 1.00 93.07 829 GLU A O 1
ATOM 5306 N N . ASP A 1 830 ? 128.247 135.374 125.821 1.00 105.10 830 ASP A N 1
ATOM 5307 C CA . ASP A 1 830 ? 127.895 135.155 127.211 1.00 105.10 830 ASP A CA 1
ATOM 5308 C C . ASP A 1 830 ? 126.501 135.651 127.528 1.00 105.10 830 ASP A C 1
ATOM 5309 O O . ASP A 1 830 ? 126.080 135.579 128.685 1.00 105.10 830 ASP A O 1
ATOM 5314 N N . TYR A 1 831 ? 125.793 13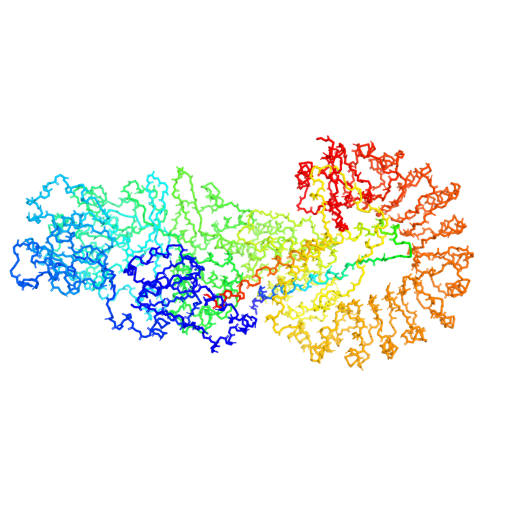6.176 126.530 1.00 102.71 831 TYR A N 1
ATOM 5315 C CA . TYR A 1 831 ? 124.365 136.419 126.674 1.00 102.71 831 TYR A CA 1
ATOM 5316 C C . TYR A 1 831 ? 123.628 135.186 127.150 1.00 102.71 831 TYR A C 1
ATOM 5317 O O . TYR A 1 831 ? 122.594 135.298 127.815 1.00 102.71 831 TYR A O 1
ATOM 5326 N N . MET A 1 832 ? 124.149 134.007 126.827 1.00 106.23 832 MET A N 1
ATOM 5327 C CA . MET A 1 832 ? 123.448 132.776 127.144 1.00 106.23 832 MET A CA 1
ATOM 5328 C C . MET A 1 832 ? 123.116 132.674 128.618 1.00 106.23 832 MET A C 1
ATOM 5329 O O . MET A 1 832 ? 122.009 132.267 128.971 1.00 106.23 832 MET A O 1
ATOM 5334 N N . LYS A 1 833 ? 124.041 133.086 129.491 1.00 103.07 833 LYS A N 1
ATOM 5335 C CA . LYS A 1 833 ? 123.856 132.884 130.926 1.00 103.07 833 LYS A CA 1
ATOM 5336 C C . LYS A 1 833 ? 122.453 133.263 131.358 1.00 103.07 833 LYS A C 1
ATOM 5337 O O . LYS A 1 833 ? 121.855 132.603 132.213 1.00 103.07 833 LYS A O 1
ATOM 5343 N N . LEU A 1 834 ? 121.899 134.306 130.746 1.00 101.94 834 LEU A N 1
ATOM 5344 C CA . LEU A 1 834 ? 120.520 134.677 131.004 1.00 101.94 834 LEU A CA 1
ATOM 5345 C C . LEU A 1 834 ? 119.551 133.542 130.731 1.00 101.94 834 LEU A C 1
ATOM 5346 O O . LEU A 1 834 ? 118.417 133.595 131.213 1.00 101.94 834 LEU A O 1
ATOM 5351 N N . HIS A 1 835 ? 119.943 132.528 129.953 1.00 99.61 835 HIS A N 1
ATOM 5352 C CA . HIS A 1 835 ? 119.147 131.320 129.950 1.00 99.61 835 HIS A CA 1
ATOM 5353 C C . HIS A 1 835 ? 120.099 130.133 129.959 1.00 99.61 835 HIS A C 1
ATOM 5354 O O . HIS A 1 835 ? 120.930 130.003 129.054 1.00 99.61 835 HIS A O 1
ATOM 5361 N N . PRO A 1 836 ? 119.923 129.197 130.880 1.00 97.69 836 PRO A N 1
ATOM 5362 C CA . PRO A 1 836 ? 120.857 128.067 130.951 1.00 97.69 836 PRO A CA 1
ATOM 5363 C C . PRO A 1 836 ? 120.681 127.048 129.848 1.00 97.69 836 PRO A C 1
ATOM 5364 O O . PRO A 1 836 ? 121.673 126.498 129.356 1.00 97.69 836 PRO A O 1
ATOM 5368 N N . GLN A 1 837 ? 119.441 126.788 129.441 1.00 92.28 837 GLN A N 1
ATOM 5369 C CA . GLN A 1 837 ? 119.139 125.591 128.668 1.00 92.28 837 GLN A CA 1
ATOM 5370 C C . GLN A 1 837 ? 119.958 125.512 127.397 1.00 92.28 837 GLN A C 1
ATOM 5371 O O . GLN A 1 837 ? 120.271 124.414 126.922 1.00 92.28 837 GLN A O 1
ATOM 5377 N N . THR A 1 838 ? 120.306 126.665 126.833 1.00 90.36 838 THR A N 1
ATOM 5378 C CA . THR A 1 838 ? 121.084 126.689 125.605 1.00 90.36 838 THR A CA 1
ATOM 5379 C C . THR A 1 838 ? 122.308 125.794 125.706 1.00 90.36 838 THR A C 1
ATOM 5380 O O . THR A 1 838 ? 122.562 124.973 124.820 1.00 90.36 838 THR A O 1
ATOM 5384 N N . PHE A 1 839 ? 123.052 125.909 126.804 1.00 90.89 839 PHE A N 1
ATOM 5385 C CA . PHE A 1 839 ? 124.252 125.108 126.978 1.00 90.89 839 PHE A CA 1
ATOM 5386 C C . PHE A 1 839 ? 123.933 123.640 126.795 1.00 90.89 839 PHE A C 1
ATOM 5387 O O . PHE A 1 839 ? 124.634 122.918 126.079 1.00 90.89 839 PHE A O 1
ATOM 5395 N N . LEU A 1 840 ? 122.864 123.184 127.440 1.00 92.21 840 LEU A N 1
ATOM 5396 C CA . LEU A 1 840 ? 122.417 121.815 127.240 1.00 92.21 840 LEU A CA 1
ATOM 5397 C C . LEU A 1 840 ? 121.980 121.598 125.802 1.00 92.21 840 LEU A C 1
ATOM 5398 O O . LEU A 1 840 ? 122.538 120.757 125.087 1.00 92.21 840 LEU A O 1
ATOM 5403 N N . TRP A 1 841 ? 120.999 122.375 125.349 1.00 91.71 841 TRP A N 1
ATOM 5404 C CA . TRP A 1 841 ? 120.445 122.140 124.025 1.00 91.71 841 TRP A CA 1
ATOM 5405 C C . TRP A 1 841 ? 121.520 122.193 122.962 1.00 91.71 841 TRP A C 1
ATOM 5406 O O . TRP A 1 841 ? 121.684 121.246 122.185 1.00 91.71 841 TRP A O 1
ATOM 5417 N N . PHE A 1 842 ? 122.285 123.281 122.939 1.00 89.80 842 PHE A N 1
ATOM 5418 C CA . PHE A 1 842 ? 123.307 123.449 121.919 1.00 89.80 842 PHE A CA 1
ATOM 5419 C C . PHE A 1 842 ? 124.151 122.200 121.772 1.00 89.80 842 PHE A C 1
ATOM 5420 O O . PHE A 1 842 ? 124.282 121.645 120.677 1.00 89.80 842 PHE A O 1
ATOM 5428 N N . GLN A 1 843 ? 124.720 121.732 122.876 1.00 95.65 843 GLN A N 1
ATOM 5429 C CA . GLN A 1 843 ? 125.512 120.515 122.827 1.00 95.65 843 GLN A CA 1
ATOM 5430 C C . GLN A 1 843 ? 124.671 119.357 122.325 1.00 95.65 843 GLN A C 1
ATOM 5431 O O . GLN A 1 843 ? 125.024 118.686 121.349 1.00 95.65 843 GLN A O 1
ATOM 5437 N N . PHE A 1 844 ? 123.535 119.130 122.977 1.00 96.52 844 PHE A N 1
ATOM 5438 C CA . PHE A 1 844 ? 122.597 118.133 122.495 1.00 96.52 844 PHE A CA 1
ATOM 5439 C C . PHE A 1 844 ? 122.363 118.286 121.007 1.00 96.52 844 PHE A C 1
ATOM 5440 O O . PHE A 1 844 ? 122.455 117.318 120.248 1.00 96.52 844 PHE A O 1
ATOM 5448 N N . VAL A 1 845 ? 122.061 119.506 120.570 1.00 87.70 845 VAL A N 1
ATOM 5449 C CA . VAL A 1 845 ? 121.993 119.767 119.137 1.00 87.70 845 VAL A CA 1
ATOM 5450 C C . VAL A 1 845 ? 123.284 119.320 118.479 1.00 87.70 845 VAL A C 1
ATOM 5451 O O . VAL A 1 845 ? 123.299 118.402 117.651 1.00 87.70 845 VAL A O 1
ATOM 5455 N N . ARG A 1 846 ? 124.389 119.956 118.860 1.00 82.55 846 ARG A N 1
ATOM 5456 C CA . ARG A 1 846 ? 125.668 119.649 118.241 1.00 82.55 846 ARG A CA 1
ATOM 5457 C C . ARG A 1 846 ? 125.926 118.155 118.254 1.00 82.55 846 ARG A C 1
ATOM 5458 O O . ARG A 1 846 ? 126.186 117.542 117.214 1.00 82.55 846 ARG A O 1
ATOM 5466 N N . GLY A 1 847 ? 125.857 117.554 119.435 1.00 87.35 847 GLY A N 1
ATOM 5467 C CA . GLY A 1 847 ? 126.090 116.128 119.524 1.00 87.35 847 GLY A CA 1
ATOM 5468 C C . GLY A 1 847 ? 125.224 115.361 118.556 1.00 87.35 847 GLY A C 1
ATOM 5469 O O . GLY A 1 847 ? 125.714 114.550 117.767 1.00 87.35 847 GLY A O 1
ATOM 5470 N N . LEU A 1 848 ? 123.922 115.635 118.581 1.00 92.98 848 LEU A N 1
ATOM 5471 C CA . LEU A 1 848 ? 123.026 115.029 117.611 1.00 92.98 848 LEU A CA 1
ATOM 5472 C C . LEU A 1 848 ? 123.569 115.194 116.207 1.00 92.98 848 LEU A C 1
ATOM 5473 O O . LEU A 1 848 ? 123.678 114.225 115.449 1.00 92.98 848 LEU A O 1
ATOM 5478 N N . TRP A 1 849 ? 123.934 116.422 115.848 1.00 98.66 849 TRP A N 1
ATOM 5479 C CA . TRP A 1 849 ? 124.538 116.653 114.546 1.00 98.66 849 TRP A CA 1
ATOM 5480 C C . TRP A 1 849 ? 125.751 115.783 114.339 1.00 98.66 849 TRP A C 1
ATOM 5481 O O . TRP A 1 849 ? 126.028 115.355 113.214 1.00 98.66 849 TRP A O 1
ATOM 5492 N N . LEU A 1 850 ? 126.495 115.523 115.406 1.00 96.86 850 LEU A N 1
ATOM 5493 C CA . LEU A 1 850 ? 127.773 114.861 115.238 1.00 96.86 850 LEU A CA 1
ATOM 5494 C C . LEU A 1 850 ? 127.601 113.406 114.838 1.00 96.86 850 LEU A C 1
ATOM 5495 O O . LEU A 1 850 ? 128.449 112.857 114.130 1.00 96.86 850 LEU A O 1
ATOM 5500 N N . VAL A 1 851 ? 126.527 112.761 115.276 1.00 98.29 851 VAL A N 1
ATOM 5501 C CA . VAL A 1 851 ? 126.320 111.386 114.852 1.00 98.29 851 VAL A CA 1
ATOM 5502 C C . VAL A 1 851 ? 125.664 111.324 113.478 1.00 98.29 851 VAL A C 1
ATOM 5503 O O . VAL A 1 851 ? 126.045 110.504 112.640 1.00 98.29 851 VAL A O 1
ATOM 5507 N N . SER A 1 852 ? 124.678 112.178 113.211 1.00 100.50 852 SER A N 1
ATOM 5508 C CA . SER A 1 852 ? 123.849 112.044 112.014 1.00 100.50 852 SER A CA 1
ATOM 5509 C C . SER A 1 852 ? 123.659 113.380 111.321 1.00 100.50 852 SER A C 1
ATOM 5510 O O . SER A 1 852 ? 122.743 114.142 111.653 1.00 100.50 852 SER A O 1
ATOM 5513 N N . PRO A 1 853 ? 124.507 113.697 110.351 1.00 94.72 853 PRO A N 1
ATOM 5514 C CA . PRO A 1 853 ? 124.344 114.958 109.615 1.00 94.72 853 PRO A CA 1
ATOM 5515 C C . PRO A 1 853 ? 122.931 115.200 109.119 1.00 94.72 853 PRO A C 1
ATOM 5516 O O . PRO A 1 853 ? 122.470 116.346 109.123 1.00 94.72 853 PRO A O 1
ATOM 5520 N N . GLU A 1 854 ? 122.225 114.157 108.691 1.00 91.78 854 GLU A N 1
ATOM 5521 C CA . GLU A 1 854 ? 120.849 114.349 108.255 1.00 91.78 854 GLU A CA 1
ATOM 5522 C C . GLU A 1 854 ? 119.973 114.826 109.401 1.00 91.78 854 GLU A C 1
ATOM 5523 O O . GLU A 1 854 ? 119.393 115.915 109.347 1.00 91.78 854 GLU A O 1
ATOM 5529 N N . SER A 1 855 ? 119.886 114.024 110.463 1.00 94.60 855 SER A N 1
ATOM 5530 C CA . SER A 1 855 ? 118.844 114.234 111.460 1.00 94.60 855 SER A CA 1
ATOM 5531 C C . SER A 1 855 ? 118.975 115.587 112.138 1.00 94.60 855 SER A C 1
ATOM 5532 O O . SER A 1 855 ? 117.968 116.186 112.529 1.00 94.60 855 SER A O 1
ATOM 5535 N N . SER A 1 856 ? 120.198 116.080 112.280 1.00 89.98 856 SER A N 1
ATOM 5536 C CA . SER A 1 856 ? 120.426 117.426 112.774 1.00 89.98 856 SER A CA 1
ATOM 5537 C C . SER A 1 856 ? 119.586 118.424 112.009 1.00 89.98 856 SER A C 1
ATOM 5538 O O . SER A 1 856 ? 118.626 118.991 112.539 1.00 89.98 856 SER A O 1
ATOM 5541 N N . SER A 1 857 ? 119.959 118.631 110.749 1.00 83.93 857 SER A N 1
ATOM 5542 C CA . SER A 1 857 ? 119.177 119.483 109.870 1.00 83.93 857 SER A CA 1
ATOM 5543 C C . SER A 1 857 ? 117.708 119.097 109.903 1.00 83.93 857 SER A C 1
ATOM 5544 O O . SER A 1 857 ? 116.829 119.965 109.903 1.00 83.93 857 SER A O 1
ATOM 5547 N N . SER A 1 858 ? 117.423 117.796 109.947 1.00 88.52 858 SER A N 1
ATOM 5548 C CA . SER A 1 858 ? 116.046 117.350 110.101 1.00 88.52 858 SER A CA 1
ATOM 5549 C C . SER A 1 858 ? 115.423 117.943 111.350 1.00 88.52 858 SER A C 1
ATOM 5550 O O . SER A 1 858 ? 114.365 118.577 111.295 1.00 88.52 858 SER A O 1
ATOM 5553 N N . PHE A 1 859 ? 116.070 117.741 112.494 1.00 86.29 859 PHE A N 1
ATOM 5554 C CA . PHE A 1 859 ? 115.545 118.287 113.737 1.00 86.29 859 PHE A CA 1
ATOM 5555 C C . PHE A 1 859 ? 115.404 119.797 113.657 1.00 86.29 859 PHE A C 1
ATOM 5556 O O . PHE A 1 859 ? 114.317 120.346 113.862 1.00 86.29 859 PHE A O 1
ATOM 5564 N N . VAL A 1 860 ? 116.511 120.484 113.376 1.00 88.13 860 VAL A N 1
ATOM 5565 C CA . VAL A 1 860 ? 116.501 121.939 113.298 1.00 88.13 860 VAL A CA 1
ATOM 5566 C C . VAL A 1 860 ? 115.348 122.415 112.435 1.00 88.13 860 VAL A C 1
ATOM 5567 O O . VAL A 1 860 ? 114.673 123.400 112.755 1.00 88.13 860 VAL A O 1
ATOM 5571 N N . SER A 1 861 ? 115.086 121.703 111.342 1.00 92.62 861 SER A N 1
ATOM 5572 C CA . SER A 1 861 ? 113.999 122.096 110.462 1.00 92.62 861 SER A CA 1
ATOM 5573 C C . SER A 1 861 ? 112.682 122.217 111.210 1.00 92.62 861 SER A C 1
ATOM 5574 O O . SER A 1 861 ? 111.865 123.085 110.887 1.00 92.62 861 SER A O 1
ATOM 5577 N N . GLU A 1 862 ? 112.461 121.382 112.224 1.00 90.37 862 GLU A N 1
ATOM 5578 C CA . GLU A 1 862 ? 111.204 121.459 112.956 1.00 90.37 862 GLU A CA 1
ATOM 5579 C C . GLU A 1 862 ? 111.049 122.812 113.628 1.00 90.37 862 GLU A C 1
ATOM 5580 O O . GLU A 1 862 ? 110.100 123.554 113.351 1.00 90.37 862 GLU A O 1
ATOM 5586 N N . HIS A 1 863 ? 111.987 123.161 114.508 1.00 91.81 863 HIS A N 1
ATOM 5587 C CA . HIS A 1 863 ? 111.783 124.342 115.334 1.00 91.81 863 HIS A CA 1
ATOM 5588 C C . HIS A 1 863 ? 111.665 125.596 114.490 1.00 91.81 863 HIS A C 1
ATOM 5589 O O . HIS A 1 863 ? 110.874 126.491 114.808 1.00 91.81 863 HIS A O 1
ATOM 5596 N N . LEU A 1 864 ? 112.432 125.681 113.407 1.00 97.32 864 LEU A N 1
ATOM 5597 C CA . LEU A 1 864 ? 112.194 126.749 112.451 1.00 97.32 864 LEU A CA 1
ATOM 5598 C C . LEU A 1 864 ? 110.741 126.750 112.028 1.00 97.32 864 LEU A C 1
ATOM 5599 O O . LEU A 1 864 ? 109.995 127.694 112.305 1.00 97.32 864 LEU A O 1
ATOM 5604 N N . LEU A 1 865 ? 110.320 125.670 111.374 1.00 95.77 865 LEU A N 1
ATOM 5605 C CA . LEU A 1 865 ? 108.934 125.567 110.960 1.00 95.77 865 LEU A CA 1
ATOM 5606 C C . LEU A 1 865 ? 108.011 125.866 112.122 1.00 95.77 865 LEU A C 1
ATOM 5607 O O . LEU A 1 865 ? 107.005 126.563 111.960 1.00 95.77 865 LEU A O 1
ATOM 5612 N N . ARG A 1 866 ? 108.362 125.391 113.314 1.00 101.42 866 ARG A N 1
ATOM 5613 C CA . ARG A 1 866 ? 107.625 125.803 114.500 1.00 101.42 866 ARG A CA 1
ATOM 5614 C C . ARG A 1 866 ? 107.620 127.317 114.625 1.00 101.42 866 ARG A C 1
ATOM 5615 O O . ARG A 1 866 ? 106.566 127.955 114.535 1.00 101.42 866 ARG A O 1
ATOM 5623 N N . LEU A 1 867 ? 108.796 127.910 114.821 1.00 96.44 867 LEU A N 1
ATOM 5624 C CA . LEU A 1 867 ? 108.893 129.363 114.846 1.00 96.44 867 LEU A CA 1
ATOM 5625 C C . LEU A 1 867 ? 108.172 129.971 113.661 1.00 96.44 867 LEU A C 1
ATOM 5626 O O . LEU A 1 867 ? 107.370 130.897 113.811 1.00 96.44 867 LEU A O 1
ATOM 5631 N N . ALA A 1 868 ? 108.426 129.434 112.475 1.00 97.95 868 ALA A N 1
ATOM 5632 C CA . ALA A 1 868 ? 107.839 129.962 111.258 1.00 97.95 868 ALA A CA 1
ATOM 5633 C C . ALA A 1 868 ? 106.331 130.056 111.391 1.00 97.95 868 ALA A C 1
ATOM 5634 O O . ALA A 1 868 ? 105.774 131.156 111.446 1.00 97.95 868 ALA A O 1
ATOM 5636 N N . LEU A 1 869 ? 105.678 128.901 111.485 1.00 112.19 869 LEU A N 1
ATOM 5637 C CA . LEU A 1 869 ? 104.227 128.870 111.531 1.00 112.19 869 LEU A CA 1
ATOM 5638 C C . LEU A 1 869 ? 103.670 129.821 112.568 1.00 112.19 869 LEU A C 1
ATOM 5639 O O . LEU A 1 869 ? 102.603 130.405 112.361 1.00 112.19 869 LEU A O 1
ATOM 5644 N N . ILE A 1 870 ? 104.378 130.004 113.681 1.00 116.64 870 ILE A N 1
ATOM 5645 C CA . ILE A 1 870 ? 103.848 130.832 114.758 1.00 116.64 870 ILE A CA 1
ATOM 5646 C C . ILE A 1 870 ? 103.622 132.253 114.275 1.00 116.64 870 ILE A C 1
ATOM 5647 O O . ILE A 1 870 ? 102.511 132.787 114.355 1.00 116.64 870 ILE A O 1
ATOM 5652 N N . PHE A 1 871 ? 104.675 132.887 113.769 1.00 117.64 871 PHE A N 1
ATOM 5653 C CA . PHE A 1 871 ? 104.531 134.249 113.278 1.00 117.64 871 PHE A CA 1
ATOM 5654 C C . PHE A 1 871 ? 103.398 134.345 112.277 1.00 117.64 871 PHE A C 1
ATOM 5655 O O . PHE A 1 871 ? 102.628 135.309 112.286 1.00 117.64 871 PHE A O 1
ATOM 5663 N N . ALA A 1 872 ? 103.260 133.331 111.428 1.00 135.08 872 ALA A N 1
ATOM 5664 C CA . ALA A 1 872 ? 102.132 133.292 110.514 1.00 135.08 872 ALA A CA 1
ATOM 5665 C C . ALA A 1 872 ? 100.815 133.392 111.260 1.00 135.08 872 ALA A C 1
ATOM 5666 O O . ALA A 1 872 ? 99.871 134.023 110.776 1.00 135.08 872 ALA A O 1
ATOM 5668 N N . TYR A 1 873 ? 100.746 132.819 112.451 1.00 137.30 873 TYR A N 1
ATOM 5669 C CA . TYR A 1 873 ? 99.508 132.775 113.205 1.00 137.30 873 TYR A CA 1
ATOM 5670 C C . TYR A 1 873 ? 99.325 133.979 114.094 1.00 137.30 873 TYR A C 1
ATOM 5671 O O . TYR A 1 873 ? 98.427 133.972 114.940 1.00 137.30 873 TYR A O 1
ATOM 5680 N N . GLU A 1 874 ? 100.185 134.984 113.972 1.00 136.20 874 GLU A N 1
ATOM 5681 C CA . GLU A 1 874 ? 99.735 136.289 114.413 1.00 136.20 874 GLU A CA 1
ATOM 5682 C C . GLU A 1 874 ? 98.369 136.560 113.809 1.00 136.20 874 GLU A C 1
ATOM 5683 O O . GLU A 1 874 ? 97.348 136.511 114.500 1.00 136.20 874 GLU A O 1
ATOM 5689 N N . SER A 1 875 ? 98.346 136.833 112.508 1.00 140.14 875 SER A N 1
ATOM 5690 C CA . SER A 1 875 ? 97.101 137.156 111.833 1.00 140.14 875 SER A CA 1
ATOM 5691 C C . SER A 1 875 ? 96.971 136.402 110.522 1.00 140.14 875 SER A C 1
ATOM 5692 O O . SER A 1 875 ? 96.083 135.561 110.357 1.00 140.14 875 SER A O 1
ATOM 5695 N N . ASN A 1 876 ? 97.843 136.722 109.575 1.00 150.78 876 ASN A N 1
ATOM 5696 C CA . ASN A 1 876 ? 97.639 136.349 108.185 1.00 150.78 876 ASN A CA 1
ATOM 5697 C C . ASN A 1 876 ? 98.739 135.403 107.736 1.00 150.78 876 ASN A C 1
ATOM 5698 O O . ASN A 1 876 ? 99.881 135.822 107.533 1.00 150.78 876 ASN A O 1
ATOM 5703 N N . THR A 1 877 ? 98.382 134.141 107.550 1.00 154.34 877 THR A N 1
ATOM 5704 C CA . THR A 1 877 ? 99.267 133.178 106.922 1.00 154.34 877 THR A CA 1
ATOM 5705 C C . THR A 1 877 ? 99.088 133.164 105.425 1.00 154.34 877 THR A C 1
ATOM 5706 O O . THR A 1 877 ? 99.826 132.468 104.722 1.00 154.34 877 THR A O 1
ATOM 5710 N N . VAL A 1 878 ? 98.103 133.899 104.936 1.00 168.35 878 VAL A N 1
ATOM 5711 C CA . VAL A 1 878 ? 97.617 133.731 103.580 1.00 168.35 878 VAL A CA 1
ATOM 5712 C C . VAL A 1 878 ? 98.620 134.317 102.606 1.00 168.35 878 VAL A C 1
ATOM 5713 O O . VAL A 1 878 ? 99.215 133.594 101.801 1.00 168.35 878 VAL A O 1
ATOM 5717 N N . ALA A 1 879 ? 98.835 135.622 102.686 1.00 154.78 879 ALA A N 1
ATOM 5718 C CA . ALA A 1 879 ? 99.529 136.286 101.598 1.00 154.78 879 ALA A CA 1
ATOM 5719 C C . ALA A 1 879 ? 101.028 136.057 101.669 1.00 154.78 879 ALA A C 1
ATOM 5720 O O . ALA A 1 879 ? 101.577 135.262 100.902 1.00 154.78 879 ALA A O 1
ATOM 5722 N N . GLU A 1 880 ? 101.698 136.721 102.605 1.00 146.98 880 GLU A N 1
ATOM 5723 C CA . GLU A 1 880 ? 103.152 136.727 102.566 1.00 146.98 880 GLU A CA 1
ATOM 5724 C C . GLU A 1 880 ? 103.730 135.429 103.105 1.00 146.98 880 GLU A C 1
ATOM 5725 O O . GLU A 1 880 ? 104.861 135.062 102.766 1.00 146.98 880 GLU A O 1
ATOM 5731 N N . CYS A 1 881 ? 102.973 134.716 103.935 1.00 136.77 881 CYS A N 1
ATOM 5732 C CA . CYS A 1 881 ? 103.523 133.538 104.592 1.00 136.77 881 CYS A CA 1
ATOM 5733 C C . CYS A 1 881 ? 103.662 132.378 103.619 1.00 136.77 881 CYS A C 1
ATOM 5734 O O . CYS A 1 881 ? 104.736 131.775 103.506 1.00 136.77 881 CYS A O 1
ATOM 5737 N N . SER A 1 882 ? 102.591 132.067 102.898 1.00 131.45 882 SER A N 1
ATOM 5738 C CA . SER A 1 882 ? 102.527 130.911 102.016 1.00 131.45 882 SER A CA 1
ATOM 5739 C C . SER A 1 882 ? 103.779 130.737 101.163 1.00 131.45 882 SER A C 1
ATOM 5740 O O . SER A 1 882 ? 104.396 129.667 101.208 1.00 131.45 882 SER A O 1
ATOM 5743 N N . PRO A 1 883 ? 104.210 131.748 100.400 1.00 124.41 883 PRO A N 1
ATOM 5744 C CA . PRO A 1 883 ? 105.332 131.507 99.484 1.00 124.41 883 PRO A CA 1
ATOM 5745 C C . PRO A 1 883 ? 106.606 131.103 100.191 1.00 124.41 883 PRO A C 1
ATOM 5746 O O . PRO A 1 883 ? 107.296 130.183 99.739 1.00 124.41 883 PRO A O 1
ATOM 5750 N N . PHE A 1 884 ? 106.933 131.759 101.301 1.00 119.26 884 PHE A N 1
ATOM 5751 C CA . PHE A 1 884 ? 108.199 131.482 101.962 1.00 119.26 884 PHE A CA 1
ATOM 5752 C C . PHE A 1 884 ? 108.268 130.031 102.405 1.00 119.26 884 PHE A C 1
ATOM 5753 O O . PHE A 1 884 ? 109.234 129.320 102.105 1.00 119.26 884 PHE A O 1
ATOM 5761 N N . ILE A 1 885 ? 107.231 129.573 103.107 1.00 111.74 885 ILE A N 1
ATOM 5762 C C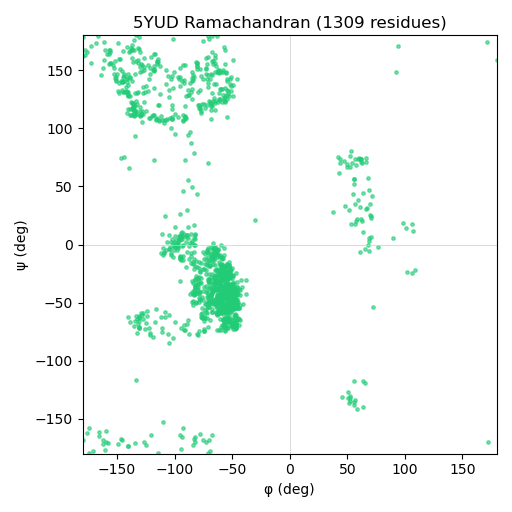A . ILE A 1 885 ? 107.232 128.234 103.686 1.00 111.74 885 ILE A CA 1
ATOM 5763 C C . ILE A 1 885 ? 107.531 127.195 102.620 1.00 111.74 885 ILE A C 1
ATOM 5764 O O . ILE A 1 885 ? 108.440 126.371 102.762 1.00 111.74 885 ILE A O 1
ATOM 5769 N N . LEU A 1 886 ? 106.769 127.242 101.529 1.00 112.42 886 LEU A N 1
ATOM 5770 C CA . LEU A 1 886 ? 106.823 126.204 100.508 1.00 112.42 886 LEU A CA 1
ATOM 5771 C C . LEU A 1 886 ? 108.253 125.927 100.077 1.00 112.42 886 LEU A C 1
ATOM 5772 O O . LEU A 1 886 ? 108.681 124.771 99.994 1.00 112.42 886 LEU A O 1
ATOM 5777 N N . GLN A 1 887 ? 109.009 126.990 99.807 1.00 101.96 887 GLN A N 1
ATOM 5778 C CA . GLN A 1 887 ? 110.425 126.851 99.503 1.00 101.96 887 GLN A CA 1
ATOM 5779 C C . GLN A 1 887 ? 111.123 126.015 100.556 1.00 101.96 887 GLN A C 1
ATOM 5780 O O . GLN A 1 887 ? 111.803 125.032 100.246 1.00 101.96 887 GLN A O 1
ATOM 5786 N N . PHE A 1 888 ? 110.949 126.393 101.818 1.00 98.87 888 PHE A N 1
ATOM 5787 C CA . PHE A 1 888 ? 111.614 125.689 102.900 1.00 98.87 888 PHE A CA 1
ATOM 5788 C C . PHE A 1 888 ? 111.245 124.219 102.919 1.00 98.87 888 PHE A C 1
ATOM 5789 O O . PHE A 1 888 ? 112.044 123.382 103.346 1.00 98.87 888 PHE A O 1
ATOM 5797 N N . LEU A 1 889 ? 110.051 123.886 102.462 1.00 106.36 889 LEU A N 1
ATOM 5798 C CA . LEU A 1 889 ? 109.540 122.539 102.623 1.00 106.36 889 LEU A CA 1
ATOM 5799 C C . LEU A 1 889 ? 110.209 121.532 101.707 1.00 106.36 889 LEU A C 1
ATOM 5800 O O . LEU A 1 889 ? 109.973 120.329 101.857 1.00 106.36 889 LEU A O 1
ATOM 5805 N N . ARG A 1 890 ? 111.039 121.987 100.779 1.00 101.70 890 ARG A N 1
ATOM 5806 C CA . ARG A 1 890 ? 111.385 121.185 99.618 1.00 101.70 890 ARG A CA 1
ATOM 5807 C C . ARG A 1 890 ? 112.440 120.147 99.960 1.00 101.70 890 ARG A C 1
ATOM 5808 O O . ARG A 1 890 ? 113.450 120.457 100.597 1.00 101.70 890 ARG A O 1
ATOM 5816 N N . GLY A 1 891 ? 112.180 118.906 99.559 1.00 89.23 891 GLY A N 1
ATOM 5817 C CA . GLY A 1 891 ? 113.124 117.820 99.718 1.00 89.23 891 GLY A CA 1
ATOM 5818 C C . GLY A 1 891 ? 113.447 117.477 101.154 1.00 89.23 891 GLY A C 1
ATOM 5819 O O . GLY A 1 891 ? 114.364 116.696 101.421 1.00 89.23 891 GLY A O 1
ATOM 5820 N N . LYS A 1 892 ? 112.696 118.038 102.092 1.00 81.20 892 LYS A N 1
ATOM 5821 C CA . LYS A 1 892 ? 113.038 117.846 103.485 1.00 81.20 892 LYS A CA 1
ATOM 5822 C C . LYS A 1 892 ? 112.656 116.448 103.952 1.00 81.20 892 LYS A C 1
ATOM 5823 O O . LYS A 1 892 ? 112.056 115.650 103.226 1.00 81.20 892 LYS A O 1
ATOM 5829 N N . THR A 1 893 ? 113.026 116.163 105.194 1.00 76.09 893 THR A N 1
ATOM 5830 C CA . THR A 1 893 ? 112.633 114.956 105.902 1.00 76.09 893 THR A CA 1
ATOM 5831 C C . THR A 1 893 ? 112.350 115.375 107.331 1.00 76.09 893 THR A C 1
ATOM 5832 O O . THR A 1 893 ? 113.181 116.048 107.944 1.00 76.09 893 THR A O 1
ATOM 5836 N N . LEU A 1 894 ? 111.191 115.003 107.864 1.00 78.89 894 LEU A N 1
ATOM 5837 C CA . LEU A 1 894 ? 110.806 115.484 109.183 1.00 78.89 894 LEU A CA 1
ATOM 5838 C C . LEU A 1 894 ? 110.141 114.362 109.964 1.00 78.89 894 LEU A C 1
ATOM 5839 O O . LEU A 1 894 ? 110.100 113.207 109.534 1.00 78.89 894 LEU A O 1
ATOM 5844 N N . ALA A 1 895 ? 109.630 114.714 111.135 1.00 80.94 895 ALA A N 1
ATOM 5845 C CA . ALA A 1 895 ? 108.986 113.767 112.024 1.00 80.94 895 ALA A CA 1
ATOM 5846 C C . ALA A 1 895 ? 107.534 114.158 112.226 1.00 80.94 895 ALA A C 1
ATOM 5847 O O . ALA A 1 895 ? 107.176 115.338 112.202 1.00 80.94 895 ALA A O 1
ATOM 5849 N N . LEU A 1 896 ? 106.709 113.145 112.462 1.00 86.66 896 LEU A N 1
ATOM 5850 C CA . LEU A 1 896 ? 105.268 113.310 112.413 1.00 86.66 896 LEU A CA 1
ATOM 5851 C C . LEU A 1 896 ? 104.749 114.302 113.431 1.00 86.66 896 LEU A C 1
ATOM 5852 O O . LEU A 1 896 ? 103.606 114.748 113.300 1.00 86.66 896 LEU A O 1
ATOM 5857 N N . ARG A 1 897 ? 105.551 114.667 114.429 1.00 89.60 897 ARG A N 1
ATOM 5858 C CA . ARG A 1 897 ? 105.115 115.686 115.370 1.00 89.60 897 ARG A CA 1
ATOM 5859 C C . ARG A 1 897 ? 104.754 116.980 114.670 1.00 89.60 897 ARG A C 1
ATOM 5860 O O . ARG A 1 897 ? 103.958 117.759 115.200 1.00 89.60 897 ARG A O 1
ATOM 5868 N N . VAL A 1 898 ? 105.321 117.221 113.490 1.00 92.22 898 VAL A N 1
ATOM 5869 C CA . VAL A 1 898 ? 105.052 118.453 112.767 1.00 92.22 898 VAL A CA 1
ATOM 5870 C C . VAL A 1 898 ? 103.602 118.526 112.321 1.00 92.22 898 VAL A C 1
ATOM 5871 O O . VAL A 1 898 ? 103.029 119.616 112.214 1.00 92.22 898 VAL A O 1
ATOM 5875 N N . LEU A 1 899 ? 102.981 117.381 112.069 1.00 99.59 899 LEU A N 1
ATOM 5876 C CA . LEU A 1 899 ? 101.621 117.346 111.558 1.00 99.59 899 LEU A CA 1
ATOM 5877 C C . LEU A 1 899 ? 100.661 118.091 112.462 1.00 99.59 899 LEU A C 1
ATOM 5878 O O . LEU A 1 899 ? 100.172 119.162 112.101 1.00 99.59 899 LEU A O 1
ATOM 5883 N N . ASN A 1 900 ? 100.392 117.535 113.642 1.00 108.69 900 ASN A N 1
ATOM 5884 C CA . ASN A 1 900 ? 99.561 118.243 114.607 1.00 108.69 900 ASN A CA 1
ATOM 5885 C C . ASN A 1 900 ? 100.116 119.633 114.846 1.00 108.69 900 ASN A C 1
ATOM 5886 O O . ASN A 1 900 ? 99.367 120.603 114.997 1.00 108.69 900 ASN A O 1
ATOM 5891 N N . LEU A 1 901 ? 101.440 119.745 114.832 1.00 116.04 901 LEU A N 1
ATOM 5892 C CA . LEU A 1 901 ? 102.123 121.019 114.933 1.00 116.04 901 LEU A CA 1
ATOM 5893 C C . LEU A 1 901 ? 101.795 121.941 113.774 1.00 116.04 901 LEU A C 1
ATOM 5894 O O . LEU A 1 901 ? 102.139 123.124 113.831 1.00 116.04 901 LEU A O 1
ATOM 5899 N N . GLN A 1 902 ? 101.135 121.446 112.735 1.00 132.38 902 GLN A N 1
ATOM 5900 C CA . GLN A 1 902 ? 100.578 122.324 111.718 1.00 132.38 902 GLN A CA 1
ATOM 5901 C C . GLN A 1 902 ? 99.161 122.695 112.119 1.00 132.38 902 GLN A C 1
ATOM 5902 O O . GLN A 1 902 ? 98.258 121.857 112.092 1.00 132.38 902 GLN A O 1
ATOM 5908 N N . TYR A 1 903 ? 98.998 124.012 112.091 1.00 137.85 903 TYR A N 1
ATOM 5909 C CA . TYR A 1 903 ? 97.740 124.701 112.191 1.00 137.85 903 TYR A CA 1
ATOM 5910 C C . TYR A 1 903 ? 97.639 124.780 110.668 1.00 137.85 903 TYR A C 1
ATOM 5911 O O . TYR A 1 903 ? 96.562 124.749 110.080 1.00 137.85 903 TYR A O 1
ATOM 5920 N N . PHE A 1 904 ? 98.827 124.869 110.061 1.00 128.97 904 PHE A N 1
ATOM 5921 C CA . PHE A 1 904 ? 99.069 124.894 108.631 1.00 128.97 904 PHE A CA 1
ATOM 5922 C C . PHE A 1 904 ? 98.667 123.599 107.962 1.00 128.97 904 PHE A C 1
ATOM 5923 O O . PHE A 1 904 ? 98.724 123.503 106.735 1.00 128.97 904 PHE A O 1
ATOM 5931 N N . ARG A 1 905 ? 98.227 122.618 108.748 1.00 123.80 905 ARG A N 1
ATOM 5932 C CA . ARG A 1 905 ? 97.732 121.362 108.205 1.00 123.80 905 ARG A CA 1
ATOM 5933 C C . ARG A 1 905 ? 96.685 121.604 107.138 1.00 123.80 905 ARG A C 1
ATOM 5934 O O . ARG A 1 905 ? 96.470 120.762 106.261 1.00 123.80 905 ARG A O 1
ATOM 5942 N N . ASP A 1 906 ? 96.065 122.775 107.170 1.00 123.93 906 ASP A N 1
ATOM 5943 C CA . ASP A 1 906 ? 94.861 123.023 106.393 1.00 123.93 906 ASP A CA 1
ATOM 5944 C C . ASP A 1 906 ? 95.173 123.173 104.910 1.00 123.93 906 ASP A C 1
ATOM 5945 O O . ASP A 1 906 ? 94.715 122.371 104.093 1.00 123.93 906 ASP A O 1
ATOM 5950 N N . HIS A 1 907 ? 95.940 124.201 104.545 1.00 123.46 907 HIS A N 1
ATOM 5951 C CA . HIS A 1 907 ? 96.054 124.534 103.131 1.00 123.46 907 HIS A CA 1
ATOM 5952 C C . HIS A 1 907 ? 96.512 123.336 102.314 1.00 123.46 907 HIS A C 1
ATOM 5953 O O . HIS A 1 907 ? 95.751 122.826 101.484 1.00 123.46 907 HIS A O 1
ATOM 5960 N N . PRO A 1 908 ? 97.734 122.870 102.501 1.00 121.58 908 PRO A N 1
ATOM 5961 C CA . PRO A 1 908 ? 97.634 121.883 101.434 1.00 121.58 908 PRO A CA 1
ATOM 5962 C C . PRO A 1 908 ? 98.123 120.527 101.825 1.00 121.58 908 PRO A C 1
ATOM 5963 O O . PRO A 1 908 ? 98.893 120.423 102.775 1.00 121.58 908 PRO A O 1
ATOM 5967 N N . GLU A 1 909 ? 97.688 119.487 101.125 1.00 119.80 909 GLU A N 1
ATOM 5968 C CA . GLU A 1 909 ? 98.257 118.210 101.483 1.00 119.80 909 GLU A CA 1
ATOM 5969 C C . GLU A 1 909 ? 99.691 118.431 101.002 1.00 119.80 909 GLU A C 1
ATOM 5970 O O . GLU A 1 909 ? 99.964 118.524 99.804 1.00 119.80 909 GLU A O 1
ATOM 5976 N N . SER A 1 910 ? 100.606 118.578 101.950 1.00 115.83 910 SER A N 1
ATOM 5977 C CA . SER A 1 910 ? 101.882 119.194 101.639 1.00 115.83 910 SER A CA 1
ATOM 5978 C C . SER A 1 910 ? 102.846 118.172 101.076 1.00 115.83 910 SER A C 1
ATOM 5979 O O . SER A 1 910 ? 102.899 117.024 101.523 1.00 115.83 910 SER A O 1
ATOM 5982 N N . LEU A 1 911 ? 103.622 118.613 100.101 1.00 30.00 911 LEU A N 1
ATOM 5983 C CA . LEU A 1 911 ? 104.388 117.712 99.265 1.00 30.00 911 LEU A CA 1
ATOM 5984 C C . LEU A 1 911 ? 105.837 118.157 99.300 1.00 30.00 911 LEU A C 1
ATOM 5985 O O . LEU A 1 911 ? 106.201 118.999 100.127 1.00 30.00 911 LEU A O 1
ATOM 5990 N N . LEU A 1 912 ? 106.668 117.590 98.428 1.00 117.30 912 LEU A N 1
ATOM 5991 C CA . LEU A 1 912 ? 108.036 118.060 98.231 1.00 117.30 912 LEU A CA 1
ATOM 5992 C C . LEU A 1 912 ? 108.924 117.757 99.435 1.00 117.30 912 LEU A C 1
ATOM 5993 O O . LEU A 1 912 ? 109.824 118.532 99.759 1.00 117.30 912 LEU A O 1
ATOM 5998 N N . LEU A 1 913 ? 108.697 116.628 100.093 1.00 105.41 913 LEU A N 1
ATOM 5999 C CA . LEU A 1 913 ? 109.410 116.360 101.337 1.00 105.41 913 LEU A CA 1
ATOM 6000 C C . LEU A 1 913 ? 109.238 114.896 101.720 1.00 105.41 913 LEU A C 1
ATOM 6001 O O . LEU A 1 913 ? 108.577 114.119 101.024 1.00 105.41 913 LEU A O 1
ATOM 6006 N N . LEU A 1 914 ? 109.865 114.526 102.836 1.00 89.70 914 LEU A N 1
ATOM 6007 C CA . LEU A 1 914 ? 109.856 113.167 103.352 1.00 89.70 914 LEU A CA 1
ATOM 6008 C C . LEU A 1 914 ? 109.611 113.226 104.854 1.00 89.70 914 LEU A C 1
ATOM 6009 O O . LEU A 1 914 ? 109.677 114.292 105.469 1.00 89.70 914 LEU A O 1
ATOM 6014 N N . ARG A 1 915 ? 109.321 112.074 105.456 1.00 69.54 915 ARG A N 1
ATOM 6015 C CA . ARG A 1 915 ? 109.024 112.059 106.880 1.00 69.54 915 ARG A CA 1
ATOM 6016 C C . ARG A 1 915 ? 109.566 110.809 107.545 1.00 69.54 915 ARG A C 1
ATOM 6017 O O . ARG A 1 915 ? 109.575 109.725 106.961 1.00 69.54 915 ARG A O 1
ATOM 6025 N N . SER A 1 916 ? 109.969 110.977 108.800 1.00 61.87 916 SER A N 1
ATOM 6026 C CA . SER A 1 916 ? 110.608 109.943 109.590 1.00 61.87 916 SER A CA 1
ATOM 6027 C C . SER A 1 916 ? 109.758 109.613 110.804 1.00 61.87 916 SER A C 1
ATOM 6028 O O . SER A 1 916 ? 108.980 110.436 111.292 1.00 61.87 916 SER A O 1
ATOM 6031 N N . LEU A 1 917 ? 109.919 108.386 111.285 1.00 67.26 917 LEU A N 1
ATOM 6032 C CA . LEU A 1 917 ? 109.300 107.964 112.527 1.00 67.26 917 LEU A CA 1
ATOM 6033 C C . LEU A 1 917 ? 110.158 106.881 113.161 1.00 67.26 917 LEU A C 1
ATOM 6034 O O . LEU A 1 917 ? 110.726 106.043 112.459 1.00 67.26 917 LEU A O 1
ATOM 6039 N N . LYS A 1 918 ? 110.243 106.899 114.487 1.00 68.40 918 LYS A N 1
ATOM 6040 C CA . LYS A 1 918 ? 110.980 105.889 115.226 1.00 68.40 918 LYS A CA 1
ATOM 6041 C C . LYS A 1 918 ? 110.124 105.329 116.348 1.00 68.40 918 LYS A C 1
ATOM 6042 O O . LYS A 1 918 ? 109.290 106.030 116.923 1.00 68.40 918 LYS A O 1
ATOM 6048 N N . VAL A 1 919 ? 110.347 104.057 116.660 1.00 83.60 919 VAL A N 1
ATOM 6049 C CA . VAL A 1 919 ? 109.831 103.444 117.872 1.00 83.60 919 VAL A CA 1
ATOM 6050 C C . VAL A 1 919 ? 110.976 102.684 118.527 1.00 83.60 919 VAL A C 1
ATOM 6051 O O . VAL A 1 919 ? 111.457 101.690 117.973 1.00 83.60 919 VAL A O 1
ATOM 6055 N N . SER A 1 920 ? 111.428 103.147 119.693 1.00 96.72 920 SER A N 1
ATOM 6056 C CA . SER A 1 920 ? 112.416 102.403 120.473 1.00 96.72 920 SER A CA 1
ATOM 6057 C C . SER A 1 920 ? 112.095 102.517 121.957 1.00 96.72 920 SER A C 1
ATOM 6058 O O . SER A 1 920 ? 112.194 103.610 122.520 1.00 96.72 920 SER A O 1
ATOM 6061 N N . ILE A 1 921 ? 111.718 101.408 122.596 1.00 111.62 921 ILE A N 1
ATOM 6062 C CA . ILE A 1 921 ? 111.464 101.412 124.037 1.00 111.62 921 ILE A CA 1
ATOM 6063 C C . ILE A 1 921 ? 112.505 100.649 124.866 1.00 111.62 921 ILE A C 1
ATOM 6064 O O . ILE A 1 921 ? 112.513 100.794 126.099 1.00 111.62 921 ILE A O 1
ATOM 6069 N N . ASN A 1 922 ? 113.424 99.910 124.253 1.00 125.27 922 ASN A N 1
ATOM 6070 C CA . ASN A 1 922 ? 114.144 98.890 125.007 1.00 125.27 922 ASN A CA 1
ATOM 6071 C C . ASN A 1 922 ? 115.629 99.203 125.139 1.00 125.27 922 ASN A C 1
ATOM 6072 O O . ASN A 1 922 ? 116.209 99.943 124.342 1.00 125.27 922 ASN A O 1
ATOM 6077 N N . GLY A 1 923 ? 116.235 98.619 126.172 1.00 149.04 923 GLY A N 1
ATOM 6078 C CA . GLY A 1 923 ? 117.678 98.555 126.270 1.00 149.04 923 GLY A CA 1
ATOM 6079 C C . GLY A 1 923 ? 118.240 97.423 125.424 1.00 149.04 923 GLY A C 1
ATOM 6080 O O . GLY A 1 923 ? 117.557 96.446 125.131 1.00 149.04 923 GLY A O 1
ATOM 6081 N N . ASN A 1 924 ? 119.511 97.563 125.050 1.00 168.79 924 ASN A N 1
ATOM 6082 C CA . ASN A 1 924 ? 120.096 96.702 124.029 1.00 168.79 924 ASN A CA 1
ATOM 6083 C C . ASN A 1 924 ? 120.317 95.278 124.528 1.00 168.79 924 ASN A C 1
ATOM 6084 O O . ASN A 1 924 ? 120.634 95.052 125.697 1.00 168.79 924 ASN A O 1
ATOM 6089 N N . LYS A 1 925 ? 120.096 94.308 123.641 1.00 173.44 925 LYS A N 1
ATOM 6090 C CA . LYS A 1 925 ? 120.397 92.908 123.928 1.00 173.44 925 LYS A CA 1
ATOM 6091 C C . LYS A 1 925 ? 121.090 92.309 122.712 1.00 173.44 925 LYS A C 1
ATOM 6092 O O . LYS A 1 925 ? 120.439 92.138 121.680 1.00 173.44 925 LYS A O 1
ATOM 6098 N N . MET A 1 926 ? 122.391 92.000 122.838 1.00 196.39 926 MET A N 1
ATOM 6099 C CA . MET A 1 926 ? 123.191 91.132 121.961 1.00 196.39 926 MET A CA 1
ATOM 6100 C C . MET A 1 926 ? 124.682 91.169 122.273 1.00 196.39 926 MET A C 1
ATOM 6101 O O . MET A 1 926 ? 125.145 91.956 123.104 1.00 196.39 926 MET A O 1
ATOM 6106 N N . SER A 1 927 ? 125.435 90.317 121.583 1.00 204.83 927 SER A N 1
ATOM 6107 C CA . SER A 1 927 ? 126.874 90.186 121.754 1.00 204.83 927 SER A CA 1
ATOM 6108 C C . SER A 1 927 ? 127.683 90.982 120.743 1.00 204.83 927 SER A C 1
ATOM 6109 O O . SER A 1 927 ? 128.910 90.869 120.739 1.00 204.83 927 SER A O 1
ATOM 6112 N N . SER A 1 928 ? 127.039 91.769 119.882 1.00 207.54 928 SER A N 1
ATOM 6113 C CA . SER A 1 928 ? 127.729 92.342 118.729 1.00 207.54 928 SER A CA 1
ATOM 6114 C C . SER A 1 928 ? 128.963 93.165 119.097 1.00 207.54 928 SER A C 1
ATOM 6115 O O . SER A 1 928 ? 129.821 93.376 118.233 1.00 207.54 928 SER A O 1
ATOM 6118 N N . TYR A 1 929 ? 129.082 93.625 120.343 1.00 207.37 929 TYR A N 1
ATOM 6119 C CA . TYR A 1 929 ? 130.205 94.474 120.731 1.00 207.37 929 TYR A CA 1
ATOM 6120 C C . TYR A 1 929 ? 131.460 93.669 121.063 1.00 207.37 929 TYR A C 1
ATOM 6121 O O . TYR A 1 929 ? 132.580 94.145 120.847 1.00 207.37 929 TYR A O 1
ATOM 6130 N N . VAL A 1 930 ? 131.288 92.445 121.567 1.00 222.96 930 VAL A N 1
ATOM 6131 C CA . VAL A 1 930 ? 132.310 91.724 122.329 1.00 222.96 930 VAL A CA 1
ATOM 6132 C C . VAL A 1 930 ? 133.525 91.344 121.493 1.00 222.96 930 VAL A C 1
ATOM 6133 O O . VAL A 1 930 ? 134.500 90.800 122.025 1.00 222.96 930 VAL A O 1
ATOM 6137 N N . ASP A 1 931 ? 133.487 91.619 120.190 1.00 213.82 931 ASP A N 1
ATOM 6138 C CA . ASP A 1 931 ? 134.545 91.159 119.300 1.00 213.82 931 ASP A CA 1
ATOM 6139 C C . ASP A 1 931 ? 135.919 91.650 119.729 1.00 213.82 931 ASP A C 1
ATOM 6140 O O . ASP A 1 931 ? 136.923 91.223 119.151 1.00 213.82 931 ASP A O 1
ATOM 6145 N N . TYR A 1 932 ? 135.982 92.558 120.703 1.00 199.82 932 TYR A N 1
ATOM 6146 C CA . TYR A 1 932 ? 137.216 92.782 121.443 1.00 199.82 932 TYR A CA 1
ATOM 6147 C C . TYR A 1 932 ? 137.796 91.462 121.919 1.00 199.82 932 TYR A C 1
ATOM 6148 O O . TYR A 1 932 ? 139.018 91.303 122.005 1.00 199.82 932 TYR A O 1
ATOM 6157 N N . SER A 1 933 ? 136.922 90.507 122.252 1.00 203.16 933 SER A N 1
ATOM 6158 C CA . SER A 1 933 ? 137.347 89.143 122.534 1.00 203.16 933 SER A CA 1
ATOM 6159 C C . SER A 1 933 ? 138.212 88.583 121.423 1.00 203.16 933 SER A C 1
ATOM 6160 O O . SER A 1 933 ? 139.048 87.708 121.672 1.00 203.16 933 SER A O 1
ATOM 6163 N N . PHE A 1 934 ? 138.022 89.063 120.203 1.00 192.49 934 PHE A N 1
ATOM 6164 C CA . PHE A 1 934 ? 138.844 88.659 119.081 1.00 192.49 934 PHE A CA 1
ATOM 6165 C C . PHE A 1 934 ? 140.102 89.498 118.993 1.00 192.49 934 PHE A C 1
ATOM 6166 O O . PHE A 1 934 ? 140.999 89.177 118.208 1.00 192.49 934 PHE A O 1
ATOM 6174 N N . LYS A 1 935 ? 140.176 90.563 119.782 1.00 182.92 935 LYS A N 1
ATOM 6175 C CA . LYS A 1 935 ? 141.389 91.338 119.954 1.00 182.92 935 LYS A CA 1
ATOM 6176 C C . LYS A 1 935 ? 142.191 90.886 121.162 1.00 182.92 935 LYS A C 1
ATOM 6177 O O . LYS A 1 935 ? 143.208 91.506 121.486 1.00 182.92 935 LYS A O 1
ATOM 6183 N N . THR A 1 936 ? 141.750 89.823 121.830 1.00 185.98 936 THR A N 1
ATOM 6184 C CA . THR A 1 936 ? 142.427 89.358 123.034 1.00 185.98 936 THR A CA 1
ATOM 6185 C C . THR A 1 936 ? 143.757 88.691 122.713 1.00 185.98 936 THR A C 1
ATOM 6186 O O . THR A 1 936 ? 144.729 88.844 123.460 1.00 185.98 936 THR A O 1
ATOM 6190 N N . TYR A 1 937 ? 143.830 87.968 121.596 1.00 178.89 937 TYR A N 1
ATOM 6191 C CA . TYR A 1 937 ? 145.053 87.262 121.243 1.00 178.89 937 TYR A CA 1
ATOM 6192 C C . TYR A 1 937 ? 146.213 88.202 121.015 1.00 178.89 937 TYR A C 1
ATOM 6193 O O . TYR A 1 937 ? 147.335 87.740 120.795 1.00 178.89 937 TYR A O 1
ATOM 6202 N N . PHE A 1 938 ? 145.964 89.498 121.065 1.00 174.56 938 PHE A N 1
ATOM 6203 C CA . PHE A 1 938 ? 146.931 90.513 120.712 1.00 174.56 938 PHE A CA 1
ATOM 6204 C C . PHE A 1 938 ? 147.818 90.870 121.890 1.00 174.56 938 PHE A C 1
ATOM 6205 O O . PHE A 1 938 ? 148.546 91.866 121.827 1.00 174.56 938 PHE A O 1
ATOM 6213 N N . GLU A 1 939 ? 147.724 90.109 122.979 1.00 151.52 939 GLU A N 1
ATOM 6214 C CA . GLU A 1 939 ? 148.521 90.331 124.173 1.00 151.52 939 GLU A CA 1
ATOM 6215 C C . GLU A 1 939 ? 148.164 91.644 124.836 1.00 151.52 939 GLU A C 1
ATOM 6216 O O . GLU A 1 939 ? 149.005 92.252 125.488 1.00 151.52 939 GLU A O 1
ATOM 6222 N N . ASN A 1 940 ? 146.901 92.055 124.704 1.00 151.64 940 ASN A N 1
ATOM 6223 C CA . ASN A 1 940 ? 146.466 93.370 125.165 1.00 151.64 940 ASN A CA 1
ATOM 6224 C C . ASN A 1 940 ? 146.857 93.610 126.613 1.00 151.64 940 ASN A C 1
ATOM 6225 O O . ASN A 1 940 ? 146.943 94.759 127.059 1.00 151.64 940 ASN A O 1
ATOM 6230 N N . LEU A 1 941 ? 147.095 92.532 127.355 1.00 140.81 941 LEU A N 1
ATOM 6231 C CA . LEU A 1 941 ? 147.566 92.636 128.728 1.00 140.81 941 LEU A CA 1
ATOM 6232 C C . LEU A 1 941 ? 148.856 93.441 128.803 1.00 140.81 941 LEU A C 1
ATOM 6233 O O . LEU A 1 941 ? 148.925 94.482 129.465 1.00 140.81 941 LEU A O 1
ATOM 6238 N N . GLN A 1 942 ? 149.875 92.989 128.099 1.00 135.87 942 GLN A N 1
ATOM 6239 C CA . GLN A 1 942 ? 151.229 93.492 128.271 1.00 135.87 942 GLN A CA 1
ATOM 6240 C C . GLN A 1 942 ? 151.488 94.937 127.830 1.00 135.87 942 GLN A C 1
ATOM 6241 O O . GLN A 1 942 ? 152.138 95.676 128.578 1.00 135.87 942 GLN A O 1
ATOM 6247 N N . PRO A 1 943 ? 150.997 95.393 126.675 1.00 128.02 943 PRO A N 1
ATOM 6248 C CA . PRO A 1 943 ? 151.628 96.540 125.993 1.00 128.02 943 PRO A CA 1
ATOM 6249 C C . PRO A 1 943 ? 151.809 97.763 126.876 1.00 128.02 943 PRO A C 1
ATOM 6250 O O . PRO A 1 943 ? 152.900 98.350 126.863 1.00 128.02 943 PRO A O 1
ATOM 6254 N N . PRO A 1 944 ? 150.796 98.196 127.637 1.00 117.60 944 PRO A N 1
ATOM 6255 C CA . PRO A 1 944 ? 150.884 99.529 128.246 1.00 117.60 944 PRO A CA 1
ATOM 6256 C C . PRO A 1 944 ? 152.147 99.702 129.073 1.00 117.60 944 PRO A C 1
ATOM 6257 O O . PRO A 1 944 ? 152.545 98.812 129.823 1.00 117.60 944 PRO A O 1
ATOM 6261 N N . ALA A 1 945 ? 152.820 100.830 128.867 1.00 109.79 945 ALA A N 1
ATOM 6262 C CA . ALA A 1 945 ? 154.114 101.028 129.497 1.00 109.79 945 ALA A CA 1
ATOM 6263 C C . ALA A 1 945 ? 154.295 102.405 130.126 1.00 109.79 945 ALA A C 1
ATOM 6264 O O . ALA A 1 945 ? 154.315 102.544 131.352 1.00 109.79 945 ALA A O 1
ATOM 6266 N N . ILE A 1 946 ? 154.401 103.426 129.278 1.00 112.59 946 ILE A N 1
ATOM 6267 C CA . ILE A 1 946 ? 155.097 104.672 129.593 1.00 112.59 946 ILE A CA 1
ATOM 6268 C C . ILE A 1 946 ? 154.099 105.687 130.144 1.00 112.59 946 ILE A C 1
ATOM 6269 O O . ILE A 1 946 ? 152.992 105.313 130.540 1.00 112.59 946 ILE A O 1
ATOM 6274 N N . ASP A 1 947 ? 154.427 106.987 130.066 1.00 106.24 947 ASP A N 1
ATOM 6275 C CA . ASP A 1 947 ? 153.500 108.112 130.410 1.00 106.24 947 ASP A CA 1
ATOM 6276 C C . ASP A 1 947 ? 152.719 108.268 131.738 1.00 106.24 947 ASP A C 1
ATOM 6277 O O . ASP A 1 947 ? 151.490 108.191 131.731 1.00 106.24 947 ASP A O 1
ATOM 6282 N N . GLU A 1 948 ? 153.367 108.758 132.777 1.00 93.94 948 GLU A N 1
ATOM 6283 C CA . GLU A 1 948 ? 152.761 108.703 134.093 1.00 93.94 948 GLU A CA 1
ATOM 6284 C C . GLU A 1 948 ? 151.285 108.971 133.895 1.00 93.94 948 GLU A C 1
ATOM 6285 O O . GLU A 1 948 ? 150.443 108.467 134.633 1.00 93.94 948 GLU A O 1
ATOM 6291 N N . GLU A 1 949 ? 150.984 109.762 132.887 1.00 90.96 949 GLU A N 1
ATOM 6292 C CA . GLU A 1 949 ? 149.612 110.076 132.495 1.00 90.96 949 GLU A CA 1
ATOM 6293 C C . GLU A 1 949 ? 148.891 108.913 131.822 1.00 90.96 949 GLU A C 1
ATOM 6294 O O . GLU A 1 949 ? 147.658 108.846 131.872 1.00 90.96 949 GLU A O 1
ATOM 6300 N N . TYR A 1 950 ? 149.642 107.998 131.203 1.00 104.30 950 TYR A N 1
ATOM 6301 C CA . TYR A 1 950 ? 149.135 107.087 130.173 1.00 104.30 950 TYR A CA 1
ATOM 6302 C C . TYR A 1 950 ? 147.851 106.383 130.584 1.00 104.30 950 TYR A C 1
ATOM 6303 O O . TYR A 1 950 ? 147.066 105.963 129.726 1.00 104.30 950 TYR A O 1
ATOM 6312 N N . THR A 1 951 ? 147.635 106.227 131.887 1.00 107.08 951 THR A N 1
ATOM 6313 C CA . THR A 1 951 ? 146.312 105.907 132.404 1.00 107.08 951 THR A CA 1
ATOM 6314 C C . THR A 1 951 ? 145.256 106.818 131.800 1.00 107.08 951 THR A C 1
ATOM 6315 O O . THR A 1 951 ? 144.310 106.357 131.153 1.00 107.08 951 THR A O 1
ATOM 6319 N N . SER A 1 952 ? 145.405 108.127 132.024 1.00 109.67 952 SER A N 1
ATOM 6320 C CA . SER A 1 952 ? 144.404 109.094 131.587 1.00 109.67 952 SER A CA 1
ATOM 6321 C C . SER A 1 952 ? 144.017 108.875 130.139 1.00 109.67 952 SER A C 1
ATOM 6322 O O . SER A 1 952 ? 142.896 109.196 129.733 1.00 109.67 952 SER A O 1
ATOM 6325 N N . ALA A 1 953 ? 144.926 108.316 129.352 1.00 112.20 953 ALA A N 1
ATOM 6326 C CA . ALA A 1 953 ? 144.597 107.950 127.992 1.00 112.20 953 ALA A CA 1
ATOM 6327 C C . ALA A 1 953 ? 143.568 106.837 127.904 1.00 112.20 953 ALA A C 1
ATOM 6328 O O . ALA A 1 953 ? 143.086 106.575 126.804 1.00 112.20 953 ALA A O 1
ATOM 6330 N N . PHE A 1 954 ? 143.207 106.185 129.006 1.00 112.13 954 PHE A N 1
ATOM 6331 C CA . PHE A 1 954 ? 142.593 104.870 128.914 1.00 112.13 954 PHE A CA 1
ATOM 6332 C C . PHE A 1 954 ? 141.202 104.794 129.527 1.00 112.13 954 PHE A C 1
ATOM 6333 O O . PHE A 1 954 ? 140.796 105.634 130.333 1.00 112.13 954 PHE A O 1
ATOM 6341 N N . GLU A 1 955 ? 140.486 103.749 129.108 1.00 126.58 955 GLU A N 1
ATOM 6342 C CA . GLU A 1 955 ? 139.196 103.349 129.646 1.00 126.58 955 GLU A CA 1
ATOM 6343 C C . GLU A 1 955 ? 139.120 101.832 129.617 1.00 126.58 955 GLU A C 1
ATOM 6344 O O . GLU A 1 955 ? 139.926 101.167 128.969 1.00 126.58 955 GLU A O 1
ATOM 6350 N N . HIS A 1 956 ? 138.142 101.270 130.319 1.00 140.32 956 HIS A N 1
ATOM 6351 C CA . HIS A 1 956 ? 137.860 99.854 130.154 1.00 140.32 956 HIS A CA 1
ATOM 6352 C C . HIS A 1 956 ? 136.379 99.655 129.897 1.00 140.32 956 HIS A C 1
ATOM 6353 O O . HIS A 1 956 ? 135.551 100.494 130.259 1.00 140.32 956 HIS A O 1
ATOM 6360 N N . ILE A 1 957 ? 136.065 98.533 129.247 1.00 150.93 957 ILE A N 1
ATOM 6361 C CA . ILE A 1 957 ? 134.703 98.286 128.785 1.00 150.93 957 ILE A CA 1
ATOM 6362 C C . ILE A 1 957 ? 133.721 98.495 129.920 1.00 150.93 957 ILE A C 1
ATOM 6363 O O . ILE A 1 957 ? 132.792 99.303 129.821 1.00 150.93 957 ILE A O 1
ATOM 6368 N N . SER A 1 958 ? 133.937 97.784 131.025 1.00 157.93 958 SER A N 1
ATOM 6369 C CA . SER A 1 958 ? 133.175 98.012 132.246 1.00 157.93 958 SER A CA 1
ATOM 6370 C C . SER A 1 958 ? 133.097 99.496 132.564 1.00 157.93 958 SER A C 1
ATOM 6371 O O . SER A 1 958 ? 132.008 100.076 132.631 1.00 157.93 958 SER A O 1
ATOM 6374 N N . GLU A 1 959 ? 134.260 100.118 132.766 1.00 149.16 959 GLU A N 1
ATOM 6375 C CA . GLU A 1 959 ? 134.325 101.540 133.075 1.00 149.16 959 GLU A CA 1
ATOM 6376 C C . GLU A 1 959 ? 133.423 102.339 132.152 1.00 149.16 959 GLU A C 1
ATOM 6377 O O . GLU A 1 959 ? 132.644 103.185 132.599 1.00 149.16 959 GLU A O 1
ATOM 6383 N N . TRP A 1 960 ? 133.498 102.066 130.854 1.00 150.56 960 TRP A N 1
ATOM 6384 C CA . TRP A 1 960 ? 132.573 102.708 129.936 1.00 150.56 960 TRP A CA 1
ATOM 6385 C C . TRP A 1 960 ? 131.171 102.143 130.093 1.00 150.56 960 TRP A C 1
ATOM 6386 O O . TRP A 1 960 ? 130.192 102.896 130.134 1.00 150.56 960 TRP A O 1
ATOM 6397 N N . ARG A 1 961 ? 131.059 100.816 130.182 1.00 155.34 961 ARG A N 1
ATOM 6398 C CA . ARG A 1 961 ? 129.754 100.168 130.256 1.00 155.34 961 ARG A CA 1
ATOM 6399 C C . ARG A 1 961 ? 128.892 100.801 131.331 1.00 155.34 961 ARG A C 1
ATOM 6400 O O . ARG A 1 961 ? 127.749 101.198 131.085 1.00 155.34 961 ARG A O 1
ATOM 6408 N N . ARG A 1 962 ? 129.441 100.908 132.536 1.00 168.98 962 ARG A N 1
ATOM 6409 C CA . ARG A 1 962 ? 128.692 101.520 133.620 1.00 168.98 962 ARG A CA 1
ATOM 6410 C C . ARG A 1 962 ? 128.379 102.978 133.316 1.00 168.98 962 ARG A C 1
ATOM 6411 O O . ARG A 1 962 ? 127.236 103.411 133.481 1.00 168.98 962 ARG A O 1
ATOM 6419 N N . ASN A 1 963 ? 129.379 103.710 132.848 1.00 180.37 963 ASN A N 1
ATOM 6420 C CA . ASN A 1 963 ? 129.175 105.102 132.512 1.00 180.37 963 ASN A CA 1
ATOM 6421 C C . ASN A 1 963 ? 127.890 105.235 131.707 1.00 180.37 963 ASN A C 1
ATOM 6422 O O . ASN A 1 963 ? 127.003 106.002 132.070 1.00 180.37 963 ASN A O 1
ATOM 6427 N N . PHE A 1 964 ? 127.785 104.478 130.618 1.00 198.72 964 PHE A N 1
ATOM 6428 C CA . PHE A 1 964 ? 126.591 104.535 129.789 1.00 198.72 964 PHE A CA 1
ATOM 6429 C C . PHE A 1 964 ? 125.364 104.107 130.579 1.00 198.72 964 PHE A C 1
ATOM 6430 O O . PHE A 1 964 ? 124.388 104.854 130.695 1.00 198.72 964 PHE A O 1
ATOM 6438 N N . ALA A 1 965 ? 125.408 102.903 131.149 1.00 193.09 965 ALA A N 1
ATOM 6439 C CA . ALA A 1 965 ? 124.221 102.345 131.787 1.00 193.09 965 ALA A CA 1
ATOM 6440 C C . ALA A 1 965 ? 123.781 103.186 132.975 1.00 193.09 965 ALA A C 1
ATOM 6441 O O . ALA A 1 965 ? 122.579 103.373 133.199 1.00 193.09 965 ALA A O 1
ATOM 6443 N N . GLN A 1 966 ? 124.737 103.712 133.744 1.00 187.59 966 GLN A N 1
ATOM 6444 C CA . GLN A 1 966 ? 124.377 104.558 134.875 1.00 187.59 966 GLN A CA 1
ATOM 6445 C C . GLN A 1 966 ? 123.619 105.790 134.413 1.00 187.59 966 GLN A C 1
ATOM 6446 O O . GLN A 1 966 ? 122.847 106.373 135.180 1.00 187.59 966 GLN A O 1
ATOM 6452 N N . ASP A 1 967 ? 123.833 106.202 133.168 1.00 182.71 967 ASP A N 1
ATOM 6453 C CA . ASP A 1 967 ? 123.124 107.356 132.643 1.00 182.71 967 ASP A CA 1
ATOM 6454 C C . ASP A 1 967 ? 121.734 106.984 132.155 1.00 182.71 967 ASP A C 1
ATOM 6455 O O . ASP A 1 967 ? 120.775 107.724 132.397 1.00 182.71 967 ASP A O 1
ATOM 6460 N N . GLU A 1 968 ? 121.601 105.845 131.473 1.00 182.57 968 GLU A N 1
ATOM 6461 C CA . GLU A 1 968 ? 120.273 105.354 131.127 1.00 182.57 968 GLU A CA 1
ATOM 6462 C C . GLU A 1 968 ? 119.393 105.258 132.359 1.00 182.57 968 GLU A C 1
ATOM 6463 O O . GLU A 1 968 ? 118.176 105.459 132.285 1.00 182.57 968 GLU A O 1
ATOM 6469 N N . GLU A 1 969 ? 119.997 104.947 133.504 1.00 179.75 969 GLU A N 1
ATOM 6470 C CA . GLU A 1 969 ? 119.236 104.865 134.738 1.00 179.75 969 GLU A CA 1
ATOM 6471 C C . GLU A 1 969 ? 118.485 106.160 135.004 1.00 179.75 969 GLU A C 1
ATOM 6472 O O . GLU A 1 969 ? 117.365 106.137 135.525 1.00 179.75 969 GLU A O 1
ATOM 6478 N N . ILE A 1 970 ? 119.074 107.296 134.632 1.00 168.66 970 ILE A N 1
ATOM 6479 C CA . ILE A 1 970 ? 118.383 108.570 134.775 1.00 168.66 970 ILE A CA 1
ATOM 6480 C C . ILE A 1 970 ? 117.196 108.635 133.831 1.00 168.66 970 ILE A C 1
ATOM 6481 O O . ILE A 1 970 ? 116.123 109.133 134.191 1.00 168.66 970 ILE A O 1
ATOM 6486 N N . ILE A 1 971 ? 117.365 108.133 132.611 1.00 168.07 971 ILE A N 1
ATOM 6487 C CA . ILE A 1 971 ? 116.219 107.950 131.730 1.00 168.07 971 ILE A CA 1
ATOM 6488 C C . ILE A 1 971 ? 115.207 107.026 132.383 1.00 168.07 971 ILE A C 1
ATOM 6489 O O . ILE A 1 971 ? 114.000 107.292 132.380 1.00 168.07 971 ILE A O 1
ATOM 6494 N N . LYS A 1 972 ? 115.695 105.928 132.965 1.00 161.23 972 LYS A N 1
ATOM 6495 C CA . LYS A 1 972 ? 114.810 104.911 133.516 1.00 161.23 972 LYS A CA 1
ATOM 6496 C C . LYS A 1 972 ? 113.796 105.509 134.476 1.00 161.23 972 LYS A C 1
ATOM 6497 O O . LYS A 1 972 ? 112.622 105.125 134.464 1.00 161.23 972 LYS A O 1
ATOM 6503 N N . ASN A 1 973 ? 114.229 106.442 135.319 1.00 152.01 973 ASN A N 1
ATOM 6504 C CA . ASN A 1 973 ? 113.287 107.193 136.134 1.00 152.01 973 ASN A CA 1
ATOM 6505 C C . ASN A 1 973 ? 112.207 107.758 135.235 1.00 152.01 973 ASN A C 1
ATOM 6506 O O . ASN A 1 973 ? 111.050 107.328 135.275 1.00 152.01 973 ASN A O 1
ATOM 6511 N N . TYR A 1 974 ? 112.608 108.700 134.391 1.00 147.57 974 TYR A N 1
ATOM 6512 C CA . TYR A 1 974 ? 111.677 109.358 133.496 1.00 147.57 974 TYR A CA 1
ATOM 6513 C C . TYR A 1 974 ? 110.944 108.378 132.599 1.00 147.57 974 TYR A C 1
ATOM 6514 O O . TYR A 1 974 ? 109.894 108.724 132.054 1.00 147.57 974 TYR A O 1
ATOM 6523 N N . GLU A 1 975 ? 111.460 107.164 132.435 1.00 148.11 975 GLU A N 1
ATOM 6524 C CA . GLU A 1 975 ? 110.706 106.164 131.695 1.00 148.11 975 GLU A CA 1
ATOM 6525 C C . GLU A 1 975 ? 109.437 105.780 132.439 1.00 148.11 975 GLU A C 1
ATOM 6526 O O . GLU A 1 975 ? 108.339 105.802 131.874 1.00 148.11 975 GLU A O 1
ATOM 6532 N N . ASN A 1 976 ? 109.568 105.442 133.719 1.00 139.11 976 ASN A N 1
ATOM 6533 C CA . ASN A 1 976 ? 108.465 104.799 134.420 1.00 139.11 976 ASN A CA 1
ATOM 6534 C C . ASN A 1 976 ? 107.333 105.774 134.697 1.00 139.11 976 ASN A C 1
ATOM 6535 O O . ASN A 1 976 ? 106.167 105.475 134.417 1.00 139.11 976 ASN A O 1
ATOM 6540 N N . ILE A 1 977 ? 107.650 106.947 135.247 1.00 123.44 977 ILE A N 1
ATOM 6541 C CA . ILE A 1 977 ? 106.589 107.833 135.701 1.00 123.44 977 ILE A CA 1
ATOM 6542 C C . ILE A 1 977 ? 105.710 108.285 134.550 1.00 123.44 977 ILE A C 1
ATOM 6543 O O . ILE A 1 977 ? 104.562 108.678 134.769 1.00 123.44 977 ILE A O 1
ATOM 6548 N N . ARG A 1 978 ? 106.209 108.222 133.329 1.00 126.88 978 ARG A N 1
ATOM 6549 C CA . ARG A 1 978 ? 105.380 108.493 132.167 1.00 126.88 978 ARG A CA 1
ATOM 6550 C C . ARG A 1 978 ? 104.408 107.345 131.954 1.00 126.88 978 ARG A C 1
ATOM 6551 O O . ARG A 1 978 ? 104.848 106.207 131.754 1.00 126.88 978 ARG A O 1
ATOM 6559 N N . PRO A 1 979 ? 103.105 107.578 131.980 1.00 108.30 979 PRO A N 1
ATOM 6560 C CA . PRO A 1 979 ? 102.140 106.575 131.520 1.00 108.30 979 PRO A CA 1
ATOM 6561 C C . PRO A 1 979 ? 101.952 106.671 130.015 1.00 108.30 979 PRO A C 1
ATOM 6562 O O . PRO A 1 979 ? 100.829 106.744 129.509 1.00 108.30 979 PRO A O 1
ATOM 6566 N N . ARG A 1 980 ? 103.059 106.690 129.285 1.00 110.56 980 ARG A N 1
ATOM 6567 C CA . ARG A 1 980 ? 103.082 107.323 127.982 1.00 110.56 980 ARG A CA 1
ATOM 6568 C C . ARG A 1 980 ? 103.883 106.457 127.025 1.00 110.56 980 ARG A C 1
ATOM 6569 O O . ARG A 1 980 ? 104.858 105.816 127.418 1.00 110.56 980 ARG A O 1
ATOM 6577 N N . ALA A 1 981 ? 103.442 106.415 125.769 1.00 82.34 981 ALA A N 1
ATOM 6578 C CA . ALA A 1 981 ? 104.103 105.550 124.804 1.00 82.34 981 ALA A CA 1
ATOM 6579 C C . ALA A 1 981 ? 104.454 106.247 123.497 1.00 82.34 981 ALA A C 1
ATOM 6580 O O . ALA A 1 981 ? 105.629 106.524 123.235 1.00 82.34 981 ALA A O 1
ATOM 6582 N N . LEU A 1 982 ? 103.450 106.550 122.674 1.00 91.75 982 LEU A N 1
ATOM 6583 C CA . LEU A 1 982 ? 103.752 106.859 121.278 1.00 91.75 982 LEU A CA 1
ATOM 6584 C C . LEU A 1 982 ? 102.939 108.046 120.762 1.00 91.75 982 LEU A C 1
ATOM 6585 O O . LEU A 1 982 ? 101.999 108.498 121.432 1.00 91.75 982 LEU A O 1
ATOM 6590 N N . PRO A 1 983 ? 103.279 108.579 119.579 1.00 101.91 983 PRO A N 1
ATOM 6591 C CA . PRO A 1 983 ? 102.638 109.802 119.078 1.00 101.91 983 PRO A CA 1
ATOM 6592 C C . PRO A 1 983 ? 101.162 109.678 118.722 1.00 101.91 983 PRO A C 1
ATOM 6593 O O . PRO A 1 983 ? 100.488 108.732 119.137 1.00 101.91 983 PRO A O 1
ATOM 6597 N N . ASP A 1 984 ? 100.656 110.663 117.968 1.00 108.62 984 ASP A N 1
ATOM 6598 C CA . ASP A 1 984 ? 99.256 110.792 117.552 1.00 108.62 984 ASP A CA 1
ATOM 6599 C C . ASP A 1 984 ? 98.242 111.047 118.650 1.00 108.62 984 ASP A C 1
ATOM 6600 O O . ASP A 1 984 ? 97.463 110.155 118.995 1.00 108.62 984 ASP A O 1
ATOM 6605 N N . ILE A 1 985 ? 98.213 112.267 119.180 1.00 114.26 985 ILE A N 1
ATOM 6606 C CA . ILE A 1 985 ? 97.044 112.660 119.957 1.00 114.26 985 ILE A CA 1
ATOM 6607 C C . ILE A 1 985 ? 95.949 113.040 118.966 1.00 114.26 985 ILE A C 1
ATOM 6608 O O . ILE A 1 985 ? 95.046 112.244 118.699 1.00 114.26 985 ILE A O 1
ATOM 6613 N N . SER A 1 986 ? 96.034 114.230 118.387 1.00 111.49 986 SER A N 1
ATOM 6614 C CA . SER A 1 986 ? 95.469 114.511 117.084 1.00 111.49 986 SER A CA 1
ATOM 6615 C C . SER A 1 986 ? 96.541 114.448 116.015 1.00 111.49 986 SER A C 1
ATOM 6616 O O . SER A 1 986 ? 96.264 114.730 114.849 1.00 111.49 986 SER A O 1
ATOM 6619 N N . GLU A 1 987 ? 97.762 114.081 116.402 1.00 113.86 987 GLU A N 1
ATOM 6620 C CA . GLU A 1 987 ? 98.902 114.169 115.500 1.00 113.86 987 GLU A CA 1
ATOM 6621 C C . GLU A 1 987 ? 98.653 113.376 114.229 1.00 113.86 987 GLU A C 1
ATOM 6622 O O . GLU A 1 987 ? 99.038 113.801 113.136 1.00 113.86 987 GLU A O 1
ATOM 6628 N N . GLY A 1 988 ? 98.029 112.216 114.357 1.00 111.24 988 GLY A N 1
ATOM 6629 C CA . GLY A 1 988 ? 97.504 111.554 113.193 1.00 111.24 988 GLY A CA 1
ATOM 6630 C C . GLY A 1 988 ? 96.129 112.083 112.867 1.00 111.24 988 GLY A C 1
ATOM 6631 O O . GLY A 1 988 ? 95.733 112.111 111.705 1.00 111.24 988 GLY A O 1
ATOM 6632 N N . TYR A 1 989 ? 95.376 112.481 113.886 1.00 120.42 989 TYR A N 1
ATOM 6633 C CA . TYR A 1 989 ? 93.988 112.864 113.652 1.00 120.42 989 TYR A CA 1
ATOM 6634 C C . TYR A 1 989 ? 93.875 114.272 113.084 1.00 120.42 989 TYR A C 1
ATOM 6635 O O . TYR A 1 989 ? 93.190 114.487 112.082 1.00 120.42 989 TYR A O 1
ATOM 6644 N N . TRP A 1 990 ? 94.538 115.247 113.702 1.00 123.89 990 TRP A N 1
ATOM 6645 C CA . TRP A 1 990 ? 94.638 116.543 113.051 1.00 123.89 990 TRP A CA 1
ATOM 6646 C C . TRP A 1 990 ? 95.408 116.422 111.755 1.00 123.89 990 TRP A C 1
ATOM 6647 O O . TRP A 1 990 ? 95.200 117.210 110.830 1.00 123.89 990 TRP A O 1
ATOM 6658 N N . LYS A 1 991 ? 96.301 115.442 111.669 1.00 115.28 991 LYS A N 1
ATOM 6659 C CA . LYS A 1 991 ? 96.678 114.933 110.363 1.00 115.28 991 LYS A CA 1
ATOM 6660 C C . LYS A 1 991 ? 95.447 114.456 109.607 1.00 115.28 991 LYS A C 1
ATOM 6661 O O . LYS A 1 991 ? 95.089 115.013 108.567 1.00 115.28 991 LYS A O 1
ATOM 6667 N N . LEU A 1 992 ? 94.770 113.434 110.124 1.00 113.02 992 LEU A N 1
ATOM 6668 C CA . LEU A 1 992 ? 93.710 112.784 109.358 1.00 113.02 992 LEU A CA 1
ATOM 6669 C C . LEU A 1 992 ? 92.375 113.504 109.411 1.00 113.02 992 LEU A C 1
ATOM 6670 O O . LEU A 1 992 ? 91.419 113.013 108.804 1.00 113.02 992 LEU A O 1
ATOM 6675 N N . SER A 1 993 ? 92.265 114.615 110.131 1.00 105.46 993 SER A N 1
ATOM 6676 C CA . SER A 1 993 ? 91.017 115.367 110.108 1.00 105.46 993 SER A CA 1
ATOM 6677 C C . SER A 1 993 ? 90.508 115.576 108.689 1.00 105.46 993 SER A C 1
ATOM 6678 O O . SER A 1 993 ? 89.304 115.377 108.460 1.00 105.46 993 SER A O 1
ATOM 6681 N N . PRO A 1 994 ? 91.335 115.925 107.710 1.00 105.08 994 PRO A N 1
ATOM 6682 C CA . PRO A 1 994 ? 90.907 115.812 106.315 1.00 105.08 994 PRO A CA 1
ATOM 6683 C C . PRO A 1 994 ? 90.954 114.381 105.812 1.00 105.08 994 PRO A C 1
ATOM 6684 O O . PRO A 1 994 ? 91.823 113.587 106.176 1.00 105.08 994 PRO A O 1
ATOM 6688 N N . LYS A 1 995 ? 89.994 114.068 104.947 1.00 94.39 995 LYS A N 1
ATOM 6689 C CA . LYS A 1 995 ? 89.949 112.734 104.354 1.00 94.39 995 LYS A CA 1
ATOM 6690 C C . LYS A 1 995 ? 91.071 112.512 103.350 1.00 94.39 995 LYS A C 1
ATOM 6691 O O . LYS A 1 995 ? 91.816 111.528 103.497 1.00 94.39 995 LYS A O 1
ATOM 6697 N N . PRO A 1 996 ? 91.282 113.414 102.271 1.00 100.07 996 PRO A N 1
ATOM 6698 C CA . PRO A 1 996 ? 92.219 113.074 101.189 1.00 100.07 996 PRO A CA 1
ATOM 6699 C C . PRO A 1 996 ? 93.653 113.504 101.489 1.00 100.07 996 PRO A C 1
ATOM 6700 O O . PRO A 1 996 ? 94.285 114.236 100.720 1.00 100.07 996 PRO A O 1
ATOM 6704 N N . CYS A 1 997 ? 94.175 113.048 102.620 1.00 98.52 997 CYS A N 1
ATOM 6705 C CA . CYS A 1 997 ? 95.582 113.265 102.915 1.00 98.52 997 CYS A CA 1
ATOM 6706 C C . CYS A 1 997 ? 96.437 112.317 102.082 1.00 98.52 997 CYS A C 1
ATOM 6707 O O . CYS A 1 997 ? 96.066 111.169 101.824 1.00 98.52 997 CYS A O 1
ATOM 6710 N N . LYS A 1 998 ? 97.576 112.822 101.622 1.00 86.68 998 LYS A N 1
ATOM 6711 C CA . LYS A 1 998 ? 98.478 112.051 100.775 1.00 86.68 998 LYS A CA 1
ATOM 6712 C C . LYS A 1 998 ? 99.893 112.274 101.285 1.00 86.68 998 LYS A C 1
ATOM 6713 O O . LYS A 1 998 ? 100.397 113.398 101.224 1.00 86.68 998 LYS A O 1
ATOM 6719 N N . ILE A 1 999 ? 100.539 111.226 101.784 1.00 80.83 999 ILE A N 1
ATOM 6720 C CA . ILE A 1 999 ? 101.877 111.346 102.344 1.00 80.83 999 ILE A CA 1
ATOM 6721 C C . ILE A 1 999 ? 102.849 110.578 101.463 1.00 80.83 999 ILE A C 1
ATOM 6722 O O . ILE A 1 999 ? 102.690 109.369 101.273 1.00 80.83 999 ILE A O 1
ATOM 6727 N N . PRO A 1 1000 ? 103.847 111.235 100.895 1.00 81.14 1000 PRO A N 1
ATOM 6728 C CA . PRO A 1 1000 ? 104.755 110.553 99.970 1.00 81.14 1000 PRO A CA 1
ATOM 6729 C C . PRO A 1 1000 ? 105.583 109.463 100.620 1.00 81.14 1000 PRO A C 1
ATOM 6730 O O . PRO A 1 1000 ? 105.586 108.324 100.152 1.00 81.14 1000 PRO A O 1
ATOM 6734 N N . LYS A 1 1001 ? 106.254 109.785 101.721 1.00 74.88 1001 LYS A N 1
ATOM 6735 C CA . LYS A 1 1001 ? 107.173 108.846 102.344 1.00 74.88 1001 LYS A CA 1
ATOM 6736 C C . LYS A 1 1001 ? 107.087 108.950 103.850 1.00 74.88 1001 LYS A C 1
ATOM 6737 O O . LYS A 1 1001 ? 107.155 110.047 104.411 1.00 74.88 1001 LYS A O 1
ATOM 6743 N N . LEU A 1 1002 ? 106.950 107.802 104.495 1.00 68.36 1002 LEU A N 1
ATOM 6744 C CA . LEU A 1 1002 ? 106.952 107.710 105.945 1.00 68.36 1002 LEU A CA 1
ATOM 6745 C C . LEU A 1 1002 ? 108.082 106.786 106.357 1.00 68.36 1002 LEU A C 1
ATOM 6746 O O . LEU A 1 1002 ? 107.985 105.568 106.186 1.00 68.36 1002 LEU A O 1
ATOM 6751 N N . GLU A 1 1003 ? 109.128 107.349 106.942 1.00 72.51 1003 GLU A N 1
ATOM 6752 C CA . GLU A 1 1003 ? 110.286 106.557 107.313 1.00 72.51 1003 GLU A CA 1
ATOM 6753 C C . GLU A 1 1003 ? 110.090 106.005 108.710 1.00 72.51 1003 GLU A C 1
ATOM 6754 O O . GLU A 1 1003 ? 109.702 106.734 109.625 1.00 72.51 1003 GLU A O 1
ATOM 6760 N N . VAL A 1 1004 ? 110.354 104.715 108.868 1.00 71.51 1004 VAL A N 1
ATOM 6761 C CA . VAL A 1 1004 ? 110.077 104.021 110.109 1.00 71.51 1004 VAL A CA 1
ATOM 6762 C C . VAL A 1 1004 ? 111.339 103.299 110.550 1.00 71.51 1004 VAL A C 1
ATOM 6763 O O . VAL A 1 1004 ? 111.772 102.341 109.898 1.00 71.51 1004 VAL A O 1
ATOM 6767 N N . GLN A 1 1005 ? 111.928 103.753 111.650 1.00 72.61 1005 GLN A N 1
ATOM 6768 C CA . GLN A 1 1005 ? 112.934 102.986 112.367 1.00 72.61 1005 GLN A CA 1
ATOM 6769 C C . GLN A 1 1005 ? 112.270 102.357 113.577 1.00 72.61 1005 GLN A C 1
ATOM 6770 O O . GLN A 1 1005 ? 111.499 103.014 114.280 1.00 72.61 1005 GLN A O 1
ATOM 6776 N N . VAL A 1 1006 ? 112.552 101.082 113.807 1.00 83.15 1006 VAL A N 1
ATOM 6777 C CA . VAL A 1 1006 ? 112.022 100.382 114.961 1.00 83.15 1006 VAL A CA 1
ATOM 6778 C C . VAL A 1 1006 ? 113.184 99.649 115.609 1.00 83.15 1006 VAL A C 1
ATOM 6779 O O . VAL A 1 1006 ? 114.203 99.371 114.977 1.00 83.15 1006 VAL A O 1
ATOM 6783 N N . ASN A 1 1007 ? 113.039 99.371 116.901 1.00 93.43 1007 ASN A N 1
ATOM 6784 C CA . ASN A 1 1007 ? 114.003 98.529 117.596 1.00 93.43 1007 ASN A CA 1
ATOM 6785 C C . ASN A 1 1007 ? 113.333 97.301 118.196 1.00 93.43 1007 ASN A C 1
ATOM 6786 O O . ASN A 1 1007 ? 113.439 96.225 117.611 1.00 93.43 1007 ASN A O 1
ATOM 6791 N N . ASN A 1 1008 ? 112.604 97.422 119.299 1.00 99.69 1008 ASN A N 1
ATOM 6792 C CA . ASN A 1 1008 ? 112.076 96.248 119.977 1.00 99.69 1008 ASN A CA 1
ATOM 6793 C C . ASN A 1 1008 ? 110.552 96.223 119.936 1.00 99.69 1008 ASN A C 1
ATOM 6794 O O . ASN A 1 1008 ? 109.888 97.254 119.806 1.00 99.69 1008 ASN A O 1
ATOM 6799 N N . THR A 1 1009 ? 110.008 95.009 120.081 1.00 106.45 1009 THR A N 1
ATOM 6800 C CA . THR A 1 1009 ? 108.569 94.787 120.170 1.00 106.45 1009 THR A CA 1
ATOM 6801 C C . THR A 1 1009 ? 107.934 95.447 121.382 1.00 106.45 1009 THR A C 1
ATOM 6802 O O . THR A 1 1009 ? 106.713 95.347 121.536 1.00 106.45 1009 THR A O 1
ATOM 6806 N N . ASP A 1 1010 ? 108.722 96.077 122.262 1.00 115.08 1010 ASP A N 1
ATOM 6807 C CA . ASP A 1 1010 ? 108.169 96.647 123.488 1.00 115.08 1010 ASP A CA 1
ATOM 6808 C C . ASP A 1 1010 ? 106.980 97.565 123.231 1.00 115.08 1010 ASP A C 1
ATOM 6809 O O . ASP A 1 1010 ? 106.192 97.807 124.151 1.00 115.08 1010 ASP A O 1
ATOM 6814 N N . ALA A 1 1011 ? 106.837 98.097 122.019 1.00 108.81 1011 ALA A N 1
ATOM 6815 C CA . ALA A 1 1011 ? 105.663 98.887 121.670 1.00 108.81 1011 ALA A CA 1
ATOM 6816 C C . ALA A 1 1011 ? 104.561 98.064 121.019 1.00 108.81 1011 ALA A C 1
ATOM 6817 O O . ALA A 1 1011 ? 103.514 98.629 120.679 1.00 108.81 1011 ALA A O 1
ATOM 6819 N N . ALA A 1 1012 ? 104.767 96.762 120.816 1.00 102.84 1012 ALA A N 1
ATOM 6820 C CA . ALA A 1 1012 ? 103.681 95.921 120.335 1.00 102.84 1012 ALA A CA 1
ATOM 6821 C C . ALA A 1 1012 ? 102.554 95.946 121.353 1.00 102.84 1012 ALA A C 1
ATOM 6822 O O . ALA A 1 1012 ? 102.752 95.570 122.510 1.00 102.84 1012 ALA A O 1
ATOM 6824 N N . ASP A 1 1013 ? 101.362 96.325 120.900 1.00 88.04 1013 ASP A N 1
ATOM 6825 C CA . ASP A 1 1013 ? 100.188 96.593 121.721 1.00 88.04 1013 ASP A CA 1
ATOM 6826 C C . ASP A 1 1013 ? 99.013 96.821 120.794 1.00 88.04 1013 ASP A C 1
ATOM 6827 O O . ASP A 1 1013 ? 99.190 97.215 119.640 1.00 88.04 1013 ASP A O 1
ATOM 6832 N N . GLN A 1 1014 ? 97.814 96.588 121.315 1.00 76.95 1014 GLN A N 1
ATOM 6833 C CA . GLN A 1 1014 ? 96.630 96.675 120.476 1.00 76.95 1014 GLN A CA 1
ATOM 6834 C C . GLN A 1 1014 ? 96.429 98.079 119.931 1.00 76.95 1014 GLN A C 1
ATOM 6835 O O . GLN A 1 1014 ? 96.731 98.349 118.767 1.00 76.95 1014 GLN A O 1
ATOM 6841 N N . ALA A 1 1015 ? 96.005 98.996 120.798 1.00 77.44 1015 ALA A N 1
ATOM 6842 C CA . ALA A 1 1015 ? 95.562 100.304 120.333 1.00 77.44 1015 ALA A CA 1
ATOM 6843 C C . ALA A 1 1015 ? 96.729 101.136 119.832 1.00 77.44 1015 ALA A C 1
ATOM 6844 O O . ALA A 1 1015 ? 96.652 101.749 118.761 1.00 77.44 1015 ALA A O 1
ATOM 6846 N N . LEU A 1 1016 ? 97.817 101.164 120.602 1.00 76.14 1016 LEU A N 1
ATOM 6847 C CA . LEU A 1 1016 ? 98.986 101.946 120.226 1.00 76.14 1016 LEU A CA 1
ATOM 6848 C C . LEU A 1 1016 ? 99.363 101.707 118.778 1.00 76.14 1016 LEU A C 1
ATOM 6849 O O . LEU A 1 1016 ? 99.721 102.640 118.053 1.00 76.14 1016 LEU A O 1
ATOM 6854 N N . LEU A 1 1017 ? 99.287 100.462 118.339 1.00 71.56 1017 LEU A N 1
ATOM 6855 C CA . LEU A 1 1017 ? 99.517 100.180 116.935 1.00 71.56 1017 LEU A CA 1
ATOM 6856 C C . LEU A 1 1017 ? 98.257 100.413 116.117 1.00 71.56 1017 LEU A C 1
ATOM 6857 O O . LEU A 1 1017 ? 98.322 100.957 115.011 1.00 71.56 1017 LEU A O 1
ATOM 6862 N N . GLN A 1 1018 ? 97.102 100.003 116.641 1.00 72.63 1018 GLN A N 1
ATOM 6863 C CA . GLN A 1 1018 ? 95.843 100.359 116.005 1.00 72.63 1018 GLN A CA 1
ATOM 6864 C C . GLN A 1 1018 ? 95.734 101.855 115.798 1.00 72.63 1018 GLN A C 1
ATOM 6865 O O . GLN A 1 1018 ? 95.029 102.298 114.888 1.00 72.63 1018 GLN A O 1
ATOM 6871 N N . VAL A 1 1019 ? 96.406 102.644 116.632 1.00 75.28 1019 VAL A N 1
ATOM 6872 C CA . VAL A 1 1019 ? 96.719 104.014 116.250 1.00 75.28 1019 VAL A CA 1
ATOM 6873 C C . VAL A 1 1019 ? 97.494 104.015 114.945 1.00 75.28 1019 VAL A C 1
ATOM 6874 O O . VAL A 1 1019 ? 97.030 104.522 113.917 1.00 75.28 1019 VAL A O 1
ATOM 6878 N N . LEU A 1 1020 ? 98.685 103.424 114.970 1.00 71.62 1020 LEU A N 1
ATOM 6879 C CA . LEU A 1 1020 ? 99.559 103.444 113.810 1.00 71.62 1020 LEU A CA 1
ATOM 6880 C C . LEU A 1 1020 ? 98.910 102.772 112.617 1.00 71.62 1020 LEU A C 1
ATOM 6881 O O . LEU A 1 1020 ? 99.346 102.980 111.480 1.00 71.62 1020 LEU A O 1
ATOM 6886 N N . MET A 1 1021 ? 97.875 101.973 112.869 1.00 74.03 1021 MET A N 1
ATOM 6887 C CA . MET A 1 1021 ? 97.069 101.395 111.807 1.00 74.03 1021 MET A CA 1
ATOM 6888 C C . MET A 1 1021 ? 96.658 102.455 110.801 1.00 74.03 1021 MET A C 1
ATOM 6889 O O . MET A 1 1021 ? 96.929 102.341 109.602 1.00 74.03 1021 MET A O 1
ATOM 6894 N N . GLU A 1 1022 ? 96.017 103.513 111.281 1.00 74.15 1022 GLU A N 1
ATOM 6895 C CA . GLU A 1 1022 ? 95.559 104.556 110.381 1.00 74.15 1022 GLU A CA 1
ATOM 6896 C C . GLU A 1 1022 ? 96.691 105.441 109.900 1.00 74.15 1022 GLU A C 1
ATOM 6897 O O . GLU A 1 1022 ? 96.546 106.099 108.866 1.00 74.15 1022 GLU A O 1
ATOM 6903 N N . VAL A 1 1023 ? 97.810 105.467 110.622 1.00 63.41 1023 VAL A N 1
ATOM 6904 C CA . VAL A 1 1023 ? 98.965 106.226 110.161 1.00 63.41 1023 VAL A CA 1
ATOM 6905 C C . VAL A 1 1023 ? 99.342 105.798 108.758 1.00 63.41 1023 VAL A C 1
ATOM 6906 O O . VAL A 1 1023 ? 99.569 106.627 107.873 1.00 63.41 1023 VAL A O 1
ATOM 6910 N N . PHE A 1 1024 ? 99.407 104.491 108.537 1.00 63.83 1024 PHE A N 1
ATOM 6911 C CA . PHE A 1 1024 ? 99.823 103.995 107.237 1.00 63.83 1024 PHE A CA 1
ATOM 6912 C C . PHE A 1 1024 ? 98.869 104.443 106.152 1.00 63.83 1024 PHE A C 1
ATOM 6913 O O . PHE A 1 1024 ? 99.290 104.704 105.022 1.00 63.83 1024 PHE A O 1
ATOM 6921 N N . SER A 1 1025 ? 97.588 104.543 106.472 1.00 66.22 1025 SER A N 1
ATOM 6922 C CA . SER A 1 1025 ? 96.659 105.128 105.529 1.00 66.22 1025 SER A CA 1
ATOM 6923 C C . SER A 1 1025 ? 97.057 106.569 105.253 1.00 66.22 1025 SER A C 1
ATOM 6924 O O . SER A 1 1025 ? 97.661 107.240 106.092 1.00 66.22 1025 SER A O 1
ATOM 6927 N N . ALA A 1 1026 ? 96.748 107.024 104.044 1.00 72.19 1026 ALA A N 1
ATOM 6928 C CA . ALA A 1 1026 ? 97.087 108.359 103.558 1.00 72.19 1026 ALA A CA 1
ATOM 6929 C C . ALA A 1 1026 ? 98.592 108.591 103.491 1.00 72.19 1026 ALA A C 1
ATOM 6930 O O . ALA A 1 1026 ? 99.044 109.737 103.427 1.00 72.19 1026 ALA A O 1
ATOM 6932 N N . SER A 1 1027 ? 99.376 107.520 103.461 1.00 72.96 1027 SER A N 1
ATOM 6933 C CA . SER A 1 1027 ? 100.826 107.604 103.347 1.00 72.96 1027 SER A CA 1
ATOM 6934 C C . SER A 1 1027 ? 101.243 106.672 102.226 1.00 72.96 1027 SER A C 1
ATOM 6935 O O . SER A 1 1027 ? 101.091 105.452 102.336 1.00 72.96 1027 SER A O 1
ATOM 6938 N N . GLN A 1 1028 ? 101.778 107.239 101.158 1.00 76.00 1028 GLN A N 1
ATOM 6939 C CA . GLN A 1 1028 ? 101.783 106.513 99.902 1.00 76.00 1028 GLN A CA 1
ATOM 6940 C C . GLN A 1 1028 ? 102.892 105.479 99.823 1.00 76.00 1028 GLN A C 1
ATOM 6941 O O . GLN A 1 1028 ? 102.693 104.416 99.227 1.00 76.00 1028 GLN A O 1
ATOM 6947 N N . SER A 1 1029 ? 104.044 105.745 100.422 1.00 70.54 1029 SER A N 1
ATOM 6948 C CA . SER A 1 1029 ? 105.134 104.784 100.433 1.00 70.54 1029 SER A CA 1
ATOM 6949 C C . SER A 1 1029 ? 105.455 104.394 101.866 1.00 70.54 1029 SER A C 1
ATOM 6950 O O . SER A 1 1029 ? 105.290 105.188 102.795 1.00 70.54 1029 SER A O 1
ATOM 6953 N N . ILE A 1 1030 ? 105.930 103.166 102.035 1.00 74.14 1030 ILE A N 1
ATOM 6954 C CA . ILE A 1 1030 ? 106.047 102.557 103.350 1.00 74.14 1030 ILE A CA 1
ATOM 6955 C C . ILE A 1 1030 ? 107.430 101.942 103.471 1.00 74.14 1030 ILE A C 1
ATOM 6956 O O . ILE A 1 1030 ? 107.783 101.051 102.691 1.00 74.14 1030 ILE A O 1
ATOM 6961 N N . GLU A 1 1031 ? 108.194 102.390 104.466 1.00 71.33 1031 GLU A N 1
ATOM 6962 C CA . GLU A 1 1031 ? 109.602 102.054 104.614 1.00 71.33 1031 GLU A CA 1
ATOM 6963 C C . GLU A 1 1031 ? 109.853 101.491 106.006 1.00 71.33 1031 GLU A C 1
ATOM 6964 O O . GLU A 1 1031 ? 109.059 101.693 106.925 1.00 71.33 1031 GLU A O 1
ATOM 6970 N N . PHE A 1 1032 ? 110.970 100.780 106.165 1.00 76.68 1032 PHE A N 1
ATOM 6971 C CA . PHE A 1 1032 ? 111.280 100.196 107.463 1.00 76.68 1032 PHE A CA 1
ATOM 6972 C C . PHE A 1 1032 ? 112.777 100.065 107.692 1.00 76.68 1032 PHE A C 1
ATOM 6973 O O . PHE A 1 1032 ? 113.534 99.762 106.767 1.00 76.68 1032 PHE A O 1
ATOM 6981 N N . ARG A 1 1033 ? 113.183 100.271 108.945 1.00 81.25 1033 ARG A N 1
ATOM 6982 C CA . ARG A 1 1033 ? 114.483 99.849 109.445 1.00 81.25 1033 ARG A CA 1
ATOM 6983 C C . ARG A 1 1033 ? 114.293 99.326 110.858 1.00 81.25 1033 ARG A C 1
ATOM 6984 O O . ARG A 1 1033 ? 113.551 99.918 111.645 1.00 81.25 1033 ARG A O 1
ATOM 6992 N N . LEU A 1 1034 ? 114.949 98.212 111.179 1.00 99.37 1034 LEU A N 1
ATOM 6993 C CA . LEU A 1 1034 ? 114.697 97.534 112.442 1.00 99.37 1034 LEU A CA 1
ATOM 6994 C C . LEU A 1 1034 ? 115.993 97.003 113.036 1.00 99.37 1034 LEU A C 1
ATOM 6995 O O . LEU A 1 1034 ? 116.874 96.533 112.313 1.00 99.37 1034 LEU A O 1
ATOM 7000 N N . PHE A 1 1035 ? 116.097 97.064 114.366 1.00 96.38 1035 PHE A N 1
ATOM 7001 C CA . PHE A 1 1035 ? 117.158 96.336 115.050 1.00 96.38 1035 PHE A CA 1
ATOM 7002 C C . PHE A 1 1035 ? 116.637 95.300 116.026 1.00 96.38 1035 PHE A C 1
ATOM 7003 O O . PHE A 1 1035 ? 116.570 94.115 115.692 1.00 96.38 1035 PHE A O 1
ATOM 7011 N N . ASN A 1 1036 ? 116.225 95.743 117.215 1.00 92.54 1036 ASN A N 1
ATOM 7012 C CA . ASN A 1 1036 ? 116.076 94.813 118.327 1.00 92.54 1036 ASN A CA 1
ATOM 7013 C C . ASN A 1 1036 ? 115.071 93.727 117.988 1.00 92.54 1036 ASN A C 1
ATOM 7014 O O . ASN A 1 1036 ? 115.398 92.536 117.986 1.00 92.54 1036 ASN A O 1
ATOM 7019 N N . SER A 1 1037 ? 113.845 94.122 117.678 1.00 88.37 1037 SER A N 1
ATOM 7020 C CA . SER A 1 1037 ? 112.830 93.133 117.372 1.00 88.37 1037 SER A CA 1
ATOM 7021 C C . SER A 1 1037 ? 113.196 92.385 116.106 1.00 88.37 1037 SER A C 1
ATOM 7022 O O . SER A 1 1037 ? 113.431 92.990 115.056 1.00 88.37 1037 SER A O 1
ATOM 7025 N N . SER A 1 1038 ? 113.276 91.067 116.219 1.00 94.57 1038 SER A N 1
ATOM 7026 C CA . SER A 1 1038 ? 113.281 90.211 115.049 1.00 94.57 1038 SER A CA 1
ATOM 7027 C C . SER A 1 1038 ? 111.892 89.700 114.707 1.00 94.57 1038 SER A C 1
ATOM 7028 O O . SER A 1 1038 ? 111.711 89.116 113.634 1.00 94.57 1038 SER A O 1
ATOM 7031 N N . GLY A 1 1039 ? 110.921 89.897 115.596 1.00 97.06 1039 GLY A N 1
ATOM 7032 C CA . GLY A 1 1039 ? 109.577 89.381 115.440 1.00 97.06 1039 GLY A CA 1
ATOM 7033 C C . GLY A 1 1039 ? 108.485 90.396 115.180 1.00 97.06 1039 GLY A C 1
ATOM 7034 O O . GLY A 1 1039 ? 107.304 90.030 115.198 1.00 97.06 1039 GLY A O 1
ATOM 7035 N N . PHE A 1 1040 ? 108.829 91.655 114.931 1.00 87.72 1040 PHE A N 1
ATOM 7036 C CA . PHE A 1 1040 ? 107.813 92.692 114.867 1.00 87.72 1040 PHE A CA 1
ATOM 7037 C C . PHE A 1 1040 ? 106.927 92.579 113.638 1.00 87.72 1040 PHE A C 1
ATOM 7038 O O . PHE A 1 1040 ? 105.832 93.146 113.630 1.00 87.72 1040 PHE A O 1
ATOM 7046 N N . LEU A 1 1041 ? 107.365 91.855 112.616 1.00 81.10 1041 LEU A N 1
ATOM 7047 C CA . LEU A 1 1041 ? 106.603 91.722 111.384 1.00 81.10 1041 LEU A CA 1
ATOM 7048 C C . LEU A 1 1041 ? 105.209 91.172 111.634 1.00 81.10 1041 LEU A C 1
ATOM 7049 O O . LEU A 1 1041 ? 104.221 91.895 111.495 1.00 81.10 1041 LEU A O 1
ATOM 7054 N N . GLU A 1 1042 ? 105.118 89.897 112.011 1.00 84.98 1042 GLU A N 1
ATOM 7055 C CA . GLU A 1 1042 ? 103.810 89.284 112.207 1.00 84.98 1042 GLU A CA 1
ATOM 7056 C C . GLU A 1 1042 ? 102.993 90.000 113.265 1.00 84.98 1042 GLU A C 1
ATOM 7057 O O . GLU A 1 1042 ? 101.766 89.868 113.281 1.00 84.98 1042 GLU A O 1
ATOM 7063 N N . SER A 1 1043 ? 103.638 90.760 114.143 1.00 77.49 1043 SER A N 1
ATOM 7064 C CA . SER A 1 1043 ? 102.873 91.639 115.006 1.00 77.49 1043 SER A CA 1
ATOM 7065 C C . SER A 1 1043 ? 102.156 92.715 114.207 1.00 77.49 1043 SER A C 1
ATOM 7066 O O . SER A 1 1043 ? 101.171 93.278 114.691 1.00 77.49 1043 SER A O 1
ATOM 7069 N N . ILE A 1 1044 ? 102.627 93.022 113.001 1.00 73.45 1044 ILE A N 1
ATOM 7070 C CA . ILE A 1 1044 ? 102.034 94.113 112.240 1.00 73.45 1044 ILE A CA 1
ATOM 7071 C C . ILE A 1 1044 ? 100.781 93.662 111.510 1.00 73.45 1044 ILE A C 1
ATOM 7072 O O . ILE A 1 1044 ? 99.807 94.413 111.413 1.00 73.45 1044 ILE A O 1
ATOM 7077 N N . CYS A 1 1045 ? 100.780 92.421 111.016 1.00 64.12 1045 CYS A N 1
ATOM 7078 C CA . CYS A 1 1045 ? 99.984 92.035 109.846 1.00 64.12 1045 CYS A CA 1
ATOM 7079 C C . CYS A 1 1045 ? 98.592 92.644 109.802 1.00 64.12 1045 CYS A C 1
ATOM 7080 O O . CYS A 1 1045 ? 98.251 93.246 108.777 1.00 64.12 1045 CYS A O 1
ATOM 7083 N N . PRO A 1 1046 ? 97.766 92.558 110.847 1.00 59.72 1046 PRO A N 1
ATOM 7084 C CA . PRO A 1 1046 ? 96.458 93.220 110.779 1.00 59.72 1046 PRO A CA 1
ATOM 7085 C C . PRO A 1 1046 ? 96.550 94.677 110.389 1.00 59.72 1046 PRO A C 1
ATOM 7086 O O . PRO A 1 1046 ? 95.725 95.151 109.601 1.00 59.72 1046 PRO A O 1
ATOM 7090 N N . ALA A 1 1047 ? 97.548 95.397 110.896 1.00 54.57 1047 ALA A N 1
ATOM 7091 C CA . ALA A 1 1047 ? 97.730 96.775 110.463 1.00 54.57 1047 ALA A CA 1
ATOM 7092 C C . ALA A 1 1047 ? 97.931 96.843 108.959 1.00 54.57 1047 ALA A C 1
ATOM 7093 O O . ALA A 1 1047 ? 97.364 97.709 108.284 1.00 54.57 1047 ALA A O 1
ATOM 7095 N N . LEU A 1 1048 ? 98.727 95.933 108.417 1.00 61.31 1048 LEU A N 1
ATOM 7096 C CA . LEU A 1 1048 ? 98.969 95.880 106.988 1.00 61.31 1048 LEU A CA 1
ATOM 7097 C C . LEU A 1 1048 ? 98.083 94.877 106.270 1.00 61.31 1048 LEU A C 1
ATOM 7098 O O . LEU A 1 1048 ? 98.241 94.689 105.061 1.00 61.31 1048 LEU A O 1
ATOM 7103 N N . GLU A 1 1049 ? 97.145 94.239 106.974 1.00 62.19 1049 GLU A N 1
ATOM 7104 C CA . GLU A 1 1049 ? 96.158 93.426 106.275 1.00 62.19 1049 GLU A CA 1
ATOM 7105 C C . GLU A 1 1049 ? 95.277 94.256 105.349 1.00 62.19 1049 GLU A C 1
ATOM 7106 O O . GLU A 1 1049 ? 94.491 93.681 104.591 1.00 62.19 1049 GLU A O 1
ATOM 7112 N N . LEU A 1 1050 ? 95.384 95.585 105.383 1.00 61.67 1050 LEU A N 1
ATOM 7113 C CA . LEU A 1 1050 ? 94.835 96.372 104.290 1.00 61.67 1050 LEU A CA 1
ATOM 7114 C C . LEU A 1 1050 ? 95.652 96.250 103.018 1.00 61.67 1050 LEU A C 1
ATOM 7115 O O . LEU A 1 1050 ? 95.238 96.798 101.993 1.00 61.67 1050 LEU A O 1
ATOM 7120 N N . SER A 1 1051 ? 96.802 95.578 103.061 1.00 62.51 1051 SER A N 1
ATOM 7121 C CA . SER A 1 1051 ? 97.637 95.367 101.880 1.00 62.51 1051 SER A CA 1
ATOM 7122 C C . SER A 1 1051 ? 97.985 96.702 101.223 1.00 62.51 1051 SER A C 1
ATOM 7123 O O . SER A 1 1051 ? 97.744 96.936 100.040 1.00 62.51 1051 SER A O 1
ATOM 7126 N N . LYS A 1 1052 ? 98.575 97.570 102.023 1.00 58.71 1052 LYS A N 1
ATOM 7127 C CA . LYS A 1 1052 ? 98.764 98.965 101.672 1.00 58.71 1052 LYS A CA 1
ATOM 7128 C C . LYS A 1 1052 ? 99.989 99.193 100.801 1.00 58.71 1052 LYS A C 1
ATOM 7129 O O . LYS A 1 1052 ? 100.384 100.346 100.597 1.00 58.71 1052 LYS A O 1
ATOM 7135 N N . ALA A 1 1053 ? 100.609 98.117 100.319 1.00 60.72 1053 ALA A N 1
ATOM 7136 C CA . ALA A 1 1053 ? 101.662 98.186 99.312 1.00 60.72 1053 ALA A CA 1
ATOM 7137 C C . ALA A 1 1053 ? 102.863 98.971 99.843 1.00 60.72 1053 ALA A C 1
ATOM 7138 O O . ALA A 1 1053 ? 103.148 100.101 99.447 1.00 60.72 1053 ALA A O 1
ATOM 7140 N N . SER A 1 1054 ? 103.545 98.320 100.781 1.00 68.92 1054 SER A N 1
ATOM 7141 C CA . SER A 1 1054 ? 104.679 98.937 101.456 1.00 68.92 1054 SER A CA 1
ATOM 7142 C C . SER A 1 1054 ? 105.782 99.289 100.474 1.00 68.92 1054 SER A C 1
ATOM 7143 O O . SER A 1 1054 ? 106.197 100.449 100.370 1.00 68.92 1054 SER A O 1
ATOM 7146 N N . VAL A 1 1055 ? 106.276 98.283 99.756 1.00 79.33 1055 VAL A N 1
ATOM 7147 C CA . VAL A 1 1055 ? 107.311 98.433 98.742 1.00 79.33 1055 VAL A CA 1
ATOM 7148 C C . VAL A 1 1055 ? 108.504 99.108 99.407 1.00 79.33 1055 VAL A C 1
ATOM 7149 O O . VAL A 1 1055 ? 108.842 98.788 100.552 1.00 79.33 1055 VAL A O 1
ATOM 7153 N N . THR A 1 1056 ? 109.123 100.062 98.721 1.00 78.71 1056 THR A N 1
ATOM 7154 C CA . THR A 1 1056 ? 110.268 100.814 99.227 1.00 78.71 1056 THR A CA 1
ATOM 7155 C C . THR A 1 1056 ? 111.344 99.814 99.616 1.00 78.71 1056 THR A C 1
ATOM 7156 O O . THR A 1 1056 ? 111.831 99.079 98.741 1.00 78.71 1056 THR A O 1
ATOM 7160 N N . LYS A 1 1057 ? 111.732 99.734 100.880 1.00 77.61 1057 LYS A N 1
ATOM 7161 C CA . LYS A 1 1057 ? 112.823 98.877 101.292 1.00 77.61 1057 LYS A CA 1
ATOM 7162 C C . LYS A 1 1057 ? 112.597 98.447 102.730 1.00 77.61 1057 LYS A C 1
ATOM 7163 O O . LYS A 1 1057 ? 111.873 99.095 103.489 1.00 77.61 1057 LYS A O 1
ATOM 7169 N N . CYS A 1 1058 ? 113.235 97.341 103.095 1.00 89.37 1058 CYS A N 1
ATOM 7170 C CA . CYS A 1 1058 ? 113.157 96.804 104.446 1.00 89.37 1058 CYS A CA 1
ATOM 7171 C C . CYS A 1 1058 ? 114.569 96.574 104.957 1.00 89.37 1058 CYS A C 1
ATOM 7172 O O . CYS A 1 1058 ? 115.300 95.736 104.419 1.00 89.37 1058 CYS A O 1
ATOM 7175 N N . SER A 1 1059 ? 114.954 97.319 105.982 1.00 101.99 1059 SER A N 1
ATOM 7176 C CA . SER A 1 1059 ? 116.259 97.175 106.603 1.00 101.99 1059 SER A CA 1
ATOM 7177 C C . SER A 1 1059 ? 116.153 96.260 107.808 1.00 101.99 1059 SER A C 1
ATOM 7178 O O . SER A 1 1059 ? 115.217 96.371 108.604 1.00 101.99 1059 SER A O 1
ATOM 7181 N N . MET A 1 1060 ? 117.116 95.356 107.941 1.00 117.23 1060 MET A N 1
ATOM 7182 C CA . MET A 1 1060 ? 117.098 94.401 109.035 1.00 117.23 1060 MET A CA 1
ATOM 7183 C C . MET A 1 1060 ? 118.499 94.165 109.569 1.00 117.23 1060 MET A C 1
ATOM 7184 O O . MET A 1 1060 ? 119.464 94.070 108.807 1.00 117.23 1060 MET A O 1
ATOM 7189 N N . SER A 1 1061 ? 118.591 94.063 110.892 1.00 133.59 1061 SER A N 1
ATOM 7190 C CA . SER A 1 1061 ? 119.788 93.590 111.569 1.00 133.59 1061 SER A CA 1
ATOM 7191 C C . SER A 1 1061 ? 119.553 92.202 112.149 1.00 133.59 1061 SER A C 1
ATOM 7192 O O . SER A 1 1061 ? 120.200 91.232 111.751 1.00 133.59 1061 SER A O 1
ATOM 7195 N N . ARG A 1 1062 ? 118.615 92.091 113.077 1.00 131.45 1062 ARG A N 1
ATOM 7196 C CA . ARG A 1 1062 ? 118.382 90.839 113.774 1.00 131.45 1062 ARG A CA 1
ATOM 7197 C C . ARG A 1 1062 ? 117.489 89.934 112.928 1.00 131.45 1062 ARG A C 1
ATOM 7198 O O . ARG A 1 1062 ? 117.214 90.209 111.758 1.00 131.45 1062 ARG A O 1
ATOM 7206 N N . LEU A 1 1063 ? 117.015 88.846 113.528 1.00 130.06 1063 LEU A N 1
ATOM 7207 C CA . LEU A 1 1063 ? 116.473 87.720 112.784 1.00 130.06 1063 LEU A CA 1
ATOM 7208 C C . LEU A 1 1063 ? 115.212 88.108 112.018 1.00 130.06 1063 LEU A C 1
ATOM 7209 O O . LEU A 1 1063 ? 114.569 89.126 112.285 1.00 130.06 1063 LEU A O 1
ATOM 7214 N N . GLU A 1 1064 ? 114.890 87.290 111.020 1.00 134.74 1064 GLU A N 1
ATOM 7215 C CA . GLU A 1 1064 ? 113.724 87.482 110.178 1.00 134.74 1064 GLU A CA 1
ATOM 7216 C C . GLU A 1 1064 ? 112.471 86.790 110.691 1.00 134.74 1064 GLU A C 1
ATOM 7217 O O . GLU A 1 1064 ? 111.473 86.761 109.972 1.00 134.74 1064 GLU A O 1
ATOM 7223 N N . LEU A 1 1065 ? 112.497 86.194 111.881 1.00 30.00 1065 LEU A N 1
ATOM 7224 C CA . LEU A 1 1065 ? 111.305 85.620 112.501 1.00 30.00 1065 LEU A CA 1
ATOM 7225 C C . LEU A 1 1065 ? 110.812 84.380 111.755 1.00 30.00 1065 LEU A C 1
ATOM 7226 O O . LEU A 1 1065 ? 109.773 83.817 112.125 1.00 30.00 1065 LEU A O 1
ATOM 7231 N N . SER A 1 1066 ? 111.527 83.965 110.729 1.00 115.10 1066 SER A N 1
ATOM 7232 C CA . SER A 1 1066 ? 111.038 82.828 110.006 1.00 115.10 1066 SER A CA 1
ATOM 7233 C C . SER A 1 1066 ? 109.715 83.107 109.309 1.00 115.10 1066 SER A C 1
ATOM 7234 O O . SER A 1 1066 ? 109.608 83.986 108.456 1.00 115.10 1066 SER A O 1
ATOM 7237 N N . ARG A 1 1067 ? 108.708 82.342 109.702 1.00 105.91 1067 ARG A N 1
ATOM 7238 C CA . ARG A 1 1067 ? 107.422 82.323 109.028 1.00 105.91 1067 ARG A CA 1
ATOM 7239 C C . ARG A 1 1067 ? 106.793 83.706 108.971 1.00 105.91 1067 ARG A C 1
ATOM 7240 O O . ARG A 1 1067 ? 105.696 83.868 108.429 1.00 105.91 1067 ARG A O 1
ATOM 7248 N N . ALA A 1 1068 ? 107.451 84.696 109.569 1.00 99.90 1068 ALA A N 1
ATOM 7249 C CA . ALA A 1 1068 ? 107.100 86.090 109.344 1.00 99.90 1068 ALA A CA 1
ATOM 7250 C C . ALA A 1 1068 ? 106.907 86.404 107.872 1.00 99.90 1068 ALA A C 1
ATOM 7251 O O . ALA A 1 1068 ? 105.776 86.544 107.409 1.00 99.90 1068 ALA A O 1
ATOM 7253 N N . GLU A 1 1069 ? 108.005 86.445 107.118 1.00 106.32 1069 GLU A N 1
ATOM 7254 C CA . GLU A 1 1069 ? 107.977 86.982 105.762 1.00 106.32 1069 GLU A CA 1
ATOM 7255 C C . GLU A 1 1069 ? 107.046 86.219 104.843 1.00 106.32 1069 GLU A C 1
ATOM 7256 O O . GLU A 1 1069 ? 106.828 86.662 103.711 1.00 106.32 1069 GLU A O 1
ATOM 7262 N N . GLN A 1 1070 ? 106.511 85.081 105.287 1.00 109.38 1070 GLN A N 1
ATOM 7263 C CA . GLN A 1 1070 ? 105.293 84.582 104.670 1.00 109.38 1070 GLN A CA 1
ATOM 7264 C C . GLN A 1 1070 ? 104.322 85.736 104.518 1.00 109.38 1070 GLN A C 1
ATOM 7265 O O . GLN A 1 1070 ? 103.704 85.911 103.466 1.00 109.38 1070 GLN A O 1
ATOM 7271 N N . GLU A 1 1071 ? 104.227 86.567 105.550 1.00 102.11 1071 GLU A N 1
ATOM 7272 C CA . GLU A 1 1071 ? 103.712 87.919 105.417 1.00 102.11 1071 GLU A CA 1
ATOM 7273 C C . GLU A 1 1071 ? 104.357 88.642 104.239 1.00 102.11 1071 GLU A C 1
ATOM 7274 O O . GLU A 1 1071 ? 103.673 88.885 103.243 1.00 102.11 1071 GLU A O 1
ATOM 7280 N N . LEU A 1 1072 ? 105.656 88.963 104.309 1.00 96.97 1072 LEU A N 1
ATOM 7281 C CA . LEU A 1 1072 ? 106.281 89.676 103.196 1.00 96.97 1072 LEU A CA 1
ATOM 7282 C C . LEU A 1 1072 ? 106.028 88.964 101.882 1.00 96.97 1072 LEU A C 1
ATOM 7283 O O . LEU A 1 1072 ? 105.878 89.606 100.836 1.00 96.97 1072 LEU A O 1
ATOM 7288 N N . LEU A 1 1073 ? 105.982 87.639 101.915 1.00 103.67 1073 LEU A N 1
ATOM 7289 C CA . LEU A 1 1073 ? 105.405 86.914 100.800 1.00 103.67 1073 LEU A CA 1
ATOM 7290 C C . LEU A 1 1073 ? 103.987 87.414 100.602 1.00 103.67 1073 LEU A C 1
ATOM 7291 O O . LEU A 1 1073 ? 103.714 88.143 99.648 1.00 103.67 1073 LEU A O 1
ATOM 7296 N N . LEU A 1 1074 ? 103.098 87.080 101.542 1.00 104.89 1074 LEU A N 1
ATOM 7297 C CA . LEU A 1 1074 ? 101.675 87.353 101.361 1.00 104.89 1074 LEU A CA 1
ATOM 7298 C C . LEU A 1 1074 ? 101.404 88.828 101.101 1.00 104.89 1074 LEU A C 1
ATOM 7299 O O . LEU A 1 1074 ? 100.381 89.167 100.495 1.00 104.89 1074 LEU A O 1
ATOM 7304 N N . THR A 1 1075 ? 102.301 89.715 101.541 1.00 107.23 1075 THR A N 1
ATOM 7305 C CA . THR A 1 1075 ? 102.162 91.133 101.227 1.00 107.23 1075 THR A CA 1
ATOM 7306 C C . THR A 1 1075 ? 101.993 91.342 99.732 1.00 107.23 1075 THR A C 1
ATOM 7307 O O . THR A 1 1075 ? 100.974 91.868 99.267 1.00 107.23 1075 THR A O 1
ATOM 7311 N N . LEU A 1 1076 ? 102.994 90.939 98.978 1.00 107.67 1076 LEU A N 1
ATOM 7312 C CA . LEU A 1 1076 ? 103.062 91.124 97.540 1.00 107.67 1076 LEU A CA 1
ATOM 7313 C C . LEU A 1 1076 ? 102.887 92.586 97.130 1.00 107.67 1076 LEU A C 1
ATOM 7314 O O . LEU A 1 1076 ? 102.169 92.868 96.169 1.00 107.67 1076 LEU A O 1
ATOM 7319 N N . PRO A 1 1077 ? 103.514 93.549 97.815 1.00 90.72 1077 PRO A N 1
ATOM 7320 C CA . PRO A 1 1077 ? 103.524 94.922 97.300 1.00 90.72 1077 PRO A CA 1
ATOM 7321 C C . PRO A 1 1077 ? 104.466 95.116 96.132 1.00 90.72 1077 PRO A C 1
ATOM 7322 O O . PRO A 1 1077 ? 104.397 96.164 95.480 1.00 90.72 1077 PRO A O 1
ATOM 7326 N N . ALA A 1 1078 ? 105.345 94.148 95.863 1.00 87.86 1078 ALA A N 1
ATOM 7327 C CA . ALA A 1 1078 ? 106.471 94.314 94.946 1.00 87.86 1078 ALA A CA 1
ATOM 7328 C C . ALA A 1 1078 ? 107.407 95.412 95.455 1.00 87.86 1078 ALA A C 1
ATOM 7329 O O . ALA A 1 1078 ? 107.421 96.540 94.976 1.00 87.86 1078 ALA A O 1
ATOM 7331 N N . LEU A 1 1079 ? 108.143 95.048 96.500 1.00 84.00 1079 LEU A N 1
ATOM 7332 C CA . LEU A 1 1079 ? 109.096 95.961 97.107 1.00 84.00 1079 LEU A CA 1
ATOM 7333 C C . LEU A 1 1079 ? 110.149 96.402 96.107 1.00 84.00 1079 LEU A C 1
ATOM 7334 O O . LEU A 1 1079 ? 110.535 95.653 95.209 1.00 84.00 1079 LEU A O 1
ATOM 7339 N N . GLN A 1 1080 ? 110.636 97.628 96.285 1.00 99.68 1080 GLN A N 1
ATOM 7340 C CA . GLN A 1 1080 ? 111.818 98.047 95.547 1.00 99.68 1080 GLN A CA 1
ATOM 7341 C C . GLN A 1 1080 ? 113.041 97.276 96.012 1.00 99.68 1080 GLN A C 1
ATOM 7342 O O . GLN A 1 1080 ? 113.677 96.567 95.227 1.00 99.68 1080 GLN A O 1
ATOM 7348 N N . SER A 1 1081 ? 113.352 97.360 97.304 1.00 98.18 1081 SER A N 1
ATOM 7349 C CA . SER A 1 1081 ? 114.646 96.932 97.813 1.00 98.18 1081 SER A CA 1
ATOM 7350 C C . SER A 1 1081 ? 114.485 96.192 99.134 1.00 98.18 1081 SER A C 1
ATOM 7351 O O . SER A 1 1081 ? 113.426 96.212 99.764 1.00 98.18 1081 SER A O 1
ATOM 7354 N N . LEU A 1 1082 ? 115.566 95.527 99.544 1.00 109.59 1082 LEU A N 1
ATOM 7355 C CA . LEU A 1 1082 ? 115.642 94.824 100.817 1.00 109.59 1082 LEU A CA 1
ATOM 7356 C C . LEU A 1 1082 ? 117.047 94.942 101.380 1.00 109.59 1082 LEU A C 1
ATOM 7357 O O . LEU A 1 1082 ? 118.030 94.849 100.640 1.00 109.59 1082 LEU A O 1
ATOM 7362 N N . GLU A 1 1083 ? 117.137 95.126 102.693 1.00 124.38 1083 GLU A N 1
ATOM 7363 C CA . GLU A 1 1083 ? 118.420 95.227 103.376 1.00 124.38 1083 GLU A CA 1
ATOM 7364 C C . GLU A 1 1083 ? 118.419 94.254 104.547 1.00 124.38 1083 GLU A C 1
ATOM 7365 O O . GLU A 1 1083 ? 117.672 94.447 105.512 1.00 124.38 1083 GLU A O 1
ATOM 7371 N N . VAL A 1 1084 ? 119.243 93.208 104.466 1.00 135.84 1084 VAL A N 1
ATOM 7372 C CA . VAL A 1 1084 ? 119.526 92.342 105.609 1.00 135.84 1084 VAL A CA 1
ATOM 7373 C C . VAL A 1 1084 ? 121.031 92.109 105.645 1.00 135.84 1084 VAL A C 1
ATOM 7374 O O . VAL A 1 1084 ? 121.578 91.451 104.754 1.00 135.84 1084 VAL A O 1
ATOM 7378 N N . SER A 1 1085 ? 121.702 92.651 106.661 1.00 147.55 1085 SER A N 1
ATOM 7379 C CA . SER A 1 1085 ? 123.152 92.543 106.763 1.00 147.55 1085 SER A CA 1
ATOM 7380 C C . SER A 1 1085 ? 123.654 91.527 107.787 1.00 147.55 1085 SER A C 1
ATOM 7381 O O . SER A 1 1085 ? 124.869 91.334 107.881 1.00 147.55 1085 SER A O 1
ATOM 7384 N N . GLU A 1 1086 ? 122.785 90.872 108.554 1.00 153.18 1086 GLU A N 1
ATOM 7385 C CA . GLU A 1 1086 ? 123.262 90.147 109.731 1.00 153.18 1086 GLU A CA 1
ATOM 7386 C C . GLU A 1 1086 ? 122.521 88.823 109.873 1.00 153.18 1086 GLU A C 1
ATOM 7387 O O . GLU A 1 1086 ? 121.733 88.428 109.009 1.00 153.18 1086 GLU A O 1
ATOM 7393 N N . THR A 1 1087 ? 122.789 88.143 110.993 1.00 150.91 1087 THR A N 1
ATOM 7394 C CA . THR A 1 1087 ? 122.135 86.903 111.404 1.00 150.91 1087 THR A CA 1
ATOM 7395 C C . THR A 1 1087 ? 122.144 85.854 110.301 1.00 150.91 1087 THR A C 1
ATOM 7396 O O . THR A 1 1087 ? 123.170 85.639 109.652 1.00 150.91 1087 THR A O 1
ATOM 7400 N N . ASN A 1 1088 ? 121.016 85.176 110.110 1.00 152.56 1088 ASN A N 1
ATOM 7401 C CA . ASN A 1 1088 ? 120.831 84.211 109.037 1.00 152.56 1088 ASN A CA 1
ATOM 7402 C C . ASN A 1 1088 ? 119.535 84.523 108.306 1.00 152.56 1088 ASN A C 1
ATOM 7403 O O . ASN A 1 1088 ? 118.691 85.282 108.789 1.00 152.56 1088 ASN A O 1
ATOM 7408 N N . GLN A 1 1089 ? 119.376 83.925 107.129 1.00 158.58 1089 GLN A N 1
ATOM 7409 C CA . GLN A 1 1089 ? 118.155 84.068 106.351 1.00 158.58 1089 GLN A CA 1
ATOM 7410 C C . GLN A 1 1089 ? 117.736 82.714 105.803 1.00 158.58 1089 GLN A C 1
ATOM 7411 O O . GLN A 1 1089 ? 118.550 81.799 105.665 1.00 158.58 1089 GLN A O 1
ATOM 7417 N N . LEU A 1 1090 ? 116.446 82.594 105.500 1.00 148.04 1090 LEU A N 1
ATOM 7418 C CA . LEU A 1 1090 ? 115.890 81.386 104.921 1.00 148.04 1090 LEU A CA 1
ATOM 7419 C C . LEU A 1 1090 ? 115.093 81.719 103.669 1.00 148.04 1090 LEU A C 1
ATOM 7420 O O . LEU A 1 1090 ? 114.556 82.822 103.535 1.00 148.04 1090 LEU A O 1
ATOM 7425 N N . PRO A 1 1091 ? 115.054 80.801 102.707 1.00 134.89 1091 PRO A N 1
ATOM 7426 C CA . PRO A 1 1091 ? 114.133 80.996 101.588 1.00 134.89 1091 PRO A CA 1
ATOM 7427 C C . PRO A 1 1091 ? 112.695 80.832 102.013 1.00 134.89 1091 PRO A C 1
ATOM 7428 O O . PRO A 1 1091 ? 111.818 81.545 101.515 1.00 134.89 1091 PRO A O 1
ATOM 7432 N N . GLU A 1 1092 ? 112.425 79.891 102.921 1.00 141.01 1092 GLU A N 1
ATOM 7433 C CA . GLU A 1 1092 ? 111.123 79.828 103.563 1.00 141.01 1092 GLU A CA 1
ATOM 7434 C C . GLU A 1 1092 ? 110.897 81.023 104.462 1.00 141.01 1092 GLU A C 1
ATOM 7435 O O . GLU A 1 1092 ? 109.762 81.262 104.884 1.00 141.01 1092 GLU A O 1
ATOM 7441 N N . GLN A 1 1093 ? 111.955 81.763 104.777 1.00 133.60 1093 GLN A N 1
ATOM 7442 C CA . GLN A 1 1093 ? 111.760 83.157 105.130 1.00 133.60 1093 GLN A CA 1
ATOM 7443 C C . GLN A 1 1093 ? 111.500 83.969 103.872 1.00 133.60 1093 GLN A C 1
ATOM 7444 O O . GLN A 1 1093 ? 110.415 84.530 103.697 1.00 133.60 1093 GLN A O 1
ATOM 7450 N N . LEU A 1 1094 ? 112.466 84.012 102.964 1.00 128.17 1094 LEU A N 1
ATOM 7451 C CA . LEU A 1 1094 ? 112.267 84.852 101.797 1.00 128.17 1094 LEU A CA 1
ATOM 7452 C C . LEU A 1 1094 ? 112.468 84.140 100.472 1.00 128.17 1094 LEU A C 1
ATOM 7453 O O . LEU A 1 1094 ? 111.531 83.995 99.684 1.00 128.17 1094 LEU A O 1
ATOM 7458 N N . PHE A 1 1095 ? 113.690 83.688 100.228 1.00 124.42 1095 PHE A N 1
ATOM 7459 C CA . PHE A 1 1095 ? 114.136 83.375 98.882 1.00 124.42 1095 PHE A CA 1
ATOM 7460 C C . PHE A 1 1095 ? 113.293 82.327 98.178 1.00 124.42 1095 PHE A C 1
ATOM 7461 O O . PHE A 1 1095 ? 113.456 82.155 96.966 1.00 124.42 1095 PHE A O 1
ATOM 7469 N N . HIS A 1 1096 ? 112.409 81.622 98.877 1.00 121.87 1096 HIS A N 1
ATOM 7470 C CA . HIS A 1 1096 ? 111.395 80.866 98.155 1.00 121.87 1096 HIS A CA 1
ATOM 7471 C C . HIS A 1 1096 ? 110.568 81.806 97.297 1.00 121.87 1096 HIS A C 1
ATOM 7472 O O . HIS A 1 1096 ? 109.955 82.748 97.810 1.00 121.87 1096 HIS A O 1
ATOM 7479 N N . ASN A 1 1097 ? 110.546 81.533 95.992 1.00 118.87 1097 ASN A N 1
ATOM 7480 C CA . ASN A 1 1097 ? 109.693 82.244 95.048 1.00 118.87 1097 ASN A CA 1
ATOM 7481 C C . ASN A 1 1097 ? 109.868 83.750 95.184 1.00 118.87 1097 ASN A C 1
ATOM 7482 O O . ASN A 1 1097 ? 108.947 84.532 94.932 1.00 118.87 1097 ASN A O 1
ATOM 7487 N N . LEU A 1 1098 ? 111.074 84.144 95.589 1.00 119.89 1098 LEU A N 1
ATOM 7488 C CA . LEU A 1 1098 ? 111.402 85.544 95.819 1.00 119.89 1098 LEU A CA 1
ATOM 7489 C C . LEU A 1 1098 ? 111.042 86.413 94.625 1.00 119.89 1098 LEU A C 1
ATOM 7490 O O . LEU A 1 1098 ? 110.315 87.403 94.752 1.00 119.89 1098 LEU A O 1
ATOM 7495 N N . HIS A 1 1099 ? 111.527 86.031 93.449 1.00 118.50 1099 HIS A N 1
ATOM 7496 C CA . HIS A 1 1099 ? 111.485 86.902 92.284 1.00 118.50 1099 HIS A CA 1
ATOM 7497 C C . HIS A 1 1099 ? 110.073 87.336 91.941 1.00 118.50 1099 HIS A C 1
ATOM 7498 O O . HIS A 1 1099 ? 109.847 88.483 91.539 1.00 118.50 1099 HIS A O 1
ATOM 7505 N N . LYS A 1 1100 ? 109.107 86.440 92.136 1.00 117.41 1100 LYS A N 1
ATOM 7506 C CA . LYS A 1 1100 ? 107.901 86.434 91.320 1.00 117.41 1100 LYS A CA 1
ATOM 7507 C C . LYS A 1 1100 ? 107.274 87.813 91.206 1.00 117.41 1100 LYS A C 1
ATOM 7508 O O . LYS A 1 1100 ? 107.074 88.322 90.100 1.00 117.41 1100 LYS A O 1
ATOM 7514 N N . PHE A 1 1101 ? 106.984 88.450 92.328 1.00 111.11 1101 PHE A N 1
ATOM 7515 C CA . PHE A 1 1101 ? 106.498 89.819 92.293 1.00 111.11 1101 PHE A CA 1
ATOM 7516 C C . PHE A 1 1101 ? 107.602 90.828 92.546 1.00 111.11 1101 PHE A C 1
ATOM 7517 O O . PHE A 1 1101 ? 107.369 92.035 92.445 1.00 111.11 1101 PHE A O 1
ATOM 7525 N N . LEU A 1 1102 ? 108.790 90.354 92.852 1.00 105.86 1102 LEU A N 1
ATOM 7526 C CA . LEU A 1 1102 ? 109.936 91.187 93.169 1.00 105.86 1102 LEU A CA 1
ATOM 7527 C C . LEU A 1 1102 ? 110.769 91.389 91.905 1.00 105.86 1102 LEU A C 1
ATOM 7528 O O . LEU A 1 1102 ? 110.285 91.163 90.794 1.00 105.86 1102 LEU A O 1
ATOM 7533 N N . GLY A 1 1103 ? 112.009 91.832 92.046 1.00 121.85 1103 GLY A N 1
ATOM 7534 C CA . GLY A 1 1103 ? 112.844 92.148 90.910 1.00 121.85 1103 GLY A CA 1
ATOM 7535 C C . GLY A 1 1103 ? 113.074 93.619 90.643 1.00 121.85 1103 GLY A C 1
ATOM 7536 O O . GLY A 1 1103 ? 113.480 93.969 89.527 1.00 121.85 1103 GLY A O 1
ATOM 7537 N N . LEU A 1 1104 ? 112.827 94.486 91.616 1.00 128.83 1104 LEU A N 1
ATOM 7538 C CA . LEU A 1 1104 ? 112.758 95.922 91.348 1.00 128.83 1104 LEU A CA 1
ATOM 7539 C C . LEU A 1 1104 ? 114.093 96.623 91.589 1.00 128.83 1104 LEU A C 1
ATOM 7540 O O . LEU A 1 1104 ? 114.759 97.030 90.634 1.00 128.83 1104 LEU A O 1
ATOM 7545 N N . LYS A 1 1105 ? 114.502 96.773 92.853 1.00 126.62 1105 LYS A N 1
ATOM 7546 C CA . LYS A 1 1105 ? 115.705 97.545 93.157 1.00 126.62 1105 LYS A CA 1
ATOM 7547 C C . LYS A 1 1105 ? 116.569 96.808 94.175 1.00 126.62 1105 LYS A C 1
ATOM 7548 O O . LYS A 1 1105 ? 116.180 95.781 94.736 1.00 126.62 1105 LYS A O 1
ATOM 7554 N N . GLU A 1 1106 ? 117.731 97.388 94.456 1.00 122.54 1106 GLU A N 1
ATOM 7555 C CA . GLU A 1 1106 ? 118.882 96.616 94.905 1.00 122.54 1106 GLU A CA 1
ATOM 7556 C C . GLU A 1 1106 ? 118.688 96.014 96.296 1.00 122.54 1106 GLU A C 1
ATOM 7557 O O . GLU A 1 1106 ? 118.060 96.603 97.178 1.00 122.54 1106 GLU A O 1
ATOM 7563 N N . LEU A 1 1107 ? 119.262 94.825 96.485 1.00 117.55 1107 LEU A N 1
ATOM 7564 C CA . LEU A 1 1107 ? 119.098 94.016 97.682 1.00 117.55 1107 LEU A CA 1
ATOM 7565 C C . LEU A 1 1107 ? 120.422 93.880 98.414 1.00 117.55 1107 LEU A C 1
ATOM 7566 O O . LEU A 1 1107 ? 121.495 93.977 97.816 1.00 117.55 1107 LEU A O 1
ATOM 7571 N N . CYS A 1 1108 ? 120.343 93.629 99.718 1.00 126.32 1108 CYS A N 1
ATOM 7572 C CA . CYS A 1 1108 ? 121.527 93.266 100.487 1.00 126.32 1108 CYS A CA 1
ATOM 7573 C C . CYS A 1 1108 ? 121.205 92.106 101.410 1.00 126.32 1108 CYS A C 1
ATOM 7574 O O . CYS A 1 1108 ? 120.382 92.242 102.320 1.00 126.32 1108 CYS A O 1
ATOM 7577 N N . VAL A 1 1109 ? 121.867 90.976 101.180 1.00 135.78 1109 VAL A N 1
ATOM 7578 C CA . VAL A 1 1109 ? 121.764 89.795 102.026 1.00 135.78 1109 VAL A CA 1
ATOM 7579 C C . VAL A 1 1109 ? 123.181 89.351 102.347 1.00 135.78 1109 VAL A C 1
ATOM 7580 O O . VAL A 1 1109 ? 123.896 88.863 101.463 1.00 135.78 1109 VAL A O 1
ATOM 7584 N N . ARG A 1 1110 ? 123.584 89.493 103.606 1.00 149.51 1110 ARG A N 1
ATOM 7585 C CA . ARG A 1 1110 ? 124.963 89.230 103.986 1.00 149.51 1110 ARG A CA 1
ATOM 7586 C C . ARG A 1 1110 ? 125.011 88.668 105.394 1.00 149.51 1110 ARG A C 1
ATOM 7587 O O . ARG A 1 1110 ? 124.251 89.085 106.270 1.00 149.51 1110 ARG A O 1
ATOM 7595 N N . LEU A 1 1111 ? 125.898 87.699 105.587 1.00 162.73 1111 LEU A N 1
ATOM 7596 C CA . LEU A 1 1111 ? 125.961 86.895 106.795 1.00 162.73 1111 LEU A CA 1
ATOM 7597 C C . LEU A 1 1111 ? 127.429 86.760 107.176 1.00 162.73 1111 LEU A C 1
ATOM 7598 O O . LEU A 1 1111 ? 128.318 87.090 106.388 1.00 162.73 1111 LEU A O 1
ATOM 7603 N N . ASP A 1 1112 ? 127.699 86.272 108.388 1.00 173.98 1112 ASP A N 1
ATOM 7604 C CA . ASP A 1 1112 ? 129.088 86.260 108.836 1.00 173.98 1112 ASP A CA 1
ATOM 7605 C C . ASP A 1 1112 ? 129.869 85.079 108.276 1.00 173.98 1112 ASP A C 1
ATOM 7606 O O . ASP A 1 1112 ? 130.645 85.245 107.332 1.00 173.98 1112 ASP A O 1
ATOM 7611 N N . GLY A 1 1113 ? 129.679 83.890 108.831 1.00 159.35 1113 GLY A N 1
ATOM 7612 C CA . GLY A 1 1113 ? 130.376 82.734 108.308 1.00 159.35 1113 GLY A CA 1
ATOM 7613 C C . GLY A 1 1113 ? 129.441 81.783 107.602 1.00 159.35 1113 GLY A C 1
ATOM 7614 O O . GLY A 1 1113 ? 129.868 80.778 107.028 1.00 159.35 1113 GLY A O 1
ATOM 7615 N N . LYS A 1 1114 ? 128.158 82.110 107.627 1.00 148.01 1114 LYS A N 1
ATOM 7616 C CA . LYS A 1 1114 ? 127.143 81.116 107.352 1.00 148.01 1114 LYS A CA 1
ATOM 7617 C C . LYS A 1 1114 ? 127.166 80.703 105.884 1.00 148.01 1114 LYS A C 1
ATOM 7618 O O . LYS A 1 1114 ? 127.406 81.527 104.999 1.00 148.01 1114 LYS A O 1
ATOM 7624 N N . PRO A 1 1115 ? 126.944 79.432 105.609 1.00 145.78 1115 PRO A N 1
ATOM 7625 C CA . PRO A 1 1115 ? 126.960 78.951 104.227 1.00 145.78 1115 PRO A CA 1
ATOM 7626 C C . PRO A 1 1115 ? 125.637 79.176 103.529 1.00 145.78 1115 PRO A C 1
ATOM 7627 O O . PRO A 1 1115 ? 124.776 79.915 104.016 1.00 145.78 1115 PRO A O 1
ATOM 7631 N N . ASN A 1 1116 ? 125.491 78.538 102.370 1.00 149.47 1116 ASN A N 1
ATOM 7632 C CA . ASN A 1 1116 ? 124.245 78.461 101.622 1.00 149.47 1116 ASN A CA 1
ATOM 7633 C C . ASN A 1 1116 ? 123.830 79.799 101.017 1.00 149.47 1116 ASN A C 1
ATOM 7634 O O . ASN A 1 1116 ? 122.645 80.020 100.748 1.00 149.47 1116 ASN A O 1
ATOM 7639 N N . VAL A 1 1117 ? 124.790 80.694 100.767 1.00 156.74 1117 VAL A N 1
ATOM 7640 C CA . VAL A 1 1117 ? 124.484 81.930 100.060 1.00 156.74 1117 VAL A CA 1
ATOM 7641 C C . VAL A 1 1117 ? 124.328 81.665 98.572 1.00 156.74 1117 VAL A C 1
ATOM 7642 O O . VAL A 1 1117 ? 123.818 82.513 97.833 1.00 156.74 1117 VAL A O 1
ATOM 7646 N N . LEU A 1 1118 ? 124.797 80.513 98.104 1.00 152.04 1118 LEU A N 1
ATOM 7647 C CA . LEU A 1 1118 ? 124.543 80.120 96.728 1.00 152.04 1118 LEU A CA 1
ATOM 7648 C C . LEU A 1 1118 ? 123.136 79.559 96.585 1.00 152.04 1118 LEU A C 1
ATOM 7649 O O . LEU A 1 1118 ? 122.432 79.876 95.621 1.00 152.04 1118 LEU A O 1
ATOM 7654 N N . SER A 1 1119 ? 122.699 78.761 97.558 1.00 144.34 1119 SER A N 1
ATOM 7655 C CA . SER A 1 1119 ? 121.368 78.172 97.566 1.00 144.34 1119 SER A CA 1
ATOM 7656 C C . SER A 1 1119 ? 120.322 79.264 97.719 1.00 144.34 1119 SER A C 1
ATOM 7657 O O . SER A 1 1119 ? 119.118 78.993 97.683 1.00 144.34 1119 SER A O 1
ATOM 7660 N N . VAL A 1 1120 ? 120.792 80.495 97.924 1.00 141.50 1120 VAL A N 1
ATOM 7661 C CA . VAL A 1 1120 ? 119.905 81.652 97.957 1.00 141.50 1120 VAL A CA 1
ATOM 7662 C C . VAL A 1 1120 ? 118.950 81.627 96.773 1.00 141.50 1120 VAL A C 1
ATOM 7663 O O . VAL A 1 1120 ? 117.726 81.667 96.940 1.00 141.50 1120 VAL A O 1
ATOM 7667 N N . LEU A 1 1121 ? 119.483 81.538 95.560 1.00 139.03 1121 LEU A N 1
ATOM 7668 C CA . LEU A 1 1121 ? 118.655 81.573 94.355 1.00 139.03 1121 LEU A CA 1
ATOM 7669 C C . LEU A 1 1121 ? 119.174 80.655 93.266 1.00 139.03 1121 LEU A C 1
ATOM 7670 O O . LEU A 1 1121 ? 119.719 81.116 92.258 1.00 139.03 1121 LEU A O 1
ATOM 7675 N N . PRO A 1 1122 ? 118.986 79.344 93.403 1.00 125.72 1122 PRO A N 1
ATOM 7676 C CA . PRO A 1 1122 ? 118.922 78.551 92.175 1.00 125.72 1122 PRO A CA 1
ATOM 7677 C C . PRO A 1 1122 ? 117.484 78.493 91.711 1.00 125.72 1122 PRO A C 1
ATOM 7678 O O . PRO A 1 1122 ? 117.050 77.532 91.071 1.00 125.72 1122 PRO A O 1
ATOM 7682 N N . ARG A 1 1123 ? 116.741 79.548 92.032 1.00 122.08 1123 ARG A N 1
ATOM 7683 C CA . ARG A 1 1123 ? 115.473 79.860 91.409 1.00 122.08 1123 ARG A CA 1
ATOM 7684 C C . ARG A 1 1123 ? 115.515 81.118 90.560 1.00 122.08 1123 ARG A C 1
ATOM 7685 O O . ARG A 1 1123 ? 114.525 81.423 89.890 1.00 122.08 1123 ARG A O 1
ATOM 7693 N N . GLU A 1 1124 ? 116.615 81.867 90.582 1.00 132.18 1124 GLU A N 1
ATOM 7694 C CA . GLU A 1 1124 ? 116.575 83.218 90.037 1.00 132.18 1124 GLU A CA 1
ATOM 7695 C C . GLU A 1 1124 ? 116.640 83.228 88.524 1.00 132.18 1124 GLU A C 1
ATOM 7696 O O . GLU A 1 1124 ? 116.063 84.114 87.886 1.00 132.18 1124 GLU A O 1
ATOM 7702 N N . PHE A 1 1125 ? 117.345 82.266 87.946 1.00 150.31 1125 PHE A N 1
ATOM 7703 C CA . PHE A 1 1125 ? 117.512 82.216 86.499 1.00 150.31 1125 PHE A CA 1
ATOM 7704 C C . PHE A 1 1125 ? 116.192 82.274 85.745 1.00 150.31 1125 PHE A C 1
ATOM 7705 O O . PHE A 1 1125 ? 116.154 82.901 84.674 1.00 150.31 1125 PHE A O 1
ATOM 7713 N N . PRO A 1 1126 ? 115.107 81.649 86.207 1.00 147.25 1126 PRO A N 1
ATOM 7714 C CA . PRO A 1 1126 ? 113.795 81.961 85.626 1.00 147.25 1126 PRO A CA 1
ATOM 7715 C C . PRO A 1 1126 ? 113.481 83.447 85.587 1.00 147.25 1126 PRO A C 1
ATOM 7716 O O . PRO A 1 1126 ? 112.892 83.923 84.609 1.00 147.25 1126 PRO A O 1
ATOM 7720 N N . ASN A 1 1127 ? 113.868 84.198 86.612 1.00 143.04 1127 ASN A N 1
ATOM 7721 C CA . ASN A 1 1127 ? 113.447 85.587 86.697 1.00 143.04 1127 ASN A CA 1
ATOM 7722 C C . ASN A 1 1127 ? 114.138 86.452 85.655 1.00 143.04 1127 ASN A C 1
ATOM 7723 O O . ASN A 1 1127 ? 115.298 86.239 85.298 1.00 143.04 1127 ASN A O 1
ATOM 7728 N N . LEU A 1 1128 ? 113.401 87.447 85.177 1.00 136.78 1128 LEU A N 1
ATOM 7729 C CA . LEU A 1 1128 ? 113.902 88.451 84.250 1.00 136.78 1128 LEU A CA 1
ATOM 7730 C C . LEU A 1 1128 ? 113.777 89.792 84.955 1.00 136.78 1128 LEU A C 1
ATOM 7731 O O . LEU A 1 1128 ? 112.664 90.282 85.175 1.00 136.78 1128 LEU A O 1
ATOM 7736 N N . LEU A 1 1129 ? 114.913 90.386 85.297 1.00 134.31 1129 LEU A N 1
ATOM 7737 C CA . LEU A 1 1129 ? 114.984 91.346 86.386 1.00 134.31 1129 LEU A CA 1
ATOM 7738 C C . LEU A 1 1129 ? 115.038 92.774 85.869 1.00 134.31 1129 LEU A C 1
ATOM 7739 O O . LEU A 1 1129 ? 115.624 93.048 84.819 1.00 134.31 1129 LEU A O 1
ATOM 7744 N N . HIS A 1 1130 ? 114.404 93.675 86.607 1.00 134.38 1130 HIS A N 1
ATOM 7745 C CA . HIS A 1 1130 ? 114.639 95.100 86.467 1.00 134.38 1130 HIS A CA 1
ATOM 7746 C C . HIS A 1 1130 ? 115.603 95.623 87.523 1.00 134.38 1130 HIS A C 1
ATOM 7747 O O . HIS A 1 1130 ? 115.901 96.821 87.535 1.00 134.38 1130 HIS A O 1
ATOM 7754 N N . MET A 1 1131 ? 116.087 94.751 88.410 1.00 149.77 1131 MET A N 1
ATOM 7755 C CA . MET A 1 1131 ? 117.012 95.111 89.480 1.00 149.77 1131 MET A CA 1
ATOM 7756 C C . MET A 1 1131 ? 118.173 95.963 89.003 1.00 149.77 1131 MET A C 1
ATOM 7757 O O . MET A 1 1131 ? 118.286 97.135 89.379 1.00 149.77 1131 MET A O 1
ATOM 7762 N N . GLU A 1 1132 ? 119.065 95.352 88.220 1.00 161.52 1132 GLU A N 1
ATOM 7763 C CA . GLU A 1 1132 ? 120.185 96.031 87.582 1.00 161.52 1132 GLU A CA 1
ATOM 7764 C C . GLU A 1 1132 ? 121.200 96.459 88.633 1.00 161.52 1132 GLU A C 1
ATOM 7765 O O . GLU A 1 1132 ? 122.280 96.954 88.296 1.00 161.52 1132 GLU A O 1
ATOM 7771 N N . LYS A 1 1133 ? 120.856 96.265 89.908 1.00 157.87 1133 LYS A N 1
ATOM 7772 C CA . LYS A 1 1133 ? 121.658 96.699 91.043 1.00 157.87 1133 LYS A CA 1
ATOM 7773 C C . LYS A 1 1133 ? 121.611 95.616 92.109 1.00 157.87 1133 LYS A C 1
ATOM 7774 O O . LYS A 1 1133 ? 120.522 95.173 92.485 1.00 157.87 1133 LYS A O 1
ATOM 7780 N N . LEU A 1 1134 ? 122.778 95.186 92.597 1.00 153.00 1134 LEU A N 1
ATOM 7781 C CA . LEU A 1 1134 ? 122.828 94.019 93.471 1.00 153.00 1134 LEU A CA 1
ATOM 7782 C C . LEU A 1 1134 ? 124.018 94.092 94.416 1.00 153.00 1134 LEU A C 1
ATOM 7783 O O . LEU A 1 1134 ? 125.045 94.701 94.106 1.00 153.00 1134 LEU A O 1
ATOM 7788 N N . SER A 1 1135 ? 123.863 93.452 95.576 1.00 146.66 1135 SER A N 1
ATOM 7789 C CA . SER A 1 1135 ? 124.915 93.351 96.576 1.00 146.66 1135 SER A CA 1
ATOM 7790 C C . SER A 1 1135 ? 124.913 91.966 97.198 1.00 146.66 1135 SER A C 1
ATOM 7791 O O . SER A 1 1135 ? 123.879 91.516 97.700 1.00 146.66 1135 SER A O 1
ATOM 7794 N N . ILE A 1 1136 ? 126.079 91.321 97.210 1.00 143.13 1136 ILE A N 1
ATOM 7795 C CA . ILE A 1 1136 ? 126.257 90.011 97.827 1.00 143.13 1136 ILE A CA 1
ATOM 7796 C C . ILE A 1 1136 ? 127.724 89.632 97.686 1.00 143.13 1136 ILE A C 1
ATOM 7797 O O . ILE A 1 1136 ? 128.440 90.200 96.858 1.00 143.13 1136 ILE A O 1
ATOM 7802 N N . GLN A 1 1137 ? 128.172 88.658 98.466 1.00 145.49 1137 GLN A N 1
ATOM 7803 C CA . GLN A 1 1137 ? 129.578 88.310 98.596 1.00 145.49 1137 GLN A CA 1
ATOM 7804 C C . GLN A 1 1137 ? 129.841 86.914 98.044 1.00 145.49 1137 GLN A C 1
ATOM 7805 O O . GLN A 1 1137 ? 128.937 86.226 97.563 1.00 145.49 1137 GLN A O 1
ATOM 7811 N N . THR A 1 1138 ? 131.105 86.501 98.138 1.00 145.00 1138 THR A N 1
ATOM 7812 C CA . THR A 1 1138 ? 131.485 85.100 98.009 1.00 145.00 1138 THR A CA 1
ATOM 7813 C C . THR A 1 1138 ? 131.729 84.573 99.412 1.00 145.00 1138 THR A C 1
ATOM 7814 O O . THR A 1 1138 ? 132.741 84.901 100.036 1.00 145.00 1138 THR A O 1
ATOM 7818 N N . SER A 1 1139 ? 130.825 83.732 99.893 1.00 150.89 1139 SER A N 1
ATOM 7819 C CA . SER A 1 1139 ? 130.905 83.248 101.261 1.00 150.89 1139 SER A CA 1
ATOM 7820 C C . SER A 1 1139 ? 131.860 82.082 101.400 1.00 150.89 1139 SER A C 1
ATOM 7821 O O . SER A 1 1139 ? 131.943 81.485 102.476 1.00 150.89 1139 SER A O 1
ATOM 7824 N N . THR A 1 1140 ? 132.550 81.727 100.324 1.00 142.42 1140 THR A N 1
ATOM 7825 C CA . THR A 1 1140 ? 133.633 80.761 100.341 1.00 142.42 1140 THR A CA 1
ATOM 7826 C C . THR A 1 1140 ? 134.800 81.335 99.550 1.00 142.42 1140 THR A C 1
ATOM 7827 O O . THR A 1 1140 ? 134.736 82.453 99.031 1.00 142.42 1140 THR A O 1
ATOM 7831 N N . GLU A 1 1141 ? 135.883 80.570 99.467 1.00 135.94 1141 GLU A N 1
ATOM 7832 C CA . GLU A 1 1141 ? 136.760 80.712 98.318 1.00 135.94 1141 GLU A CA 1
ATOM 7833 C C . GLU A 1 1141 ? 135.992 80.184 97.122 1.00 135.94 1141 GLU A C 1
ATOM 7834 O O . GLU A 1 1141 ? 135.582 79.018 97.108 1.00 135.94 1141 GLU A O 1
ATOM 7840 N N . SER A 1 1142 ? 135.828 81.039 96.115 1.00 146.79 1142 SER A N 1
ATOM 7841 C CA . SER A 1 1142 ? 134.618 81.040 95.306 1.00 146.79 1142 SER A CA 1
ATOM 7842 C C . SER A 1 1142 ? 134.275 79.650 94.792 1.00 146.79 1142 SER A C 1
ATOM 7843 O O . SER A 1 1142 ? 135.145 78.893 94.354 1.00 146.79 1142 SER A O 1
ATOM 7846 N N . ASP A 1 1143 ? 132.990 79.318 94.873 1.00 160.34 1143 ASP A N 1
ATOM 7847 C CA . ASP A 1 1143 ? 132.459 78.051 94.398 1.00 160.34 1143 ASP A CA 1
ATOM 7848 C C . ASP A 1 1143 ? 131.725 78.309 93.091 1.00 160.34 1143 ASP A C 1
ATOM 7849 O O . ASP A 1 1143 ? 130.851 79.182 93.034 1.00 160.34 1143 ASP A O 1
ATOM 7854 N N . LEU A 1 1144 ? 132.083 77.549 92.047 1.00 164.09 1144 LEU A N 1
ATOM 7855 C CA . LEU A 1 1144 ? 131.554 77.801 90.706 1.00 164.09 1144 LEU A CA 1
ATOM 7856 C C . LEU A 1 1144 ? 130.044 77.947 90.719 1.00 164.09 1144 LEU A C 1
ATOM 7857 O O . LEU A 1 1144 ? 129.486 78.717 89.930 1.00 164.09 1144 LEU A O 1
ATOM 7862 N N . SER A 1 1145 ? 129.380 77.234 91.621 1.00 153.66 1145 SER A N 1
ATOM 7863 C CA . SER A 1 1145 ? 127.987 77.484 91.936 1.00 153.66 1145 SER A CA 1
ATOM 7864 C C . SER A 1 1145 ? 127.756 78.982 92.048 1.00 153.66 1145 SER A C 1
ATOM 7865 O O . SER A 1 1145 ? 127.059 79.555 91.205 1.00 153.66 1145 SER A O 1
ATOM 7868 N N . LYS A 1 1146 ? 128.386 79.623 93.040 1.00 152.62 1146 LYS A N 1
ATOM 7869 C CA . LYS A 1 1146 ? 128.198 81.057 93.248 1.00 152.62 1146 LYS A CA 1
ATOM 7870 C C . LYS A 1 1146 ? 128.286 81.803 91.929 1.00 152.62 1146 LYS A C 1
ATOM 7871 O O . LYS A 1 1146 ? 127.393 82.575 91.572 1.00 152.62 1146 LYS A O 1
ATOM 7877 N N . LEU A 1 1147 ? 129.358 81.557 91.180 1.00 145.01 1147 LEU A N 1
ATOM 7878 C CA . LEU A 1 1147 ? 129.468 82.107 89.838 1.00 145.01 1147 LEU A CA 1
ATOM 7879 C C . LEU A 1 1147 ? 128.249 81.734 89.018 1.00 145.01 1147 LEU A C 1
ATOM 7880 O O . LEU A 1 1147 ? 127.457 82.598 88.628 1.00 145.01 1147 LEU A O 1
ATOM 7885 N N . VAL A 1 1148 ? 128.066 80.433 88.792 1.00 142.72 1148 VAL A N 1
ATOM 7886 C CA . VAL A 1 1148 ? 126.961 79.908 88.003 1.00 142.72 1148 VAL A CA 1
ATOM 7887 C C . VAL A 1 1148 ? 125.696 80.615 88.442 1.00 142.72 1148 VAL A C 1
ATOM 7888 O O . VAL A 1 1148 ? 124.891 81.041 87.608 1.00 142.72 1148 VAL A O 1
ATOM 7892 N N . LYS A 1 1149 ? 125.544 80.789 89.754 1.00 148.27 1149 LYS A N 1
ATOM 7893 C CA . LYS A 1 1149 ? 124.448 81.601 90.261 1.00 148.27 1149 LYS A CA 1
ATOM 7894 C C . LYS A 1 1149 ? 124.492 82.991 89.648 1.00 148.27 1149 LYS A C 1
ATOM 7895 O O . LYS A 1 1149 ? 123.540 83.440 89.003 1.00 148.27 1149 LYS A O 1
ATOM 7901 N N . PHE A 1 1150 ? 125.616 83.671 89.814 1.00 138.68 1150 PHE A N 1
ATOM 7902 C CA . PHE A 1 1150 ? 125.668 85.090 89.510 1.00 138.68 1150 PHE A CA 1
ATOM 7903 C C . PHE A 1 1150 ? 125.786 85.329 88.019 1.00 138.68 1150 PHE A C 1
ATOM 7904 O O . PHE A 1 1150 ? 125.316 86.355 87.516 1.00 138.68 1150 PHE A O 1
ATOM 7912 N N . ILE A 1 1151 ? 126.385 84.379 87.307 1.00 126.77 1151 ILE A N 1
ATOM 7913 C CA . ILE A 1 1151 ? 126.778 84.564 85.919 1.00 126.77 1151 ILE A CA 1
ATOM 7914 C C . ILE A 1 1151 ? 125.599 84.983 85.058 1.00 126.77 1151 ILE A C 1
ATOM 7915 O O . ILE A 1 1151 ? 125.522 86.140 84.636 1.00 126.77 1151 ILE A O 1
ATOM 7920 N N . GLN A 1 1152 ? 124.663 84.060 84.822 1.00 119.83 1152 GLN A N 1
ATOM 7921 C CA . GLN A 1 1152 ? 123.615 84.296 83.833 1.00 119.83 1152 GLN A CA 1
ATOM 7922 C C . GLN A 1 1152 ? 122.945 85.638 84.045 1.00 119.83 1152 GLN A C 1
ATOM 7923 O O . GLN A 1 1152 ? 122.628 86.346 83.083 1.00 119.83 1152 GLN A O 1
ATOM 7929 N N . ASN A 1 1153 ? 122.769 86.013 85.304 1.00 125.19 1153 ASN A N 1
ATOM 7930 C CA . ASN A 1 1153 ? 122.007 87.173 85.720 1.00 125.19 1153 ASN A CA 1
ATOM 7931 C C . ASN A 1 1153 ? 122.381 88.403 84.917 1.00 125.19 1153 ASN A C 1
ATOM 7932 O O . ASN A 1 1153 ? 121.602 88.931 84.121 1.00 125.19 1153 ASN A O 1
ATOM 7937 N N . PHE A 1 1154 ? 123.592 88.821 85.121 1.00 133.53 1154 PHE A N 1
ATOM 7938 C CA . PHE A 1 1154 ? 124.076 90.162 84.870 1.00 133.53 1154 PHE A CA 1
ATOM 7939 C C . PHE A 1 1154 ? 124.111 90.524 83.391 1.00 133.53 1154 PHE A C 1
ATOM 7940 O O . PHE A 1 1154 ? 123.776 91.660 83.038 1.00 133.53 1154 PHE A O 1
ATOM 7948 N N . PRO A 1 1155 ? 124.503 89.615 82.494 1.00 134.00 1155 PRO A N 1
ATOM 7949 C CA . PRO A 1 1155 ? 124.343 89.912 81.065 1.00 134.00 1155 PRO A CA 1
ATOM 7950 C C . PRO A 1 1155 ? 122.918 90.234 80.693 1.00 134.00 1155 PRO A C 1
ATOM 7951 O O . PRO A 1 1155 ? 122.677 90.958 79.721 1.00 134.00 1155 PRO A O 1
ATOM 7955 N N . ASN A 1 1156 ? 121.961 89.714 81.445 1.00 141.58 1156 ASN A N 1
ATOM 7956 C CA . ASN A 1 1156 ? 120.556 89.916 81.152 1.00 141.58 1156 ASN A CA 1
ATOM 7957 C C . ASN A 1 1156 ? 119.974 91.106 81.894 1.00 141.58 1156 ASN A C 1
ATOM 7958 O O . ASN A 1 1156 ? 118.767 91.348 81.803 1.00 141.58 1156 ASN A O 1
ATOM 7963 N N . LEU A 1 1157 ? 120.798 91.850 82.623 1.00 141.11 1157 LEU A N 1
ATOM 7964 C CA . LEU A 1 1157 ? 120.352 93.024 83.350 1.00 141.11 1157 LEU A CA 1
ATOM 7965 C C . LEU A 1 1157 ? 121.296 94.180 83.059 1.00 141.11 1157 LEU A C 1
ATOM 7966 O O . LEU A 1 1157 ? 122.369 94.011 82.475 1.00 141.11 1157 LEU A O 1
ATOM 7971 N N . HIS A 1 1158 ? 120.877 95.367 83.473 1.00 150.88 1158 HIS A N 1
ATOM 7972 C CA . HIS A 1 1158 ? 121.480 96.606 83.011 1.00 150.88 1158 HIS A CA 1
ATOM 7973 C C . HIS A 1 1158 ? 122.668 97.043 83.850 1.00 150.88 1158 HIS A C 1
ATOM 7974 O O . HIS A 1 1158 ? 123.175 98.150 83.647 1.00 150.88 1158 HIS A O 1
ATOM 7981 N N . VAL A 1 1159 ? 123.093 96.216 84.805 1.00 157.20 1159 VAL A N 1
ATOM 7982 C CA . VAL A 1 1159 ? 124.397 96.293 85.465 1.00 157.20 1159 VAL A CA 1
ATOM 7983 C C . VAL A 1 1159 ? 124.679 97.687 86.021 1.00 157.20 1159 VAL A C 1
ATOM 7984 O O . VAL A 1 1159 ? 125.423 98.479 85.431 1.00 157.20 1159 VAL A O 1
ATOM 7988 N N . PHE A 1 1160 ? 124.048 98.018 87.141 1.00 157.21 1160 PHE A N 1
ATOM 7989 C CA . PHE A 1 1160 ? 124.359 99.253 87.844 1.00 157.21 1160 PHE A CA 1
ATOM 7990 C C . PHE A 1 1160 ? 124.711 98.956 89.293 1.00 157.21 1160 PHE A C 1
ATOM 7991 O O . PHE A 1 1160 ? 123.997 98.213 89.966 1.00 157.21 1160 PHE A O 1
ATOM 7999 N N . HIS A 1 1161 ? 125.822 99.524 89.762 1.00 148.22 1161 HIS A N 1
ATOM 8000 C CA . HIS A 1 1161 ? 126.092 99.693 91.190 1.00 148.22 1161 HIS A CA 1
ATOM 8001 C C . HIS A 1 1161 ? 126.182 98.352 91.933 1.00 148.22 1161 HIS A C 1
ATOM 8002 O O . HIS A 1 1161 ? 125.284 97.957 92.677 1.00 148.22 1161 HIS A O 1
ATOM 8009 N N . LEU A 1 1162 ? 127.292 97.650 91.700 1.00 136.30 1162 LEU A N 1
ATOM 8010 C CA . LEU A 1 1162 ? 127.566 96.364 92.338 1.00 136.30 1162 LEU A CA 1
ATOM 8011 C C . LEU A 1 1162 ? 128.200 96.516 93.716 1.00 136.30 1162 LEU A C 1
ATOM 8012 O O . LEU A 1 1162 ? 128.975 97.436 93.972 1.00 136.30 1162 LEU A O 1
ATOM 8017 N N . LYS A 1 1163 ? 127.893 95.568 94.598 1.00 136.67 1163 LYS A N 1
ATOM 8018 C CA . LYS A 1 1163 ? 128.541 95.493 95.901 1.00 136.67 1163 LYS A CA 1
ATOM 8019 C C . LYS A 1 1163 ? 128.858 94.039 96.208 1.00 136.67 1163 LYS A C 1
ATOM 8020 O O . LYS A 1 1163 ? 127.954 93.203 96.230 1.00 136.67 1163 LYS A O 1
ATOM 8026 N N . CYS A 1 1164 ? 130.128 93.737 96.460 1.00 143.85 1164 CYS A N 1
ATOM 8027 C CA . CYS A 1 1164 ? 130.538 92.407 96.896 1.00 143.85 1164 CYS A CA 1
ATOM 8028 C C . CYS A 1 1164 ? 131.471 92.547 98.084 1.00 143.85 1164 CYS A C 1
ATOM 8029 O O . CYS A 1 1164 ? 132.435 93.317 98.026 1.00 143.85 1164 CYS A O 1
ATOM 8032 N N . ASP A 1 1165 ? 131.201 91.793 99.151 1.00 159.27 1165 ASP A N 1
ATOM 8033 C CA . ASP A 1 1165 ? 131.934 92.012 100.391 1.00 159.27 1165 ASP A CA 1
ATOM 8034 C C . ASP A 1 1165 ? 133.343 91.467 100.251 1.00 159.27 1165 ASP A C 1
ATOM 8035 O O . ASP A 1 1165 ? 134.293 92.234 100.073 1.00 159.27 1165 ASP A O 1
ATOM 8040 N N . PHE A 1 1166 ? 133.488 90.152 100.289 1.00 152.08 1166 PHE A N 1
ATOM 8041 C CA . PHE A 1 1166 ? 134.713 89.515 99.836 1.00 152.08 1166 PHE A CA 1
ATOM 8042 C C . PHE A 1 1166 ? 134.370 88.680 98.621 1.00 152.08 1166 PHE A C 1
ATOM 8043 O O . PHE A 1 1166 ? 133.716 87.639 98.732 1.00 152.08 1166 PHE A O 1
ATOM 8051 N N . LEU A 1 1167 ? 134.813 89.142 97.468 1.00 127.55 1167 LEU A N 1
ATOM 8052 C CA . LEU A 1 1167 ? 134.902 88.273 96.317 1.00 127.55 1167 LEU A CA 1
ATOM 8053 C C . LEU A 1 1167 ? 136.143 87.424 96.472 1.00 127.55 1167 LEU A C 1
ATOM 8054 O O . LEU A 1 1167 ? 137.260 87.946 96.471 1.00 127.55 1167 LEU A O 1
ATOM 8059 N N . SER A 1 1168 ? 135.966 86.121 96.578 1.00 125.59 1168 SER A N 1
ATOM 8060 C CA . SER A 1 1168 ? 137.108 85.258 96.371 1.00 125.59 1168 SER A CA 1
ATOM 8061 C C . SER A 1 1168 ? 137.276 85.218 94.867 1.00 125.59 1168 SER A C 1
ATOM 8062 O O . SER A 1 1168 ? 136.388 84.754 94.147 1.00 125.59 1168 SER A O 1
ATOM 8065 N N . ASN A 1 1169 ? 138.391 85.744 94.385 1.00 114.12 1169 ASN A N 1
ATOM 8066 C CA . ASN A 1 1169 ? 138.475 85.997 92.959 1.00 114.12 1169 ASN A CA 1
ATOM 8067 C C . ASN A 1 1169 ? 138.500 84.689 92.190 1.00 114.12 1169 ASN A C 1
ATOM 8068 O O . ASN A 1 1169 ? 137.743 84.515 91.230 1.00 114.12 1169 ASN A O 1
ATOM 8073 N N . CYS A 1 1170 ? 139.254 83.729 92.703 1.00 111.77 1170 CYS A N 1
ATOM 8074 C CA . CYS A 1 1170 ? 139.170 82.394 92.154 1.00 111.77 1170 CYS A CA 1
ATOM 8075 C C . CYS A 1 1170 ? 139.313 82.401 90.664 1.00 111.77 1170 CYS A C 1
ATOM 8076 O O . CYS A 1 1170 ? 140.269 82.948 90.118 1.00 111.77 1170 CYS A O 1
ATOM 8079 N N . GLU A 1 1171 ? 138.341 81.789 89.997 1.00 115.50 1171 GLU A N 1
ATOM 8080 C CA . GLU A 1 1171 ? 138.443 81.728 88.547 1.00 115.50 1171 GLU A CA 1
ATOM 8081 C C . GLU A 1 1171 ? 137.278 82.451 87.885 1.00 115.50 1171 GLU A C 1
ATOM 8082 O O . GLU A 1 1171 ? 136.181 82.547 88.443 1.00 115.50 1171 GLU A O 1
ATOM 8088 N N . SER A 1 1172 ? 137.549 82.977 86.691 1.00 110.50 1172 SER A N 1
ATOM 8089 C CA . SER A 1 1172 ? 136.526 83.430 85.749 1.00 110.50 1172 SER A CA 1
ATOM 8090 C C . SER A 1 1172 ? 135.698 84.589 86.295 1.00 110.50 1172 SER A C 1
ATOM 8091 O O . SER A 1 1172 ? 134.474 84.629 86.160 1.00 110.50 1172 SER A O 1
ATOM 8094 N N . LEU A 1 1173 ? 136.376 85.562 86.898 1.00 106.84 1173 LEU A N 1
ATOM 8095 C CA . LEU A 1 1173 ? 135.686 86.812 87.172 1.00 106.84 1173 LEU A CA 1
ATOM 8096 C C . LEU A 1 1173 ? 135.343 87.557 85.897 1.00 106.84 1173 LEU A C 1
ATOM 8097 O O . LEU A 1 1173 ? 134.653 88.575 85.961 1.00 106.84 1173 LEU A O 1
ATOM 8102 N N . MET A 1 1174 ? 135.868 87.114 84.756 1.00 114.12 1174 MET A N 1
ATOM 8103 C CA . MET A 1 1174 ? 135.246 87.448 83.487 1.00 114.12 1174 MET A CA 1
ATOM 8104 C C . MET A 1 1174 ? 133.758 87.181 83.573 1.00 114.12 1174 MET A C 1
ATOM 8105 O O . MET A 1 1174 ? 132.936 88.099 83.494 1.00 114.12 1174 MET A O 1
ATOM 8110 N N . ALA A 1 1175 ? 133.401 85.920 83.818 1.00 111.38 1175 ALA A N 1
ATOM 8111 C CA . ALA A 1 1175 ? 132.007 85.574 84.033 1.00 111.38 1175 ALA A CA 1
ATOM 8112 C C . ALA A 1 1175 ? 131.380 86.443 85.105 1.00 111.38 1175 ALA A C 1
ATOM 8113 O O . ALA A 1 1175 ? 130.151 86.525 85.183 1.00 111.38 1175 ALA A O 1
ATOM 8115 N N . VAL A 1 1176 ? 132.192 87.093 85.931 1.00 106.88 1176 VAL A N 1
ATOM 8116 C CA . VAL A 1 1176 ? 131.702 88.158 86.790 1.00 106.88 1176 VAL A CA 1
ATOM 8117 C C . VAL A 1 1176 ? 131.791 89.477 86.042 1.00 106.88 1176 VAL A C 1
ATOM 8118 O O . VAL A 1 1176 ? 130.775 90.083 85.689 1.00 106.88 1176 VAL A O 1
ATOM 8122 N N . LEU A 1 1177 ? 133.008 89.931 85.799 1.00 104.02 1177 LEU A N 1
ATOM 8123 C CA . LEU A 1 1177 ? 133.220 91.305 85.394 1.00 104.02 1177 LEU A CA 1
ATOM 8124 C C . LEU A 1 1177 ? 133.307 91.514 83.891 1.00 104.02 1177 LEU A C 1
ATOM 8125 O O . LEU A 1 1177 ? 133.312 92.667 83.453 1.00 104.02 1177 LEU A O 1
ATOM 8130 N N . ALA A 1 1178 ? 133.385 90.454 83.084 1.00 100.56 1178 ALA A N 1
ATOM 8131 C CA . ALA A 1 1178 ? 133.370 90.675 81.642 1.00 100.56 1178 ALA A CA 1
ATOM 8132 C C . ALA A 1 1178 ? 132.115 91.427 81.241 1.00 100.56 1178 ALA A C 1
ATOM 8133 O O . ALA A 1 1178 ? 132.150 92.303 80.370 1.00 100.56 1178 ALA A O 1
ATOM 8135 N N . SER A 1 1179 ? 131.001 91.120 81.897 1.00 107.57 1179 SER A N 1
ATOM 8136 C CA . SER A 1 1179 ? 129.766 91.841 81.650 1.00 107.57 1179 SER A CA 1
ATOM 8137 C C . SER A 1 1179 ? 129.709 93.159 82.402 1.00 107.57 1179 SER A C 1
ATOM 8138 O O . SER A 1 1179 ? 128.848 93.989 82.097 1.00 107.57 1179 SER A O 1
ATOM 8141 N N . CYS A 1 1180 ? 130.596 93.366 83.373 1.00 102.94 1180 CYS A N 1
ATOM 8142 C CA . CYS A 1 1180 ? 130.559 94.576 84.180 1.00 102.94 1180 CYS A CA 1
ATOM 8143 C C . CYS A 1 1180 ? 130.603 95.813 83.298 1.00 102.94 1180 CYS A C 1
ATOM 8144 O O . CYS A 1 1180 ? 131.494 95.954 82.461 1.00 102.94 1180 CYS A O 1
ATOM 8147 N N . LYS A 1 1181 ? 129.614 96.694 83.466 1.00 117.20 1181 LYS A N 1
ATOM 8148 C CA . LYS A 1 1181 ? 129.526 97.904 82.656 1.00 117.20 1181 LYS A CA 1
ATOM 8149 C C . LYS A 1 1181 ? 128.960 99.053 83.473 1.00 117.20 1181 LYS A C 1
ATOM 8150 O O . LYS A 1 1181 ? 127.946 98.889 84.156 1.00 117.20 1181 LYS A O 1
ATOM 8156 N N . LYS A 1 1182 ? 129.609 100.214 83.381 1.00 131.09 1182 LYS A N 1
ATOM 8157 C CA . LYS A 1 1182 ? 129.023 101.492 83.784 1.00 131.09 1182 LYS A CA 1
ATOM 8158 C C . LYS A 1 1182 ? 128.650 101.541 85.262 1.00 131.09 1182 LYS A C 1
ATOM 8159 O O . LYS A 1 1182 ? 127.681 102.200 85.642 1.00 131.09 1182 LYS A O 1
ATOM 8165 N N . LEU A 1 1183 ? 129.394 100.848 86.111 1.00 141.98 1183 LEU A N 1
ATOM 8166 C CA . LEU A 1 1183 ? 129.043 100.848 87.519 1.00 141.98 1183 LEU A CA 1
ATOM 8167 C C . LEU A 1 1183 ? 129.551 102.101 88.221 1.00 141.98 1183 LEU A C 1
ATOM 8168 O O . LEU A 1 1183 ? 130.492 102.762 87.776 1.00 141.98 1183 LEU A O 1
ATOM 8173 N N . ARG A 1 1184 ? 128.897 102.426 89.332 1.00 135.83 1184 ARG A N 1
ATOM 8174 C CA . ARG A 1 1184 ? 129.468 103.285 90.358 1.00 135.83 1184 ARG A CA 1
ATOM 8175 C C . ARG A 1 1184 ? 129.892 102.468 91.569 1.00 135.83 1184 ARG A C 1
ATOM 8176 O O . ARG A 1 1184 ? 131.067 102.461 91.940 1.00 135.83 1184 ARG A O 1
ATOM 8184 N N . GLU A 1 1185 ? 128.952 101.791 92.213 1.00 142.43 1185 GLU A N 1
ATOM 8185 C CA . GLU A 1 1185 ? 129.302 100.941 93.338 1.00 142.43 1185 GLU A CA 1
ATOM 8186 C C . GLU A 1 1185 ? 130.179 99.799 92.863 1.00 142.43 1185 GLU A C 1
ATOM 8187 O O . GLU A 1 1185 ? 129.781 99.025 91.987 1.00 142.43 1185 GLU A O 1
ATOM 8193 N N . ILE A 1 1186 ? 131.374 99.689 93.434 1.00 133.17 1186 ILE A N 1
ATOM 8194 C CA . ILE A 1 1186 ? 132.159 98.471 93.319 1.00 133.17 1186 ILE A CA 1
ATOM 8195 C C . ILE A 1 1186 ? 132.794 98.182 94.674 1.00 133.17 1186 ILE A C 1
ATOM 8196 O O . ILE A 1 1186 ? 133.665 98.931 95.129 1.00 133.17 1186 ILE A O 1
ATOM 8201 N N . GLU A 1 1187 ? 132.349 97.121 95.335 1.00 137.19 1187 GLU A N 1
ATOM 8202 C CA . GLU A 1 1187 ? 132.831 96.860 96.680 1.00 137.19 1187 GLU A CA 1
ATOM 8203 C C . GLU A 1 1187 ? 133.843 95.736 96.824 1.00 137.19 1187 GLU A C 1
ATOM 8204 O O . GLU A 1 1187 ? 134.329 95.535 97.941 1.00 137.19 1187 GLU A O 1
ATOM 8210 N N . PHE A 1 1188 ? 134.185 95.005 95.761 1.00 136.20 1188 PHE A N 1
ATOM 8211 C CA . PHE A 1 1188 ? 134.893 93.742 95.956 1.00 136.20 1188 PHE A CA 1
ATOM 8212 C C . PHE A 1 1188 ? 136.155 93.955 96.778 1.00 136.20 1188 PHE A C 1
ATOM 8213 O O . PHE A 1 1188 ? 136.839 94.971 96.643 1.00 136.20 1188 PHE A O 1
ATOM 8221 N N . SER A 1 1189 ? 136.434 93.016 97.673 1.00 142.12 1189 SER A N 1
ATOM 8222 C CA . SER A 1 1189 ? 137.758 92.925 98.279 1.00 142.12 1189 SER A CA 1
ATOM 8223 C C . SER A 1 1189 ? 138.160 91.459 98.293 1.00 142.12 1189 SER A C 1
ATOM 8224 O O . SER A 1 1189 ? 137.571 90.662 99.030 1.00 142.12 1189 SER A O 1
ATOM 8227 N N . GLY A 1 1190 ? 139.162 91.103 97.495 1.00 143.18 1190 GLY A N 1
ATOM 8228 C CA . GLY A 1 1190 ? 139.582 89.718 97.392 1.00 143.18 1190 GLY A CA 1
ATOM 8229 C C . GLY A 1 1190 ? 140.602 89.332 98.451 1.00 143.18 1190 GLY A C 1
ATOM 8230 O O . GLY A 1 1190 ? 141.536 90.076 98.736 1.00 143.18 1190 GLY A O 1
ATOM 8231 N N . ARG A 1 1191 ? 140.430 88.133 98.999 1.00 133.34 1191 ARG A N 1
ATOM 8232 C CA . ARG A 1 1191 ? 141.495 87.519 99.777 1.00 133.34 1191 ARG A CA 1
ATOM 8233 C C . ARG A 1 1191 ? 142.478 86.805 98.863 1.00 133.34 1191 ARG A C 1
ATOM 8234 O O . ARG A 1 1191 ? 143.693 86.899 99.053 1.00 133.34 1191 ARG A O 1
ATOM 8242 N N . CYS A 1 1192 ? 141.959 86.089 97.873 1.00 125.89 1192 CYS A N 1
ATOM 8243 C CA . CYS A 1 1192 ? 142.736 85.535 96.775 1.00 125.89 1192 CYS A CA 1
ATOM 8244 C C . CYS A 1 1192 ? 142.428 86.342 95.525 1.00 125.89 1192 CYS A C 1
ATOM 8245 O O . CYS A 1 1192 ? 141.267 86.685 95.281 1.00 125.89 1192 CYS A O 1
ATOM 8248 N N . PHE A 1 1193 ? 143.457 86.655 94.741 1.00 125.29 1193 PHE A N 1
ATOM 8249 C CA . PHE A 1 1193 ? 143.247 87.519 93.591 1.00 125.29 1193 PHE A CA 1
ATOM 8250 C C . PHE A 1 1193 ? 143.172 86.763 92.266 1.00 125.29 1193 PHE A C 1
ATOM 8251 O O . PHE A 1 1193 ? 143.324 85.542 92.182 1.00 125.29 1193 PHE A O 1
ATOM 8259 N N . GLU A 1 1194 ? 142.905 87.539 91.218 1.00 107.91 1194 GLU A N 1
ATOM 8260 C CA . GLU A 1 1194 ? 143.103 87.162 89.825 1.00 107.91 1194 GLU A CA 1
ATOM 8261 C C . GLU A 1 1194 ? 143.995 88.180 89.135 1.00 107.91 1194 GLU A C 1
ATOM 8262 O O . GLU A 1 1194 ? 145.013 87.805 88.545 1.00 107.91 1194 GLU A O 1
ATOM 8268 N N . ALA A 1 1195 ? 143.598 89.452 89.148 1.00 100.94 1195 ALA A N 1
ATOM 8269 C CA . ALA A 1 1195 ? 144.366 90.559 88.590 1.00 100.94 1195 ALA A CA 1
ATOM 8270 C C . ALA A 1 1195 ? 144.461 90.466 87.082 1.00 100.94 1195 ALA A C 1
ATOM 8271 O O . ALA A 1 1195 ? 145.458 90.865 86.488 1.00 100.94 1195 ALA A O 1
ATOM 8273 N N . MET A 1 1196 ? 143.433 89.908 86.463 1.00 101.62 1196 MET A N 1
ATOM 8274 C CA . MET A 1 1196 ? 143.243 90.045 85.020 1.00 101.62 1196 MET A CA 1
ATOM 8275 C C . MET A 1 1196 ? 142.214 91.147 84.809 1.00 101.62 1196 MET A C 1
ATOM 8276 O O . MET A 1 1196 ? 142.531 92.223 84.298 1.00 101.62 1196 MET A O 1
ATOM 8281 N N . THR A 1 1197 ? 140.979 90.888 85.230 1.00 98.76 1197 THR A N 1
ATOM 8282 C CA . THR A 1 1197 ? 139.962 91.930 85.252 1.00 98.76 1197 THR A CA 1
ATOM 8283 C C . THR A 1 1197 ? 140.500 93.178 85.923 1.00 98.76 1197 THR A C 1
ATOM 8284 O O . THR A 1 1197 ? 140.494 94.274 85.349 1.00 98.76 1197 THR A O 1
ATOM 8288 N N . PHE A 1 1198 ? 141.000 93.001 87.142 1.00 92.80 1198 PHE A N 1
ATOM 8289 C CA . PHE A 1 1198 ? 141.472 94.100 87.962 1.00 92.80 1198 PHE A CA 1
ATOM 8290 C C . PHE A 1 1198 ? 142.425 94.984 87.185 1.00 92.80 1198 PHE A C 1
ATOM 8291 O O . PHE A 1 1198 ? 142.316 96.213 87.209 1.00 92.80 1198 PHE A O 1
ATOM 8299 N N . VAL A 1 1199 ? 143.359 94.366 86.470 1.00 98.32 1199 VAL A N 1
ATOM 8300 C CA . VAL A 1 1199 ? 144.292 95.153 85.687 1.00 98.32 1199 VAL A CA 1
ATOM 8301 C C . VAL A 1 1199 ? 143.684 95.557 84.357 1.00 98.32 1199 VAL A C 1
ATOM 8302 O O . VAL A 1 1199 ? 144.033 96.606 83.808 1.00 98.32 1199 VAL A O 1
ATOM 8306 N N . ASN A 1 1200 ? 142.778 94.758 83.810 1.00 96.49 1200 ASN A N 1
ATOM 8307 C CA . ASN A 1 1200 ? 142.414 94.986 82.424 1.00 96.49 1200 ASN A CA 1
ATOM 8308 C C . ASN A 1 1200 ? 141.048 95.630 82.309 1.00 96.49 1200 ASN A C 1
ATOM 8309 O O . ASN A 1 1200 ? 140.942 96.838 82.084 1.00 96.49 1200 ASN A O 1
ATOM 8314 N N . ILE A 1 1201 ? 139.999 94.835 82.489 1.00 105.19 1201 ILE A N 1
ATOM 8315 C CA . ILE A 1 1201 ? 138.668 95.338 82.190 1.00 105.19 1201 ILE A CA 1
ATOM 8316 C C . ILE A 1 1201 ? 138.156 96.197 83.325 1.00 105.19 1201 ILE A C 1
ATOM 8317 O O . ILE A 1 1201 ? 137.420 97.162 83.094 1.00 105.19 1201 ILE A O 1
ATOM 8322 N N . LEU A 1 1202 ? 138.509 95.855 84.565 1.00 97.19 1202 LEU A N 1
ATOM 8323 C CA . LEU A 1 1202 ? 138.150 96.725 85.680 1.00 97.19 1202 LEU A CA 1
ATOM 8324 C C . LEU A 1 1202 ? 138.443 98.184 85.369 1.00 97.19 1202 LEU A C 1
ATOM 8325 O O . LEU A 1 1202 ? 137.521 99.003 85.466 1.00 97.19 1202 LEU A O 1
ATOM 8330 N N . PRO A 1 1203 ? 139.640 98.571 84.975 1.00 94.58 1203 PRO A N 1
ATOM 8331 C CA . PRO A 1 1203 ? 139.859 99.925 84.466 1.00 94.58 1203 PRO A CA 1
ATOM 8332 C C . PRO A 1 1203 ? 139.739 100.026 82.951 1.00 94.58 1203 PRO A C 1
ATOM 8333 O O . PRO A 1 1203 ? 140.592 100.614 82.279 1.00 94.58 1203 PRO A O 1
ATOM 8337 N N . ASN A 1 1204 ? 138.700 99.422 82.382 1.00 96.65 1204 ASN A N 1
ATOM 8338 C CA . ASN A 1 1204 ? 138.281 99.808 81.044 1.00 96.65 1204 ASN A CA 1
ATOM 8339 C C . ASN A 1 1204 ? 136.991 100.607 81.007 1.00 96.65 1204 ASN A C 1
ATOM 8340 O O . ASN A 1 1204 ? 136.606 101.065 79.928 1.00 96.65 1204 ASN A O 1
ATOM 8345 N N . PHE A 1 1205 ? 136.320 100.796 82.135 1.00 106.77 1205 PHE A N 1
ATOM 8346 C CA . PHE A 1 1205 ? 135.037 101.488 82.171 1.00 106.77 1205 PHE A CA 1
ATOM 8347 C C . PHE A 1 1205 ? 135.225 102.803 82.904 1.00 106.77 1205 PHE A C 1
ATOM 8348 O O . PHE A 1 1205 ? 135.441 102.824 84.120 1.00 106.77 1205 PHE A O 1
ATOM 8356 N N . VAL A 1 1206 ? 135.129 103.897 82.151 1.00 115.48 1206 VAL A N 1
ATOM 8357 C CA . VAL A 1 1206 ? 135.686 105.169 82.599 1.00 115.48 1206 VAL A CA 1
ATOM 8358 C C . VAL A 1 1206 ? 134.930 105.697 83.804 1.00 115.48 1206 VAL A C 1
ATOM 8359 O O . VAL A 1 1206 ? 135.507 105.927 84.872 1.00 115.48 1206 VAL A O 1
ATOM 8363 N N . SER A 1 1207 ? 133.627 105.887 83.659 1.00 116.04 1207 SER A N 1
ATOM 8364 C CA . SER A 1 1207 ? 132.934 106.738 84.608 1.00 116.04 1207 SER A CA 1
ATOM 8365 C C . SER A 1 1207 ? 132.726 105.948 85.884 1.00 116.04 1207 SER A C 1
ATOM 8366 O O . SER A 1 1207 ? 131.980 104.964 85.908 1.00 116.04 1207 SER A O 1
ATOM 8369 N N . LEU A 1 1208 ? 133.398 106.382 86.943 1.00 115.87 1208 LEU A N 1
ATOM 8370 C CA . LEU A 1 1208 ? 133.287 105.747 88.242 1.00 115.87 1208 LEU A CA 1
ATOM 8371 C C . LEU A 1 1208 ? 133.498 106.804 89.313 1.00 115.87 1208 LEU A C 1
ATOM 8372 O O . LEU A 1 1208 ? 134.446 107.589 89.226 1.00 115.87 1208 LEU A O 1
ATOM 8377 N N . LYS A 1 1209 ? 132.620 106.839 90.304 1.00 111.37 1209 LYS A N 1
ATOM 8378 C CA . LYS A 1 1209 ? 132.847 107.720 91.439 1.00 111.37 1209 LYS A CA 1
ATOM 8379 C C . LYS A 1 1209 ? 133.715 107.088 92.518 1.00 111.37 1209 LYS A C 1
ATOM 8380 O O . LYS A 1 1209 ? 134.608 107.748 93.061 1.00 111.37 1209 LYS A O 1
ATOM 8386 N N . ILE A 1 1210 ? 133.470 105.816 92.841 1.00 114.46 1210 ILE A N 1
ATOM 8387 C CA . ILE A 1 1210 ? 133.963 105.217 94.073 1.00 114.46 1210 ILE A CA 1
ATOM 8388 C C . ILE A 1 1210 ? 134.624 103.881 93.784 1.00 114.46 1210 ILE A C 1
ATOM 8389 O O . ILE A 1 1210 ? 134.357 103.227 92.776 1.00 114.46 1210 ILE A O 1
ATOM 8394 N N . LEU A 1 1211 ? 135.472 103.466 94.717 1.00 113.83 1211 LEU A N 1
ATOM 8395 C CA . LEU A 1 1211 ? 136.003 102.114 94.745 1.00 113.83 1211 LEU A CA 1
ATOM 8396 C C . LEU A 1 1211 ? 136.100 101.647 96.183 1.00 113.83 1211 LEU A C 1
ATOM 8397 O O . LEU A 1 1211 ? 136.626 102.364 97.035 1.00 113.83 1211 LEU A O 1
ATOM 8402 N N . ASN A 1 1212 ? 135.606 100.452 96.452 1.00 124.84 1212 ASN A N 1
ATOM 8403 C CA . ASN A 1 1212 ? 135.856 99.795 97.723 1.00 124.84 1212 ASN A CA 1
ATOM 8404 C C . ASN A 1 1212 ? 136.803 98.643 97.447 1.00 124.84 1212 ASN A C 1
ATOM 8405 O O . ASN A 1 1212 ? 136.405 97.634 96.857 1.00 124.84 1212 ASN A O 1
ATOM 8410 N N . LEU A 1 1213 ? 138.051 98.797 97.869 1.00 123.51 1213 LEU A N 1
ATOM 8411 C CA . LEU A 1 1213 ? 139.030 97.747 97.676 1.00 123.51 1213 LEU A CA 1
ATOM 8412 C C . LEU A 1 1213 ? 140.025 97.758 98.820 1.00 123.51 1213 LEU A C 1
ATOM 8413 O O . LEU A 1 1213 ? 140.461 98.817 99.276 1.00 123.51 1213 LEU A O 1
ATOM 8418 N N . LYS A 1 1214 ? 140.366 96.561 99.274 1.00 119.49 1214 LYS A N 1
ATOM 8419 C CA . LYS A 1 1214 ? 141.273 96.315 100.378 1.00 119.49 1214 LYS A CA 1
ATOM 8420 C C . LYS A 1 1214 ? 141.755 94.876 100.225 1.00 119.49 1214 LYS A C 1
ATOM 8421 O O . LYS A 1 1214 ? 141.692 94.309 99.128 1.00 119.49 1214 LYS A O 1
ATOM 8427 N N . ASP A 1 1215 ? 142.268 94.305 101.309 1.00 121.31 1215 ASP A N 1
ATOM 8428 C CA . ASP A 1 1215 ? 142.638 92.896 101.356 1.00 121.31 1215 ASP A CA 1
ATOM 8429 C C . ASP A 1 1215 ? 143.796 92.547 100.436 1.00 121.31 1215 ASP A C 1
ATOM 8430 O O . ASP A 1 1215 ? 143.611 91.892 99.407 1.00 121.31 1215 ASP A O 1
ATOM 8435 N N . GLN A 1 1216 ? 144.991 93.004 100.799 1.00 123.37 1216 GLN A N 1
ATOM 8436 C CA . GLN A 1 1216 ? 146.235 92.396 100.348 1.00 123.37 1216 GLN A CA 1
ATOM 8437 C C . GLN A 1 1216 ? 146.353 92.434 98.825 1.00 123.37 1216 GLN A C 1
ATOM 8438 O O . GLN A 1 1216 ? 146.138 91.447 98.130 1.00 123.37 1216 GLN A O 1
ATOM 8444 N N . GLN A 1 1217 ? 146.644 93.629 98.327 1.00 115.40 1217 GLN A N 1
ATOM 8445 C CA . GLN A 1 1217 ? 147.161 93.727 96.975 1.00 115.40 1217 GLN A CA 1
ATOM 8446 C C . GLN A 1 1217 ? 148.336 92.777 96.827 1.00 115.40 1217 GLN A C 1
ATOM 8447 O O . GLN A 1 1217 ? 149.183 92.675 97.716 1.00 115.40 1217 GLN A O 1
ATOM 8453 N N . PHE A 1 1218 ? 148.325 92.049 95.807 1.00 108.97 1218 PHE A N 1
ATOM 8454 C CA . PHE A 1 1218 ? 149.394 91.074 95.722 1.00 108.97 1218 PHE A CA 1
ATOM 8455 C C . PHE A 1 1218 ? 150.563 91.582 94.890 1.00 108.97 1218 PHE A C 1
ATOM 8456 O O . PHE A 1 1218 ? 150.387 92.410 93.991 1.00 108.97 1218 PHE A O 1
ATOM 8464 N N . PRO A 1 1219 ? 151.723 91.113 95.177 1.00 99.48 1219 PRO A N 1
ATOM 8465 C CA . PRO A 1 1219 ? 152.953 91.707 94.619 1.00 99.48 1219 PRO A CA 1
ATOM 8466 C C . PRO A 1 1219 ? 153.375 91.259 93.224 1.00 99.48 1219 PRO A C 1
ATOM 8467 O O . PRO A 1 1219 ? 154.257 90.431 93.027 1.00 99.48 1219 PRO A O 1
ATOM 8471 N N . ASP A 1 1220 ? 152.714 91.826 92.223 1.00 91.60 1220 ASP A N 1
ATOM 8472 C CA . ASP A 1 1220 ? 153.338 92.082 90.932 1.00 91.60 1220 ASP A CA 1
ATOM 8473 C C . ASP A 1 1220 ? 153.347 93.588 90.775 1.00 91.60 1220 ASP A C 1
ATOM 8474 O O . ASP A 1 1220 ? 152.299 94.200 90.550 1.00 91.60 1220 ASP A O 1
ATOM 8479 N N . LYS A 1 1221 ? 154.523 94.189 90.904 1.00 73.49 1221 LYS A N 1
ATOM 8480 C CA . LYS A 1 1221 ? 154.579 95.636 90.801 1.00 73.49 1221 LYS A CA 1
ATOM 8481 C C . LYS A 1 1221 ? 154.159 96.071 89.410 1.00 73.49 1221 LYS A C 1
ATOM 8482 O O . LYS A 1 1221 ? 153.631 97.172 89.225 1.00 73.49 1221 LYS A O 1
ATOM 8488 N N . GLU A 1 1222 ? 154.339 95.187 88.434 1.00 73.95 1222 GLU A N 1
ATOM 8489 C CA . GLU A 1 1222 ? 153.685 95.336 87.146 1.00 73.95 1222 GLU A CA 1
ATOM 8490 C C . GLU A 1 1222 ? 152.183 95.474 87.330 1.00 73.95 1222 GLU A C 1
ATOM 8491 O O . GLU A 1 1222 ? 151.576 96.468 86.926 1.00 73.95 1222 GLU A O 1
ATOM 8497 N N . THR A 1 1223 ? 151.571 94.472 87.958 1.00 74.56 1223 THR A N 1
ATOM 8498 C CA . THR A 1 1223 ? 150.149 94.541 88.261 1.00 74.56 1223 THR A CA 1
ATOM 8499 C C . THR A 1 1223 ? 149.815 95.841 88.966 1.00 74.56 1223 THR A C 1
ATOM 8500 O O . THR A 1 1223 ? 148.840 96.521 88.627 1.00 74.56 1223 THR A O 1
ATOM 8504 N N . SER A 1 1224 ? 150.630 96.205 89.952 1.00 66.32 1224 SER A N 1
ATOM 8505 C CA . SER A 1 1224 ? 150.476 97.496 90.598 1.00 66.32 1224 SER A CA 1
ATOM 8506 C C . SER A 1 1224 ? 150.506 98.604 89.561 1.00 66.32 1224 SER A C 1
ATOM 8507 O O . SER A 1 1224 ? 149.579 99.413 89.468 1.00 66.32 1224 SER A O 1
ATOM 8510 N N . GLU A 1 1225 ? 151.564 98.632 88.749 1.00 73.96 1225 GLU A N 1
ATOM 8511 C CA . GLU A 1 1225 ? 151.582 99.508 87.584 1.00 73.96 1225 GLU A CA 1
ATOM 8512 C C . GLU A 1 1225 ? 150.327 99.334 86.758 1.00 73.96 1225 GLU A C 1
ATOM 8513 O O . GLU A 1 1225 ? 149.632 100.308 86.446 1.00 73.96 1225 GLU A O 1
ATOM 8519 N N . LYS A 1 1226 ? 150.046 98.089 86.370 1.00 78.28 1226 LYS A N 1
ATOM 8520 C CA . LYS A 1 1226 ? 148.856 97.810 85.585 1.00 78.28 1226 LYS A CA 1
ATOM 8521 C C . LYS A 1 1226 ? 147.660 98.484 86.216 1.00 78.28 1226 LYS A C 1
ATOM 8522 O O . LYS A 1 1226 ? 146.905 99.198 85.550 1.00 78.28 1226 LYS A O 1
ATOM 8528 N N . PHE A 1 1227 ? 147.497 98.302 87.521 1.00 67.06 1227 PHE A N 1
ATOM 8529 C CA . PHE A 1 1227 ? 146.607 99.182 88.252 1.00 67.06 1227 PHE A CA 1
ATOM 8530 C C . PHE A 1 1227 ? 147.026 100.633 88.083 1.00 67.06 1227 PHE A C 1
ATOM 8531 O O . PHE A 1 1227 ? 146.310 101.431 87.473 1.00 67.06 1227 PHE A O 1
ATOM 8539 N N . ALA A 1 1228 ? 148.207 100.976 88.597 1.00 64.53 1228 ALA A N 1
ATOM 8540 C CA . ALA A 1 1228 ? 148.612 102.370 88.727 1.00 64.53 1228 ALA A CA 1
ATOM 8541 C C . ALA A 1 1228 ? 148.428 103.130 87.425 1.00 64.53 1228 ALA A C 1
ATOM 8542 O O . ALA A 1 1228 ? 147.766 104.172 87.388 1.00 64.53 1228 ALA A O 1
ATOM 8544 N N . GLN A 1 1229 ? 149.012 102.618 86.345 1.00 69.60 1229 GLN A N 1
ATOM 8545 C CA . GLN A 1 1229 ? 148.800 103.219 85.037 1.00 69.60 1229 GLN A CA 1
ATOM 8546 C C . GLN A 1 1229 ? 147.322 103.406 84.772 1.00 69.60 1229 GLN A C 1
ATOM 8547 O O . GLN A 1 1229 ? 146.831 104.536 84.694 1.00 69.60 1229 GLN A O 1
ATOM 8553 N N . ALA A 1 1230 ? 146.613 102.288 84.643 1.00 81.18 1230 ALA A N 1
ATOM 8554 C CA . ALA A 1 1230 ? 145.191 102.348 84.348 1.00 81.18 1230 ALA A CA 1
ATOM 8555 C C . ALA A 1 1230 ? 144.435 103.107 85.427 1.00 81.18 1230 ALA A C 1
ATOM 8556 O O . ALA A 1 1230 ? 143.448 103.792 85.133 1.00 81.18 1230 ALA A O 1
ATOM 8558 N N . LEU A 1 1231 ? 144.879 103.007 86.681 1.00 80.29 1231 LEU A N 1
ATOM 8559 C CA . LEU A 1 1231 ? 144.348 103.899 87.702 1.00 80.29 1231 LEU A CA 1
ATOM 8560 C C . LEU A 1 1231 ? 144.503 105.346 87.264 1.00 80.29 1231 LEU A C 1
ATOM 8561 O O . LEU A 1 1231 ? 143.523 106.088 87.155 1.00 80.29 1231 LEU A O 1
ATOM 8566 N N . GLY A 1 1232 ? 145.740 105.752 86.983 1.00 82.48 1232 GLY A N 1
ATOM 8567 C CA . GLY A 1 1232 ? 145.973 107.095 86.493 1.00 82.48 1232 GLY A CA 1
ATOM 8568 C C . GLY A 1 1232 ? 145.366 107.340 85.129 1.00 82.48 1232 GLY A C 1
ATOM 8569 O O . GLY A 1 1232 ? 144.928 108.454 84.832 1.00 82.48 1232 GLY A O 1
ATOM 8570 N N . SER A 1 1233 ? 145.315 106.309 84.288 1.00 87.50 1233 SER A N 1
ATOM 8571 C CA . SER A 1 1233 ? 144.844 106.514 82.925 1.00 87.50 1233 SER A CA 1
ATOM 8572 C C . SER A 1 1233 ? 143.345 106.771 82.882 1.00 87.50 1233 SER A C 1
ATOM 8573 O O . SER A 1 1233 ? 142.882 107.660 82.160 1.00 87.50 1233 SER A O 1
ATOM 8576 N N . LEU A 1 1234 ? 142.571 106.007 83.641 1.00 86.74 1234 LEU A N 1
ATOM 8577 C CA . LEU A 1 1234 ? 141.121 106.043 83.544 1.00 86.74 1234 LEU A CA 1
ATOM 8578 C C . LEU A 1 1234 ? 140.484 107.045 84.508 1.00 86.74 1234 LEU A C 1
ATOM 8579 O O . LEU A 1 1234 ? 139.258 107.068 84.636 1.00 86.74 1234 LEU A O 1
ATOM 8584 N N . ARG A 1 1235 ? 141.278 107.889 85.169 1.00 83.22 1235 ARG A N 1
ATOM 8585 C CA . ARG A 1 1235 ? 140.741 108.660 86.283 1.00 83.22 1235 ARG A CA 1
ATOM 8586 C C . ARG A 1 1235 ? 139.507 109.464 85.892 1.00 83.22 1235 ARG A C 1
ATOM 8587 O O . ARG A 1 1235 ? 139.604 110.443 85.145 1.00 83.22 1235 ARG A O 1
ATOM 8595 N N . ASN A 1 1236 ? 138.343 109.056 86.397 1.00 92.06 1236 ASN A N 1
ATOM 8596 C CA . ASN A 1 1236 ? 137.178 109.913 86.546 1.00 92.06 1236 ASN A CA 1
ATOM 8597 C C . ASN A 1 1236 ? 136.869 110.247 87.996 1.00 92.06 1236 ASN A C 1
ATOM 8598 O O . ASN A 1 1236 ? 135.998 111.082 88.255 1.00 92.06 1236 ASN A O 1
ATOM 8603 N N . LEU A 1 1237 ? 137.577 109.641 88.938 1.00 94.82 1237 LEU A N 1
ATOM 8604 C CA . LEU A 1 1237 ? 136.960 109.308 90.210 1.00 94.82 1237 LEU A CA 1
ATOM 8605 C C . LEU A 1 1237 ? 136.893 110.486 91.168 1.00 94.82 1237 LEU A C 1
ATOM 8606 O O . LEU A 1 1237 ? 137.683 111.431 91.114 1.00 94.82 1237 LEU A O 1
ATOM 8611 N N . GLU A 1 1238 ? 135.897 110.409 92.046 1.00 87.07 1238 GLU A N 1
ATOM 8612 C CA . GLU A 1 1238 ? 135.823 111.251 93.228 1.00 87.07 1238 GLU A CA 1
ATOM 8613 C C . GLU A 1 1238 ? 136.684 110.692 94.347 1.00 87.07 1238 GLU A C 1
ATOM 8614 O O . GLU A 1 1238 ? 137.334 111.448 95.076 1.00 87.07 1238 GLU A O 1
ATOM 8620 N N . GLU A 1 1239 ? 136.689 109.371 94.489 1.00 90.78 1239 GLU A N 1
ATOM 8621 C CA . GLU A 1 1239 ? 137.056 108.706 95.732 1.00 90.78 1239 GLU A CA 1
ATOM 8622 C C . GLU A 1 1239 ? 137.223 107.219 95.458 1.00 90.78 1239 GLU A C 1
ATOM 8623 O O . GLU A 1 1239 ? 136.905 106.734 94.369 1.00 90.78 1239 GLU A O 1
ATOM 8629 N N . LEU A 1 1240 ? 137.690 106.494 96.472 1.00 95.62 1240 LEU A N 1
ATOM 8630 C CA . LEU A 1 1240 ? 138.024 105.083 96.307 1.00 95.62 1240 LEU A CA 1
ATOM 8631 C C . LEU A 1 1240 ? 138.404 104.473 97.651 1.00 95.62 1240 LEU A C 1
ATOM 8632 O O . LEU A 1 1240 ? 138.412 105.143 98.686 1.00 95.62 1240 LEU A O 1
ATOM 8637 N N . LEU A 1 1241 ? 138.736 103.181 97.608 1.00 107.12 1241 LEU A N 1
ATOM 8638 C CA . LEU A 1 1241 ? 139.524 102.499 98.631 1.00 107.12 1241 LEU A CA 1
ATOM 8639 C C . LEU A 1 1241 ? 140.720 101.847 97.951 1.00 107.12 1241 LEU A C 1
ATOM 8640 O O . LEU A 1 1241 ? 140.555 100.930 97.140 1.00 107.12 1241 LEU A O 1
ATOM 8645 N N . VAL A 1 1242 ? 141.917 102.316 98.289 1.00 96.00 1242 VAL A N 1
ATOM 8646 C CA . VAL A 1 1242 ? 143.150 101.728 97.757 1.00 96.00 1242 VAL A CA 1
ATOM 8647 C C . VAL A 1 1242 ? 143.280 100.293 98.242 1.00 96.00 1242 VAL A C 1
ATOM 8648 O O . VAL A 1 1242 ? 143.000 100.014 99.424 1.00 96.00 1242 VAL A O 1
ATOM 8652 N N . PRO A 1 1243 ? 143.689 99.345 97.401 1.00 102.86 1243 PRO A N 1
ATOM 8653 C CA . PRO A 1 1243 ? 143.992 98.002 97.902 1.00 102.86 1243 PRO A CA 1
ATOM 8654 C C . PRO A 1 1243 ? 145.139 98.031 98.897 1.00 102.86 1243 PRO A C 1
ATOM 8655 O O . PRO A 1 1243 ? 146.039 98.869 98.829 1.00 102.86 1243 PRO A O 1
ATOM 8659 N N . THR A 1 1244 ? 145.102 97.087 99.828 1.00 119.58 1244 THR A N 1
ATOM 8660 C CA . THR A 1 1244 ? 146.092 97.026 100.893 1.00 119.58 1244 THR A CA 1
ATOM 8661 C C . THR A 1 1244 ? 147.389 96.425 100.366 1.00 119.58 1244 THR A C 1
ATOM 8662 O O . THR A 1 1244 ? 147.378 95.383 99.704 1.00 119.58 1244 THR A O 1
ATOM 8666 N N . GLY A 1 1245 ? 148.504 97.074 100.694 1.00 105.77 1245 GLY A N 1
ATOM 8667 C CA . GLY A 1 1245 ? 149.764 96.916 99.994 1.00 105.77 1245 GLY A CA 1
ATOM 8668 C C . GLY A 1 1245 ? 150.397 95.546 99.898 1.00 105.77 1245 GLY A C 1
ATOM 8669 O O . GLY A 1 1245 ? 150.251 94.700 100.781 1.00 105.77 1245 GLY A O 1
ATOM 8670 N N . ASP A 1 1246 ? 151.102 95.329 98.794 1.00 102.99 1246 ASP A N 1
ATOM 8671 C CA . ASP A 1 1246 ? 151.969 94.179 98.596 1.00 102.99 1246 ASP A CA 1
ATOM 8672 C C . ASP A 1 1246 ? 153.416 94.493 98.916 1.00 102.99 1246 ASP A C 1
ATOM 8673 O O . ASP A 1 1246 ? 154.296 93.674 98.639 1.00 102.99 1246 ASP A O 1
ATOM 8678 N N . GLY A 1 1247 ? 153.683 95.672 99.453 1.00 79.34 1247 GLY A N 1
ATOM 8679 C CA . GLY A 1 1247 ? 154.949 96.324 99.254 1.00 79.34 1247 GLY A CA 1
ATOM 8680 C C . GLY A 1 1247 ? 154.894 97.369 98.172 1.00 79.34 1247 GLY A C 1
ATOM 8681 O O . GLY A 1 1247 ? 155.947 97.779 97.684 1.00 79.34 1247 GLY A O 1
ATOM 8682 N N . ILE A 1 1248 ? 153.693 97.831 97.816 1.00 83.16 1248 ILE A N 1
ATOM 8683 C CA . ILE A 1 1248 ? 153.393 98.720 96.695 1.00 83.16 1248 ILE A CA 1
ATOM 8684 C C . ILE A 1 1248 ? 154.264 99.957 96.739 1.00 83.16 1248 ILE A C 1
ATOM 8685 O O . ILE A 1 1248 ? 154.520 100.601 95.715 1.00 83.16 1248 ILE A O 1
ATOM 8690 N N . HIS A 1 1249 ? 154.776 100.238 97.925 1.00 75.34 1249 HIS A N 1
ATOM 8691 C CA . HIS A 1 1249 ? 155.202 101.551 98.366 1.00 75.34 1249 HIS A CA 1
ATOM 8692 C C . HIS A 1 1249 ? 155.990 102.287 97.297 1.00 75.34 1249 HIS A C 1
ATOM 8693 O O . HIS A 1 1249 ? 155.812 103.494 97.105 1.00 75.34 1249 HIS A O 1
ATOM 8700 N N . GLN A 1 1250 ? 156.832 101.551 96.574 1.00 78.57 1250 GLN A N 1
ATOM 8701 C CA . GLN A 1 1250 ? 157.739 102.158 95.608 1.00 78.57 1250 GLN A CA 1
ATOM 8702 C C . GLN A 1 1250 ? 156.966 102.999 94.604 1.00 78.57 1250 GLN A C 1
ATOM 8703 O O . GLN A 1 1250 ? 157.176 104.209 94.481 1.00 78.57 1250 GLN A O 1
ATOM 8709 N N . VAL A 1 1251 ? 156.031 102.367 93.904 1.00 72.41 1251 VAL A N 1
ATOM 8710 C CA . VAL A 1 1251 ? 155.302 103.032 92.836 1.00 72.41 1251 VAL A CA 1
ATOM 8711 C C . VAL A 1 1251 ? 154.077 103.772 93.329 1.00 72.41 1251 VAL A C 1
ATOM 8712 O O . VAL A 1 1251 ? 153.514 104.586 92.580 1.00 72.41 1251 VAL A O 1
ATOM 8716 N N . ALA A 1 1252 ? 153.654 103.538 94.569 1.00 63.25 1252 ALA A N 1
ATOM 8717 C CA . ALA A 1 1252 ? 152.475 104.215 95.081 1.00 63.25 1252 ALA A CA 1
ATOM 8718 C C . ALA A 1 1252 ? 152.623 105.723 95.043 1.00 63.25 1252 ALA A C 1
ATOM 8719 O O . ALA A 1 1252 ? 151.632 106.439 95.218 1.00 63.25 1252 ALA A O 1
ATOM 8721 N N . LYS A 1 1253 ? 153.839 106.209 94.819 1.00 67.27 1253 LYS A N 1
ATOM 8722 C CA . LYS A 1 1253 ? 154.038 107.567 94.349 1.00 67.27 1253 LYS A CA 1
ATOM 8723 C C . LYS A 1 1253 ? 153.077 107.887 93.218 1.00 67.27 1253 LYS A C 1
ATOM 8724 O O . LYS A 1 1253 ? 152.389 108.907 93.240 1.00 67.27 1253 LYS A O 1
ATOM 8730 N N . LEU A 1 1254 ? 153.005 107.008 92.226 1.00 70.14 1254 LEU A N 1
ATOM 8731 C CA . LEU A 1 1254 ? 152.070 107.207 91.134 1.00 70.14 1254 LEU A CA 1
ATOM 8732 C C . LEU A 1 1254 ? 150.641 107.147 91.632 1.00 70.14 1254 LEU A C 1
ATOM 8733 O O . LEU A 1 1254 ? 149.764 107.836 91.101 1.00 70.14 1254 LEU A O 1
ATOM 8738 N N . ILE A 1 1255 ? 150.402 106.375 92.686 1.00 65.01 1255 ILE A N 1
ATOM 8739 C CA . ILE A 1 1255 ? 149.092 106.295 93.312 1.00 65.01 1255 ILE A CA 1
ATOM 8740 C C . ILE A 1 1255 ? 148.873 107.616 94.024 1.00 65.01 1255 ILE A C 1
ATOM 8741 O O . ILE A 1 1255 ? 147.834 107.852 94.644 1.00 65.01 1255 ILE A O 1
ATOM 8746 N N . VAL A 1 1256 ? 149.882 108.465 93.976 1.00 67.17 1256 VAL A N 1
ATOM 8747 C CA . VAL A 1 1256 ? 149.762 109.868 94.334 1.00 67.17 1256 VAL A CA 1
ATOM 8748 C C . VAL A 1 1256 ? 150.020 110.764 93.129 1.00 67.17 1256 VAL A C 1
ATOM 8749 O O . VAL A 1 1256 ? 149.181 111.596 92.772 1.00 67.17 1256 VAL A O 1
ATOM 8753 N N . ARG A 1 1257 ? 151.181 110.598 92.485 1.00 70.86 1257 ARG A N 1
ATOM 8754 C CA . ARG A 1 1257 ? 151.712 111.567 91.529 1.00 70.86 1257 ARG A CA 1
ATOM 8755 C C . ARG A 1 1257 ? 150.672 112.121 90.573 1.00 70.86 1257 ARG A C 1
ATOM 8756 O O . ARG A 1 1257 ? 150.528 113.339 90.426 1.00 70.86 1257 ARG A O 1
ATOM 8764 N N . GLN A 1 1258 ? 149.935 111.246 89.911 1.00 74.92 1258 GLN A N 1
ATOM 8765 C CA . GLN A 1 1258 ? 148.963 111.693 88.933 1.00 74.92 1258 GLN A CA 1
ATOM 8766 C C . GLN A 1 1258 ? 147.561 111.797 89.503 1.00 74.92 1258 GLN A C 1
ATOM 8767 O O . GLN A 1 1258 ? 146.628 112.119 88.763 1.00 74.92 1258 GLN A O 1
ATOM 8773 N N . CYS A 1 1259 ? 147.387 111.542 90.799 1.00 72.33 1259 CYS A N 1
ATOM 8774 C CA . CYS A 1 1259 ? 146.075 111.720 91.399 1.00 72.33 1259 CYS A CA 1
ATOM 8775 C C . CYS A 1 1259 ? 145.632 113.169 91.406 1.00 72.33 1259 CYS A C 1
ATOM 8776 O O . CYS A 1 1259 ? 144.478 113.446 91.741 1.00 72.33 1259 CYS A O 1
ATOM 8779 N N . LEU A 1 1260 ? 146.515 114.094 91.044 1.00 68.53 1260 LEU A N 1
ATOM 8780 C CA . LEU A 1 1260 ? 146.082 115.458 90.791 1.00 68.53 1260 LEU A CA 1
ATOM 8781 C C . LEU A 1 1260 ? 145.063 115.519 89.664 1.00 68.53 1260 LEU A C 1
ATOM 8782 O O . LEU A 1 1260 ? 144.237 116.436 89.623 1.00 68.53 1260 LEU A O 1
ATOM 8787 N N . GLN A 1 1261 ? 145.099 114.548 88.751 1.00 76.85 1261 GLN A N 1
ATOM 8788 C CA . GLN A 1 1261 ? 144.242 114.582 87.572 1.00 76.85 1261 GLN A CA 1
ATOM 8789 C C . GLN A 1 1261 ? 142.769 114.381 87.899 1.00 76.85 1261 GLN A C 1
ATOM 8790 O O . GLN A 1 1261 ? 141.916 114.690 87.059 1.00 76.85 1261 GLN A O 1
ATOM 8796 N N . LEU A 1 1262 ? 142.455 113.860 89.075 1.00 89.18 1262 LEU A N 1
ATOM 8797 C CA . LEU A 1 1262 ? 141.077 113.526 89.394 1.00 89.18 1262 LEU A CA 1
ATOM 8798 C C . LEU A 1 1262 ? 140.197 114.767 89.364 1.00 89.18 1262 LEU A C 1
ATOM 8799 O O . LEU A 1 1262 ? 140.541 115.785 89.980 1.00 89.18 1262 LEU A O 1
ATOM 8804 N N . PRO A 1 1263 ? 139.061 114.724 88.670 1.00 92.37 1263 PRO A N 1
ATOM 8805 C CA . PRO A 1 1263 ? 138.201 115.910 88.603 1.00 92.37 1263 PRO A CA 1
ATOM 8806 C C . PRO A 1 1263 ? 137.543 116.250 89.924 1.00 92.37 1263 PRO A C 1
ATOM 8807 O O . PRO A 1 1263 ? 137.236 117.423 90.164 1.00 92.37 1263 PRO A O 1
ATOM 8811 N N . CYS A 1 1264 ? 137.310 115.262 90.784 1.00 86.91 1264 CYS A N 1
ATOM 8812 C CA . CYS A 1 1264 ? 136.668 115.490 92.069 1.00 86.91 1264 CYS A CA 1
ATOM 8813 C C . CYS A 1 1264 ? 137.351 114.633 93.122 1.00 86.91 1264 CYS A C 1
ATOM 8814 O O . CYS A 1 1264 ? 137.831 113.535 92.833 1.00 86.91 1264 CYS A O 1
ATOM 8817 N N . LEU A 1 1265 ? 137.414 115.153 94.346 1.00 81.38 1265 LEU A N 1
ATOM 8818 C CA . LEU A 1 1265 ? 138.156 114.476 95.398 1.00 81.38 1265 LEU A CA 1
ATOM 8819 C C . LEU A 1 1265 ? 137.380 114.414 96.697 1.00 81.38 1265 LEU A C 1
ATOM 8820 O O . LEU A 1 1265 ? 136.876 115.428 97.184 1.00 81.38 1265 LEU A O 1
ATOM 8825 N N . ARG A 1 1266 ? 137.321 113.215 97.256 1.00 82.03 1266 ARG A N 1
ATOM 8826 C CA . ARG A 1 1266 ? 136.981 113.007 98.650 1.00 82.03 1266 ARG A CA 1
ATOM 8827 C C . ARG A 1 1266 ? 137.466 111.618 99.014 1.00 82.03 1266 ARG A C 1
ATOM 8828 O O . ARG A 1 1266 ? 137.919 110.862 98.155 1.00 82.03 1266 ARG A O 1
ATOM 8836 N N . VAL A 1 1267 ? 137.357 111.290 100.295 1.00 79.72 1267 VAL A N 1
ATOM 8837 C CA . VAL A 1 1267 ? 137.605 109.937 100.770 1.00 79.72 1267 VAL A CA 1
ATOM 8838 C C . VAL A 1 1267 ? 138.928 109.415 100.227 1.00 79.72 1267 VAL A C 1
ATOM 8839 O O . VAL A 1 1267 ? 138.959 108.545 99.351 1.00 79.72 1267 VAL A O 1
ATOM 8843 N N . LEU A 1 1268 ? 140.032 109.975 100.703 1.00 78.83 1268 LEU A N 1
ATOM 8844 C CA . LEU A 1 1268 ? 141.339 109.436 100.371 1.00 78.83 1268 LEU A CA 1
ATOM 8845 C C . LEU A 1 1268 ? 141.683 108.357 101.380 1.00 78.83 1268 LEU A C 1
ATOM 8846 O O . LEU A 1 1268 ? 141.607 108.582 102.591 1.00 78.83 1268 LEU A O 1
ATOM 8851 N N . THR A 1 1269 ? 142.061 107.188 100.881 1.00 88.60 1269 THR A N 1
ATOM 8852 C CA . THR A 1 1269 ? 142.009 105.971 101.672 1.00 88.60 1269 THR A CA 1
ATOM 8853 C C . THR A 1 1269 ? 143.300 105.191 101.533 1.00 88.60 1269 THR A C 1
ATOM 8854 O O . THR A 1 1269 ? 143.702 104.843 100.420 1.00 88.60 1269 THR A O 1
ATOM 8858 N N . PHE A 1 1270 ? 143.944 104.919 102.661 1.00 96.74 1270 PHE A N 1
ATOM 8859 C CA . PHE A 1 1270 ? 145.090 104.028 102.689 1.00 96.74 1270 PHE A CA 1
ATOM 8860 C C . PHE A 1 1270 ? 145.098 103.229 103.974 1.00 96.74 1270 PHE A C 1
ATOM 8861 O O . PHE A 1 1270 ? 144.922 103.786 105.058 1.00 96.74 1270 PHE A O 1
ATOM 8869 N N . HIS A 1 1271 ? 145.275 101.926 103.841 1.00 98.61 1271 HIS A N 1
ATOM 8870 C CA . HIS A 1 1271 ? 145.699 101.099 104.950 1.00 98.61 1271 HIS A CA 1
ATOM 8871 C C . HIS A 1 1271 ? 147.194 100.845 104.918 1.00 98.61 1271 HIS A C 1
ATOM 8872 O O . HIS A 1 1271 ? 147.707 100.152 105.796 1.00 98.61 1271 HIS A O 1
ATOM 8879 N N . ASP A 1 1272 ? 147.901 101.396 103.932 1.00 98.92 1272 ASP A N 1
ATOM 8880 C CA . ASP A 1 1272 ? 149.280 101.020 103.668 1.00 98.92 1272 ASP A CA 1
ATOM 8881 C C . ASP A 1 1272 ? 150.038 102.251 103.175 1.00 98.92 1272 ASP A C 1
ATOM 8882 O O . ASP A 1 1272 ? 149.493 103.356 103.115 1.00 98.92 1272 ASP A O 1
ATOM 8887 N N . ILE A 1 1273 ? 151.248 101.994 102.667 1.00 96.40 1273 ILE A N 1
ATOM 8888 C CA . ILE A 1 1273 ? 152.094 102.979 101.957 1.00 96.40 1273 ILE A CA 1
ATOM 8889 C C . ILE A 1 1273 ? 152.476 104.372 102.486 1.00 96.40 1273 ILE A C 1
ATOM 8890 O O . ILE A 1 1273 ? 152.037 105.375 101.932 1.00 96.40 1273 ILE A O 1
ATOM 8895 N N . LEU A 1 1274 ? 153.265 104.449 103.549 1.00 92.40 1274 LEU A N 1
ATOM 8896 C CA . LEU A 1 1274 ? 153.636 105.745 104.103 1.00 92.40 1274 LEU A CA 1
ATOM 8897 C C . LEU A 1 1274 ? 155.125 106.076 104.067 1.00 92.40 1274 LEU A C 1
ATOM 8898 O O . LEU A 1 1274 ? 155.549 106.978 103.338 1.00 92.40 1274 LEU A O 1
ATOM 8903 N N . ASP A 1 1275 ? 155.924 105.322 104.835 1.00 99.16 1275 ASP A N 1
ATOM 8904 C CA . ASP A 1 1275 ? 157.205 105.786 105.370 1.00 99.16 1275 ASP A CA 1
ATOM 8905 C C . ASP A 1 1275 ? 158.089 106.470 104.349 1.00 99.16 1275 ASP A C 1
ATOM 8906 O O . ASP A 1 1275 ? 158.922 107.300 104.723 1.00 99.16 1275 ASP A O 1
ATOM 8911 N N . ASP A 1 1276 ? 157.920 106.174 103.074 1.00 91.73 1276 ASP A N 1
ATOM 8912 C CA . ASP A 1 1276 ? 158.745 106.833 102.081 1.00 91.73 1276 ASP A CA 1
ATOM 8913 C C . ASP A 1 1276 ? 158.232 108.238 101.844 1.00 91.73 1276 ASP A C 1
ATOM 8914 O O . ASP A 1 1276 ? 157.476 108.785 102.652 1.00 91.73 1276 ASP A O 1
ATOM 8919 N N . ASP A 1 1277 ? 158.652 108.827 100.735 1.00 84.83 1277 ASP A N 1
ATOM 8920 C CA . ASP A 1 1277 ? 158.463 110.240 100.456 1.00 84.83 1277 ASP A CA 1
ATOM 8921 C C . ASP A 1 1277 ? 156.983 110.610 100.430 1.00 84.83 1277 ASP A C 1
ATOM 8922 O O . ASP A 1 1277 ? 156.634 111.784 100.276 1.00 84.83 1277 ASP A O 1
ATOM 8927 N N . SER A 1 1278 ? 156.118 109.616 100.647 1.00 81.37 1278 SER A N 1
ATOM 8928 C CA . SER A 1 1278 ? 154.672 109.686 100.474 1.00 81.37 1278 SER A CA 1
ATOM 8929 C C . SER A 1 1278 ? 154.109 110.982 101.016 1.00 81.37 1278 SER A C 1
ATOM 8930 O O . SER A 1 1278 ? 153.132 111.523 100.493 1.00 81.37 1278 SER A O 1
ATOM 8933 N N . VAL A 1 1279 ? 154.758 111.502 102.043 1.00 81.98 1279 VAL A N 1
ATOM 8934 C CA . VAL A 1 1279 ? 154.248 112.643 102.777 1.00 81.98 1279 VAL A CA 1
ATOM 8935 C C . VAL A 1 1279 ? 154.315 113.890 101.909 1.00 81.98 1279 VAL A C 1
ATOM 8936 O O . VAL A 1 1279 ? 153.277 114.460 101.562 1.00 81.98 1279 VAL A O 1
ATOM 8940 N N . ILE A 1 1280 ? 155.518 114.334 101.546 1.00 85.83 1280 ILE A N 1
ATOM 8941 C CA . ILE A 1 1280 ? 155.580 115.505 100.686 1.00 85.83 1280 ILE A CA 1
ATOM 8942 C C . ILE A 1 1280 ? 154.925 115.184 99.360 1.00 85.83 1280 ILE A C 1
ATOM 8943 O O . ILE A 1 1280 ? 154.311 116.054 98.735 1.00 85.83 1280 ILE A O 1
ATOM 8948 N N . GLU A 1 1281 ? 155.003 113.924 98.934 1.00 85.91 1281 GLU A N 1
ATOM 8949 C CA . GLU A 1 1281 ? 154.233 113.493 97.781 1.00 85.91 1281 GLU A CA 1
ATOM 8950 C C . GLU A 1 1281 ? 152.788 113.918 97.943 1.00 85.91 1281 GLU A C 1
ATOM 8951 O O . GLU A 1 1281 ? 152.181 114.477 97.025 1.00 85.91 1281 GLU A O 1
ATOM 8957 N N . ILE A 1 1282 ? 152.236 113.718 99.133 1.00 80.56 1282 ILE A N 1
ATOM 8958 C CA . ILE A 1 1282 ? 150.974 114.366 99.448 1.00 80.56 1282 ILE A CA 1
ATOM 8959 C C . ILE A 1 1282 ? 151.161 115.875 99.466 1.00 80.56 1282 ILE A C 1
ATOM 8960 O O . ILE A 1 1282 ? 150.450 116.615 98.778 1.00 80.56 1282 ILE A O 1
ATOM 8965 N N . ALA A 1 1283 ? 152.145 116.349 100.232 1.00 80.19 1283 ALA A N 1
ATOM 8966 C CA . ALA A 1 1283 ? 152.255 117.778 100.512 1.00 80.19 1283 ALA A CA 1
ATOM 8967 C C . ALA A 1 1283 ? 152.499 118.583 99.243 1.00 80.19 1283 ALA A C 1
ATOM 8968 O O . ALA A 1 1283 ? 151.887 119.639 99.045 1.00 80.19 1283 ALA A O 1
ATOM 8970 N N . ARG A 1 1284 ? 153.417 118.124 98.392 1.00 76.73 1284 ARG A N 1
ATOM 8971 C CA . ARG A 1 1284 ? 153.556 118.713 97.066 1.00 76.73 1284 ARG A CA 1
ATOM 8972 C C . ARG A 1 1284 ? 152.189 118.843 96.423 1.00 76.73 1284 ARG A C 1
ATOM 8973 O O . ARG A 1 1284 ? 151.701 119.947 96.160 1.00 76.73 1284 ARG A O 1
ATOM 8981 N N . ALA A 1 1285 ? 151.545 117.699 96.196 1.00 79.59 1285 ALA A N 1
ATOM 8982 C CA . ALA A 1 1285 ? 150.192 117.688 95.665 1.00 79.59 1285 ALA A CA 1
ATOM 8983 C C . ALA A 1 1285 ? 149.229 118.439 96.568 1.00 79.59 1285 ALA A C 1
ATOM 8984 O O . ALA A 1 1285 ? 148.177 118.896 96.109 1.00 79.59 1285 ALA A O 1
ATOM 8986 N N . ALA A 1 1286 ? 149.534 118.530 97.860 1.00 84.47 1286 ALA A N 1
ATOM 8987 C CA . ALA A 1 1286 ? 148.721 119.368 98.727 1.00 84.47 1286 ALA A CA 1
ATOM 8988 C C . ALA A 1 1286 ? 149.038 120.840 98.521 1.00 84.47 1286 ALA A C 1
ATOM 8989 O O . ALA A 1 1286 ? 148.144 121.643 98.236 1.00 84.47 1286 ALA A O 1
ATOM 8991 N N . THR A 1 1287 ? 150.313 121.204 98.644 1.00 79.03 1287 THR A N 1
ATOM 8992 C CA . THR A 1 1287 ? 150.692 122.606 98.553 1.00 79.03 1287 THR A CA 1
ATOM 8993 C C . THR A 1 1287 ? 150.386 123.147 97.168 1.00 79.03 1287 THR A C 1
ATOM 8994 O O . THR A 1 1287 ? 149.629 124.110 97.012 1.00 79.03 1287 THR A O 1
ATOM 8998 N N . SER A 1 1288 ? 150.961 122.528 96.147 1.00 70.28 1288 SER A N 1
ATOM 8999 C CA . SER A 1 1288 ? 150.460 122.742 94.804 1.00 70.28 1288 SER A CA 1
ATOM 9000 C C . SER A 1 1288 ? 149.035 122.216 94.728 1.00 70.28 1288 SER A C 1
ATOM 9001 O O . SER A 1 1288 ? 148.638 121.336 95.492 1.00 70.28 1288 SER A O 1
ATOM 9004 N N . GLY A 1 1289 ? 148.250 122.781 93.823 1.00 58.17 1289 GLY A N 1
ATOM 9005 C CA . GLY A 1 1289 ? 146.844 122.454 93.756 1.00 58.17 1289 GLY A CA 1
ATOM 9006 C C . GLY A 1 1289 ? 146.591 121.039 93.273 1.00 58.17 1289 GLY A C 1
ATOM 9007 O O . GLY A 1 1289 ? 147.499 120.254 93.001 1.00 58.17 1289 GLY A O 1
ATOM 9008 N N . GLY A 1 1290 ? 145.306 120.718 93.160 1.00 66.99 1290 GLY A N 1
ATOM 9009 C CA . GLY A 1 1290 ? 144.842 119.476 92.578 1.00 66.99 1290 GLY A CA 1
ATOM 9010 C C . GLY A 1 1290 ? 144.317 118.447 93.558 1.00 66.99 1290 GLY A C 1
ATOM 9011 O O . GLY A 1 1290 ? 143.500 117.607 93.162 1.00 66.99 1290 GLY A O 1
ATOM 9012 N N . PHE A 1 1291 ? 144.737 118.476 94.818 1.00 66.83 1291 PHE A N 1
ATOM 9013 C CA . PHE A 1 1291 ? 144.005 117.765 95.854 1.00 66.83 1291 PHE A CA 1
ATOM 9014 C C . PHE A 1 1291 ? 143.042 118.673 96.578 1.00 66.83 1291 PHE A C 1
ATOM 9015 O O . PHE A 1 1291 ? 142.453 118.278 97.585 1.00 66.83 1291 PHE A O 1
ATOM 9023 N N . GLN A 1 1292 ? 142.898 119.889 96.088 1.00 70.70 1292 GLN A N 1
ATOM 9024 C CA . GLN A 1 1292 ? 141.893 120.803 96.582 1.00 70.70 1292 GLN A CA 1
ATOM 9025 C C . GLN A 1 1292 ? 140.512 120.179 96.444 1.00 70.70 1292 GLN A C 1
ATOM 9026 O O . GLN A 1 1292 ? 140.274 119.344 95.572 1.00 70.70 1292 GLN A O 1
ATOM 9032 N N . LYS A 1 1293 ? 139.621 120.563 97.359 1.00 80.81 1293 LYS A N 1
ATOM 9033 C CA . LYS A 1 1293 ? 138.247 120.105 97.584 1.00 80.81 1293 LYS A CA 1
ATOM 9034 C C . LYS A 1 1293 ? 138.172 118.665 98.076 1.00 80.81 1293 LYS A C 1
ATOM 9035 O O . LYS A 1 1293 ? 137.065 118.168 98.294 1.00 80.81 1293 LYS A O 1
ATOM 9041 N N . LEU A 1 1294 ? 139.298 117.975 98.243 1.00 78.93 1294 LEU A N 1
ATOM 9042 C CA . LEU A 1 1294 ? 139.292 116.674 98.902 1.00 78.93 1294 LEU A CA 1
ATOM 9043 C C . LEU A 1 1294 ? 138.640 116.773 100.274 1.00 78.93 1294 LEU A C 1
ATOM 9044 O O . LEU A 1 1294 ? 138.760 117.790 100.958 1.00 78.93 1294 LEU A O 1
ATOM 9049 N N . GLU A 1 1295 ? 137.884 115.740 100.651 1.00 76.84 1295 GLU A N 1
ATOM 9050 C CA . GLU A 1 1295 ? 137.192 115.755 101.933 1.00 76.84 1295 GLU A CA 1
ATOM 9051 C C . GLU A 1 1295 ? 137.830 114.907 103.030 1.00 76.84 1295 GLU A C 1
ATOM 9052 O O . GLU A 1 1295 ? 137.405 115.021 104.184 1.00 76.84 1295 GLU A O 1
ATOM 9058 N N . ASN A 1 1296 ? 138.834 114.083 102.735 1.00 73.16 1296 ASN A N 1
ATOM 9059 C CA . ASN A 1 1296 ? 139.235 113.088 103.726 1.00 73.16 1296 ASN A CA 1
ATOM 9060 C C . ASN A 1 1296 ? 140.676 112.648 103.525 1.00 73.16 1296 ASN A C 1
ATOM 9061 O O . ASN A 1 1296 ? 141.218 112.708 102.422 1.00 73.16 1296 ASN A O 1
ATOM 9066 N N . LEU A 1 1297 ? 141.264 112.152 104.611 1.00 77.92 1297 LEU A N 1
ATOM 9067 C CA . LEU A 1 1297 ? 142.605 111.591 104.612 1.00 77.92 1297 LEU A CA 1
ATOM 9068 C C . LEU A 1 1297 ? 142.679 110.524 105.690 1.00 77.92 1297 LEU A C 1
ATOM 9069 O O . LEU A 1 1297 ? 142.028 110.643 106.728 1.00 77.92 1297 LEU A O 1
ATOM 9074 N N . ASP A 1 1298 ? 143.468 109.478 105.449 1.00 84.79 1298 ASP A N 1
ATOM 9075 C CA . ASP A 1 1298 ? 143.645 108.473 106.490 1.00 84.79 1298 ASP A CA 1
ATOM 9076 C C . ASP A 1 1298 ? 144.884 107.632 106.236 1.00 84.79 1298 ASP A C 1
ATOM 9077 O O . ASP A 1 1298 ? 145.380 107.544 105.111 1.00 84.79 1298 ASP A O 1
ATOM 9082 N N . ILE A 1 1299 ? 145.373 107.009 107.308 1.00 95.53 1299 ILE A N 1
ATOM 9083 C CA . ILE A 1 1299 ? 146.192 105.806 107.196 1.00 95.53 1299 ILE A CA 1
ATOM 9084 C C . ILE A 1 1299 ? 146.017 104.944 108.441 1.00 95.53 1299 ILE A C 1
ATOM 9085 O O . ILE A 1 1299 ? 145.912 105.452 109.561 1.00 95.53 1299 ILE A O 1
ATOM 9090 N N . SER A 1 1300 ? 145.968 103.629 108.225 1.00 102.53 1300 SER A N 1
ATOM 9091 C CA . SER A 1 1300 ? 145.824 102.626 109.271 1.00 102.53 1300 SER A CA 1
ATOM 9092 C C . SER A 1 1300 ? 147.121 101.908 109.644 1.00 102.53 1300 SER A C 1
ATOM 9093 O O . SER A 1 1300 ? 147.076 100.978 110.453 1.00 102.53 1300 SER A O 1
ATOM 9096 N N . MET A 1 1301 ? 148.264 102.298 109.083 1.00 108.32 1301 MET A N 1
ATOM 9097 C CA . MET A 1 1301 ? 149.426 101.414 109.061 1.00 108.32 1301 MET A CA 1
ATOM 9098 C C . MET A 1 1301 ? 150.012 101.161 110.443 1.00 108.32 1301 MET A C 1
ATOM 9099 O O . MET A 1 1301 ? 149.544 101.664 111.466 1.00 108.32 1301 MET A O 1
ATOM 9104 N N . ASN A 1 1302 ? 151.065 100.343 110.436 1.00 101.58 1302 ASN A N 1
ATOM 9105 C CA . ASN A 1 1302 ? 151.925 100.070 111.577 1.00 101.58 1302 ASN A CA 1
ATOM 9106 C C . ASN A 1 1302 ? 153.376 100.209 111.146 1.00 101.58 1302 ASN A C 1
ATOM 9107 O O . ASN A 1 1302 ? 154.095 101.107 111.591 1.00 101.58 1302 ASN A O 1
ATOM 9112 N N . HIS A 1 1303 ? 153.812 99.279 110.296 1.00 98.75 1303 HIS A N 1
ATOM 9113 C CA . HIS A 1 1303 ? 155.137 99.347 109.695 1.00 98.75 1303 HIS A CA 1
ATOM 9114 C C . HIS A 1 1303 ? 155.417 100.733 109.146 1.00 98.75 1303 HIS A C 1
ATOM 9115 O O . HIS A 1 1303 ? 156.299 101.452 109.626 1.00 98.75 1303 HIS A O 1
ATOM 9122 N N . LYS A 1 1304 ? 154.641 101.127 108.148 1.00 104.21 1304 LYS A N 1
ATOM 9123 C CA . LYS A 1 1304 ? 154.778 102.416 107.499 1.00 104.21 1304 LYS A CA 1
ATOM 9124 C C . LYS A 1 1304 ? 154.506 103.570 108.442 1.00 104.21 1304 LYS A C 1
ATOM 9125 O O . LYS A 1 1304 ? 154.622 104.723 108.029 1.00 104.21 1304 LYS A O 1
ATOM 9131 N N . ILE A 1 1305 ? 154.099 103.310 109.676 1.00 99.99 1305 ILE A N 1
ATOM 9132 C CA . ILE A 1 1305 ? 154.085 104.362 110.681 1.00 99.99 1305 ILE A CA 1
ATOM 9133 C C . ILE A 1 1305 ? 155.516 104.600 111.130 1.00 99.99 1305 ILE A C 1
ATOM 9134 O O . ILE A 1 1305 ? 156.181 103.680 111.613 1.00 99.99 1305 ILE A O 1
ATOM 9139 N N . THR A 1 1306 ? 155.996 105.827 110.956 1.00 91.72 1306 THR A N 1
ATOM 9140 C CA . THR A 1 1306 ? 157.191 106.289 111.645 1.00 91.72 1306 THR A CA 1
ATOM 9141 C C . THR A 1 1306 ? 157.013 107.753 111.984 1.00 91.72 1306 THR A C 1
ATOM 9142 O O . THR A 1 1306 ? 156.666 108.550 111.110 1.00 91.72 1306 THR A O 1
ATOM 9146 N N . GLU A 1 1307 ? 157.299 108.095 113.235 1.00 92.00 1307 GLU A N 1
ATOM 9147 C CA . GLU A 1 1307 ? 157.237 109.480 113.677 1.00 92.00 1307 GLU A CA 1
ATOM 9148 C C . GLU A 1 1307 ? 157.972 110.385 112.713 1.00 92.00 1307 GLU A C 1
ATOM 9149 O O . GLU A 1 1307 ? 157.415 111.361 112.207 1.00 92.00 1307 GLU A O 1
ATOM 9155 N N . GLU A 1 1308 ? 159.177 109.981 112.341 1.00 93.56 1308 GLU A N 1
ATOM 9156 C CA . GLU A 1 1308 ? 160.184 110.835 111.734 1.00 93.56 1308 GLU A CA 1
ATOM 9157 C C . GLU A 1 1308 ? 159.618 111.789 110.691 1.00 93.56 1308 GLU A C 1
ATOM 9158 O O . GLU A 1 1308 ? 160.066 112.935 110.581 1.00 93.56 1308 GLU A O 1
ATOM 9164 N N . GLY A 1 1309 ? 158.627 111.332 109.934 1.00 98.56 1309 GLY A N 1
ATOM 9165 C CA . GLY A 1 1309 ? 158.122 112.106 108.824 1.00 98.56 1309 GLY A CA 1
ATOM 9166 C C . GLY A 1 1309 ? 156.832 112.865 109.048 1.00 98.56 1309 GLY A C 1
ATOM 9167 O O . GLY A 1 1309 ? 156.454 113.674 108.202 1.00 98.56 1309 GLY A O 1
ATOM 9168 N N . TYR A 1 1310 ? 156.124 112.612 110.147 1.00 96.51 1310 TYR A N 1
ATOM 9169 C CA . TYR A 1 1310 ? 154.890 113.356 110.366 1.00 96.51 1310 TYR A CA 1
ATOM 9170 C C . TYR A 1 1310 ? 155.163 114.847 110.412 1.00 96.51 1310 TYR A C 1
ATOM 9171 O O . TYR A 1 1310 ? 154.440 115.638 109.798 1.00 96.51 1310 TYR A O 1
ATOM 9180 N N . ARG A 1 1311 ? 156.203 115.248 111.138 1.00 98.00 1311 ARG A N 1
ATOM 9181 C CA . ARG A 1 1311 ? 156.661 116.627 111.065 1.00 98.00 1311 ARG A CA 1
ATOM 9182 C C . ARG A 1 1311 ? 156.962 117.000 109.626 1.00 98.00 1311 ARG A C 1
ATOM 9183 O O . ARG A 1 1311 ? 156.574 118.070 109.148 1.00 98.00 1311 ARG A O 1
ATOM 9191 N N . ASN A 1 1312 ? 157.644 116.108 108.917 1.00 91.00 1312 ASN A N 1
ATOM 9192 C CA . ASN A 1 1312 ? 157.889 116.315 107.505 1.00 91.00 1312 ASN A CA 1
ATOM 9193 C C . ASN A 1 1312 ? 156.572 116.302 106.755 1.00 91.00 1312 ASN A C 1
ATOM 9194 O O . ASN A 1 1312 ? 156.370 117.067 105.808 1.00 91.00 1312 ASN A O 1
ATOM 9199 N N . PHE A 1 1313 ? 155.653 115.441 107.181 1.00 89.24 1313 PHE A N 1
ATOM 9200 C CA . PHE A 1 1313 ? 154.294 115.520 106.675 1.00 89.24 1313 PHE A CA 1
ATOM 9201 C C . PHE A 1 1313 ? 153.647 116.821 107.105 1.00 89.24 1313 PHE A C 1
ATOM 9202 O O . PHE A 1 1313 ? 152.895 117.438 106.345 1.00 89.24 1313 PHE A O 1
ATOM 9210 N N . PHE A 1 1314 ? 153.933 117.256 108.317 1.00 96.44 1314 PHE A N 1
ATOM 9211 C CA . PHE A 1 1314 ? 153.410 118.526 108.772 1.00 96.44 1314 PHE A CA 1
ATOM 9212 C C . PHE A 1 1314 ? 154.281 119.687 108.350 1.00 96.44 1314 PHE A C 1
ATOM 9213 O O . PHE A 1 1314 ? 154.010 120.818 108.760 1.00 96.44 1314 PHE A O 1
ATOM 9221 N N . GLN A 1 1315 ? 155.336 119.422 107.585 1.00 94.96 1315 GLN A N 1
ATOM 9222 C CA . GLN A 1 1315 ? 156.249 120.464 107.143 1.00 94.96 1315 GLN A CA 1
ATOM 9223 C C . GLN A 1 1315 ? 155.464 121.625 106.554 1.00 94.96 1315 GLN A C 1
ATOM 9224 O O . GLN A 1 1315 ? 155.366 122.685 107.178 1.00 94.96 1315 GLN A O 1
ATOM 9230 N N . ALA A 1 1316 ? 154.875 121.439 105.377 1.00 89.06 1316 ALA A N 1
ATOM 9231 C CA . ALA A 1 1316 ? 153.821 122.331 104.908 1.00 89.06 1316 ALA A CA 1
ATOM 9232 C C . ALA A 1 1316 ? 152.638 121.470 104.497 1.00 89.06 1316 ALA A C 1
ATOM 9233 O O . ALA A 1 1316 ? 152.667 120.830 103.443 1.00 89.06 1316 ALA A O 1
ATOM 9235 N N . LEU A 1 1317 ? 151.603 121.462 105.325 1.00 87.91 1317 LEU A N 1
ATOM 9236 C CA . LEU A 1 1317 ? 150.343 120.802 105.029 1.00 87.91 1317 LEU A CA 1
ATOM 9237 C C . LEU A 1 1317 ? 149.247 121.769 104.619 1.00 87.91 1317 LEU A C 1
ATOM 9238 O O . LEU A 1 1317 ? 148.117 121.339 104.380 1.00 87.91 1317 LEU A O 1
ATOM 9243 N N . ASP A 1 1318 ? 149.553 123.054 104.542 1.00 84.69 1318 ASP A N 1
ATOM 9244 C CA . ASP A 1 1318 ? 148.545 124.098 104.626 1.00 84.69 1318 ASP A CA 1
ATOM 9245 C C . ASP A 1 1318 ? 147.763 124.193 103.321 1.00 84.69 1318 ASP A C 1
ATOM 9246 O O . ASP A 1 1318 ? 147.777 123.284 102.489 1.00 84.69 1318 ASP A O 1
ATOM 9251 N N . ASN A 1 1319 ? 146.987 125.269 103.198 1.00 82.63 1319 ASN A N 1
ATOM 9252 C CA . ASN A 1 1319 ? 146.321 125.685 101.959 1.00 82.63 1319 ASN A CA 1
ATOM 9253 C C . ASN A 1 1319 ? 145.410 124.600 101.383 1.00 82.63 1319 ASN A C 1
ATOM 9254 O O . ASN A 1 1319 ? 145.258 124.472 100.167 1.00 82.63 1319 ASN A O 1
ATOM 9259 N N . LEU A 1 1320 ? 144.767 123.837 102.266 1.00 80.06 1320 LEU A N 1
ATOM 9260 C CA . LEU A 1 1320 ? 143.667 122.944 101.892 1.00 80.06 1320 LEU A CA 1
ATOM 9261 C C . LEU A 1 1320 ? 142.573 123.000 102.940 1.00 80.06 1320 LEU A C 1
ATOM 9262 O O . LEU A 1 1320 ? 142.277 122.002 103.605 1.00 80.06 1320 LEU A O 1
ATOM 9267 N N . PRO A 1 1321 ? 141.916 124.140 103.089 1.00 78.68 1321 PRO A N 1
ATOM 9268 C CA . PRO A 1 1321 ? 140.789 124.187 104.022 1.00 78.68 1321 PRO A CA 1
ATOM 9269 C C . PRO A 1 1321 ? 139.560 123.616 103.354 1.00 78.68 1321 PRO A C 1
ATOM 9270 O O . PRO A 1 1321 ? 138.455 124.160 103.427 1.00 78.68 1321 PRO A O 1
ATOM 9274 N N . ASN A 1 1322 ? 139.781 122.506 102.673 1.00 80.52 1322 ASN A N 1
ATOM 9275 C CA . ASN A 1 1322 ? 138.760 121.804 101.931 1.00 80.52 1322 ASN A CA 1
ATOM 9276 C C . ASN A 1 1322 ? 138.322 120.520 102.615 1.00 80.52 1322 ASN A C 1
ATOM 9277 O O . ASN A 1 1322 ? 137.463 119.809 102.084 1.00 80.52 1322 ASN A O 1
ATOM 9282 N N . LEU A 1 1323 ? 138.870 120.225 103.787 1.00 68.61 1323 LEU A N 1
ATOM 9283 C CA . LEU A 1 1323 ? 138.945 118.883 104.334 1.00 68.61 1323 LEU A CA 1
ATOM 9284 C C . LEU A 1 1323 ? 138.108 118.749 105.587 1.00 68.61 1323 LEU A C 1
ATOM 9285 O O . LEU A 1 1323 ? 137.753 119.727 106.247 1.00 68.61 1323 LEU A O 1
ATOM 9290 N N . GLN A 1 1324 ? 137.791 117.496 105.900 1.00 73.63 1324 GLN A N 1
ATOM 9291 C CA . GLN A 1 1324 ? 137.064 117.181 107.122 1.00 73.63 1324 GLN A CA 1
ATOM 9292 C C . GLN A 1 1324 ? 137.943 116.444 108.121 1.00 73.63 1324 GLN A C 1
ATOM 9293 O O . GLN A 1 1324 ? 138.309 117.021 109.148 1.00 73.63 1324 GLN A O 1
ATOM 9299 N N . GLU A 1 1325 ? 138.276 115.187 107.873 1.00 76.04 1325 GLU A N 1
ATOM 9300 C CA . GLU A 1 1325 ? 138.915 114.374 108.888 1.00 76.04 1325 GLU A CA 1
ATOM 9301 C C . GLU A 1 1325 ? 140.181 113.732 108.345 1.00 76.04 1325 GLU A C 1
ATOM 9302 O O . GLU A 1 1325 ? 140.345 113.542 107.137 1.00 76.04 1325 GLU A O 1
ATOM 9308 N N . LEU A 1 1326 ? 141.084 113.437 109.270 1.00 76.83 1326 LEU A N 1
ATOM 9309 C CA . LEU A 1 1326 ? 142.316 112.708 109.025 1.00 76.83 1326 LEU A CA 1
ATOM 9310 C C . LEU A 1 1326 ? 142.549 111.787 110.204 1.00 76.83 1326 LEU A C 1
ATOM 9311 O O . LEU A 1 1326 ? 142.468 112.227 111.352 1.00 76.83 1326 LEU A O 1
ATOM 9316 N N . ASN A 1 1327 ? 142.834 110.518 109.934 1.00 82.03 1327 ASN A N 1
ATOM 9317 C CA . ASN A 1 1327 ? 142.959 109.543 111.003 1.00 82.03 1327 ASN A CA 1
ATOM 9318 C C . ASN A 1 1327 ? 144.299 108.831 110.953 1.00 82.03 1327 ASN A C 1
ATOM 9319 O O . ASN A 1 1327 ? 144.775 108.431 109.886 1.00 82.03 1327 ASN A O 1
ATOM 9324 N N . ILE A 1 1328 ? 144.898 108.692 112.131 1.00 92.88 1328 ILE A N 1
ATOM 9325 C CA . ILE A 1 1328 ? 146.169 108.015 112.325 1.00 92.88 1328 ILE A CA 1
ATOM 9326 C C . ILE A 1 1328 ? 145.995 107.138 113.552 1.00 92.88 1328 ILE A C 1
ATOM 9327 O O . ILE A 1 1328 ? 145.728 107.650 114.643 1.00 92.88 1328 ILE A O 1
ATOM 9332 N N . CYS A 1 1329 ? 146.131 105.829 113.393 1.00 110.12 1329 CYS A N 1
ATOM 9333 C CA . CYS A 1 1329 ? 145.515 104.969 114.390 1.00 110.12 1329 CYS A CA 1
ATOM 9334 C C . CYS A 1 1329 ? 146.146 103.581 114.372 1.00 110.12 1329 CYS A C 1
ATOM 9335 O O . CYS A 1 1329 ? 147.175 103.345 113.730 1.00 110.12 1329 CYS A O 1
ATOM 9338 N N . ARG A 1 1330 ? 145.506 102.668 115.105 1.00 115.62 1330 ARG A N 1
ATOM 9339 C CA . ARG A 1 1330 ? 145.965 101.317 115.411 1.00 115.62 1330 ARG A CA 1
ATOM 9340 C C . ARG A 1 1330 ? 147.439 101.282 115.757 1.00 115.62 1330 ARG A C 1
ATOM 9341 O O . ARG A 1 1330 ? 148.266 100.891 114.929 1.00 115.62 1330 ARG A O 1
ATOM 9349 N N . ASN A 1 1331 ? 147.795 101.726 116.936 1.00 93.30 1331 ASN A N 1
ATOM 9350 C CA . ASN A 1 1331 ? 149.072 101.315 117.489 1.00 93.30 1331 ASN A CA 1
ATOM 9351 C C . ASN A 1 1331 ? 148.804 100.360 118.637 1.00 93.30 1331 ASN A C 1
ATOM 9352 O O . ASN A 1 1331 ? 148.406 100.769 119.730 1.00 93.30 1331 ASN A O 1
ATOM 9357 N N . ILE A 1 1332 ? 149.033 99.087 118.371 1.00 70.81 1332 ILE A N 1
ATOM 9358 C CA . ILE A 1 1332 ? 149.465 98.195 119.430 1.00 70.81 1332 ILE A CA 1
ATOM 9359 C C . ILE A 1 1332 ? 150.626 98.821 120.187 1.00 70.81 1332 ILE A C 1
ATOM 9360 O O . ILE A 1 1332 ? 150.550 98.917 121.419 1.00 70.81 1332 ILE A O 1
ATOM 9365 N N . PRO A 1 1333 ? 151.702 99.275 119.536 1.00 69.65 1333 PRO A N 1
ATOM 9366 C CA . PRO A 1 1333 ? 152.803 99.874 120.301 1.00 69.65 1333 PRO A CA 1
ATOM 9367 C C . PRO A 1 1333 ? 152.417 101.148 121.028 1.00 69.65 1333 PRO A C 1
ATOM 9368 O O . PRO A 1 1333 ? 152.726 101.300 122.215 1.00 69.65 1333 PRO A O 1
ATOM 9372 N N . GLY A 1 1334 ? 151.737 102.058 120.354 1.00 74.56 1334 GLY A N 1
ATOM 9373 C CA . GLY A 1 1334 ? 151.588 103.414 120.856 1.00 74.56 1334 GLY A CA 1
ATOM 9374 C C . GLY A 1 1334 ? 152.675 104.326 120.329 1.00 74.56 1334 GLY A C 1
ATOM 9375 O O . GLY A 1 1334 ? 153.805 103.917 120.075 1.00 74.56 1334 GLY A O 1
ATOM 9376 N N . ARG A 1 1335 ? 152.324 105.595 120.154 1.00 81.57 1335 ARG A N 1
ATOM 9377 C CA . ARG A 1 1335 ? 153.250 106.539 119.546 1.00 81.57 1335 ARG A CA 1
ATOM 9378 C C . ARG A 1 1335 ? 153.184 107.858 120.296 1.00 81.57 1335 ARG A C 1
ATOM 9379 O O . ARG A 1 1335 ? 152.135 108.504 120.326 1.00 81.57 1335 ARG A O 1
ATOM 9387 N N . ILE A 1 1336 ? 154.294 108.250 120.912 1.00 78.43 1336 ILE A N 1
ATOM 9388 C CA . ILE A 1 1336 ? 154.362 109.467 121.711 1.00 78.43 1336 ILE A CA 1
ATOM 9389 C C . ILE A 1 1336 ? 155.699 110.118 121.425 1.00 78.43 1336 ILE A C 1
ATOM 9390 O O . ILE A 1 1336 ? 156.735 109.546 121.773 1.00 78.43 1336 ILE A O 1
ATOM 9395 N N . GLN A 1 1337 ? 155.697 111.320 120.855 1.00 84.80 1337 GLN A N 1
ATOM 9396 C CA . GLN A 1 1337 ? 156.965 111.965 120.503 1.00 84.80 1337 GLN A CA 1
ATOM 9397 C C . GLN A 1 1337 ? 156.795 113.476 120.382 1.00 84.80 1337 GLN A C 1
ATOM 9398 O O . GLN A 1 1337 ? 155.746 114.040 120.710 1.00 84.80 1337 GLN A O 1
ATOM 9404 N N . VAL A 1 1338 ? 157.853 114.120 119.876 1.00 100.85 1338 VAL A N 1
ATOM 9405 C CA . VAL A 1 1338 ? 157.927 115.577 119.779 1.00 100.85 1338 VAL A CA 1
ATOM 9406 C C . VAL A 1 1338 ? 156.875 116.122 118.827 1.00 100.85 1338 VAL A C 1
ATOM 9407 O O . VAL A 1 1338 ? 156.247 117.149 119.101 1.00 100.85 1338 VAL A O 1
ATOM 9411 N N . GLN A 1 1339 ? 156.639 115.430 117.712 1.00 103.32 1339 GLN A N 1
ATOM 9412 C CA . GLN A 1 1339 ? 155.816 115.978 116.639 1.00 103.32 1339 GLN A CA 1
ATOM 9413 C C . GLN A 1 1339 ? 154.459 116.450 117.128 1.00 103.32 1339 GLN A C 1
ATOM 9414 O O . GLN A 1 1339 ? 153.767 117.180 116.410 1.00 103.32 1339 GLN A O 1
ATOM 9420 N N . ALA A 1 1340 ? 154.060 116.049 118.330 1.00 96.47 1340 ALA A N 1
ATOM 9421 C CA . ALA A 1 1340 ? 153.004 116.776 119.012 1.00 96.47 1340 ALA A CA 1
ATOM 9422 C C . ALA A 1 1340 ? 153.288 118.269 118.989 1.00 96.47 1340 ALA A C 1
ATOM 9423 O O . ALA A 1 1340 ? 152.364 119.082 118.916 1.00 96.47 1340 ALA A O 1
ATOM 9425 N N . THR A 1 1341 ? 154.566 118.648 119.057 1.00 109.59 1341 THR A N 1
ATOM 9426 C CA . THR A 1 1341 ? 154.955 120.021 118.760 1.00 109.59 1341 THR A CA 1
ATOM 9427 C C . THR A 1 1341 ? 154.316 120.485 117.465 1.00 109.59 1341 THR A C 1
ATOM 9428 O O . THR A 1 1341 ? 153.531 121.437 117.443 1.00 109.59 1341 THR A O 1
ATOM 9432 N N . THR A 1 1342 ? 154.638 119.800 116.372 1.00 107.66 1342 THR A N 1
ATOM 9433 C CA . THR A 1 1342 ? 154.115 120.155 115.062 1.00 107.66 1342 THR A CA 1
ATOM 9434 C C . THR A 1 1342 ? 152.603 120.214 115.036 1.00 107.66 1342 THR A C 1
ATOM 9435 O O . THR A 1 1342 ? 152.027 120.770 114.095 1.00 107.66 1342 THR A O 1
ATOM 9439 N N . VAL A 1 1343 ? 151.940 119.632 116.029 1.00 95.64 1343 VAL A N 1
ATOM 9440 C CA . VAL A 1 1343 ? 150.493 119.703 116.036 1.00 95.64 1343 VAL A CA 1
ATOM 9441 C C . VAL A 1 1343 ? 150.015 121.134 116.235 1.00 95.64 1343 VAL A C 1
ATOM 9442 O O . VAL A 1 1343 ? 148.952 121.509 115.726 1.00 95.64 1343 VAL A O 1
ATOM 9446 N N . LYS A 1 1344 ? 150.802 121.969 116.931 1.00 99.30 1344 LYS A N 1
ATOM 9447 C CA . LYS A 1 1344 ? 150.398 123.351 117.199 1.00 99.30 1344 LYS A CA 1
ATOM 9448 C C . LYS A 1 1344 ? 150.059 124.114 115.925 1.00 99.30 1344 LYS A C 1
ATOM 9449 O O . LYS A 1 1344 ? 149.311 125.095 115.984 1.00 99.30 1344 LYS A O 1
ATOM 9455 N N . ALA A 1 1345 ? 150.592 123.697 114.780 1.00 89.05 1345 ALA A N 1
ATOM 9456 C CA . ALA A 1 1345 ? 150.256 124.319 113.509 1.00 89.05 1345 ALA A CA 1
ATOM 9457 C C . ALA A 1 1345 ? 149.141 123.611 112.745 1.00 89.05 1345 ALA A C 1
ATOM 9458 O O . ALA A 1 1345 ? 148.642 124.172 111.764 1.00 89.05 1345 ALA A O 1
ATOM 9460 N N . LEU A 1 1346 ? 148.739 122.405 113.158 1.00 83.24 1346 LEU A N 1
ATOM 9461 C CA . LEU A 1 1346 ? 147.839 121.592 112.344 1.00 83.24 1346 LEU A CA 1
ATOM 9462 C C . LEU A 1 1346 ? 146.496 122.244 112.063 1.00 83.24 1346 LEU A C 1
ATOM 9463 O O . LEU A 1 1346 ? 146.242 122.714 110.951 1.00 83.24 1346 LEU A O 1
ATOM 9468 N N . GLY A 1 1347 ? 145.639 122.287 113.078 1.00 77.68 1347 GLY A N 1
ATOM 9469 C CA . GLY A 1 1347 ? 144.295 122.774 112.863 1.00 77.68 1347 GLY A CA 1
ATOM 9470 C C . GLY A 1 1347 ? 144.260 124.235 112.484 1.00 77.68 1347 GLY A C 1
ATOM 9471 O O . GLY A 1 1347 ? 143.389 124.663 111.725 1.00 77.68 1347 GLY A O 1
ATOM 9472 N N . GLN A 1 1348 ? 145.211 125.014 112.993 1.00 79.76 1348 GLN A N 1
ATOM 9473 C CA . GLN A 1 1348 ? 145.183 126.457 112.795 1.00 79.76 1348 GLN A CA 1
ATOM 9474 C C . GLN A 1 1348 ? 145.256 126.810 111.315 1.00 79.76 1348 GLN A C 1
ATOM 9475 O O . GLN A 1 1348 ? 144.357 127.459 110.771 1.00 79.76 1348 GLN A O 1
ATOM 9481 N N . CYS A 1 1349 ? 146.314 126.371 110.640 1.00 78.75 1349 CYS A N 1
ATOM 9482 C CA . CYS A 1 1349 ? 146.506 126.752 109.249 1.00 78.75 1349 CYS A CA 1
ATOM 9483 C C . CYS A 1 1349 ? 145.642 125.953 108.287 1.00 78.75 1349 CYS A C 1
ATOM 9484 O O . CYS A 1 1349 ? 145.500 126.361 107.130 1.00 78.75 1349 CYS A O 1
ATOM 9487 N N . VAL A 1 1350 ? 145.065 124.831 108.726 1.00 86.50 1350 VAL A N 1
ATOM 9488 C CA . VAL A 1 1350 ? 144.201 124.047 107.854 1.00 86.50 1350 VAL A CA 1
ATOM 9489 C C . VAL A 1 1350 ? 142.784 124.591 107.830 1.00 86.50 1350 VAL A C 1
ATOM 9490 O O . VAL A 1 1350 ? 141.966 124.137 107.017 1.00 86.50 1350 VAL A O 1
ATOM 9494 N N . SER A 1 1351 ? 142.500 125.572 108.663 1.00 81.47 1351 SER A N 1
ATOM 9495 C CA . SER A 1 1351 ? 141.171 126.113 108.614 1.00 81.47 1351 SER A CA 1
ATOM 9496 C C . SER A 1 1351 ? 140.079 125.124 108.988 1.00 81.47 1351 SER A C 1
ATOM 9497 O O . SER A 1 1351 ? 140.016 124.622 110.108 1.00 81.47 1351 SER A O 1
ATOM 9500 N N . ARG A 1 1352 ? 139.217 124.864 108.019 1.00 78.05 1352 ARG A N 1
ATOM 9501 C CA . ARG A 1 1352 ? 137.998 124.106 108.240 1.00 78.05 1352 ARG A CA 1
ATOM 9502 C C . ARG A 1 1352 ? 138.309 122.628 108.422 1.00 78.05 1352 ARG A C 1
ATOM 9503 O O . ARG A 1 1352 ? 138.789 121.973 107.494 1.00 78.05 1352 ARG A O 1
ATOM 9511 N N . LEU A 1 1353 ? 137.991 122.103 109.605 1.00 79.85 1353 LEU A N 1
ATOM 9512 C CA . LEU A 1 1353 ? 137.844 120.684 109.862 1.00 79.85 1353 LEU A CA 1
ATOM 9513 C C . LEU A 1 1353 ? 136.730 120.529 110.883 1.00 79.85 1353 LEU A C 1
ATOM 9514 O O . LEU A 1 1353 ? 136.634 121.334 111.819 1.00 79.85 1353 LEU A O 1
ATOM 9519 N N . PRO A 1 1354 ? 135.879 119.518 110.738 1.00 79.46 1354 PRO A N 1
ATOM 9520 C CA . PRO A 1 1354 ? 135.034 119.135 111.872 1.00 79.46 1354 PRO A CA 1
ATOM 9521 C C . PRO A 1 1354 ? 135.803 118.451 112.980 1.00 79.46 1354 PRO A C 1
ATOM 9522 O O . PRO A 1 1354 ? 135.568 118.745 114.156 1.00 79.46 1354 PRO A O 1
ATOM 9526 N N . SER A 1 1355 ? 136.759 117.593 112.645 1.00 80.24 1355 SER A N 1
ATOM 9527 C CA . SER A 1 1355 ? 137.187 116.613 113.628 1.00 80.24 1355 SER A CA 1
ATOM 9528 C C . SER A 1 1355 ? 138.352 115.798 113.091 1.00 80.24 1355 SER A C 1
ATOM 9529 O O . SER A 1 1355 ? 138.657 115.820 111.895 1.00 80.24 1355 SER A O 1
ATOM 9532 N N . LEU A 1 1356 ? 139.004 115.087 114.009 1.00 78.52 1356 LEU A N 1
ATOM 9533 C CA . LEU A 1 1356 ? 140.067 114.148 113.698 1.00 78.52 1356 LEU A CA 1
ATOM 9534 C C . LEU A 1 1356 ? 139.912 112.921 114.574 1.00 78.52 1356 LEU A C 1
ATOM 9535 O O . LEU A 1 1356 ? 139.162 112.921 115.549 1.00 78.52 1356 LEU A O 1
ATOM 9540 N N . ILE A 1 1357 ? 140.623 111.862 114.210 1.00 90.13 1357 ILE A N 1
ATOM 9541 C CA . ILE A 1 1357 ? 140.719 110.686 115.060 1.00 90.13 1357 ILE A CA 1
ATOM 9542 C C . ILE A 1 1357 ? 142.173 110.260 115.089 1.00 90.13 1357 ILE A C 1
ATOM 9543 O O . ILE A 1 1357 ? 142.725 109.862 114.059 1.00 90.13 1357 ILE A O 1
ATOM 9548 N N . ARG A 1 1358 ? 142.796 110.332 116.257 1.00 97.11 1358 ARG A N 1
ATOM 9549 C CA . ARG A 1 1358 ? 144.144 109.818 116.429 1.00 97.11 1358 ARG A CA 1
ATOM 9550 C C . ARG A 1 1358 ? 144.179 109.002 117.702 1.00 97.11 1358 ARG A C 1
ATOM 9551 O O . ARG A 1 1358 ? 143.972 109.540 118.792 1.00 97.11 1358 ARG A O 1
ATOM 9559 N N . LEU A 1 1359 ? 144.417 107.711 117.563 1.00 92.39 1359 LEU A N 1
ATOM 9560 C CA . LEU A 1 1359 ? 144.449 106.823 118.706 1.00 92.39 1359 LEU A CA 1
ATOM 9561 C C . LEU A 1 1359 ? 145.863 106.523 119.164 1.00 92.39 1359 LEU A C 1
ATOM 9562 O O . LEU A 1 1359 ? 146.048 105.805 120.148 1.00 92.39 1359 LEU A O 1
ATOM 9567 N N . HIS A 1 1360 ? 146.858 107.043 118.464 1.00 96.55 1360 HIS A N 1
ATOM 9568 C CA . HIS A 1 1360 ? 148.243 106.827 118.836 1.00 96.55 1360 HIS A CA 1
ATOM 9569 C C . HIS A 1 1360 ? 148.717 107.791 119.904 1.00 96.55 1360 HIS A C 1
ATOM 9570 O O . HIS A 1 1360 ? 149.688 107.490 120.602 1.00 96.55 1360 HIS A O 1
ATOM 9577 N N . MET A 1 1361 ? 148.041 108.929 120.050 1.00 97.14 1361 MET A N 1
ATOM 9578 C CA . MET A 1 1361 ? 148.672 110.111 120.625 1.00 97.14 1361 MET A CA 1
ATOM 9579 C C . MET A 1 1361 ? 149.212 109.842 122.018 1.00 97.14 1361 MET A C 1
ATOM 9580 O O . MET A 1 1361 ? 150.417 109.967 122.264 1.00 97.14 1361 MET A O 1
ATOM 9585 N N . LEU A 1 1362 ? 148.339 109.455 122.940 1.00 90.78 1362 LEU A N 1
ATOM 9586 C CA . LEU A 1 1362 ? 148.757 109.135 124.297 1.00 90.78 1362 LEU A CA 1
ATOM 9587 C C . LEU A 1 1362 ? 149.421 110.347 124.938 1.00 90.78 1362 LEU A C 1
ATOM 9588 O O . LEU A 1 1362 ? 150.400 110.229 125.673 1.00 90.78 1362 LEU A O 1
ATOM 9593 N N . SER A 1 1363 ? 148.885 111.521 124.646 1.00 76.30 1363 SER A N 1
ATOM 9594 C CA . SER A 1 1363 ? 149.646 112.749 124.768 1.00 76.30 1363 SER A CA 1
ATOM 9595 C C . SER A 1 1363 ? 149.765 113.222 126.212 1.00 76.30 1363 SER A C 1
ATOM 9596 O O . SER A 1 1363 ? 148.901 112.959 127.051 1.00 76.30 1363 SER A O 1
ATOM 9599 N N . TRP A 1 1364 ? 150.865 113.921 126.493 1.00 85.59 1364 TRP A N 1
ATOM 9600 C CA . TRP A 1 1364 ? 150.978 114.682 127.727 1.00 85.59 1364 TRP A CA 1
ATOM 9601 C C . TRP A 1 1364 ? 149.773 115.596 127.866 1.00 85.59 1364 TRP A C 1
ATOM 9602 O O . TRP A 1 1364 ? 149.406 116.302 126.928 1.00 85.59 1364 TRP A O 1
ATOM 9613 N N . LEU A 1 1365 ? 149.113 115.518 129.022 1.00 88.15 1365 LEU A N 1
ATOM 9614 C CA . LEU A 1 1365 ? 147.945 116.351 129.277 1.00 88.15 1365 LEU A CA 1
ATOM 9615 C C . LEU A 1 1365 ? 148.232 117.804 128.967 1.00 88.15 1365 LEU A C 1
ATOM 9616 O O . LEU A 1 1365 ? 147.396 118.508 128.393 1.00 88.15 1365 LEU A O 1
ATOM 9621 N N . LEU A 1 1366 ? 149.399 118.285 129.383 1.00 91.43 1366 LEU A N 1
ATOM 9622 C CA . LEU A 1 1366 ? 149.811 119.629 129.009 1.00 91.43 1366 LEU A CA 1
ATOM 9623 C C . LEU A 1 1366 ? 149.954 119.724 127.498 1.00 91.43 1366 LEU A C 1
ATOM 9624 O O . LEU A 1 1366 ? 149.451 120.657 126.863 1.00 91.43 1366 LEU A O 1
ATOM 9629 N N . ASP A 1 1367 ? 150.621 118.747 126.900 1.00 86.82 1367 ASP A N 1
ATOM 9630 C CA . ASP A 1 1367 ? 150.591 118.669 125.454 1.00 86.82 1367 ASP A CA 1
ATOM 9631 C C . ASP A 1 1367 ? 149.167 118.454 124.969 1.00 86.82 1367 ASP A C 1
ATOM 9632 O O . ASP A 1 1367 ? 148.822 118.855 123.855 1.00 86.82 1367 ASP A O 1
ATOM 9637 N N . GLU A 1 1368 ? 148.314 117.848 125.795 1.00 83.97 1368 GLU A N 1
ATOM 9638 C CA . GLU A 1 1368 ? 146.896 117.873 125.471 1.00 83.97 1368 GLU A CA 1
ATOM 9639 C C . GLU A 1 1368 ? 146.275 119.213 125.804 1.00 83.97 1368 GLU A C 1
ATOM 9640 O O . GLU A 1 1368 ? 145.293 119.608 125.173 1.00 83.97 1368 GLU A O 1
ATOM 9646 N N . GLU A 1 1369 ? 146.802 119.920 126.798 1.00 85.65 1369 GLU A N 1
ATOM 9647 C CA . GLU A 1 1369 ? 146.434 121.320 126.915 1.00 85.65 1369 GLU A CA 1
ATOM 9648 C C . GLU A 1 1369 ? 146.879 122.061 125.667 1.00 85.65 1369 GLU A C 1
ATOM 9649 O O . GLU A 1 1369 ? 146.123 122.855 125.103 1.00 85.65 1369 GLU A O 1
ATOM 9655 N N . ASP A 1 1370 ? 148.091 121.768 125.188 1.00 79.66 1370 ASP A N 1
ATOM 9656 C CA . ASP A 1 1370 ? 148.468 122.203 123.847 1.00 79.66 1370 ASP A CA 1
ATOM 9657 C C . ASP A 1 1370 ? 147.416 121.790 122.827 1.00 79.66 1370 ASP A C 1
ATOM 9658 O O . ASP A 1 1370 ? 147.111 122.543 121.897 1.00 79.66 1370 ASP A O 1
ATOM 9663 N N . MET A 1 1371 ? 146.819 120.615 123.007 1.00 80.21 1371 MET A N 1
ATOM 9664 C CA . MET A 1 1371 ? 145.736 120.191 122.131 1.00 80.21 1371 MET A CA 1
ATOM 9665 C C . MET A 1 1371 ? 144.487 120.997 122.428 1.00 80.21 1371 MET A C 1
ATOM 9666 O O . MET A 1 1371 ? 143.991 121.726 121.569 1.00 80.21 1371 MET A O 1
ATOM 9671 N N . LYS A 1 1372 ? 143.961 120.854 123.639 1.00 86.39 1372 LYS A N 1
ATOM 9672 C CA . LYS A 1 1372 ? 142.665 121.443 123.933 1.00 86.39 1372 LYS A CA 1
ATOM 9673 C C . LYS A 1 1372 ? 142.695 122.955 123.804 1.00 86.39 1372 LYS A C 1
ATOM 9674 O O . LYS A 1 1372 ? 141.716 123.555 123.350 1.00 86.39 1372 LYS A O 1
ATOM 9680 N N . VAL A 1 1373 ? 143.810 123.589 124.155 1.00 103.06 1373 VAL A N 1
ATOM 9681 C CA . VAL A 1 1373 ? 143.884 125.038 124.013 1.00 103.06 1373 VAL A CA 1
ATOM 9682 C C . VAL A 1 1373 ? 144.036 125.412 122.548 1.00 103.06 1373 VAL A C 1
ATOM 9683 O O . VAL A 1 1373 ? 143.165 126.072 121.971 1.00 103.06 1373 VAL A O 1
ATOM 9687 N N . ILE A 1 1374 ? 145.118 124.973 121.903 1.00 101.50 1374 ILE A N 1
ATOM 9688 C CA . ILE A 1 1374 ? 145.102 125.238 120.476 1.00 101.50 1374 ILE A CA 1
ATOM 9689 C C . ILE A 1 1374 ? 144.339 124.053 119.916 1.00 101.50 1374 ILE A C 1
ATOM 9690 O O . ILE A 1 1374 ? 144.902 123.027 119.520 1.00 101.50 1374 ILE A O 1
ATOM 9695 N N . ASN A 1 1375 ? 143.030 124.231 119.902 1.00 90.36 1375 ASN A N 1
ATOM 9696 C CA . ASN A 1 1375 ? 141.983 123.449 119.281 1.00 90.36 1375 ASN A CA 1
ATOM 9697 C C . ASN A 1 1375 ? 141.017 124.479 118.755 1.00 90.36 1375 ASN A C 1
ATOM 9698 O O . ASN A 1 1375 ? 140.792 124.637 117.552 1.00 90.36 1375 ASN A O 1
ATOM 9703 N N . ASP A 1 1376 ? 140.486 125.210 119.720 1.00 82.95 1376 ASP A N 1
ATOM 9704 C CA . ASP A 1 1376 ? 139.292 126.015 119.623 1.00 82.95 1376 ASP A CA 1
ATOM 9705 C C . ASP A 1 1376 ? 139.546 127.385 119.029 1.00 82.95 1376 ASP A C 1
ATOM 9706 O O . ASP A 1 1376 ? 138.606 128.173 118.908 1.00 82.95 1376 ASP A O 1
ATOM 9711 N N . VAL A 1 1377 ? 140.789 127.707 118.683 1.00 77.27 1377 VAL A N 1
ATOM 9712 C CA . VAL A 1 1377 ? 141.039 129.030 118.137 1.00 77.27 1377 VAL A CA 1
ATOM 9713 C C . VAL A 1 1377 ? 140.329 129.199 116.803 1.00 77.27 1377 VAL A C 1
ATOM 9714 O O . VAL A 1 1377 ? 139.858 130.294 116.480 1.00 77.27 1377 VAL A O 1
ATOM 9718 N N . LYS A 1 1378 ? 140.212 128.131 116.016 1.00 80.19 1378 LYS A N 1
ATOM 9719 C CA . LYS A 1 1378 ? 139.491 128.271 114.759 1.00 80.19 1378 LYS A CA 1
ATOM 9720 C C . LYS A 1 1378 ? 137.985 128.166 114.941 1.00 80.19 1378 LYS A C 1
ATOM 9721 O O . LYS A 1 1378 ? 137.236 128.836 114.224 1.00 80.19 1378 LYS A O 1
ATOM 9727 N N . GLU A 1 1379 ? 137.521 127.329 115.869 1.00 89.53 1379 GLU A N 1
ATOM 9728 C CA . GLU A 1 1379 ? 136.110 126.974 115.933 1.00 89.53 1379 GLU A CA 1
ATOM 9729 C C . GLU A 1 1379 ? 135.707 126.691 117.373 1.00 89.53 1379 GLU A C 1
ATOM 9730 O O . GLU A 1 1379 ? 136.538 126.629 118.277 1.00 89.53 1379 GLU A O 1
ATOM 9736 N N . ARG A 1 1380 ? 134.408 126.495 117.570 1.00 106.24 1380 ARG A N 1
ATOM 9737 C CA . ARG A 1 1380 ? 133.854 126.080 118.850 1.00 106.24 1380 ARG A CA 1
ATOM 9738 C C . ARG A 1 1380 ? 133.534 124.599 118.901 1.00 106.24 1380 ARG A C 1
ATOM 9739 O O . ARG A 1 1380 ? 133.060 124.115 119.931 1.00 106.24 1380 ARG A O 1
ATOM 9747 N N . HIS A 1 1381 ? 133.759 123.880 117.816 1.00 93.47 1381 HIS A N 1
ATOM 9748 C CA . HIS A 1 1381 ? 133.092 122.612 117.613 1.00 93.47 1381 HIS A CA 1
ATOM 9749 C C . HIS A 1 1381 ? 134.104 121.563 117.133 1.00 93.47 1381 HIS A C 1
ATOM 9750 O O . HIS A 1 1381 ? 135.292 121.852 117.142 1.00 93.47 1381 HIS A O 1
ATOM 9757 N N . PRO A 1 1382 ? 133.651 120.366 116.698 1.00 85.21 1382 PRO A N 1
ATOM 9758 C CA . PRO A 1 1382 ? 134.228 119.119 117.210 1.00 85.21 1382 PRO A CA 1
ATOM 9759 C C . PRO A 1 1382 ? 135.720 118.878 117.088 1.00 85.21 1382 PRO A C 1
ATOM 9760 O O . PRO A 1 1382 ? 136.495 119.680 116.576 1.0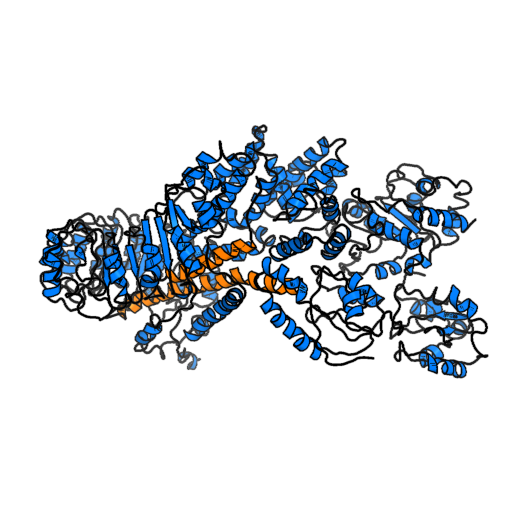0 85.21 1382 PRO A O 1
ATOM 9764 N N . GLN A 1 1383 ? 136.109 117.856 117.831 1.00 77.66 1383 GLN A N 1
ATOM 9765 C CA . GLN A 1 1383 ? 137.503 117.572 118.091 1.00 77.66 1383 GLN A CA 1
ATOM 9766 C C . GLN A 1 1383 ? 138.003 116.173 117.878 1.00 77.66 1383 GLN A C 1
ATOM 9767 O O . GLN A 1 1383 ? 137.247 115.217 117.704 1.00 77.66 1383 GLN A O 1
ATOM 9773 N N . SER A 1 1384 ? 139.321 116.092 117.909 1.00 74.66 1384 SER A N 1
ATOM 9774 C CA . SER A 1 1384 ? 140.020 114.838 117.723 1.00 74.66 1384 SER A CA 1
ATOM 9775 C C . SER A 1 1384 ? 139.755 113.933 118.914 1.00 74.66 1384 SER A C 1
ATOM 9776 O O . SER A 1 1384 ? 139.629 114.403 120.046 1.00 74.66 1384 SER A O 1
ATOM 9779 N N . LYS A 1 1385 ? 139.693 112.633 118.657 1.00 80.10 1385 LYS A N 1
ATOM 9780 C CA . LYS A 1 1385 ? 139.392 111.640 119.680 1.00 80.10 1385 LYS A CA 1
ATOM 9781 C C . LYS A 1 1385 ? 140.694 110.972 120.096 1.00 80.10 1385 LYS A C 1
ATOM 9782 O O . LYS A 1 1385 ? 141.258 110.173 119.343 1.00 80.10 1385 LYS A O 1
ATOM 9788 N N . ARG A 1 1386 ? 141.159 111.288 121.297 1.00 85.55 1386 ARG A N 1
ATOM 9789 C CA . ARG A 1 1386 ? 142.487 110.902 121.739 1.00 85.55 1386 ARG A CA 1
ATOM 9790 C C . ARG A 1 1386 ? 142.504 109.646 122.582 1.00 85.55 1386 ARG A C 1
ATOM 9791 O O . ARG A 1 1386 ? 143.574 109.248 123.042 1.00 85.55 1386 ARG A O 1
ATOM 9799 N N . LEU A 1 1387 ? 141.361 109.018 122.802 1.00 89.74 1387 LEU A N 1
ATOM 9800 C CA . LEU A 1 1387 ? 141.304 107.836 123.639 1.00 89.74 1387 LEU A CA 1
ATOM 9801 C C . LEU A 1 1387 ? 140.262 106.890 123.076 1.00 89.74 1387 LEU A C 1
ATOM 9802 O O . LEU A 1 1387 ? 139.199 107.319 122.627 1.00 89.74 1387 LEU A O 1
ATOM 9807 N N . ILE A 1 1388 ? 140.573 105.599 123.085 1.00 114.96 1388 ILE A N 1
ATOM 9808 C CA . ILE A 1 1388 ? 139.582 104.640 122.623 1.00 114.96 1388 ILE A CA 1
ATOM 9809 C C . ILE A 1 1388 ? 138.837 104.155 123.851 1.00 114.96 1388 ILE A C 1
ATOM 9810 O O . ILE A 1 1388 ? 139.062 104.647 124.961 1.00 114.96 1388 ILE A O 1
ATOM 9815 N N . ILE A 1 1389 ? 137.943 103.203 123.663 1.00 124.23 1389 ILE A N 1
ATOM 9816 C CA . ILE A 1 1389 ? 137.520 102.357 124.759 1.00 124.23 1389 ILE A CA 1
ATOM 9817 C C . ILE A 1 1389 ? 138.442 101.157 124.746 1.00 124.23 1389 ILE A C 1
ATOM 9818 O O . ILE A 1 1389 ? 138.359 100.293 123.865 1.00 124.23 1389 ILE A O 1
ATOM 9823 N N . PHE A 1 1390 ? 139.329 101.113 125.719 1.00 139.63 1390 PHE A N 1
ATOM 9824 C CA . PHE A 1 1390 ? 140.412 100.156 125.743 1.00 139.63 1390 PHE A CA 1
ATOM 9825 C C . PHE A 1 1390 ? 139.874 98.881 126.350 1.00 139.63 1390 PHE A C 1
ATOM 9826 O O . PHE A 1 1390 ? 139.289 98.909 127.438 1.00 139.63 1390 PHE A O 1
ATOM 9834 N N . TRP A 1 1391 ? 140.023 97.783 125.623 1.00 150.92 1391 TRP A N 1
ATOM 9835 C CA . TRP A 1 1391 ? 139.622 96.504 126.167 1.00 150.92 1391 TRP A CA 1
ATOM 9836 C C . TRP A 1 1391 ? 140.218 96.344 127.552 1.00 150.92 1391 TRP A C 1
ATOM 9837 O O . TRP A 1 1391 ? 141.375 96.692 127.783 1.00 150.92 1391 TRP A O 1
ATOM 9848 N N . LYS A 1 1392 ? 139.418 95.832 128.475 1.00 134.04 1392 LYS A N 1
ATOM 9849 C CA . LYS A 1 1392 ? 139.747 95.983 129.883 1.00 134.04 1392 LYS A CA 1
ATOM 9850 C C . LYS A 1 1392 ? 140.999 95.190 130.230 1.00 134.04 1392 LYS A C 1
ATOM 9851 O O . LYS A 1 1392 ? 141.025 93.964 130.117 1.00 134.04 1392 LYS A O 1
ATOM 9857 N N . LEU A 1 1393 ? 142.029 95.901 130.685 1.00 131.17 1393 LEU A N 1
ATOM 9858 C CA . LEU A 1 1393 ? 143.365 95.333 130.752 1.00 131.17 1393 LEU A CA 1
ATOM 9859 C C . LEU A 1 1393 ? 144.200 96.082 131.777 1.00 131.17 1393 LEU A C 1
ATOM 9860 O O . LEU A 1 1393 ? 143.853 97.177 132.220 1.00 131.17 1393 LEU A O 1
ATOM 9865 N N . ILE A 1 1394 ? 145.340 95.479 132.112 1.00 130.48 1394 ILE A N 1
ATOM 9866 C CA . ILE A 1 1394 ? 146.065 95.827 133.327 1.00 130.48 1394 ILE A CA 1
ATOM 9867 C C . ILE A 1 1394 ? 146.715 97.206 133.285 1.00 130.48 1394 ILE A C 1
ATOM 9868 O O . ILE A 1 1394 ? 146.817 97.855 134.333 1.00 130.48 1394 ILE A O 1
ATOM 9873 N N . VAL A 1 1395 ? 147.144 97.681 132.120 1.00 114.45 1395 VAL A N 1
ATOM 9874 C CA . VAL A 1 1395 ? 147.818 98.973 132.014 1.00 114.45 1395 VAL A CA 1
ATOM 9875 C C . VAL A 1 1395 ? 149.054 98.967 132.912 1.00 114.45 1395 VAL A C 1
ATOM 9876 O O . VAL A 1 1395 ? 149.065 99.648 133.949 1.00 114.45 1395 VAL A O 1
ATOM 9880 N N . PRO A 1 1396 ? 150.091 98.195 132.597 1.00 106.57 1396 PRO A N 1
ATOM 9881 C CA . PRO A 1 1396 ? 151.271 98.163 133.464 1.00 106.57 1396 PRO A CA 1
ATOM 9882 C C . PRO A 1 1396 ? 152.214 99.338 133.254 1.00 106.57 1396 PRO A C 1
ATOM 9883 O O . PRO A 1 1396 ? 152.300 99.928 132.178 1.00 106.57 1396 PRO A O 1
ATOM 9887 N N . PHE A 1 1397 ? 152.912 99.686 134.331 1.00 114.77 1397 PHE A N 1
ATOM 9888 C CA . PHE A 1 1397 ? 153.921 100.734 134.341 1.00 114.77 1397 PHE A CA 1
ATOM 9889 C C . PHE A 1 1397 ? 155.341 100.214 134.238 1.00 114.77 1397 PHE A C 1
ATOM 9890 O O . PHE A 1 1397 ? 156.275 100.951 134.550 1.00 114.77 1397 PHE A O 1
ATOM 9898 N N . SER A 1 1398 ? 155.521 98.964 133.851 1.00 125.28 1398 SER A N 1
ATOM 9899 C CA . SER A 1 1398 ? 156.790 98.254 133.973 1.00 125.28 1398 SER A CA 1
ATOM 9900 C C . SER A 1 1398 ? 158.024 99.112 133.684 1.00 125.28 1398 SER A C 1
ATOM 9901 O O . SER A 1 1398 ? 159.006 99.018 134.427 1.00 125.28 1398 SER A O 1
ATOM 9904 N N . PRO A 1 1399 ? 158.042 99.960 132.650 1.00 128.00 1399 PRO A N 1
ATOM 9905 C CA . PRO A 1 1399 ? 159.195 100.863 132.524 1.00 128.00 1399 PRO A CA 1
ATOM 9906 C C . PRO A 1 1399 ? 159.375 101.744 133.738 1.00 128.00 1399 PRO A C 1
ATOM 9907 O O . PRO A 1 1399 ? 160.511 102.002 134.149 1.00 128.00 1399 PRO A O 1
ATOM 9911 N N . VAL A 1 1400 ? 158.271 102.190 134.343 1.00 133.33 1400 VAL A N 1
ATOM 9912 C CA . VAL A 1 1400 ? 158.349 103.072 135.498 1.00 133.33 1400 VAL A CA 1
ATOM 9913 C C . VAL A 1 1400 ? 159.125 102.415 136.622 1.00 133.33 1400 VAL A C 1
ATOM 9914 O O . VAL A 1 1400 ? 159.670 103.107 137.490 1.00 133.33 1400 VAL A O 1
ATOM 9918 N N . ILE A 1 1401 ? 159.232 101.090 136.601 1.00 140.97 1401 ILE A N 1
ATOM 9919 C CA . ILE A 1 1401 ? 160.066 100.360 137.546 1.00 140.97 1401 ILE A CA 1
ATOM 9920 C C . ILE A 1 1401 ? 161.489 100.889 137.458 1.00 140.97 1401 ILE A C 1
ATOM 9921 O O . ILE A 1 1401 ? 162.263 100.804 138.418 1.00 140.97 1401 ILE A O 1
ATOM 9926 N N . LEU A 1 1402 ? 161.839 101.476 136.320 1.00 133.01 1402 LEU A N 1
ATOM 9927 C CA . LEU A 1 1402 ? 163.229 101.843 136.128 1.00 133.01 1402 LEU A CA 1
ATOM 9928 C C . LEU A 1 1402 ? 163.595 103.091 136.939 1.00 133.01 1402 LEU A C 1
ATOM 9929 O O . LEU A 1 1402 ? 164.601 103.087 137.657 1.00 133.01 1402 LEU A O 1
ATOM 9934 N N . GLU A 1 1403 ? 162.781 104.154 136.873 1.00 134.98 1403 GLU A N 1
ATOM 9935 C CA . GLU A 1 1403 ? 163.041 105.383 137.670 1.00 134.98 1403 GLU A CA 1
ATOM 9936 C C . GLU A 1 1403 ? 162.802 105.196 139.175 1.00 134.98 1403 GLU A C 1
ATOM 9937 O O . GLU A 1 1403 ? 163.158 104.177 139.766 1.00 112.86 1403 GLU A O 1
ATOM 9944 N N . ALA B 2 1 ? 94.269 132.345 116.289 1.00 30.00 421 ALA C N 1
ATOM 9945 C CA . ALA B 2 1 ? 95.474 133.156 116.401 1.00 30.00 421 ALA C CA 1
ATOM 9946 C C . ALA B 2 1 ? 96.032 133.123 117.818 1.00 30.00 421 ALA C C 1
ATOM 9947 O O . ALA B 2 1 ? 96.194 134.164 118.451 1.00 30.00 421 ALA C O 1
ATOM 9949 N N . ALA B 2 2 ? 96.333 131.923 118.310 1.00 30.00 422 ALA C N 1
ATOM 9950 C CA . ALA B 2 2 ? 96.857 131.728 119.656 1.00 30.00 422 ALA C CA 1
ATOM 9951 C C . ALA B 2 2 ? 98.144 130.922 119.590 1.00 30.00 422 ALA C C 1
ATOM 9952 O O . ALA B 2 2 ? 98.153 129.802 119.069 1.00 30.00 422 ALA C O 1
ATOM 9954 N N . ALA B 2 3 ? 99.220 131.489 120.126 1.00 30.00 423 ALA C N 1
ATOM 9955 C CA . ALA B 2 3 ? 100.516 130.830 120.084 1.00 30.00 423 ALA C CA 1
ATOM 9956 C C . ALA B 2 3 ? 100.458 129.481 120.777 1.00 30.00 423 ALA C C 1
ATOM 9957 O O . ALA B 2 3 ? 99.896 129.350 121.865 1.00 30.00 423 ALA C O 1
ATOM 9959 N N . ARG B 2 4 ? 101.026 128.464 120.136 1.00 30.00 424 ARG C N 1
ATOM 9960 C CA . ARG B 2 4 ? 101.083 127.139 120.740 1.00 30.00 424 ARG C CA 1
ATOM 9961 C C . ARG B 2 4 ? 102.476 126.551 120.569 1.00 30.00 424 ARG C C 1
ATOM 9962 O O . ARG B 2 4 ? 102.901 126.256 119.450 1.00 30.00 424 ARG C O 1
ATOM 9970 N N . LEU B 2 5 ? 103.179 126.391 121.687 1.00 30.00 425 LEU C N 1
ATOM 9971 C CA . LEU B 2 5 ? 104.328 125.506 121.813 1.00 30.00 425 LEU C CA 1
ATOM 9972 C C . LEU B 2 5 ? 104.473 125.164 123.288 1.00 30.00 425 LEU C C 1
ATOM 9973 O O . LEU B 2 5 ? 104.030 125.916 124.156 1.00 30.00 425 LEU C O 1
ATOM 9978 N N . SER B 2 6 ? 105.094 124.023 123.569 1.00 30.00 426 SER C N 1
ATOM 9979 C CA . SER B 2 6 ? 105.266 123.564 124.938 1.00 30.00 426 SER C CA 1
ATOM 9980 C C . SER B 2 6 ? 106.702 123.133 125.183 1.00 30.00 426 SER C C 1
ATOM 9981 O O . SER B 2 6 ? 107.272 122.367 124.401 1.00 30.00 426 SER C O 1
ATOM 9984 N N . SER B 2 7 ? 107.276 123.620 126.284 1.00 111.68 427 SER C N 1
ATOM 9985 C CA . SER B 2 7 ? 108.624 123.210 126.659 1.00 111.68 427 SER C CA 1
ATOM 9986 C C . SER B 2 7 ? 108.620 121.847 127.331 1.00 111.68 427 SER C C 1
ATOM 9987 O O . SER B 2 7 ? 109.487 121.009 127.060 1.00 111.68 427 SER C O 1
ATOM 9990 N N . GLY B 2 8 ? 107.653 121.610 128.210 1.00 104.37 428 GLY C N 1
ATOM 9991 C CA . GLY B 2 8 ? 107.495 120.305 128.812 1.00 104.37 428 GLY C CA 1
ATOM 9992 C C . GLY B 2 8 ? 107.314 119.249 127.749 1.00 104.37 428 GLY C C 1
ATOM 9993 O O . GLY B 2 8 ? 107.624 118.075 127.955 1.00 104.37 428 GLY C O 1
ATOM 9994 N N . LEU B 2 9 ? 106.800 119.667 126.598 1.00 91.61 429 LEU C N 1
ATOM 9995 C CA . LEU B 2 9 ? 106.765 118.785 125.444 1.00 91.61 429 LEU C CA 1
ATOM 9996 C C . LEU B 2 9 ? 108.105 118.742 124.726 1.00 91.61 429 LEU C C 1
ATOM 9997 O O . LEU B 2 9 ? 108.514 117.680 124.239 1.00 91.61 429 LEU C O 1
ATOM 10002 N N . ARG B 2 10 ? 108.797 119.885 124.656 1.00 89.10 430 ARG C N 1
ATOM 10003 C CA . ARG B 2 10 ? 110.004 119.982 123.843 1.00 89.10 430 ARG C CA 1
ATOM 10004 C C . ARG B 2 10 ? 110.955 118.838 124.123 1.00 89.10 430 ARG C C 1
ATOM 10005 O O . ARG B 2 10 ? 111.527 118.249 123.202 1.00 89.10 430 ARG C O 1
ATOM 10013 N N . ILE B 2 11 ? 111.099 118.482 125.393 1.00 86.33 431 ILE C N 1
ATOM 10014 C CA . ILE B 2 11 ? 112.114 117.521 125.782 1.00 86.33 431 ILE C CA 1
ATOM 10015 C C . ILE B 2 11 ? 111.839 116.161 125.169 1.00 86.33 431 ILE C C 1
ATOM 10016 O O . ILE B 2 11 ? 112.771 115.410 124.861 1.00 86.33 431 ILE C O 1
ATOM 10021 N N . ASN B 2 12 ? 110.566 115.824 124.971 1.00 93.53 432 ASN C N 1
ATOM 10022 C CA . ASN B 2 12 ? 110.211 114.508 124.450 1.00 93.53 432 ASN C CA 1
ATOM 10023 C C . ASN B 2 12 ? 110.903 114.235 123.126 1.00 93.53 432 ASN C C 1
ATOM 10024 O O . ASN B 2 12 ? 111.593 113.222 122.964 1.00 93.53 432 ASN C O 1
ATOM 10029 N N . SER B 2 13 ? 110.711 115.128 122.160 1.00 90.89 433 SER C N 1
ATOM 10030 C CA . SER B 2 13 ? 111.408 115.008 120.889 1.00 90.89 433 SER C CA 1
ATOM 10031 C C . SER B 2 13 ? 112.894 114.805 121.113 1.00 90.89 433 SER C C 1
ATOM 10032 O O . SER B 2 13 ? 113.513 113.917 120.518 1.00 90.89 433 SER C O 1
ATOM 10035 N N . ALA B 2 14 ? 113.479 115.622 121.984 1.00 100.30 434 ALA C N 1
ATOM 10036 C CA . ALA B 2 14 ? 114.896 115.492 122.284 1.00 100.30 434 ALA C CA 1
ATOM 10037 C C . ALA B 2 14 ? 115.219 114.092 122.771 1.00 100.30 434 ALA C C 1
ATOM 10038 O O . ALA B 2 14 ? 116.208 113.487 122.346 1.00 100.30 434 ALA C O 1
ATOM 10040 N N . LYS B 2 15 ? 114.389 113.555 123.665 1.00 117.43 435 LYS C N 1
ATOM 10041 C CA . LYS B 2 15 ? 114.555 112.162 124.057 1.00 117.43 435 LYS C CA 1
ATOM 10042 C C . LYS B 2 15 ? 114.487 111.246 122.849 1.00 117.43 435 LYS C C 1
ATOM 10043 O O . LYS B 2 15 ? 115.317 110.344 122.688 1.00 117.43 435 LYS C O 1
ATOM 10049 N N . ASP B 2 16 ? 113.492 111.461 121.991 1.00 109.36 436 ASP C N 1
ATOM 10050 C CA . ASP B 2 16 ? 113.316 110.605 120.827 1.00 109.36 436 ASP C CA 1
ATOM 10051 C C . ASP B 2 16 ? 114.586 110.527 120.001 1.00 109.36 436 ASP C C 1
ATOM 10052 O O . ASP B 2 16 ? 115.138 109.446 119.774 1.00 109.36 436 ASP C O 1
ATOM 10057 N N . ASP B 2 17 ? 115.076 111.681 119.564 1.00 111.93 437 ASP C N 1
ATOM 10058 C CA . ASP B 2 17 ? 116.131 111.699 118.570 1.00 111.93 437 ASP C CA 1
ATOM 10059 C C . ASP B 2 17 ? 117.411 111.066 119.076 1.00 111.93 437 ASP C C 1
ATOM 10060 O O . ASP B 2 17 ? 118.229 110.622 118.267 1.00 111.93 437 ASP C O 1
ATOM 10065 N N . ALA B 2 18 ? 117.591 110.991 120.389 1.00 132.93 438 ALA C N 1
ATOM 10066 C CA . ALA B 2 18 ? 118.743 110.285 120.929 1.00 132.93 438 ALA C CA 1
ATOM 10067 C C . ALA B 2 18 ? 118.708 108.817 120.537 1.00 132.93 438 ALA C C 1
ATOM 10068 O O . ALA B 2 18 ? 119.633 108.305 119.896 1.00 132.93 438 ALA C O 1
ATOM 10070 N N . ALA B 2 19 ? 117.632 108.125 120.908 1.00 138.43 439 ALA C N 1
ATOM 10071 C CA . ALA B 2 19 ? 117.533 106.704 120.610 1.00 138.43 439 ALA C CA 1
ATOM 10072 C C . ALA B 2 19 ? 117.559 106.449 119.113 1.00 138.43 439 ALA C C 1
ATOM 10073 O O . ALA B 2 19 ? 118.036 105.399 118.669 1.00 138.43 439 ALA C O 1
ATOM 10075 N N . GLY B 2 20 ? 117.058 107.393 118.320 1.00 142.50 440 GLY C N 1
ATOM 10076 C CA . GLY B 2 20 ? 117.216 107.290 116.886 1.00 142.50 440 GLY C CA 1
ATOM 10077 C C . GLY B 2 20 ? 118.657 107.239 116.452 1.00 142.50 440 GLY C C 1
ATOM 10078 O O . GLY B 2 20 ? 118.959 106.676 115.398 1.00 142.50 440 GLY C O 1
ATOM 10079 N N . GLN B 2 21 ? 119.553 107.836 117.222 1.00 145.48 441 GLN C N 1
ATOM 10080 C CA . GLN B 2 21 ? 120.943 107.887 116.819 1.00 145.48 441 GLN C CA 1
ATOM 10081 C C . GLN B 2 21 ? 121.826 106.862 117.505 1.00 145.48 441 GLN C C 1
ATOM 10082 O O . GLN B 2 21 ? 123.004 106.756 117.158 1.00 145.48 441 GLN C O 1
ATOM 10088 N N . ALA B 2 22 ? 121.298 106.093 118.451 1.00 154.02 442 ALA C N 1
ATOM 10089 C CA . ALA B 2 22 ? 121.963 104.829 118.712 1.00 154.02 442 ALA C CA 1
ATOM 10090 C C . ALA B 2 22 ? 121.782 103.883 117.541 1.00 154.02 442 ALA C C 1
ATOM 10091 O O . ALA B 2 22 ? 122.557 102.933 117.396 1.00 154.02 442 ALA C O 1
ATOM 10093 N N . ILE B 2 23 ? 120.790 104.155 116.697 1.00 164.55 443 ILE C N 1
ATOM 10094 C CA . ILE B 2 23 ? 120.463 103.291 115.573 1.00 164.55 443 ILE C CA 1
ATOM 10095 C C . ILE B 2 23 ? 121.420 103.519 114.412 1.00 164.55 443 ILE C C 1
ATOM 10096 O O . ILE B 2 23 ? 121.921 102.564 113.809 1.00 164.55 443 ILE C O 1
ATOM 10101 N N . ALA B 2 24 ? 121.685 104.787 114.077 1.00 173.77 444 ALA C N 1
ATOM 10102 C CA . ALA B 2 24 ? 122.568 105.096 112.957 1.00 173.77 444 ALA C CA 1
ATOM 10103 C C . ALA B 2 24 ? 123.938 104.463 113.122 1.00 173.77 444 ALA C C 1
ATOM 10104 O O . ALA B 2 24 ? 124.672 104.324 112.138 1.00 173.77 444 ALA C O 1
ATOM 10106 N N . ASN B 2 25 ? 124.293 104.089 114.346 1.00 185.10 445 ASN C N 1
ATOM 10107 C CA . ASN B 2 25 ? 125.478 103.287 114.586 1.00 185.10 445 ASN C CA 1
ATOM 10108 C C . ASN B 2 25 ? 125.450 102.032 113.726 1.00 185.10 445 ASN C C 1
ATOM 10109 O O . ASN B 2 25 ? 124.456 101.302 113.701 1.00 185.10 445 ASN C O 1
ATOM 10114 N N . SER B 2 26 ? 126.545 101.791 113.014 1.00 30.00 446 SER C N 1
ATOM 10115 C CA . SER B 2 26 ? 126.652 100.645 112.128 1.00 30.00 446 SER C CA 1
ATOM 10116 C C . SER B 2 26 ? 128.037 100.030 112.258 1.00 30.00 446 SER C C 1
ATOM 10117 O O . SER B 2 26 ? 129.033 100.737 112.426 1.00 30.00 446 SER C O 1
ATOM 10120 N N . GLY B 2 27 ? 128.089 98.706 112.179 1.00 49.73 447 GLY C N 1
ATOM 10121 C CA . GLY B 2 27 ? 129.357 98.004 112.192 1.00 49.73 447 GLY C CA 1
ATOM 10122 C C . GLY B 2 27 ? 129.233 96.682 111.476 1.00 49.73 447 GLY C C 1
ATOM 10123 O O . GLY B 2 27 ? 128.146 96.103 111.396 1.00 49.73 447 GLY C O 1
ATOM 10124 N N . SER B 2 28 ? 130.357 96.198 110.956 1.00 30.00 448 SER C N 1
ATOM 10125 C CA . SER B 2 28 ? 130.375 94.960 110.189 1.00 30.00 448 SER C CA 1
ATOM 10126 C C . SER B 2 28 ? 131.564 94.123 110.624 1.00 30.00 448 SER C C 1
ATOM 10127 O O . SER B 2 28 ? 132.712 94.552 110.475 1.00 30.00 448 SER C O 1
ATOM 10130 N N . GLY B 2 29 ? 131.291 92.934 111.146 1.00 53.23 449 GLY C N 1
ATOM 10131 C CA . GLY B 2 29 ? 132.339 91.986 111.437 1.00 53.23 449 GLY C CA 1
ATOM 10132 C C . GLY B 2 29 ? 132.882 91.387 110.153 1.00 53.23 449 GLY C C 1
ATOM 10133 O O . GLY B 2 29 ? 132.593 91.832 109.041 1.00 53.23 449 GLY C O 1
ATOM 10134 N N . SER B 2 30 ? 133.696 90.351 110.320 1.00 53.84 450 SER C N 1
ATOM 10135 C CA . SER B 2 30 ? 134.273 89.680 109.165 1.00 53.84 450 SER C CA 1
ATOM 10136 C C . SER B 2 30 ? 134.709 88.275 109.550 1.00 53.84 450 SER C C 1
ATOM 10137 O O . SER B 2 30 ? 134.798 87.924 110.728 1.00 53.84 450 SER C O 1
ATOM 10140 N N . GLY B 2 31 ? 134.938 87.457 108.524 1.00 49.98 451 GLY C N 1
ATOM 10141 C CA . GLY B 2 31 ? 135.679 86.229 108.735 1.00 49.98 451 GLY C CA 1
ATOM 10142 C C . GLY B 2 31 ? 137.106 86.517 109.151 1.00 49.98 451 GLY C C 1
ATOM 10143 O O . GLY B 2 31 ? 137.665 85.828 110.006 1.00 49.98 451 GLY C O 1
ATOM 10144 N N . SER B 2 32 ? 137.710 87.546 108.558 1.00 30.00 452 SER C N 1
ATOM 10145 C CA . SER B 2 32 ? 138.991 88.042 109.044 1.00 30.00 452 SER C CA 1
ATOM 10146 C C . SER B 2 32 ? 138.799 88.868 110.307 1.00 30.00 452 SER C C 1
ATOM 10147 O O . SER B 2 32 ? 139.376 88.558 111.354 1.00 30.00 452 SER C O 1
ATOM 10150 N N . ARG B 2 33 ? 138.078 89.989 110.189 1.00 30.00 453 ARG C N 1
ATOM 10151 C CA . ARG B 2 33 ? 137.532 90.793 111.285 1.00 30.00 453 ARG C CA 1
ATOM 10152 C C . ARG B 2 33 ? 138.631 91.331 112.184 1.00 30.00 453 ARG C C 1
ATOM 10153 O O . ARG B 2 33 ? 138.361 92.108 113.099 1.00 30.00 453 ARG C O 1
ATOM 10161 N N . ILE B 2 34 ? 139.864 90.901 111.942 1.00 30.00 454 ILE C N 1
ATOM 10162 C CA . ILE B 2 34 ? 141.033 91.402 112.645 1.00 30.00 454 ILE C CA 1
ATOM 10163 C C . ILE B 2 34 ? 141.539 92.608 111.877 1.00 30.00 454 ILE C C 1
ATOM 10164 O O . ILE B 2 34 ? 141.514 93.739 112.375 1.00 30.00 454 ILE C O 1
ATOM 10169 N N . GLU B 2 35 ? 142.003 92.366 110.650 1.00 30.00 455 GLU C N 1
ATOM 10170 C CA . GLU B 2 35 ? 142.291 93.467 109.744 1.00 30.00 455 GLU C CA 1
ATOM 10171 C C . GLU B 2 35 ? 141.107 94.413 109.671 1.00 30.00 455 GLU C C 1
ATOM 10172 O O . GLU B 2 35 ? 141.271 95.637 109.633 1.00 30.00 455 GLU C O 1
ATOM 10178 N N . ASP B 2 36 ? 139.897 93.857 109.663 1.00 30.00 456 ASP C N 1
ATOM 10179 C CA . ASP B 2 36 ? 138.709 94.683 109.795 1.00 30.00 456 ASP C CA 1
ATOM 10180 C C . ASP B 2 36 ? 138.734 95.426 111.124 1.00 30.00 456 ASP C C 1
ATOM 10181 O O . ASP B 2 36 ? 138.623 96.656 111.161 1.00 30.00 456 ASP C O 1
ATOM 10186 N N . SER B 2 37 ? 138.918 94.688 112.228 1.00 30.00 457 SER C N 1
ATOM 10187 C CA . SER B 2 37 ? 139.008 95.324 113.539 1.00 30.00 457 SER C CA 1
ATOM 10188 C C . SER B 2 37 ? 139.954 96.502 113.498 1.00 30.00 457 SER C C 1
ATOM 10189 O O . SER B 2 37 ? 139.639 97.577 114.017 1.00 30.00 457 SER C O 1
ATOM 10192 N N . ASP B 2 38 ? 141.101 96.325 112.842 1.00 138.57 458 ASP C N 1
ATOM 10193 C CA . ASP B 2 38 ? 142.064 97.398 112.679 1.00 138.57 458 ASP C CA 1
ATOM 10194 C C . ASP B 2 38 ? 141.333 98.663 112.286 1.00 138.57 458 ASP C C 1
ATOM 10195 O O . ASP B 2 38 ? 141.287 99.643 113.035 1.00 138.57 458 ASP C O 1
ATOM 10200 N N . TYR B 2 39 ? 140.707 98.619 111.119 1.00 141.23 459 TYR C N 1
ATOM 10201 C CA . TYR B 2 39 ? 139.796 99.682 110.738 1.00 141.23 459 TYR C CA 1
ATOM 10202 C C . TYR B 2 39 ? 138.644 99.785 111.728 1.00 141.23 459 TYR C C 1
ATOM 10203 O O . TYR B 2 39 ? 138.381 100.857 112.283 1.00 141.23 459 TYR C O 1
ATOM 10212 N N . ALA B 2 40 ? 137.981 98.662 112.006 1.00 133.46 460 ALA C N 1
ATOM 10213 C CA . ALA B 2 40 ? 136.726 98.713 112.746 1.00 133.46 460 ALA C CA 1
ATOM 10214 C C . ALA B 2 40 ? 136.913 99.247 114.154 1.00 133.46 460 ALA C C 1
ATOM 10215 O O . ALA B 2 40 ? 135.987 99.845 114.712 1.00 133.46 460 ALA C O 1
ATOM 10217 N N . THR B 2 41 ? 138.085 99.030 114.746 1.00 127.46 461 THR C N 1
ATOM 10218 C CA . THR B 2 41 ? 138.322 99.485 116.105 1.00 127.46 461 THR C CA 1
ATOM 10219 C C . THR B 2 41 ? 137.988 100.963 116.155 1.00 127.46 461 THR C C 1
ATOM 10220 O O . THR B 2 41 ? 137.017 101.363 116.804 1.00 127.46 461 THR C O 1
ATOM 10224 N N . GLU B 2 42 ? 138.750 101.763 115.406 1.00 110.80 462 GLU C N 1
ATOM 10225 C CA . GLU B 2 42 ? 138.445 103.182 115.277 1.00 110.80 462 GLU C CA 1
ATOM 10226 C C . GLU B 2 42 ? 136.978 103.399 114.982 1.00 110.80 462 GLU C C 1
ATOM 10227 O O . GLU B 2 42 ? 136.302 104.187 115.654 1.00 110.80 462 GLU C O 1
ATOM 10233 N N . VAL B 2 43 ? 136.472 102.698 113.972 1.00 118.69 463 VAL C N 1
ATOM 10234 C CA . VAL B 2 43 ? 135.084 102.870 113.570 1.00 118.69 463 VAL C CA 1
ATOM 10235 C C . VAL B 2 43 ? 134.184 102.764 114.785 1.00 118.69 463 VAL C C 1
ATOM 10236 O O . VAL B 2 43 ? 133.408 103.676 115.094 1.00 118.69 463 VAL C O 1
ATOM 10240 N N . SER B 2 44 ? 134.312 101.668 115.524 1.00 110.76 464 SER C N 1
ATOM 10241 C CA . SER B 2 44 ? 133.585 101.568 116.775 1.00 110.76 464 SER C CA 1
ATOM 10242 C C . SER B 2 44 ? 134.046 102.643 117.743 1.00 110.76 464 SER C C 1
ATOM 10243 O O . SER B 2 44 ? 133.224 103.335 118.354 1.00 110.76 464 SER C O 1
ATOM 10246 N N . ASN B 2 45 ? 135.363 102.810 117.877 1.00 106.62 465 ASN C N 1
ATOM 10247 C CA . ASN B 2 45 ? 135.899 103.774 118.829 1.00 106.62 465 ASN C CA 1
ATOM 10248 C C . ASN B 2 45 ? 135.277 105.137 118.618 1.00 106.62 465 ASN C C 1
ATOM 10249 O O . ASN B 2 45 ? 134.693 105.724 119.534 1.00 106.62 465 ASN C O 1
ATOM 10254 N N . MET B 2 46 ? 135.392 105.651 117.396 1.00 105.48 466 MET C N 1
ATOM 10255 C CA . MET B 2 46 ? 134.724 106.896 117.066 1.00 105.48 466 MET C CA 1
ATOM 10256 C C . MET B 2 46 ? 133.262 106.814 117.451 1.00 105.48 466 MET C C 1
ATOM 10257 O O . MET B 2 46 ? 132.778 107.585 118.286 1.00 105.48 466 MET C O 1
ATOM 10262 N N . SER B 2 47 ? 132.565 105.826 116.892 1.00 111.11 467 SER C N 1
ATOM 10263 C CA . SER B 2 47 ? 131.138 105.691 117.132 1.00 111.11 467 SER C CA 1
ATOM 10264 C C . SER B 2 47 ? 130.843 105.734 118.620 1.00 111.11 467 SER C C 1
ATOM 10265 O O . SER B 2 47 ? 130.069 106.574 119.088 1.00 111.11 467 SER C O 1
ATOM 10268 N N . ARG B 2 48 ? 131.500 104.870 119.383 1.00 100.24 468 ARG C N 1
ATOM 10269 C CA . ARG B 2 48 ? 131.364 104.895 120.828 1.00 100.24 468 ARG C CA 1
ATOM 10270 C C . ARG B 2 48 ? 131.633 106.287 121.371 1.00 100.24 468 ARG C C 1
ATOM 10271 O O . ARG B 2 48 ? 130.723 106.936 121.896 1.00 100.24 468 ARG C O 1
ATOM 10279 N N . ALA B 2 49 ? 132.874 106.755 121.233 1.00 92.88 469 ALA C N 1
ATOM 10280 C CA . ALA B 2 49 ? 133.227 108.082 121.721 1.00 92.88 469 ALA C CA 1
ATOM 10281 C C . ALA B 2 49 ? 132.238 109.123 121.234 1.00 92.88 469 ALA C C 1
ATOM 10282 O O . ALA B 2 49 ? 131.873 110.041 121.975 1.00 92.88 469 ALA C O 1
ATOM 10284 N N . GLN B 2 50 ? 131.789 108.999 119.988 1.00 101.95 470 GLN C N 1
ATOM 10285 C CA . GLN B 2 50 ? 130.676 109.821 119.542 1.00 101.95 470 GLN C CA 1
ATOM 10286 C C . GLN B 2 50 ? 129.465 109.596 120.433 1.00 101.95 470 GLN C C 1
ATOM 10287 O O . GLN B 2 50 ? 128.928 110.538 121.027 1.00 101.95 470 GLN C O 1
ATOM 10293 N N . ILE B 2 51 ? 129.049 108.337 120.572 1.00 105.96 471 ILE C N 1
ATOM 10294 C CA . ILE B 2 51 ? 127.789 108.034 121.246 1.00 105.96 471 ILE C CA 1
ATOM 10295 C C . ILE B 2 51 ? 127.799 108.547 122.675 1.00 105.96 471 ILE C C 1
ATOM 10296 O O . ILE B 2 51 ? 126.834 109.170 123.129 1.00 105.96 471 ILE C O 1
ATOM 10301 N N . LEU B 2 52 ? 128.876 108.268 123.412 1.00 108.58 472 LEU C N 1
ATOM 10302 C CA . LEU B 2 52 ? 128.929 108.664 124.814 1.00 108.58 472 LEU C CA 1
ATOM 10303 C C . LEU B 2 52 ? 128.540 110.120 124.979 1.00 108.58 472 LEU C C 1
ATOM 10304 O O . LEU B 2 52 ? 127.800 110.477 125.901 1.00 108.58 472 LEU C O 1
ATOM 10309 N N . GLN B 2 53 ? 129.019 110.973 124.082 1.00 106.82 473 GLN C N 1
ATOM 10310 C CA . GLN B 2 53 ? 128.635 112.371 124.137 1.00 106.82 473 GLN C CA 1
ATOM 10311 C C . GLN B 2 53 ? 127.151 112.533 123.873 1.00 106.82 473 GLN C C 1
ATOM 10312 O O . GLN B 2 53 ? 126.487 113.359 124.505 1.00 106.82 473 GLN C O 1
ATOM 10318 N N . GLN B 2 54 ? 126.607 111.745 122.950 1.00 118.92 474 GLN C N 1
ATOM 10319 C CA . GLN B 2 54 ? 125.174 111.797 122.705 1.00 118.92 474 GLN C CA 1
ATOM 10320 C C . GLN B 2 54 ? 124.389 111.365 123.936 1.00 118.92 474 GLN C C 1
ATOM 10321 O O . GLN B 2 54 ? 123.618 112.144 124.507 1.00 118.92 474 GLN C O 1
ATOM 10327 N N . ALA B 2 55 ? 124.601 110.125 124.380 1.00 115.94 475 ALA C N 1
ATOM 10328 C CA . ALA B 2 55 ? 123.836 109.612 125.508 1.00 115.94 475 ALA C CA 1
ATOM 10329 C C . ALA B 2 55 ? 124.146 110.378 126.780 1.00 115.94 475 ALA C C 1
ATOM 10330 O O . ALA B 2 55 ? 123.278 110.519 127.646 1.00 115.94 475 ALA C O 1
ATOM 10332 N N . GLY B 2 56 ? 125.368 110.879 126.912 1.00 119.39 476 GLY C N 1
ATOM 10333 C CA . GLY B 2 56 ? 125.707 111.706 128.048 1.00 119.39 476 GLY C CA 1
ATOM 10334 C C . GLY B 2 56 ? 124.880 112.969 128.040 1.00 119.39 476 GLY C C 1
ATOM 10335 O O . GLY B 2 56 ? 124.192 113.280 129.014 1.00 119.39 476 GLY C O 1
ATOM 10336 N N . THR B 2 57 ? 124.922 113.697 126.927 1.00 113.39 477 THR C N 1
ATOM 10337 C CA . THR B 2 57 ? 124.094 114.886 126.809 1.00 113.39 477 THR C CA 1
ATOM 10338 C C . THR B 2 57 ? 122.617 114.544 126.831 1.00 113.39 477 THR C C 1
ATOM 10339 O O . THR B 2 57 ? 121.798 115.367 127.253 1.00 113.39 477 THR C O 1
ATOM 10343 N N . SER B 2 58 ? 122.256 113.347 126.368 1.00 111.04 478 SER C N 1
ATOM 10344 C CA . SER B 2 58 ? 120.869 112.907 126.459 1.00 111.04 478 SER C CA 1
ATOM 10345 C C . SER B 2 58 ? 120.360 113.036 127.883 1.00 111.04 478 SER C C 1
ATOM 10346 O O . SER B 2 58 ? 119.305 113.628 128.134 1.00 111.04 478 SER C O 1
ATOM 10349 N N . VAL B 2 59 ? 121.109 112.487 128.835 1.00 120.97 479 VAL C N 1
ATOM 10350 C CA . VAL B 2 59 ? 120.813 112.740 130.237 1.00 120.97 479 VAL C CA 1
ATOM 10351 C C . VAL B 2 59 ? 120.836 114.231 130.512 1.00 120.97 479 VAL C C 1
ATOM 10352 O O . VAL B 2 59 ? 119.868 114.801 131.024 1.00 120.97 479 VAL C O 1
ATOM 10356 N N . LEU B 2 60 ? 121.940 114.886 130.151 1.00 112.82 480 LEU C N 1
ATOM 10357 C CA . LEU B 2 60 ? 122.057 116.323 130.356 1.00 112.82 480 LEU C CA 1
ATOM 10358 C C . LEU B 2 60 ? 120.820 117.041 129.848 1.00 112.82 480 LEU C C 1
ATOM 10359 O O . LEU B 2 60 ? 120.356 118.010 130.457 1.00 112.82 480 LEU C O 1
ATOM 10364 N N . ALA B 2 61 ? 120.264 116.571 128.734 1.00 99.43 481 ALA C N 1
ATOM 10365 C CA . ALA B 2 61 ? 118.967 117.063 128.301 1.00 99.43 481 ALA C CA 1
ATOM 10366 C C . ALA B 2 61 ? 117.899 116.740 129.336 1.00 99.43 481 ALA C C 1
ATOM 10367 O O . ALA B 2 61 ? 117.261 117.640 129.890 1.00 99.43 481 ALA C O 1
ATOM 10369 N N . GLN B 2 62 ? 117.713 115.454 129.636 1.00 115.45 482 GLN C N 1
ATOM 10370 C CA . GLN B 2 62 ? 116.685 115.069 130.594 1.00 115.45 482 GLN C CA 1
ATOM 10371 C C . GLN B 2 62 ? 117.067 115.359 132.028 1.00 115.45 482 GLN C C 1
ATOM 10372 O O . GLN B 2 62 ? 116.235 115.159 132.916 1.00 115.45 482 GLN C O 1
ATOM 10378 N N . ALA B 2 63 ? 118.303 115.787 132.279 1.00 113.36 483 ALA C N 1
ATOM 10379 C CA . ALA B 2 63 ? 118.709 116.083 133.644 1.00 113.36 483 ALA C CA 1
ATOM 10380 C C . ALA B 2 63 ? 117.753 117.060 134.294 1.00 113.36 483 ALA C C 1
ATOM 10381 O O . ALA B 2 63 ? 117.554 117.025 135.512 1.00 113.36 483 ALA C O 1
ATOM 10383 N N . ASN B 2 64 ? 117.135 117.924 133.497 1.00 105.32 484 ASN C N 1
ATOM 10384 C CA . ASN B 2 64 ? 116.235 118.911 134.055 1.00 105.32 484 ASN C CA 1
ATOM 10385 C C . ASN B 2 64 ? 114.820 118.381 134.227 1.00 105.32 484 ASN C C 1
ATOM 10386 O O . ASN B 2 64 ? 114.031 119.001 134.943 1.00 105.32 484 ASN C O 1
ATOM 10391 N N . GLN B 2 65 ? 114.480 117.260 133.588 1.00 104.38 485 GLN C N 1
ATOM 10392 C CA . GLN B 2 65 ? 113.162 116.660 133.776 1.00 104.38 485 GLN C CA 1
ATOM 10393 C C . GLN B 2 65 ? 112.898 116.361 135.242 1.00 104.38 485 GLN C C 1
ATOM 10394 O O . GLN B 2 65 ? 111.995 116.931 135.862 1.00 104.38 485 GLN C O 1
ATOM 10400 N N . VAL B 2 66 ? 113.692 115.455 135.800 1.00 99.03 486 VAL C N 1
ATOM 10401 C CA . VAL B 2 66 ? 113.482 114.858 137.113 1.00 99.03 486 VAL C CA 1
ATOM 10402 C C . VAL B 2 66 ? 113.122 115.894 138.172 1.00 99.03 486 VAL C C 1
ATOM 10403 O O . VAL B 2 66 ? 112.084 115.741 138.829 1.00 99.03 486 VAL C O 1
ATOM 10407 N N . PRO B 2 67 ? 113.911 116.955 138.375 1.00 94.45 487 PRO C N 1
ATOM 10408 C CA . PRO B 2 67 ? 113.592 117.861 139.491 1.00 94.45 487 PRO C CA 1
ATOM 10409 C C . PRO B 2 67 ? 112.212 118.470 139.384 1.00 94.45 487 PRO C C 1
ATOM 10410 O O . PRO B 2 67 ? 111.440 118.429 140.347 1.00 94.45 487 PRO C O 1
ATOM 10414 N N . GLN B 2 68 ? 111.860 118.992 138.211 1.00 93.26 488 GLN C N 1
ATOM 10415 C CA . GLN B 2 68 ? 110.578 119.667 138.071 1.00 93.26 488 GLN C CA 1
ATOM 10416 C C . GLN B 2 68 ? 109.436 118.712 138.369 1.00 93.26 488 GLN C C 1
ATOM 10417 O O . GLN B 2 68 ? 108.439 119.094 138.989 1.00 93.26 488 GLN C O 1
ATOM 10423 N N . ASN B 2 69 ? 109.577 117.457 137.959 1.00 94.30 489 ASN C N 1
ATOM 10424 C CA . ASN B 2 69 ? 108.585 116.458 138.320 1.00 94.30 489 ASN C CA 1
ATOM 10425 C C . ASN B 2 69 ? 108.516 116.301 139.828 1.00 94.30 489 ASN C C 1
ATOM 10426 O O . ASN B 2 69 ? 107.440 116.375 140.426 1.00 94.30 489 ASN C O 1
ATOM 10431 N N . VAL B 2 70 ? 109.667 116.097 140.460 1.00 83.02 490 VAL C N 1
ATOM 10432 C CA . VAL B 2 70 ? 109.690 115.855 141.895 1.00 83.02 490 VAL C CA 1
ATOM 10433 C C . VAL B 2 70 ? 109.287 117.110 142.652 1.00 83.02 490 VAL C C 1
ATOM 10434 O O . VAL B 2 70 ? 108.433 117.070 143.543 1.00 83.02 490 VAL C O 1
ATOM 10438 N N . LEU B 2 71 ? 109.888 118.245 142.304 1.00 78.29 491 LEU C N 1
ATOM 10439 C CA . LEU B 2 71 ? 109.707 119.447 143.102 1.00 78.29 491 LEU C CA 1
ATOM 10440 C C . LEU B 2 71 ? 108.259 119.902 143.158 1.00 78.29 491 LEU C C 1
ATOM 10441 O O . LEU B 2 71 ? 107.878 120.598 144.103 1.00 78.29 491 LEU C O 1
ATOM 10446 N N . SER B 2 72 ? 107.441 119.523 142.179 1.00 77.84 492 SER C N 1
ATOM 10447 C CA . SER B 2 72 ? 106.039 119.915 142.224 1.00 77.84 492 SER C CA 1
ATOM 10448 C C . SER B 2 72 ? 105.315 119.254 143.381 1.00 77.84 492 SER C C 1
ATOM 10449 O O . SER B 2 72 ? 104.397 119.844 143.959 1.00 77.84 492 SER C O 1
ATOM 10452 N N . LEU B 2 73 ? 105.704 118.031 143.722 1.00 80.86 493 LEU C N 1
ATOM 10453 C CA . LEU B 2 73 ? 105.186 117.400 144.924 1.00 80.86 493 LEU C CA 1
ATOM 10454 C C . LEU B 2 73 ? 105.423 118.296 146.124 1.00 80.86 493 LEU C C 1
ATOM 10455 O O . LEU B 2 73 ? 104.528 118.520 146.944 1.00 80.86 493 LEU C O 1
ATOM 10460 N N . LEU B 2 74 ? 106.637 118.830 146.229 1.00 77.96 494 LEU C N 1
ATOM 10461 C CA . LEU B 2 74 ? 106.905 119.860 147.217 1.00 77.96 494 LEU C CA 1
ATOM 10462 C C . LEU B 2 74 ? 106.212 121.155 146.849 1.00 77.96 494 LEU C C 1
ATOM 10463 O O . LEU B 2 74 ? 105.776 121.895 147.735 1.00 77.96 494 LEU C O 1
ATOM 10468 N N . ARG B 2 75 ? 106.095 121.427 145.554 1.00 70.40 495 ARG C N 1
ATOM 10469 C CA . ARG B 2 75 ? 105.708 122.722 145.019 1.00 70.40 495 ARG C CA 1
ATOM 10470 C C . ARG B 2 75 ? 106.302 123.841 145.860 1.00 70.40 495 ARG C C 1
ATOM 10471 O O . ARG B 2 75 ? 105.711 124.880 146.100 0.00 68.44 495 ARG C O 1
#

InterPro domains:
  IPR001370 BIR repeat [PF00653] (63-128)
  IPR001370 BIR repeat [PF00653] (162-228)
  IPR001370 BIR repeat [PF00653] (281-346)
  IPR001370 BIR repeat [PS01282] (159-227)
  IPR001370 BIR repeat [PS01282] (278-345)
  IPR001370 BIR repeat [PS50143] (63-128)
  IPR001370 BIR repeat [PS50143] (162-228)
  IPR001370 BIR repeat [PS50143] (281-346)
  IPR001370 BIR repeat [SM00238] (58-129)
  IPR001370 BIR repeat [SM00238] (157-229)
  IPR001370 BIR repeat [SM00238] (276-347)
  IPR001370 BIR repeat [cd00022] (61-129)
  IPR001370 BIR repeat [cd00022] (160-229)
  IPR001370 BIR repeat [cd00022] (279-346)
  IPR007111 NACHT nucleoside triphosphatase [PF05729] (465-618)
  IPR007111 NACHT nucleoside triphosphatase [PS50837] (464-759)
  IPR027417 P-loop containing nucleoside triphosphate hydrolase [G3DSA:3.40.50.300] (397-600)
  IPR027417 P-loop containing nucleoside triphosphate hydrolase [SSF52540] (458-616)
  IPR028789 Baculoviral IAP repeat-containing protein 1 [PTHR46914] (1-1402)
  IPR032675 Leucine-rich repeat domain superfamily [G3DSA:3.80.10.10] (950-1381)